Protein AF-0000000075283045 (afdb_homodimer)

pLDDT: mean 95.74, std 5.6, range [41.88, 98.94]

Radius of gyration: 31.03 Å; Cα contacts (8 Å, |Δi|>4): 1787; chains: 2; bounding box: 78×85×69 Å

Sequence (866 aa):
QLLVFVATPGCDGFPSLDSKEGYKLSVSEGSLLLSADSVWGALRGLETFSQLVGRDENGMYYINKTEIVDFPRFPHRGLLLDTSRHYLPLRAILETLDVMAYNKFNVFHWHIVDDPSFPYESLTFPELSKQGAFNAMTHVYTASDVQTVIEYARLRGIRVIAEFDTPGHTLSWGPGAPGLLTPCYLGKDPSGTYGPINPILNSTYQFVTSLFQEVSSVFPDFFLHLGGDEVDFTCWKSNPKIRAFVKEMGFGEDYKKLESFYIQRLLDIISSLGKGYIVWQEVFDNGVKVRPDTIIHVWKNSTPYMQEMANVTKAGYRALLSAPWYLNHISYGQDWMAAYQVEPLKFEGSPEQKDRVIGGEACMWGEYVDATNLTPRLWPRAGAVAERLWSNATVRDLRDAYVRLAGFRCKLLGRGVQAQPLYVGYCENEFGGQLLVFVATPGCDGFPSLDSKEGYKLSVSEGSLLLSADSVWGALRGLETFSQLVGRDENGMYYINKTEIVDFPRFPHRGLLLDTSRHYLPLRAILETLDVMAYNKFNVFHWHIVDDPSFPYESLTFPELSKQGAFNAMTHVYTASDVQTVIEYARLRGIRVIAEFDTPGHTLSWGPGAPGLLTPCYLGKDPSGTYGPINPILNSTYQFVTSLFQEVSSVFPDFFLHLGGDEVDFTCWKSNPKIRAFVKEMGFGEDYKKLESFYIQRLLDIISSLGKGYIVWQEVFDNGVKVRPDTIIHVWKNSTPYMQEMANVTKAGYRALLSAPWYLNHISYGQDWMAAYQVEPLKFEGSPEQKDRVIGGEACMWGEYVDATNLTPRLWPRAGAVAERLWSNATVRDLRDAYVRLAGFRCKLLGRGVQAQPLYVGYCENEFGG

Organism: Aptenodytes forsteri (NCBI:txid9233)

Foldseek 3Di:
DAAEAEQDEPLPDFFALPDWQKWKWFDDVVHTYIYDPYVNNSLLVVLVVVLQWDADPVRDIDHDGDIDTFGWPFSAEEAEDACALPHADLVLLLVVLVVCLNLVHAEYEYAQAFQQARQEQDPLQNLLRPQLHPHSPPRHQYLVSLVCSCVSSRVSNHAYAYEDEPQFRCNSRPRSDPPQWFFADDPPHGPPGTFGGDQPDPVNLVVLLSRVLRVCVSGPYQEYEHELPDGDCNRCVRDPVSVVVCVVVVVPPPCLVVSLSRVQSSQVSSVVSRGAYEYECSNVVSPRDHDLAYEYEYAAPVPPSQVSLAVQLVVNAAYAYANQQALLPDDPAQPLLSLLQDAPQPHDDDPSSSVSHNYYYRYHHPNPDYSVCVQQSCPPSSSSRSCNRGPDPPPRDPVVVLVVRQSVQLVCQQVVGQHHHNDDDDHPRNDPD/DAAEAEQCAVPPDFFALPDWQKWKWFDDVVHTYIYDPYVNNSLLVVLVVVLQWDADPVRDIDHDGDIDTFGWPFSAEEAEDACALPHADLVLLLVVLVVCLNLVHAEYEYAQAFQQARQEQDPLQNLLRPQLHPHSPPRHQYLVSLVCSCVSSRVSNHAYAYEDEPQFRCNSRPRSDPPQWFFADDPPHGPPDTFGGDQPDPVNLVVLLVRVLRVCVSGPYQEYEHELPDGDCNRCVRDVVSVVVCVVVVVPPPCLVVSLSRVQSSQVSSVVSRGAYEYECSNVVSPRDHDLAYEYEYAAPVPPSLVSLAVQLVVNAAYAYANQQALLPDDPAQPLLSLLQDQPQPHDDDPSSSVSHNYYYRYHHPNPDYSVCVQQSCPPSSSSRSCNRGPDPPPRDPVVVLVVRQSVQLVCQVVVGQHHHNDDDDHPRNDPD

Nearest PDB structures (foldseek):
  2gk1-assembly1_I  TM=9.866E-01  e=1.450E-72  Homo sapiens
  2gjx-assembly1_A  TM=9.895E-01  e=4.436E-72  Homo sapiens
  2gjx-assembly1_B  TM=9.879E-01  e=6.893E-68  Homo sapiens
  1o7a-assembly3_E  TM=9.877E-01  e=1.654E-66  Homo sapiens
  2gk1-assembly1_M  TM=9.791E-01  e=5.655E-26  Homo sapiens

Solvent-accessible surface area (backbone atoms only — not comparable to full-atom values): 44599 Å² total; per-residue (Å²): 129,75,46,75,47,52,72,45,82,65,85,85,64,70,62,55,77,82,57,56,48,34,25,35,40,39,35,46,96,95,40,39,40,36,38,15,58,21,62,50,1,39,52,49,42,50,47,53,53,62,70,54,53,44,63,50,98,87,63,49,73,44,68,70,79,41,80,45,79,51,54,61,64,30,70,40,29,29,40,33,43,32,36,18,38,14,62,55,56,68,66,58,54,52,51,48,49,53,52,31,38,74,49,65,33,34,29,39,31,36,35,39,42,26,43,72,5,20,19,57,48,38,84,91,47,50,40,26,13,56,57,8,17,83,34,57,83,80,35,52,41,43,64,65,53,51,49,47,52,47,50,59,27,40,78,53,43,23,33,54,31,49,27,58,40,37,50,18,53,37,56,12,42,32,74,32,36,78,81,37,38,25,60,17,35,55,80,93,40,74,63,82,47,70,34,34,48,34,72,84,46,69,66,38,53,54,48,51,46,54,52,47,53,49,50,55,67,72,38,80,44,58,45,36,31,40,34,43,48,85,62,64,57,67,29,53,68,34,19,66,70,51,46,50,46,34,49,73,71,65,45,66,88,43,61,61,53,54,50,34,54,39,49,44,52,51,51,52,49,42,46,73,73,72,35,46,47,32,31,29,39,48,42,58,76,65,63,43,82,70,63,72,80,32,33,38,34,39,54,53,61,91,55,55,48,44,60,51,53,30,52,44,21,69,74,61,26,34,34,32,44,29,42,81,30,50,58,55,65,47,50,56,74,68,58,41,55,66,40,41,68,55,57,95,69,70,42,76,69,54,72,70,32,50,65,28,47,39,34,33,32,41,32,38,58,15,50,60,32,34,74,52,36,39,54,26,60,43,26,51,45,52,47,34,45,32,46,54,38,29,43,57,90,79,76,67,56,62,72,61,47,49,55,53,49,54,52,48,34,39,51,37,27,60,73,69,40,47,40,3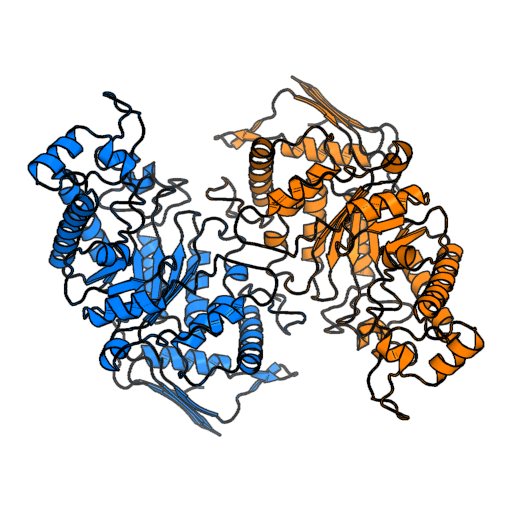2,53,79,47,64,56,85,50,96,45,65,64,85,127,129,75,47,77,46,53,73,44,53,78,81,83,64,70,62,56,75,82,56,56,47,33,25,34,39,40,35,46,96,95,41,38,40,36,38,16,59,20,51,52,1,39,52,48,43,50,47,53,53,62,71,55,52,41,64,48,97,85,62,47,72,44,66,69,78,42,80,45,79,51,54,61,66,30,68,40,30,29,40,32,42,36,37,17,38,14,64,55,57,69,66,59,55,53,51,48,49,52,52,31,40,74,48,63,33,32,29,40,34,36,34,39,42,26,42,73,6,21,19,59,47,38,85,93,48,50,42,25,13,57,57,8,17,86,33,57,84,80,36,52,41,44,65,66,51,52,49,48,51,48,52,57,28,40,78,53,45,23,33,54,32,49,30,59,38,38,51,17,54,37,56,12,42,32,73,33,36,78,82,38,39,26,60,16,34,54,79,95,39,73,62,84,47,69,34,35,49,34,72,86,46,69,66,38,54,52,49,51,45,54,52,49,53,49,49,56,68,71,38,81,44,58,47,36,32,39,33,44,49,86,61,64,57,67,30,54,68,34,19,67,71,52,47,52,47,34,49,73,70,66,43,65,89,43,60,61,52,55,50,34,52,38,50,44,53,51,50,53,48,42,45,73,71,72,35,47,46,32,29,30,42,48,42,58,74,67,64,43,81,70,64,73,81,31,33,38,33,39,56,54,60,90,55,54,47,44,58,50,53,29,52,46,21,72,74,63,27,33,33,31,43,28,42,80,30,50,59,54,65,44,51,55,74,69,58,43,53,65,42,42,67,55,57,96,73,71,41,75,70,52,71,70,33,51,65,27,46,39,33,32,32,42,31,38,59,15,52,61,35,35,74,51,36,39,53,24,58,42,26,50,46,52,47,34,45,32,45,55,38,29,43,58,91,79,74,68,56,62,72,60,49,49,54,52,48,54,52,48,34,38,50,37,27,61,72,70,41,46,40,32,52,78,47,63,56,85,51,95,45,65,65,84,127

Structure (mmCIF, N/CA/C/O backbone):
data_AF-0000000075283045-model_v1
#
loop_
_entity.id
_entity.type
_entity.pdbx_description
1 polymer 'Beta-hexosaminidase subunit alpha'
#
loop_
_atom_site.group_PDB
_atom_site.id
_atom_site.type_symbol
_atom_site.label_atom_id
_atom_site.label_alt_id
_atom_site.label_comp_id
_atom_site.label_asym_id
_atom_site.label_entity_id
_atom_site.label_seq_id
_atom_site.pdbx_PDB_ins_code
_atom_site.Cartn_x
_atom_site.Cartn_y
_atom_site.Cartn_z
_atom_site.occupancy
_atom_site.B_iso_or_equiv
_atom_site.auth_seq_id
_atom_site.auth_comp_id
_atom_site.auth_asym_id
_atom_site.auth_atom_id
_atom_site.pdbx_PDB_model_num
ATOM 1 N N . GLN A 1 1 ? -24.031 -22.922 19.938 1 82.94 1 GLN A N 1
ATOM 2 C CA . GLN A 1 1 ? -23.75 -24.25 19.375 1 82.94 1 GLN A CA 1
ATOM 3 C C . GLN A 1 1 ? -24.406 -24.422 18.016 1 82.94 1 GLN A C 1
ATOM 5 O O . GLN A 1 1 ? -25.594 -24.172 17.859 1 82.94 1 GLN A O 1
ATOM 10 N N . LEU A 1 2 ? -23.594 -24.703 17.016 1 90.62 2 LEU A N 1
ATOM 11 C CA . LEU A 1 2 ? -24.078 -24.938 15.656 1 90.62 2 LEU A CA 1
ATOM 12 C C . LEU A 1 2 ? -24.016 -26.422 15.305 1 90.62 2 LEU A C 1
ATOM 14 O O . LEU A 1 2 ? -22.969 -27.047 15.469 1 90.62 2 LEU A O 1
ATOM 18 N N . LEU A 1 3 ? -25.188 -27.031 14.984 1 95.06 3 LEU A N 1
ATOM 19 C CA . LEU A 1 3 ? -25.188 -28.406 14.492 1 95.06 3 LEU A CA 1
ATOM 20 C C . LEU A 1 3 ? -24.781 -28.453 13.023 1 95.06 3 LEU A C 1
ATOM 22 O O . LEU A 1 3 ? -25.359 -27.734 12.195 1 95.06 3 LEU A O 1
ATOM 26 N N . VAL A 1 4 ? -23.812 -29.203 12.734 1 95.88 4 VAL A N 1
ATOM 27 C CA . VAL A 1 4 ? -23.312 -29.344 11.367 1 95.88 4 VAL A CA 1
ATOM 28 C C . VAL A 1 4 ? -23.625 -30.734 10.836 1 95.88 4 VAL A C 1
ATOM 30 O O . VAL A 1 4 ? -23.25 -31.734 11.445 1 95.88 4 VAL A O 1
ATOM 33 N N . PHE A 1 5 ? -24.359 -30.797 9.719 1 95.62 5 PHE A N 1
ATOM 34 C CA . PHE A 1 5 ? -24.688 -32.062 9.047 1 95.62 5 PHE A CA 1
ATOM 35 C C . PHE A 1 5 ? -24 -32.125 7.688 1 95.62 5 PHE A C 1
ATOM 37 O O . PHE A 1 5 ? -24.188 -31.25 6.84 1 95.62 5 PHE A O 1
ATOM 44 N N . VAL A 1 6 ? -23.219 -33.094 7.473 1 95.19 6 VAL A N 1
ATOM 45 C CA . VAL A 1 6 ? -22.531 -33.344 6.203 1 95.19 6 VAL A CA 1
ATOM 46 C C . VAL A 1 6 ? -23 -34.688 5.613 1 95.19 6 VAL A C 1
ATOM 48 O O . VAL A 1 6 ? -22.859 -35.719 6.254 1 95.19 6 VAL A O 1
ATOM 51 N N . ALA A 1 7 ? -23.484 -34.688 4.441 1 93.12 7 ALA A N 1
ATOM 52 C CA . ALA A 1 7 ? -24.078 -35.875 3.83 1 93.12 7 ALA A CA 1
ATOM 53 C C . ALA A 1 7 ? -23 -36.906 3.465 1 93.12 7 ALA A C 1
ATOM 55 O O . ALA A 1 7 ? -23.172 -38.094 3.721 1 93.12 7 ALA A O 1
ATOM 56 N N . THR A 1 8 ? -22.016 -36.625 2.768 1 86.62 8 THR A N 1
ATOM 57 C CA . THR A 1 8 ? -20.906 -37.5 2.387 1 86.62 8 THR A CA 1
ATOM 58 C C . THR A 1 8 ? -19.609 -37.062 3.064 1 86.62 8 THR A C 1
ATOM 60 O O . THR A 1 8 ? -18.891 -36.188 2.549 1 86.62 8 THR A O 1
ATOM 63 N N . PRO A 1 9 ? -19.5 -37.812 4.246 1 72 9 PRO A N 1
ATOM 64 C CA . PRO A 1 9 ? -18.312 -37.406 4.973 1 72 9 PRO A CA 1
ATOM 65 C C . PRO A 1 9 ? -17.016 -37.938 4.355 1 72 9 PRO A C 1
ATOM 67 O O . PRO A 1 9 ? -16.938 -39.125 4.008 1 72 9 PRO A O 1
ATOM 70 N N . GLY A 1 10 ? -16.281 -37.406 3.355 1 65.12 10 GLY A N 1
ATOM 71 C CA . GLY A 1 10 ? -15.023 -37.75 2.711 1 65.12 10 GLY A CA 1
ATOM 72 C C . GLY A 1 10 ? -13.852 -36.938 3.217 1 65.12 10 GLY A C 1
ATOM 73 O O . GLY A 1 10 ? -13.141 -36.312 2.432 1 65.12 10 GLY A O 1
ATOM 74 N N . CYS A 1 11 ? -13.523 -37.188 4.527 1 64.44 11 CYS A N 1
ATOM 75 C CA . CYS A 1 11 ? -12.625 -36.281 5.223 1 64.44 11 CYS A CA 1
ATOM 76 C C . CYS A 1 11 ? -11.172 -36.594 4.922 1 64.44 11 CYS A C 1
ATOM 78 O O . CYS A 1 11 ? -10.273 -35.844 5.324 1 64.44 11 CYS A O 1
ATOM 80 N N . ASP A 1 12 ? -10.953 -37.594 4.141 1 69.19 12 ASP A N 1
ATOM 81 C CA . ASP A 1 12 ? -9.539 -37.969 4.117 1 69.19 12 ASP A CA 1
ATOM 82 C C . ASP A 1 12 ? -8.891 -37.562 2.799 1 69.19 12 ASP A C 1
ATOM 84 O O . ASP A 1 12 ? -7.691 -37.75 2.598 1 69.19 12 ASP A O 1
ATOM 88 N N . GLY A 1 13 ? -9.57 -36.781 2.07 1 87.88 13 GLY A N 1
ATOM 89 C CA . GLY A 1 13 ? -8.914 -36.469 0.818 1 87.88 13 GLY A CA 1
ATOM 90 C C . GLY A 1 13 ? -8.68 -34.969 0.65 1 87.88 13 GLY A C 1
ATOM 91 O O . GLY A 1 13 ? -8.594 -34.219 1.637 1 87.88 13 GLY A O 1
ATOM 92 N N . PHE A 1 14 ? -8.18 -34.594 -0.447 1 94.94 14 PHE A N 1
ATOM 93 C CA . PHE A 1 14 ? -7.945 -33.219 -0.865 1 94.94 14 PHE A CA 1
ATOM 94 C C . PHE A 1 14 ? -9.117 -32.688 -1.679 1 94.94 14 PHE A C 1
ATOM 96 O O . PHE A 1 14 ? -9.836 -33.469 -2.32 1 94.94 14 PHE A O 1
ATOM 103 N N . PRO A 1 15 ? -9.367 -31.375 -1.492 1 95.75 15 PRO A N 1
ATOM 104 C CA . PRO A 1 15 ? -10.352 -30.812 -2.42 1 95.75 15 PRO A CA 1
ATOM 105 C C . PRO A 1 15 ? -9.922 -30.922 -3.881 1 95.75 15 PRO A C 1
ATOM 107 O O . PRO A 1 15 ? -8.727 -31.031 -4.168 1 95.75 15 PRO A O 1
ATOM 110 N N . SER A 1 16 ? -10.883 -30.984 -4.75 1 94.56 16 SER A N 1
ATOM 111 C CA . SER A 1 16 ? -10.664 -31.047 -6.188 1 94.56 16 SER A CA 1
ATOM 112 C C . SER A 1 16 ? -11.523 -30.031 -6.93 1 94.56 16 SER A C 1
ATOM 114 O O . SER A 1 16 ? -12.328 -29.328 -6.32 1 94.56 16 SER A O 1
ATOM 116 N N . LEU A 1 17 ? -11.328 -29.953 -8.195 1 94.44 17 LEU A N 1
ATOM 117 C CA . LEU A 1 17 ? -12.086 -29.016 -9.031 1 94.44 17 LEU A CA 1
ATOM 118 C C . LEU A 1 17 ? -13.578 -29.312 -8.961 1 94.44 17 LEU A C 1
ATOM 120 O O . LEU A 1 17 ? -14.398 -28.406 -9.055 1 94.44 17 LEU A O 1
ATOM 124 N N . ASP A 1 18 ? -13.984 -30.562 -8.68 1 92.38 18 ASP A N 1
ATOM 125 C CA . ASP A 1 18 ? -15.383 -30.969 -8.734 1 92.38 18 ASP A CA 1
ATOM 126 C C . ASP A 1 18 ? -15.992 -31.016 -7.336 1 92.38 18 ASP A C 1
ATOM 128 O O . ASP A 1 18 ? -17.141 -31.438 -7.168 1 92.38 18 ASP A O 1
ATOM 132 N N . SER A 1 19 ? -15.195 -30.594 -6.387 1 93.88 19 SER A N 1
ATOM 133 C CA . SER A 1 19 ? -15.703 -30.625 -5.016 1 93.88 19 SER A CA 1
ATOM 134 C C . SER A 1 19 ? -16.906 -29.719 -4.852 1 93.88 19 SER A C 1
ATOM 136 O O . SER A 1 19 ? -16.922 -28.594 -5.363 1 93.88 19 SER A O 1
ATOM 138 N N . LYS A 1 20 ? -17.938 -30.25 -4.188 1 95.06 20 LYS A N 1
ATOM 139 C CA . LYS A 1 20 ? -19.141 -29.469 -3.928 1 95.06 20 LYS A CA 1
ATOM 140 C C . LYS A 1 20 ? -18.953 -28.547 -2.729 1 95.06 20 LYS A C 1
ATOM 142 O O . LYS A 1 20 ? -18.547 -28.984 -1.656 1 95.06 20 LYS A O 1
ATOM 147 N N . GLU A 1 21 ? -19.281 -27.297 -2.904 1 97 21 GLU A N 1
ATOM 148 C CA . GLU A 1 21 ? -19.016 -26.328 -1.84 1 97 21 GLU A CA 1
ATOM 149 C C . GLU A 1 21 ? -20.297 -25.625 -1.39 1 97 21 GLU A C 1
ATOM 151 O O . GLU A 1 21 ? -20.25 -24.672 -0.624 1 97 21 GLU A O 1
ATOM 156 N N . GLY A 1 22 ? -21.438 -26.078 -1.831 1 97.62 22 GLY A N 1
ATOM 157 C CA . GLY A 1 22 ? -22.703 -25.5 -1.419 1 97.62 22 GLY A CA 1
ATOM 158 C C . GLY A 1 22 ? -23.094 -25.875 -0.003 1 97.62 22 GLY A C 1
ATOM 159 O O . GLY A 1 22 ? -22.625 -26.891 0.53 1 97.62 22 GLY A O 1
ATOM 160 N N . TYR A 1 23 ? -23.953 -25.062 0.629 1 98.25 23 TYR A N 1
ATOM 161 C CA . TYR A 1 23 ? -24.406 -25.297 1.994 1 98.25 23 TYR A CA 1
ATOM 162 C C . TYR A 1 23 ? -25.75 -24.609 2.256 1 98.25 23 TYR A C 1
ATOM 164 O O . TYR A 1 23 ? -26.156 -23.734 1.486 1 98.25 23 TYR A O 1
ATOM 172 N N . LYS A 1 24 ? -26.375 -25.078 3.223 1 98.31 24 LYS A N 1
ATOM 173 C CA . LYS A 1 24 ? -27.578 -24.469 3.768 1 98.31 24 LYS A CA 1
ATOM 174 C C . LYS A 1 24 ? -27.422 -24.156 5.258 1 98.31 24 LYS A C 1
ATOM 176 O O . LYS A 1 24 ? -27.016 -25.031 6.027 1 98.31 24 LYS A O 1
ATOM 181 N N . LEU A 1 25 ? -27.625 -22.906 5.625 1 97.62 25 LEU A N 1
ATOM 182 C CA . LEU A 1 25 ? -27.531 -22.469 7.008 1 97.62 25 LEU A CA 1
ATOM 183 C C . LEU A 1 25 ? -28.891 -21.984 7.508 1 97.62 25 LEU A C 1
ATOM 185 O O . LEU A 1 25 ? -29.531 -21.141 6.871 1 97.62 25 LEU A O 1
ATOM 189 N N . SER A 1 26 ? -29.359 -22.609 8.5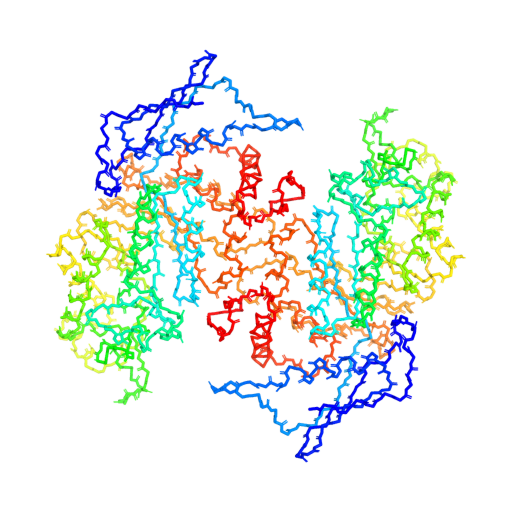47 1 96.75 26 SER A N 1
ATOM 190 C CA . SER A 1 26 ? -30.609 -22.234 9.18 1 96.75 26 SER A CA 1
ATOM 191 C C . SER A 1 26 ? -30.406 -21.828 10.641 1 96.75 26 SER A C 1
ATOM 193 O O . SER A 1 26 ? -29.969 -22.641 11.453 1 96.75 26 SER A O 1
ATOM 195 N N . VAL A 1 27 ? -30.656 -20.594 10.898 1 93.88 27 VAL A N 1
ATOM 196 C CA . VAL A 1 27 ? -30.562 -20.047 12.25 1 93.88 27 VAL A CA 1
ATOM 197 C C . VAL A 1 27 ? -31.953 -19.625 12.742 1 93.88 27 VAL A C 1
ATOM 199 O O . VAL A 1 27 ? -32.562 -18.703 12.188 1 93.88 27 VAL A O 1
ATOM 202 N N . SER A 1 28 ? -32.5 -20.312 13.617 1 91.5 28 SER A N 1
ATOM 203 C CA . SER A 1 28 ? -33.781 -19.984 14.234 1 91.5 28 SER A CA 1
ATOM 204 C C . SER A 1 28 ? -33.75 -20.156 15.75 1 91.5 28 SER A C 1
ATOM 206 O O . SER A 1 28 ? -32.719 -20.578 16.297 1 91.5 28 SER A O 1
ATOM 208 N N . GLU A 1 29 ? -34.906 -19.625 16.375 1 86.31 29 GLU A N 1
ATOM 209 C CA . GLU A 1 29 ? -34.938 -19.75 17.828 1 86.31 29 GLU A CA 1
ATOM 210 C C . GLU A 1 29 ? -34.781 -21.203 18.266 1 86.31 29 GLU A C 1
ATOM 212 O O . GLU A 1 29 ? -35.594 -22.062 17.891 1 86.31 29 GLU A O 1
ATOM 217 N N . GLY A 1 30 ? -33.781 -21.469 18.891 1 82.38 30 GLY A N 1
ATOM 218 C CA . GLY A 1 30 ? -33.531 -22.781 19.484 1 82.38 30 GLY A CA 1
ATOM 219 C C . GLY A 1 30 ? -32.844 -23.75 18.531 1 82.38 30 GLY A C 1
ATOM 220 O O . GLY A 1 30 ? -32.594 -24.891 18.906 1 82.38 30 GLY A O 1
ATOM 221 N N . SER A 1 31 ? -32.688 -23.281 17.234 1 88.06 31 SER A N 1
ATOM 222 C CA . SER A 1 31 ? -32.125 -24.219 16.281 1 88.06 31 SER A CA 1
ATOM 223 C C . SER A 1 31 ? -31.094 -23.547 15.383 1 88.06 31 SER A C 1
ATOM 225 O O . SER A 1 31 ? -31.422 -22.578 14.695 1 88.06 31 SER A O 1
ATOM 227 N N . LEU A 1 32 ? -29.906 -23.938 15.375 1 94 32 LEU A N 1
ATOM 228 C CA . LEU A 1 32 ? -28.828 -23.547 14.469 1 94 32 LEU A CA 1
ATOM 229 C C . LEU A 1 32 ? -28.297 -24.75 13.711 1 94 32 LEU A C 1
ATOM 231 O O . LEU A 1 32 ? -27.672 -25.641 14.305 1 94 32 LEU A O 1
ATOM 235 N N . LEU A 1 33 ? -28.609 -24.797 12.359 1 96.5 33 LEU A N 1
ATOM 236 C CA . LEU A 1 33 ? -28.234 -25.969 11.57 1 96.5 33 LEU A CA 1
ATOM 237 C C . LEU A 1 33 ? -27.484 -25.562 10.305 1 96.5 33 LEU A C 1
ATOM 239 O O . LEU A 1 33 ? -27.938 -24.672 9.57 1 96.5 33 LEU A O 1
ATOM 243 N N . LEU A 1 34 ? -26.359 -26.109 10.125 1 97.94 34 LEU A N 1
ATOM 244 C CA . LEU A 1 34 ? -25.609 -26.031 8.875 1 97.94 34 LEU A CA 1
ATOM 245 C C . LEU A 1 34 ? -25.594 -27.391 8.172 1 97.94 34 LEU A C 1
ATOM 247 O O . LEU A 1 34 ? -25.172 -28.391 8.758 1 97.94 34 LEU A O 1
ATOM 251 N N . SER A 1 35 ? -26.109 -27.438 6.961 1 97.56 35 SER A N 1
ATOM 252 C CA . SER A 1 35 ? -26.109 -28.656 6.176 1 97.56 35 SER A CA 1
ATOM 253 C C . SER A 1 35 ? -25.344 -28.484 4.871 1 97.56 35 SER A C 1
ATOM 255 O O . SER A 1 35 ? -25.438 -27.438 4.223 1 97.56 35 SER A O 1
ATOM 257 N N . ALA A 1 36 ? -24.594 -29.453 4.512 1 97.12 36 ALA A N 1
ATOM 258 C CA . ALA A 1 36 ? -23.812 -29.469 3.268 1 97.12 36 ALA A CA 1
ATOM 259 C C . ALA A 1 36 ? -23.641 -30.875 2.736 1 97.12 36 ALA A C 1
ATOM 261 O O . ALA A 1 36 ? -23.75 -31.844 3.49 1 97.12 36 ALA A O 1
ATOM 262 N N . ASP A 1 37 ? -23.422 -31.031 1.463 1 95.19 37 ASP A N 1
ATOM 263 C CA . ASP A 1 37 ? -23.188 -32.344 0.848 1 95.19 37 ASP A CA 1
ATOM 264 C C . ASP A 1 37 ? -21.781 -32.844 1.188 1 95.19 37 ASP A C 1
ATOM 266 O O . ASP A 1 37 ? -21.578 -34.062 1.303 1 95.19 37 ASP A O 1
ATOM 270 N N . SER A 1 38 ? -20.891 -31.984 1.271 1 94.75 38 SER A N 1
ATOM 271 C CA . SER A 1 38 ? -19.5 -32.344 1.521 1 94.75 38 SER A CA 1
ATOM 272 C C . SER A 1 38 ? -18.922 -31.531 2.668 1 94.75 38 SER A C 1
ATOM 274 O O . SER A 1 38 ? -19.516 -30.547 3.111 1 94.75 38 SER A O 1
ATOM 276 N N . VAL A 1 39 ? -17.719 -31.969 3.131 1 95.12 39 VAL A N 1
ATOM 277 C CA . VAL A 1 39 ? -17.016 -31.25 4.191 1 95.12 39 VAL A CA 1
ATOM 278 C C . VAL A 1 39 ? -16.609 -29.859 3.691 1 95.12 39 VAL A C 1
ATOM 280 O O . VAL A 1 39 ? -16.578 -28.906 4.457 1 95.12 39 VAL A O 1
ATOM 283 N N . TRP A 1 40 ? -16.312 -29.766 2.398 1 96.19 40 TRP A N 1
ATOM 284 C CA . TRP A 1 40 ? -15.883 -28.484 1.83 1 96.19 40 TRP A CA 1
ATOM 285 C C . TRP A 1 40 ? -17.016 -27.469 1.861 1 96.19 40 TRP A C 1
ATOM 287 O O . TRP A 1 40 ? -16.797 -26.297 2.16 1 96.19 40 TRP A O 1
ATOM 297 N N . GLY A 1 41 ? -18.219 -27.922 1.538 1 96.62 41 GLY A N 1
ATOM 298 C CA . GLY A 1 41 ? -19.375 -27.047 1.698 1 96.62 41 GLY A CA 1
ATOM 299 C C . GLY A 1 41 ? -19.609 -26.625 3.137 1 96.62 41 GLY A C 1
ATOM 300 O O . GLY A 1 41 ? -19.984 -25.484 3.4 1 96.62 41 GLY A O 1
ATOM 301 N N . ALA A 1 42 ? -19.422 -27.578 4.023 1 96.56 42 ALA A N 1
ATOM 302 C CA . ALA A 1 42 ? -19.578 -27.281 5.441 1 96.56 42 ALA A CA 1
ATOM 303 C C . ALA A 1 42 ? -18.594 -26.203 5.887 1 96.56 42 ALA A C 1
ATOM 305 O O . ALA A 1 42 ? -18.938 -25.328 6.68 1 96.56 42 ALA A O 1
ATOM 306 N N . LEU A 1 43 ? -17.391 -26.266 5.41 1 96.69 43 LEU A N 1
ATOM 307 C CA . LEU A 1 43 ? -16.375 -25.266 5.746 1 96.69 43 LEU A CA 1
ATOM 308 C C . LEU A 1 43 ? -16.812 -23.875 5.297 1 96.69 43 LEU A C 1
ATOM 310 O O . LEU A 1 43 ? -16.641 -22.906 6.035 1 96.69 43 LEU A O 1
ATOM 314 N N . ARG A 1 44 ? -17.328 -23.797 4.051 1 98.31 44 ARG A N 1
ATOM 315 C CA . ARG A 1 44 ? -17.828 -22.5 3.559 1 98.31 44 ARG A CA 1
ATOM 316 C C . ARG A 1 44 ? -18.969 -22 4.418 1 98.31 44 ARG A C 1
ATOM 318 O O . ARG A 1 44 ? -19.047 -20.797 4.723 1 98.31 44 ARG A O 1
ATOM 325 N N . GLY A 1 45 ? -19.875 -22.906 4.754 1 98.06 45 GLY A N 1
ATOM 326 C CA . GLY A 1 45 ? -20.984 -22.531 5.609 1 98.06 45 GLY A CA 1
ATOM 327 C C . GLY A 1 45 ? -20.562 -22.062 6.988 1 98.06 45 GLY A C 1
ATOM 328 O O . GLY A 1 45 ? -21.141 -21.141 7.547 1 98.06 45 GLY A O 1
ATOM 329 N N . LEU A 1 46 ? -19.578 -22.75 7.559 1 97.56 46 LEU A N 1
ATOM 330 C CA . LEU A 1 46 ? -19.047 -22.359 8.859 1 97.56 46 LEU A CA 1
ATOM 331 C C . LEU A 1 46 ? -18.469 -20.953 8.812 1 97.56 46 LEU A C 1
ATOM 333 O O . LEU A 1 46 ? -18.625 -20.188 9.758 1 97.56 46 LEU A O 1
ATOM 337 N N . GLU A 1 47 ? -17.766 -20.641 7.73 1 97.69 47 GLU A N 1
ATOM 338 C CA . GLU A 1 47 ? -17.234 -19.297 7.578 1 97.69 47 GLU A CA 1
ATOM 339 C C . GLU A 1 47 ? -18.359 -18.266 7.496 1 97.69 47 GLU A C 1
ATOM 341 O O . GLU A 1 47 ? -18.281 -17.203 8.109 1 97.69 47 GLU A O 1
ATOM 346 N N . THR A 1 48 ? -19.375 -18.609 6.73 1 97.19 48 THR A N 1
ATOM 347 C CA . THR A 1 48 ? -20.547 -17.734 6.668 1 97.19 48 THR A CA 1
ATOM 348 C C . THR A 1 48 ? -21.125 -17.516 8.062 1 97.19 48 THR A C 1
ATOM 350 O O . THR A 1 48 ? -21.406 -16.375 8.453 1 97.19 48 THR A O 1
ATOM 353 N N . PHE A 1 49 ? -21.312 -18.625 8.828 1 96.12 49 PHE A N 1
ATOM 354 C CA . PHE A 1 49 ? -21.859 -18.547 10.172 1 96.12 49 PHE A CA 1
ATOM 355 C C . PHE A 1 49 ? -21.016 -17.641 11.055 1 96.12 49 PHE A C 1
ATOM 357 O O . PHE A 1 49 ? -21.547 -16.797 11.773 1 96.12 49 PHE A O 1
ATOM 364 N N . SER A 1 50 ? -19.719 -17.781 10.969 1 94.88 50 SER A N 1
ATOM 365 C CA . SER A 1 50 ? -18.812 -17.031 11.805 1 94.88 50 SER A CA 1
ATOM 366 C C . SER A 1 50 ? -18.906 -15.531 11.516 1 94.88 50 SER A C 1
ATOM 368 O O . SER A 1 50 ? -18.703 -14.703 12.406 1 94.88 50 SER A O 1
ATOM 370 N N . GLN A 1 51 ? -19.25 -15.164 10.305 1 94.44 51 GLN A N 1
ATOM 371 C CA . GLN A 1 51 ? -19.281 -13.758 9.898 1 94.44 51 GLN A CA 1
ATOM 372 C C . GLN A 1 51 ? -20.641 -13.133 10.203 1 94.44 51 GLN A C 1
ATOM 374 O O . GLN A 1 51 ? -20.781 -11.906 10.164 1 94.44 51 GLN A O 1
ATOM 379 N N . LEU A 1 52 ? -21.594 -13.953 10.547 1 93.69 52 LEU A N 1
ATOM 380 C CA . LEU A 1 52 ? -22.938 -13.469 10.875 1 93.69 52 LEU A CA 1
ATOM 381 C C . LEU A 1 52 ? -23.031 -13.117 12.359 1 93.69 52 LEU A C 1
ATOM 383 O O . LEU A 1 52 ? -23.984 -12.438 12.773 1 93.69 52 LEU A O 1
ATOM 387 N N . VAL A 1 53 ? -22.125 -13.586 13.125 1 90.06 53 VAL A N 1
ATOM 388 C CA . VAL A 1 53 ? -22.172 -13.367 14.562 1 90.06 53 VAL A CA 1
ATOM 389 C C . VAL A 1 53 ? -21.688 -11.953 14.891 1 90.06 53 VAL A C 1
ATOM 391 O O . VAL A 1 53 ? -20.609 -11.539 14.461 1 90.06 53 VAL A O 1
ATOM 394 N N . GLY A 1 54 ? -22.594 -11.188 15.453 1 86.88 54 GLY A N 1
ATOM 395 C CA . GLY A 1 54 ? -22.234 -9.852 15.914 1 86.88 54 GLY A CA 1
ATOM 396 C C . GLY A 1 54 ? -22.031 -9.773 17.406 1 86.88 54 GLY A C 1
ATOM 397 O O . GLY A 1 54 ? -22.25 -10.758 18.125 1 86.88 54 GLY A O 1
ATOM 398 N N . ARG A 1 55 ? -21.406 -8.742 17.828 1 84.12 55 ARG A N 1
ATOM 399 C CA . ARG A 1 55 ? -21.25 -8.445 19.25 1 84.12 55 ARG A CA 1
ATOM 400 C C . ARG A 1 55 ? -21.891 -7.113 19.609 1 84.12 55 ARG A C 1
ATOM 402 O O . ARG A 1 55 ? -21.656 -6.102 18.938 1 84.12 55 ARG A O 1
ATOM 409 N N . ASP A 1 56 ? -22.75 -7.16 20.516 1 81.62 56 ASP A N 1
ATOM 410 C CA . ASP A 1 56 ? -23.406 -5.918 20.906 1 81.62 56 ASP A CA 1
ATOM 411 C C . ASP A 1 56 ? -22.516 -5.07 21.797 1 81.62 56 ASP A C 1
ATOM 413 O O . ASP A 1 56 ? -21.344 -5.406 22.016 1 81.62 56 ASP A O 1
ATOM 417 N N . GLU A 1 57 ? -22.953 -3.902 22.234 1 78.31 57 GLU A N 1
ATOM 418 C CA . GLU A 1 57 ? -22.188 -2.922 22.984 1 78.31 57 GLU A CA 1
ATOM 419 C C . GLU A 1 57 ? -21.703 -3.504 24.312 1 78.31 57 GLU A C 1
ATOM 421 O O . GLU A 1 57 ? -20.672 -3.094 24.844 1 78.31 57 GLU A O 1
ATOM 426 N N . ASN A 1 58 ? -22.469 -4.508 24.781 1 83.94 58 ASN A N 1
ATOM 427 C CA . ASN A 1 58 ? -22.125 -5.125 26.062 1 83.94 58 ASN A CA 1
ATOM 428 C C . ASN A 1 58 ? -21.203 -6.32 25.875 1 83.94 58 ASN A C 1
ATOM 430 O O . ASN A 1 58 ? -20.828 -6.973 26.859 1 83.94 58 ASN A O 1
ATOM 434 N N . GLY A 1 59 ? -20.906 -6.547 24.641 1 82.88 59 GLY A N 1
ATOM 435 C CA . GLY A 1 59 ? -19.984 -7.637 24.359 1 82.88 59 GLY A CA 1
ATOM 436 C C . GLY A 1 59 ? -20.688 -8.961 24.109 1 82.88 59 GLY A C 1
ATOM 437 O O . GLY A 1 59 ? -20.047 -9.984 23.906 1 82.88 59 GLY A O 1
ATOM 438 N N . MET A 1 60 ? -21.969 -8.914 24.188 1 87.81 60 MET A N 1
ATOM 439 C CA . MET A 1 60 ? -22.734 -10.148 24 1 87.81 60 MET A CA 1
ATOM 440 C C . MET A 1 60 ? -22.844 -10.492 22.516 1 87.81 60 MET A C 1
ATOM 442 O O . MET A 1 60 ? -23.172 -9.625 21.688 1 87.81 60 MET A O 1
ATOM 446 N N . TYR A 1 61 ? -22.578 -11.734 22.266 1 87.56 61 TYR A N 1
ATOM 447 C CA . TYR A 1 61 ? -22.672 -12.203 20.891 1 87.56 61 TYR A CA 1
ATOM 448 C C . TYR A 1 61 ? -24.125 -12.438 20.5 1 87.56 61 TYR A C 1
ATOM 450 O O . TYR A 1 61 ? -24.938 -12.898 21.312 1 87.56 61 TYR A O 1
ATOM 458 N N . TYR A 1 62 ? -24.484 -12.031 19.359 1 88.56 62 TYR A N 1
ATOM 459 C CA . TYR A 1 62 ? -25.828 -12.281 18.844 1 88.56 62 TYR A CA 1
ATOM 460 C C . TYR A 1 62 ? -25.797 -12.68 17.375 1 88.56 62 TYR A C 1
ATOM 462 O O . TYR A 1 62 ? -24.797 -12.438 16.688 1 88.56 62 TYR A O 1
ATOM 470 N N . ILE A 1 63 ? -26.812 -13.391 16.969 1 90.25 63 ILE A N 1
ATOM 471 C CA . ILE A 1 63 ? -27 -13.727 15.555 1 90.25 63 ILE A CA 1
ATOM 472 C C . ILE A 1 63 ? -28.484 -13.602 15.188 1 90.25 63 ILE A C 1
ATOM 474 O O . ILE A 1 63 ? -29.359 -14 15.961 1 90.25 63 ILE A O 1
ATOM 478 N N . ASN A 1 64 ? -28.812 -12.984 14.109 1 90.81 64 ASN A N 1
ATOM 479 C CA . ASN A 1 64 ? -30.188 -12.812 13.656 1 90.81 64 ASN A CA 1
ATOM 480 C C . ASN A 1 64 ? -30.75 -14.094 13.031 1 90.81 64 ASN A C 1
ATOM 482 O O . ASN A 1 64 ? -30 -14.891 12.469 1 90.81 64 ASN A O 1
ATOM 486 N N . LYS A 1 65 ? -32.062 -14.227 13.219 1 93.06 65 LYS A N 1
ATOM 487 C CA . LYS A 1 65 ? -32.719 -15.297 12.461 1 93.06 65 LYS A CA 1
ATOM 488 C C . LYS A 1 65 ? -32.406 -15.18 10.969 1 93.06 65 LYS A C 1
ATOM 490 O O . LYS A 1 65 ? -32.594 -14.117 10.375 1 93.06 65 LYS A O 1
ATOM 495 N N . THR A 1 66 ? -31.828 -16.297 10.469 1 94.31 66 THR A N 1
ATOM 496 C CA . THR A 1 66 ? -31.344 -16.234 9.094 1 94.31 66 THR A CA 1
ATOM 497 C C . THR A 1 66 ? -31.516 -17.594 8.398 1 94.31 66 THR A C 1
ATOM 499 O O . THR A 1 66 ? -31.375 -18.641 9.031 1 94.31 66 THR A O 1
ATOM 502 N N . GLU A 1 67 ? -31.969 -17.641 7.105 1 95.94 67 GLU A N 1
ATOM 503 C CA . GLU A 1 67 ? -31.938 -18.781 6.195 1 95.94 67 GLU A CA 1
ATOM 504 C C . GLU A 1 67 ? -31.109 -18.469 4.957 1 95.94 67 GLU A C 1
ATOM 506 O O . GLU A 1 67 ? -31.438 -17.578 4.18 1 95.94 67 GLU A O 1
ATOM 511 N N . ILE A 1 68 ? -30.047 -19.25 4.809 1 96.81 68 ILE A N 1
ATOM 512 C CA . ILE A 1 68 ? -29.141 -19.016 3.693 1 96.81 68 ILE A CA 1
ATOM 513 C C . ILE A 1 68 ? -28.938 -20.297 2.906 1 96.81 68 ILE A C 1
ATOM 515 O O . ILE A 1 68 ? -28.672 -21.359 3.49 1 96.81 68 ILE A O 1
ATOM 519 N N . VAL A 1 69 ? -29.203 -20.328 1.659 1 97.88 69 VAL A N 1
ATOM 520 C CA . VAL A 1 69 ? -28.719 -21.312 0.694 1 97.88 69 VAL A CA 1
ATOM 521 C C . VAL A 1 69 ? -27.703 -20.672 -0.24 1 97.88 69 VAL A C 1
ATOM 523 O O . VAL A 1 69 ? -28.016 -19.703 -0.933 1 97.88 69 VAL A O 1
ATOM 526 N N . ASP A 1 70 ? -26.5 -21.203 -0.182 1 97.75 70 ASP A N 1
ATOM 527 C CA . ASP A 1 70 ? -25.453 -20.531 -0.935 1 97.75 70 ASP A CA 1
ATOM 528 C C . ASP A 1 70 ? -24.5 -21.547 -1.573 1 97.75 70 ASP A C 1
ATOM 530 O O . ASP A 1 70 ? -24.375 -22.672 -1.098 1 97.75 70 ASP A O 1
ATOM 534 N N . PHE A 1 71 ? -23.984 -21.25 -2.73 1 98.12 71 PHE A N 1
ATOM 535 C CA . PHE A 1 71 ? -23.047 -22.047 -3.5 1 98.12 71 PHE A CA 1
ATOM 536 C C . PHE A 1 71 ? -22.25 -21.188 -4.457 1 98.12 71 PHE A C 1
ATOM 538 O O . PHE A 1 71 ? -22.688 -20.094 -4.844 1 98.12 71 PHE A O 1
ATOM 545 N N . PRO A 1 72 ? -21.031 -21.578 -4.812 1 98.38 72 PRO A N 1
ATOM 546 C CA . PRO A 1 72 ? -20.203 -20.75 -5.688 1 98.38 72 PRO A CA 1
ATOM 547 C C . PRO A 1 72 ? -20.719 -20.703 -7.121 1 98.38 72 PRO A C 1
ATOM 549 O O . PRO A 1 72 ? -21.234 -21.703 -7.637 1 98.38 72 PRO A O 1
ATOM 552 N N . ARG A 1 73 ? -20.547 -19.578 -7.734 1 98.06 73 ARG A N 1
ATOM 553 C CA . ARG A 1 73 ? -20.828 -19.406 -9.156 1 98.06 73 ARG A CA 1
ATOM 554 C C . ARG A 1 73 ? -19.812 -20.156 -10.016 1 98.06 73 ARG A C 1
ATOM 556 O O . ARG A 1 73 ? -20.172 -20.734 -11.039 1 98.06 73 ARG A O 1
ATOM 563 N N . PHE A 1 74 ? -18.531 -20.188 -9.68 1 98.69 74 PHE A N 1
ATOM 564 C CA . PHE A 1 74 ? -17.469 -20.859 -10.406 1 98.69 74 PHE A CA 1
ATOM 565 C C . PHE A 1 74 ? -16.734 -21.844 -9.508 1 98.69 74 PHE A C 1
ATOM 567 O O . PHE A 1 74 ? -16.484 -21.562 -8.336 1 98.69 74 PHE A O 1
ATOM 574 N N . PRO A 1 75 ? -16.344 -22.938 -10.031 1 98.19 75 PRO A N 1
ATOM 575 C CA . PRO A 1 75 ? -15.68 -23.938 -9.203 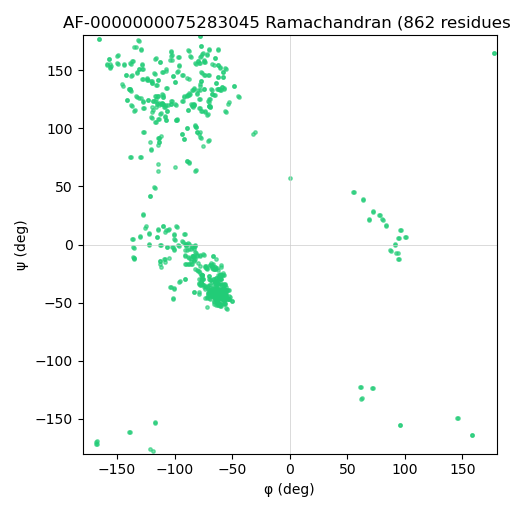1 98.19 75 PRO A CA 1
ATOM 576 C C . PRO A 1 75 ? -14.234 -23.578 -8.883 1 98.19 75 PRO A C 1
ATOM 578 O O . PRO A 1 75 ? -13.68 -24.047 -7.879 1 98.19 75 PRO A O 1
ATOM 581 N N . HIS A 1 76 ? -13.594 -22.797 -9.719 1 98.75 76 HIS A N 1
ATOM 582 C CA . HIS A 1 76 ? -12.211 -22.375 -9.516 1 98.75 76 HIS A CA 1
ATOM 583 C C . HIS A 1 76 ? -12.125 -20.906 -9.133 1 98.75 76 HIS A C 1
ATOM 585 O O . HIS A 1 76 ? -12.367 -20.031 -9.969 1 98.75 76 HIS A O 1
ATOM 591 N N . ARG A 1 77 ? -11.789 -20.594 -7.965 1 98.94 77 ARG A N 1
ATOM 592 C CA . ARG A 1 77 ? -11.625 -19.25 -7.418 1 98.94 77 ARG A CA 1
ATOM 593 C C . ARG A 1 77 ? -10.258 -19.094 -6.77 1 98.94 77 ARG A C 1
ATOM 595 O O . ARG A 1 77 ? -10.078 -19.422 -5.594 1 98.94 77 ARG A O 1
ATOM 602 N N . GLY A 1 78 ? -9.336 -18.531 -7.559 1 98.88 78 GLY A N 1
ATOM 603 C CA . GLY A 1 78 ? -7.938 -18.641 -7.168 1 98.88 78 GLY A CA 1
ATOM 604 C C . GLY A 1 78 ? -7.32 -17.312 -6.77 1 98.88 78 GLY A C 1
ATOM 605 O O . GLY A 1 78 ? -7.852 -16.25 -7.098 1 98.88 78 GLY A O 1
ATOM 606 N N . LEU A 1 79 ? -6.289 -17.422 -6.008 1 98.94 79 LEU A N 1
ATOM 607 C CA . LEU A 1 79 ? -5.359 -16.344 -5.68 1 98.94 79 LEU A CA 1
ATOM 608 C C . LEU A 1 79 ? -3.922 -16.766 -5.973 1 98.94 79 LEU A C 1
ATOM 610 O O . LEU A 1 79 ? -3.447 -17.781 -5.453 1 98.94 79 LEU A O 1
ATOM 614 N N . LEU A 1 80 ? -3.318 -16.031 -6.895 1 98.94 80 LEU A N 1
ATOM 615 C CA . LEU A 1 80 ? -1.915 -16.266 -7.207 1 98.94 80 LEU A CA 1
ATOM 616 C C . LEU A 1 80 ? -1.003 -15.438 -6.316 1 98.94 80 LEU A C 1
ATOM 618 O O . LEU A 1 80 ? -1.218 -14.234 -6.152 1 98.94 80 LEU A O 1
ATOM 622 N N . LEU A 1 81 ? -0.052 -16.047 -5.684 1 98.81 81 LEU A N 1
ATOM 623 C CA . LEU A 1 81 ? 1.026 -15.352 -4.988 1 98.81 81 LEU A CA 1
ATOM 624 C C . LEU A 1 81 ? 2.375 -15.664 -5.629 1 98.81 81 LEU A C 1
ATOM 626 O O . LEU A 1 81 ? 2.693 -16.828 -5.887 1 98.81 81 LEU A O 1
ATOM 630 N N . ASP A 1 82 ? 3.061 -14.664 -5.93 1 98.69 82 ASP A N 1
ATOM 631 C CA . ASP A 1 82 ? 4.438 -14.75 -6.406 1 98.69 82 ASP A CA 1
ATOM 632 C C . ASP A 1 82 ? 5.422 -14.75 -5.238 1 98.69 82 ASP A C 1
ATOM 634 O O . ASP A 1 82 ? 5.535 -13.758 -4.516 1 98.69 82 ASP A O 1
ATOM 638 N N . THR A 1 83 ? 6.156 -15.836 -5.043 1 98.62 83 THR A N 1
ATOM 639 C CA . THR A 1 83 ? 7.117 -15.906 -3.945 1 98.62 83 THR A CA 1
ATOM 640 C C . THR A 1 83 ? 8.547 -16 -4.48 1 98.62 83 THR A C 1
ATOM 642 O O . THR A 1 83 ? 9.469 -16.344 -3.74 1 98.62 83 THR A O 1
ATOM 645 N N . SER A 1 84 ? 8.695 -15.727 -5.785 1 98.44 84 SER A N 1
ATOM 646 C CA . SER A 1 84 ? 10.008 -15.836 -6.414 1 98.44 84 SER A CA 1
ATOM 647 C C . SER A 1 84 ? 10.664 -14.469 -6.566 1 98.44 84 SER A C 1
ATOM 649 O O . SER A 1 84 ? 11.891 -14.344 -6.484 1 98.44 84 SER A O 1
ATOM 651 N N . ARG A 1 85 ? 9.898 -13.461 -6.883 1 98.5 85 ARG A N 1
ATOM 652 C CA . ARG A 1 85 ? 10.445 -12.117 -7.086 1 98.5 85 ARG A CA 1
ATOM 653 C C . ARG A 1 85 ? 10.797 -11.461 -5.754 1 98.5 85 ARG A C 1
ATOM 655 O O . ARG A 1 85 ? 11.633 -10.562 -5.699 1 98.5 85 ARG A O 1
ATOM 662 N N . HIS A 1 86 ? 10.086 -11.82 -4.715 1 98.12 86 HIS A N 1
ATOM 663 C CA . HIS A 1 86 ? 10.445 -11.672 -3.307 1 98.12 86 HIS A CA 1
ATOM 664 C C . HIS A 1 86 ? 10.047 -12.906 -2.504 1 98.12 86 HIS A C 1
ATOM 666 O O . HIS A 1 86 ? 8.953 -13.438 -2.674 1 98.12 86 HIS A O 1
ATOM 672 N N . TYR A 1 87 ? 11.016 -13.336 -1.686 1 97.94 87 TYR A N 1
ATOM 673 C CA . TYR A 1 87 ? 10.703 -14.445 -0.791 1 97.94 87 TYR A CA 1
ATOM 674 C C . TYR A 1 87 ? 9.633 -14.039 0.217 1 97.94 87 TYR A C 1
ATOM 676 O O . TYR A 1 87 ? 9.719 -12.969 0.828 1 97.94 87 TYR A O 1
ATOM 684 N N . LEU A 1 88 ? 8.594 -14.789 0.358 1 97.94 88 LEU A N 1
ATOM 685 C CA . LEU A 1 88 ? 7.586 -14.609 1.404 1 97.94 88 LEU A CA 1
ATOM 686 C C . LEU A 1 88 ? 7.77 -15.648 2.51 1 97.94 88 LEU A C 1
ATOM 688 O O . LEU A 1 88 ? 7.777 -16.844 2.244 1 97.94 88 LEU A O 1
ATOM 692 N N . PRO A 1 89 ? 7.934 -15.219 3.725 1 97.25 89 PRO A N 1
ATOM 693 C CA . PRO A 1 89 ? 8.047 -16.188 4.812 1 97.25 89 PRO A CA 1
ATOM 694 C C . PRO A 1 89 ? 6.781 -17.031 4.98 1 97.25 89 PRO A C 1
ATOM 696 O O . PRO A 1 89 ? 5.691 -16.594 4.605 1 97.25 89 PRO A O 1
ATOM 699 N N . LEU A 1 90 ? 6.945 -18.234 5.531 1 97.81 90 LEU A N 1
ATOM 700 C CA . LEU A 1 90 ? 5.863 -19.203 5.676 1 97.81 90 LEU A CA 1
ATOM 701 C C . LEU A 1 90 ? 4.66 -18.578 6.371 1 97.81 90 LEU A C 1
ATOM 703 O O . LEU A 1 90 ? 3.518 -18.812 5.973 1 97.81 90 LEU A O 1
ATOM 707 N N . ARG A 1 91 ? 4.887 -17.75 7.363 1 97.38 91 ARG A N 1
ATOM 708 C CA . ARG A 1 91 ? 3.803 -17.125 8.117 1 97.38 91 ARG A CA 1
ATOM 709 C C . ARG A 1 91 ? 2.922 -16.281 7.211 1 97.38 91 ARG A C 1
ATOM 711 O O . ARG A 1 91 ? 1.701 -16.234 7.379 1 97.38 91 ARG A O 1
ATOM 718 N N . ALA A 1 92 ? 3.53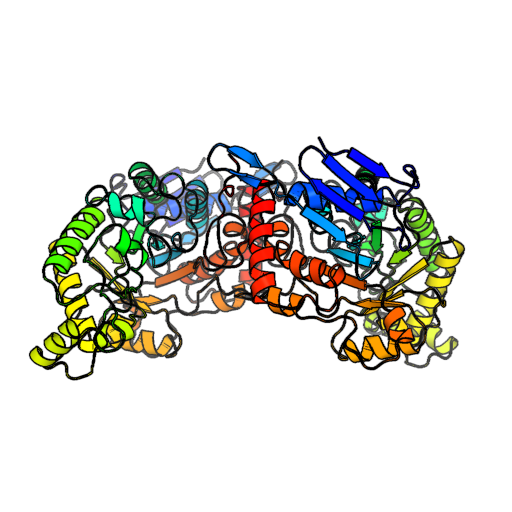9 -15.547 6.344 1 97.81 92 ALA A N 1
ATOM 719 C CA . ALA A 1 92 ? 2.785 -14.695 5.422 1 97.81 92 ALA A CA 1
ATOM 720 C C . ALA A 1 92 ? 1.901 -15.539 4.504 1 97.81 92 ALA A C 1
ATOM 722 O O . ALA A 1 92 ? 0.769 -15.156 4.199 1 97.81 92 ALA A O 1
ATOM 723 N N . ILE A 1 93 ? 2.398 -16.625 4.031 1 98.81 93 ILE A N 1
ATOM 724 C CA . ILE A 1 93 ? 1.643 -17.516 3.16 1 98.81 93 ILE A CA 1
ATOM 725 C C . ILE A 1 93 ? 0.469 -18.125 3.93 1 98.81 93 ILE A C 1
ATOM 727 O O . ILE A 1 93 ? -0.663 -18.141 3.439 1 98.81 93 ILE A O 1
ATOM 731 N N . LEU A 1 94 ? 0.769 -18.578 5.145 1 98.88 94 LEU A N 1
ATOM 732 C CA . LEU A 1 94 ? -0.281 -19.188 5.953 1 98.88 94 LEU A CA 1
ATOM 733 C C . LEU A 1 94 ? -1.376 -18.172 6.273 1 98.88 94 LEU A C 1
ATOM 735 O O . LEU A 1 94 ? -2.564 -18.5 6.219 1 98.88 94 LEU A O 1
ATOM 739 N N . GLU A 1 95 ? -1.015 -16.984 6.613 1 98.62 95 GLU A N 1
ATOM 740 C CA . GLU A 1 95 ? -2.006 -15.938 6.852 1 98.62 95 GLU A CA 1
ATOM 741 C C . GLU A 1 95 ? -2.854 -15.688 5.605 1 98.62 95 GLU A C 1
ATOM 743 O O . GLU A 1 95 ? -4.062 -15.469 5.707 1 98.62 95 GLU A O 1
ATOM 748 N N . THR A 1 96 ? -2.213 -15.695 4.477 1 98.88 96 THR A N 1
ATOM 749 C CA . THR A 1 96 ? -2.945 -15.5 3.23 1 98.88 96 THR A CA 1
ATOM 750 C C . THR A 1 96 ? -3.973 -16.609 3.031 1 98.88 96 THR A C 1
ATOM 752 O O . THR A 1 96 ? -5.102 -16.359 2.611 1 98.88 96 THR A O 1
ATOM 755 N N . LEU A 1 97 ? -3.59 -17.812 3.354 1 98.94 97 LEU A N 1
ATOM 756 C CA . LEU A 1 97 ? -4.512 -18.938 3.238 1 98.94 97 LEU A CA 1
ATOM 757 C C . LEU A 1 97 ? -5.711 -18.75 4.164 1 98.94 97 LEU A C 1
ATOM 759 O O . LEU A 1 97 ? -6.84 -19.062 3.797 1 98.94 97 LEU A O 1
ATOM 763 N N . ASP A 1 98 ? -5.469 -18.234 5.363 1 98.88 98 ASP A N 1
ATOM 764 C CA . ASP A 1 98 ? -6.574 -17.938 6.27 1 98.88 98 ASP A CA 1
ATOM 765 C C . ASP A 1 98 ? -7.566 -16.984 5.621 1 98.88 98 ASP A C 1
ATOM 767 O O . ASP A 1 98 ? -8.773 -17.234 5.625 1 98.88 98 ASP A O 1
ATOM 771 N N . VAL A 1 99 ? -7.062 -15.938 5.121 1 98.88 99 VAL A N 1
ATOM 772 C CA . VAL A 1 99 ? -7.93 -14.883 4.598 1 98.88 99 VAL A CA 1
ATOM 773 C C . VAL A 1 99 ? -8.617 -15.375 3.326 1 98.88 99 VAL A C 1
ATOM 775 O O . VAL A 1 99 ? -9.766 -15.008 3.059 1 98.88 99 VAL A O 1
ATOM 778 N N . MET A 1 100 ? -7.906 -16.203 2.518 1 98.88 100 MET A N 1
ATOM 779 C CA . MET A 1 100 ? -8.562 -16.844 1.381 1 98.88 100 MET A CA 1
ATOM 780 C C . MET A 1 100 ? -9.805 -17.594 1.827 1 98.88 100 MET A C 1
ATOM 782 O O . MET A 1 100 ? -10.875 -17.453 1.223 1 98.88 100 MET A O 1
ATOM 786 N N . ALA A 1 101 ? -9.633 -18.344 2.873 1 98.69 101 ALA A N 1
ATOM 787 C CA . ALA A 1 101 ? -10.758 -19.109 3.395 1 98.69 101 ALA A CA 1
ATOM 788 C C . ALA A 1 101 ? -11.891 -18.188 3.836 1 98.69 101 ALA A C 1
ATOM 790 O O . ALA A 1 101 ? -13.07 -18.484 3.617 1 98.69 101 ALA A O 1
ATOM 791 N N . TYR A 1 102 ? -11.523 -17.062 4.434 1 98.5 102 TYR A N 1
ATOM 792 C CA . TYR A 1 102 ? -12.523 -16.094 4.875 1 98.5 102 TYR A CA 1
ATOM 793 C C . TYR A 1 102 ? -13.336 -15.578 3.693 1 98.5 102 TYR A C 1
ATOM 795 O O . TYR A 1 102 ? -14.5 -15.203 3.85 1 98.5 102 TYR A O 1
ATOM 803 N N . ASN A 1 103 ? -12.695 -15.562 2.463 1 97.19 103 ASN A N 1
ATOM 804 C CA . ASN A 1 103 ? -13.289 -15.039 1.239 1 97.19 103 ASN A CA 1
ATOM 805 C C . ASN A 1 103 ? -13.82 -16.156 0.349 1 97.19 103 ASN A C 1
ATOM 807 O O . ASN A 1 103 ? -14.297 -15.898 -0.756 1 97.19 103 ASN A O 1
ATOM 811 N N . LYS A 1 104 ? -13.602 -17.375 0.741 1 98.25 104 LYS A N 1
ATOM 812 C CA . LYS A 1 104 ? -14.055 -18.578 0.047 1 98.25 104 LYS A CA 1
ATOM 813 C C . LYS A 1 104 ? -13.312 -18.766 -1.271 1 98.25 104 LYS A C 1
ATOM 815 O O . LYS A 1 104 ? -13.883 -19.25 -2.248 1 98.25 104 LYS A O 1
ATOM 820 N N . PHE A 1 105 ? -12.117 -18.141 -1.398 1 98.88 105 PHE A N 1
ATOM 821 C CA . PHE A 1 105 ? -11.18 -18.625 -2.41 1 98.88 105 PHE A CA 1
ATOM 822 C C . PHE A 1 105 ? -10.844 -20.094 -2.18 1 98.88 105 PHE A C 1
ATOM 824 O O . PHE A 1 105 ? -10.719 -20.531 -1.035 1 98.88 105 PHE A O 1
ATOM 831 N N . ASN A 1 106 ? -10.664 -20.828 -3.246 1 98.81 106 ASN A N 1
ATOM 832 C CA . ASN A 1 106 ? -10.438 -22.25 -3.002 1 98.81 106 ASN A CA 1
ATOM 833 C C . ASN A 1 106 ? -9.211 -22.75 -3.752 1 98.81 106 ASN A C 1
ATOM 835 O O . ASN A 1 106 ? -8.984 -23.969 -3.834 1 98.81 106 ASN A O 1
ATOM 839 N N . VAL A 1 107 ? -8.445 -21.875 -4.387 1 98.94 107 VAL A N 1
ATOM 840 C CA . VAL A 1 107 ? -7.234 -22.297 -5.082 1 98.94 107 VAL A CA 1
ATOM 841 C C . VAL A 1 107 ? -6.09 -21.344 -4.75 1 98.94 107 VAL A C 1
ATOM 843 O O . VAL A 1 107 ? -6.184 -20.141 -4.996 1 98.94 107 VAL A O 1
ATOM 846 N N . PHE A 1 108 ? -5.117 -21.859 -4.105 1 98.94 108 PHE A N 1
ATOM 847 C CA . PHE A 1 108 ? -3.855 -21.156 -3.941 1 98.94 108 PHE A CA 1
ATOM 848 C C . PHE A 1 108 ? -2.908 -21.469 -5.098 1 98.94 108 PHE A C 1
ATOM 850 O O . PHE A 1 108 ? -2.352 -22.562 -5.172 1 98.94 108 PHE A O 1
ATOM 857 N N . HIS A 1 109 ? -2.852 -20.516 -6.059 1 98.94 109 HIS A N 1
ATOM 858 C CA . HIS A 1 109 ? -1.902 -20.594 -7.164 1 98.94 109 HIS A CA 1
ATOM 859 C C . HIS A 1 109 ? -0.525 -20.094 -6.742 1 98.94 109 HIS A C 1
ATOM 861 O O . HIS A 1 109 ? -0.279 -18.875 -6.719 1 98.94 109 HIS A O 1
ATOM 867 N N . TRP A 1 110 ? 0.336 -21.047 -6.477 1 98.94 110 TRP A N 1
ATOM 868 C CA . TRP A 1 110 ? 1.647 -20.75 -5.906 1 98.94 110 TRP A CA 1
ATOM 869 C C . TRP A 1 110 ? 2.688 -20.562 -7.008 1 98.94 110 TRP A C 1
ATOM 871 O O . TRP A 1 110 ? 3.299 -21.531 -7.461 1 98.94 110 TRP A O 1
ATOM 881 N N . HIS A 1 111 ? 2.871 -19.344 -7.477 1 98.81 111 HIS A N 1
ATOM 882 C CA . HIS A 1 111 ? 3.982 -19.016 -8.367 1 98.81 111 HIS A CA 1
ATOM 883 C C . HIS A 1 111 ? 5.312 -19.047 -7.617 1 98.81 111 HIS A C 1
ATOM 885 O O . HIS A 1 111 ? 5.809 -18.016 -7.184 1 98.81 111 HIS A O 1
ATOM 891 N N . ILE A 1 112 ? 5.949 -20.156 -7.566 1 98.75 112 ILE A N 1
ATOM 892 C CA . ILE A 1 112 ? 6.949 -20.453 -6.551 1 98.75 112 ILE A CA 1
ATOM 893 C C . ILE A 1 112 ? 8.344 -20.141 -7.086 1 98.75 112 ILE A C 1
ATOM 895 O O . ILE A 1 112 ? 9.234 -19.75 -6.324 1 98.75 112 ILE A O 1
ATOM 899 N N . VAL A 1 113 ? 8.57 -20.297 -8.422 1 98.75 113 VAL A N 1
ATOM 900 C CA . VAL A 1 113 ? 9.891 -20.078 -9.016 1 98.75 113 VAL A CA 1
ATOM 901 C C . VAL A 1 113 ? 9.766 -19.125 -10.195 1 98.75 113 VAL A C 1
ATOM 903 O O . VAL A 1 113 ? 8.688 -18.984 -10.781 1 98.75 113 VAL A O 1
ATOM 906 N N . ASP A 1 114 ? 10.812 -18.469 -10.5 1 98.69 114 ASP A N 1
ATOM 907 C CA . ASP A 1 114 ? 10.922 -17.562 -11.633 1 98.69 114 ASP A CA 1
ATOM 908 C C . ASP A 1 114 ? 12.383 -17.172 -11.883 1 98.69 114 ASP A C 1
ATOM 910 O O . ASP A 1 114 ? 13.297 -17.781 -11.328 1 98.69 114 ASP A O 1
ATOM 914 N N . ASP A 1 115 ? 12.609 -16.234 -12.711 1 98.5 115 ASP A N 1
ATOM 915 C CA . ASP A 1 115 ? 13.945 -15.797 -13.086 1 98.5 115 ASP A CA 1
ATOM 916 C C . ASP A 1 115 ? 14.75 -15.359 -11.867 1 98.5 115 ASP A C 1
ATOM 918 O O . ASP A 1 115 ? 15.922 -15.695 -11.727 1 98.5 115 ASP A O 1
ATOM 922 N N . PRO A 1 116 ? 14.156 -14.68 -10.945 1 98.5 116 PRO A N 1
ATOM 923 C CA . PRO A 1 116 ? 14.961 -14.078 -9.875 1 98.5 116 PRO A CA 1
ATOM 924 C C . PRO A 1 116 ? 15.398 -15.094 -8.82 1 98.5 116 PRO A C 1
ATOM 926 O O . PRO A 1 116 ? 16.453 -14.922 -8.195 1 98.5 116 PRO A O 1
ATOM 929 N N . SER A 1 117 ? 14.523 -16.062 -8.633 1 98.75 117 SER A N 1
ATOM 930 C CA . SER A 1 117 ? 14.906 -17.016 -7.59 1 98.75 117 SER A CA 1
ATOM 931 C C . SER A 1 117 ? 14.18 -18.344 -7.75 1 98.75 117 SER A C 1
ATOM 933 O O . SER A 1 117 ? 13.125 -18.406 -8.383 1 98.75 117 SER A O 1
ATOM 935 N N . PHE A 1 118 ? 14.781 -19.422 -7.234 1 98.81 118 PHE A N 1
ATOM 936 C CA . PHE A 1 118 ? 14.234 -20.766 -7.121 1 98.81 118 PHE A CA 1
ATOM 937 C C . PHE A 1 118 ? 14.188 -21.203 -5.664 1 98.81 118 PHE A C 1
ATOM 939 O O . PHE A 1 118 ? 15 -22.031 -5.234 1 98.81 118 PHE A O 1
ATOM 946 N N . PRO A 1 119 ? 13.148 -20.781 -4.934 1 98.75 119 PRO A N 1
ATOM 947 C CA . PRO A 1 119 ? 13.133 -21.016 -3.49 1 98.75 119 PRO A CA 1
ATOM 948 C C . PRO A 1 119 ? 12.594 -22.406 -3.131 1 98.75 119 PRO A C 1
ATOM 950 O O . PRO A 1 119 ? 12.68 -22.828 -1.972 1 98.75 119 PRO A O 1
ATOM 953 N N . TYR A 1 120 ? 12.031 -23.156 -4.035 1 98.88 120 TYR A N 1
ATOM 954 C CA . TYR A 1 120 ? 11.555 -24.516 -3.787 1 98.88 120 TYR A CA 1
ATOM 955 C C . TYR A 1 120 ? 12.719 -25.469 -3.562 1 98.88 120 TYR A C 1
ATOM 957 O O . TYR A 1 120 ? 13.586 -25.625 -4.43 1 98.88 120 TYR A O 1
ATOM 965 N N . GLU A 1 121 ? 12.773 -26.062 -2.455 1 98.62 121 GLU A N 1
ATOM 966 C CA . GLU A 1 121 ? 13.82 -27.047 -2.168 1 98.62 121 GLU A CA 1
ATOM 967 C C . GLU A 1 121 ? 13.477 -28.422 -2.74 1 98.62 121 GLU A C 1
ATOM 969 O O . GLU A 1 121 ? 12.734 -29.188 -2.121 1 98.62 121 GLU A O 1
ATOM 974 N N . SER A 1 122 ? 14.031 -28.797 -3.816 1 98.62 122 SER A N 1
ATOM 975 C CA . SER A 1 122 ? 13.82 -30.094 -4.473 1 98.62 122 SER A CA 1
ATOM 976 C C . SER A 1 122 ? 14.695 -31.172 -3.848 1 98.62 122 SER A C 1
ATOM 978 O O . SER A 1 122 ? 15.875 -30.938 -3.568 1 98.62 122 SER A O 1
ATOM 980 N N . LEU A 1 123 ? 14.117 -32.312 -3.592 1 98.19 123 LEU A N 1
ATOM 981 C CA . LEU A 1 123 ? 14.891 -33.438 -3.117 1 98.19 123 LEU A CA 1
ATOM 982 C C . LEU A 1 123 ? 15.711 -34.062 -4.25 1 98.19 123 LEU A C 1
ATOM 984 O O . LEU A 1 123 ? 16.844 -34.5 -4.035 1 98.19 123 LEU A O 1
ATOM 988 N N . THR A 1 124 ? 15.148 -34.094 -5.426 1 98.5 124 THR A N 1
ATOM 989 C CA . THR A 1 124 ? 15.789 -34.656 -6.605 1 98.5 124 THR A CA 1
ATOM 990 C C . THR A 1 124 ? 16.953 -33.812 -7.062 1 98.5 124 THR A C 1
ATOM 992 O O . THR A 1 124 ? 17.984 -34.312 -7.508 1 98.5 124 THR A O 1
ATOM 995 N N . PHE A 1 125 ? 16.781 -32.5 -6.988 1 98.62 125 PHE A N 1
ATOM 996 C CA . PHE A 1 125 ? 17.812 -31.547 -7.41 1 98.62 125 PHE A CA 1
ATOM 997 C C . PHE A 1 125 ? 18.062 -30.5 -6.332 1 98.62 125 PHE A C 1
ATOM 999 O O . PHE A 1 125 ? 17.75 -29.312 -6.523 1 98.62 125 PHE A O 1
ATOM 1006 N N . PRO A 1 126 ? 18.75 -30.859 -5.281 1 98.5 126 PRO A N 1
ATOM 1007 C CA . PRO A 1 126 ? 18.938 -29.938 -4.16 1 98.5 126 PRO A CA 1
ATOM 1008 C C . PRO A 1 126 ? 19.734 -28.688 -4.559 1 98.5 126 PRO A C 1
ATOM 1010 O O . PRO A 1 126 ? 19.594 -27.641 -3.928 1 98.5 126 PRO A O 1
ATOM 1013 N N . GLU A 1 127 ? 20.484 -28.734 -5.645 1 98.69 127 GLU A N 1
ATOM 1014 C CA . GLU A 1 127 ? 21.344 -27.625 -6.059 1 98.69 127 GLU A CA 1
ATOM 1015 C C . GLU A 1 127 ? 20.516 -26.469 -6.621 1 98.69 127 GLU A C 1
ATOM 1017 O O . GLU A 1 127 ? 20.984 -25.344 -6.699 1 98.69 127 GLU A O 1
ATOM 1022 N N . LEU A 1 128 ? 19.25 -26.719 -7.02 1 98.81 128 LEU A N 1
ATOM 1023 C CA . LEU A 1 128 ? 18.422 -25.672 -7.602 1 98.81 128 LEU A CA 1
ATOM 1024 C C . LEU A 1 128 ? 18.188 -24.547 -6.602 1 98.81 128 LEU A C 1
ATOM 1026 O O . LEU A 1 128 ? 18.422 -23.391 -6.91 1 98.81 128 LEU A O 1
ATOM 1030 N N . SER A 1 129 ? 17.75 -24.906 -5.387 1 98.81 129 SER A N 1
ATOM 1031 C CA . SER A 1 129 ? 17.516 -23.875 -4.387 1 98.81 129 SER A CA 1
ATOM 1032 C C . SER A 1 129 ? 18.828 -23.406 -3.744 1 98.81 129 SER A C 1
ATOM 1034 O O . SER A 1 129 ? 18.969 -22.234 -3.387 1 98.81 129 SER A O 1
ATOM 1036 N N . LYS A 1 130 ? 19.75 -24.328 -3.625 1 98.69 130 LYS A N 1
ATOM 1037 C CA . LYS A 1 130 ? 21.031 -23.984 -3.008 1 98.69 130 LYS A CA 1
ATOM 1038 C C . LYS A 1 130 ? 21.734 -22.875 -3.787 1 98.69 130 LYS A C 1
ATOM 1040 O O . LYS A 1 130 ? 22.375 -22 -3.195 1 98.69 130 LYS A O 1
ATOM 1045 N N . GLN A 1 131 ? 21.625 -22.938 -5.125 1 98.69 131 GLN A N 1
ATOM 1046 C CA . GLN A 1 131 ? 22.359 -22 -5.957 1 98.69 131 GLN A CA 1
ATOM 1047 C C . GLN A 1 131 ? 21.422 -20.984 -6.605 1 98.69 131 GLN A C 1
ATOM 1049 O O . GLN A 1 131 ? 21.875 -19.953 -7.121 1 98.69 131 GLN A O 1
ATOM 1054 N N . GLY A 1 132 ? 20.125 -21.25 -6.543 1 98.69 132 GLY A N 1
ATOM 1055 C CA . GLY A 1 132 ? 19.203 -20.438 -7.316 1 98.69 132 GLY A CA 1
ATOM 1056 C C . GLY A 1 132 ? 18.297 -19.578 -6.449 1 98.69 132 GLY A C 1
ATOM 1057 O O . GLY A 1 132 ? 17.641 -18.656 -6.945 1 98.69 132 GLY A O 1
ATOM 1058 N N . ALA A 1 133 ? 18.219 -19.859 -5.129 1 98.44 133 ALA A N 1
ATOM 1059 C CA . ALA A 1 133 ? 17.422 -19.031 -4.23 1 98.44 133 ALA A CA 1
ATOM 1060 C C . ALA A 1 133 ? 18.156 -17.734 -3.895 1 98.44 133 ALA A C 1
ATOM 1062 O O . ALA A 1 133 ? 19.375 -17.625 -4.098 1 98.44 133 ALA A O 1
ATOM 1063 N N . PHE A 1 134 ? 17.469 -16.703 -3.41 1 97.44 134 PHE A N 1
ATOM 1064 C CA . PHE A 1 134 ? 18.109 -15.484 -2.943 1 97.44 134 PHE A CA 1
ATOM 1065 C C . PHE A 1 134 ? 19.141 -15.789 -1.868 1 97.44 134 PHE A C 1
ATOM 1067 O O . PHE A 1 134 ? 20.203 -15.172 -1.842 1 97.44 134 PHE A O 1
ATOM 1074 N N . ASN A 1 135 ? 18.781 -16.578 -0.969 1 95.5 135 ASN A N 1
ATOM 1075 C CA . ASN A 1 135 ? 19.641 -17.094 0.091 1 95.5 135 ASN A CA 1
ATOM 1076 C C . ASN A 1 135 ? 19.328 -18.562 0.392 1 95.5 135 ASN A C 1
ATOM 1078 O O . ASN A 1 135 ? 18.188 -18.906 0.729 1 95.5 135 ASN A O 1
ATOM 1082 N N . ALA A 1 136 ? 20.281 -19.438 0.329 1 96.19 136 ALA A N 1
ATOM 1083 C CA . ALA A 1 136 ? 20.094 -20.891 0.384 1 96.19 136 ALA A CA 1
ATOM 1084 C C . ALA A 1 136 ? 19.641 -21.328 1.771 1 96.19 136 ALA A C 1
ATOM 1086 O O . ALA A 1 136 ? 19.094 -22.422 1.932 1 96.19 136 ALA A O 1
ATOM 1087 N N . MET A 1 137 ? 19.828 -20.484 2.717 1 93.69 137 MET A N 1
ATOM 1088 C CA . MET A 1 137 ? 19.531 -20.891 4.09 1 93.69 137 MET A CA 1
ATOM 1089 C C . MET A 1 137 ? 18.219 -20.281 4.559 1 93.69 137 MET A C 1
ATOM 1091 O O . MET A 1 137 ? 17.469 -20.922 5.293 1 93.69 137 MET A O 1
ATOM 1095 N N . THR A 1 138 ? 17.969 -19 4.105 1 93.38 138 THR A N 1
ATOM 1096 C CA . THR A 1 138 ? 16.859 -18.297 4.734 1 93.38 138 THR A CA 1
ATOM 1097 C C . THR A 1 138 ? 15.727 -18.078 3.74 1 93.38 138 THR A C 1
ATOM 1099 O O . THR A 1 138 ? 14.594 -17.781 4.137 1 93.38 138 THR A O 1
ATOM 1102 N N . HIS A 1 139 ? 15.992 -18.203 2.484 1 97.12 139 HIS A N 1
ATOM 1103 C CA . HIS A 1 139 ? 14.992 -17.891 1.465 1 97.12 139 HIS A CA 1
ATOM 1104 C C . HIS A 1 139 ? 14.656 -19.125 0.637 1 97.12 139 HIS A C 1
ATOM 1106 O O . HIS A 1 139 ? 14.633 -19.062 -0.594 1 97.12 139 HIS A O 1
ATOM 1112 N N . VAL A 1 140 ? 14.375 -20.234 1.334 1 98.25 140 VAL A N 1
ATOM 1113 C CA . VAL A 1 140 ? 13.984 -21.484 0.684 1 98.25 140 VAL A CA 1
ATOM 1114 C C . VAL A 1 140 ? 12.758 -22.062 1.377 1 98.25 140 VAL A C 1
ATOM 1116 O O . VAL A 1 140 ? 12.547 -21.844 2.572 1 98.25 140 VAL A O 1
ATOM 1119 N N . TYR A 1 141 ? 11.93 -22.734 0.636 1 98.75 141 TYR A N 1
ATOM 1120 C CA . TYR A 1 141 ? 10.836 -23.531 1.186 1 98.75 141 TYR A CA 1
ATOM 1121 C C . TYR A 1 141 ? 11.227 -25 1.269 1 98.75 141 TYR A C 1
ATOM 1123 O O . TYR A 1 141 ? 11.25 -25.703 0.254 1 98.75 141 TYR A O 1
ATOM 1131 N N . THR A 1 142 ? 11.445 -25.469 2.441 1 98.5 142 THR A N 1
ATOM 1132 C CA . THR A 1 142 ? 11.82 -26.859 2.666 1 98.5 142 THR A CA 1
ATOM 1133 C C . THR A 1 142 ? 10.648 -27.781 2.389 1 98.5 142 THR A C 1
ATOM 1135 O O . THR A 1 142 ? 9.516 -27.328 2.215 1 98.5 142 THR A O 1
ATOM 1138 N N . ALA A 1 143 ? 10.938 -29.094 2.309 1 97.94 143 ALA A N 1
ATOM 1139 C CA . ALA A 1 143 ? 9.875 -30.078 2.131 1 97.94 143 ALA A CA 1
ATOM 1140 C C . ALA A 1 143 ? 8.812 -29.938 3.219 1 97.94 143 ALA A C 1
ATOM 1142 O O . ALA A 1 143 ? 7.617 -30.062 2.945 1 97.94 143 ALA A O 1
ATOM 1143 N N . SER A 1 144 ? 9.297 -29.688 4.375 1 98.38 144 SER A N 1
ATOM 1144 C CA . SER A 1 144 ? 8.375 -29.516 5.492 1 98.38 144 SER A CA 1
ATOM 1145 C C . SER A 1 144 ? 7.52 -28.266 5.32 1 98.38 144 SER A C 1
ATOM 1147 O O . SER A 1 144 ? 6.324 -28.281 5.625 1 98.38 144 SER A O 1
ATOM 1149 N N . ASP A 1 145 ? 8.148 -27.172 4.898 1 98.69 145 ASP A N 1
ATOM 1150 C CA . ASP A 1 145 ? 7.398 -25.938 4.641 1 98.69 145 ASP A CA 1
ATOM 1151 C C . ASP A 1 145 ? 6.297 -26.172 3.609 1 98.69 145 ASP A C 1
ATOM 1153 O O . ASP A 1 145 ? 5.156 -25.75 3.809 1 98.69 145 ASP A O 1
ATOM 1157 N N . VAL A 1 146 ? 6.664 -26.812 2.527 1 98.88 146 VAL A N 1
ATOM 1158 C CA . VAL A 1 146 ? 5.727 -27.062 1.44 1 98.88 146 VAL A CA 1
ATOM 1159 C C . VAL A 1 146 ? 4.582 -27.938 1.942 1 98.88 146 VAL A C 1
ATOM 1161 O O . VAL A 1 146 ? 3.412 -27.672 1.665 1 98.88 146 VAL A O 1
ATOM 1164 N N . GLN A 1 147 ? 4.91 -28.953 2.689 1 98.62 147 GLN A N 1
ATOM 1165 C CA . GLN A 1 147 ? 3.881 -29.828 3.248 1 98.62 147 GLN A CA 1
ATOM 1166 C C . GLN A 1 147 ? 2.969 -29.047 4.199 1 98.62 147 GLN A C 1
ATOM 1168 O O . GLN A 1 147 ? 1.76 -29.281 4.234 1 98.62 147 GLN A O 1
ATOM 1173 N N . THR A 1 148 ? 3.607 -28.188 4.965 1 98.88 148 THR A N 1
ATOM 1174 C CA . THR A 1 148 ? 2.822 -27.359 5.867 1 98.88 148 THR A CA 1
ATOM 1175 C C . THR A 1 148 ? 1.812 -26.516 5.09 1 98.88 148 THR A C 1
ATOM 1177 O O . THR A 1 148 ? 0.643 -26.438 5.473 1 98.88 148 THR A O 1
ATOM 1180 N N . VAL A 1 149 ? 2.219 -25.922 4.027 1 98.88 149 VAL A N 1
ATOM 1181 C CA . VAL A 1 149 ? 1.341 -25.094 3.207 1 98.88 149 VAL A CA 1
ATOM 1182 C C . VAL A 1 149 ? 0.214 -25.938 2.631 1 98.88 149 VAL A C 1
ATOM 1184 O O . VAL A 1 149 ? -0.957 -25.562 2.688 1 98.88 149 VAL A O 1
ATOM 1187 N N . ILE A 1 150 ? 0.527 -27.125 2.121 1 98.75 150 ILE A N 1
ATOM 1188 C CA . ILE A 1 150 ? -0.444 -28 1.482 1 98.75 150 ILE A CA 1
ATOM 1189 C C . ILE A 1 150 ? -1.484 -28.453 2.506 1 98.75 150 ILE A C 1
ATOM 1191 O O . ILE A 1 150 ? -2.688 -28.375 2.25 1 98.75 150 ILE A O 1
ATOM 1195 N N . GLU A 1 151 ? -1.042 -28.875 3.656 1 98.25 151 GLU A N 1
ATOM 1196 C CA . GLU A 1 151 ? -1.953 -29.359 4.688 1 98.25 151 GLU A CA 1
ATOM 1197 C C . GLU A 1 151 ? -2.803 -28.234 5.254 1 98.25 151 GLU A C 1
ATOM 1199 O O . GLU A 1 151 ? -4 -28.406 5.484 1 98.25 151 GLU A O 1
ATOM 1204 N N . TYR A 1 152 ? -2.123 -27.125 5.504 1 98.75 152 TYR A N 1
ATOM 1205 C CA . TYR A 1 152 ? -2.838 -25.953 6.008 1 98.75 152 TYR A CA 1
ATOM 1206 C C . TYR A 1 152 ? -3.938 -25.531 5.043 1 98.75 152 TYR A C 1
ATOM 1208 O O . TYR A 1 152 ? -5.051 -25.203 5.465 1 98.75 152 TYR A O 1
ATOM 1216 N N . ALA A 1 153 ? -3.641 -25.547 3.779 1 98.75 153 ALA A N 1
ATOM 1217 C CA . ALA A 1 153 ? -4.613 -25.219 2.738 1 98.75 153 ALA A CA 1
ATOM 1218 C C . ALA A 1 153 ? -5.73 -26.25 2.693 1 98.75 153 ALA A C 1
ATOM 1220 O O . ALA A 1 153 ? -6.914 -25.906 2.625 1 98.75 153 ALA A O 1
ATOM 1221 N N . ARG A 1 154 ? -5.375 -27.516 2.756 1 97.75 154 ARG A N 1
ATOM 1222 C CA . ARG A 1 154 ? -6.344 -28.609 2.723 1 97.75 154 ARG A CA 1
ATOM 1223 C C . ARG A 1 154 ? -7.387 -28.453 3.826 1 97.75 154 ARG A C 1
ATOM 1225 O O . ARG A 1 154 ? -8.586 -28.578 3.578 1 97.75 154 ARG A O 1
ATOM 1232 N N . LEU A 1 155 ? -6.918 -28.125 4.984 1 97.31 155 LEU A N 1
ATOM 1233 C CA . LEU A 1 155 ? -7.793 -28 6.145 1 97.31 155 LEU A CA 1
ATOM 1234 C C . LEU A 1 155 ? -8.75 -26.828 5.977 1 97.31 155 LEU A C 1
ATOM 1236 O O . LEU A 1 155 ? -9.742 -26.719 6.707 1 97.31 155 LEU A O 1
ATOM 1240 N N . ARG A 1 156 ? -8.539 -26.031 4.988 1 97.94 156 ARG A N 1
ATOM 1241 C CA . ARG A 1 156 ? -9.367 -24.844 4.738 1 97.94 156 ARG A CA 1
ATOM 1242 C C . ARG A 1 156 ? -10.117 -24.984 3.416 1 97.94 156 ARG A C 1
ATOM 1244 O O . ARG A 1 156 ? -10.719 -24.016 2.939 1 97.94 156 ARG A O 1
ATOM 1251 N N . GLY A 1 157 ? -10.016 -26.125 2.822 1 97.06 157 GLY A N 1
ATOM 1252 C CA . GLY A 1 157 ? -10.695 -26.391 1.564 1 97.06 157 GLY A CA 1
ATOM 1253 C C . GLY A 1 157 ? -10.07 -25.672 0.385 1 97.06 157 GLY A C 1
ATOM 1254 O O . GLY A 1 157 ? -10.773 -25.266 -0.544 1 97.06 157 GLY A O 1
ATOM 1255 N N . ILE A 1 158 ? -8.805 -25.422 0.471 1 98.69 158 ILE A N 1
ATOM 1256 C CA . ILE A 1 158 ? -8.086 -24.703 -0.582 1 98.69 158 ILE A CA 1
ATOM 1257 C C . ILE A 1 158 ? -7.137 -25.656 -1.298 1 98.69 158 ILE A C 1
ATOM 1259 O O . ILE A 1 158 ? -6.371 -26.391 -0.654 1 98.69 158 ILE A O 1
ATOM 1263 N N . ARG A 1 159 ? -7.258 -25.703 -2.578 1 98.56 159 ARG A N 1
ATOM 1264 C CA . ARG A 1 159 ? -6.316 -26.438 -3.414 1 98.56 159 ARG A CA 1
ATOM 1265 C C . ARG A 1 159 ? -5.012 -25.672 -3.582 1 98.56 159 ARG A C 1
ATOM 1267 O O . ARG A 1 159 ? -5.023 -24.438 -3.684 1 98.56 159 ARG A O 1
ATOM 1274 N N . VAL A 1 160 ? -3.9 -26.391 -3.57 1 98.88 160 VAL A N 1
ATOM 1275 C CA . VAL A 1 160 ? -2.617 -25.766 -3.867 1 98.88 160 VAL A CA 1
ATOM 1276 C C . VAL A 1 160 ? -2.145 -26.188 -5.254 1 98.88 160 VAL A C 1
ATOM 1278 O O . VAL A 1 160 ? -1.899 -27.375 -5.5 1 98.88 160 VAL A O 1
ATOM 1281 N N . ILE A 1 161 ? -2.074 -25.25 -6.141 1 98.81 161 ILE A N 1
ATOM 1282 C CA . ILE A 1 161 ? -1.559 -25.484 -7.484 1 98.81 161 ILE A CA 1
ATOM 1283 C C . ILE A 1 161 ? -0.234 -24.734 -7.668 1 98.81 161 ILE A C 1
ATOM 1285 O O . ILE A 1 161 ? -0.203 -23.516 -7.715 1 98.81 161 ILE A O 1
ATOM 1289 N N . ALA A 1 162 ? 0.814 -25.5 -7.797 1 98.69 162 ALA A N 1
ATOM 1290 C CA . ALA A 1 162 ? 2.143 -24.922 -7.953 1 98.69 162 ALA A CA 1
ATOM 1291 C C . ALA A 1 162 ? 2.449 -24.641 -9.422 1 98.69 162 ALA A C 1
ATOM 1293 O O . ALA A 1 162 ? 2.045 -25.406 -10.305 1 98.69 162 ALA A O 1
ATOM 1294 N N . GLU A 1 163 ? 3.105 -23.578 -9.625 1 98.81 163 GLU A N 1
ATOM 1295 C CA . GLU A 1 163 ? 3.553 -23.234 -10.977 1 98.81 163 GLU A CA 1
ATOM 1296 C C . GLU A 1 163 ? 5.07 -23.344 -11.094 1 98.81 163 GLU A C 1
ATOM 1298 O O . GLU A 1 163 ? 5.801 -22.688 -10.344 1 98.81 163 GLU A O 1
ATOM 1303 N N . PHE A 1 164 ? 5.488 -24.156 -11.953 1 98.56 164 PHE A N 1
ATOM 1304 C CA . PHE A 1 164 ? 6.867 -24.203 -12.43 1 98.56 164 PHE A CA 1
ATOM 1305 C C . PHE A 1 164 ? 6.945 -23.812 -13.898 1 98.56 164 PHE A C 1
ATOM 1307 O O . PHE A 1 164 ? 6.871 -24.672 -14.781 1 98.56 164 PHE A O 1
ATOM 1314 N N . ASP A 1 165 ? 7.141 -22.562 -14.078 1 97.94 165 ASP A N 1
ATOM 1315 C CA . ASP A 1 165 ? 7.082 -21.953 -15.406 1 97.94 165 ASP A CA 1
ATOM 1316 C C . ASP A 1 165 ? 8.273 -22.375 -16.266 1 97.94 165 ASP A C 1
ATOM 1318 O O . ASP A 1 165 ? 9.422 -22.188 -15.867 1 97.94 165 ASP A O 1
ATOM 1322 N N . THR A 1 166 ? 8.047 -22.969 -17.438 1 97.81 166 THR A N 1
ATOM 1323 C CA . THR A 1 166 ? 9.039 -23.359 -18.438 1 97.81 166 THR A CA 1
ATOM 1324 C C . THR A 1 166 ? 8.492 -23.156 -19.859 1 97.81 166 THR A C 1
ATOM 1326 O O . THR A 1 166 ? 7.281 -23.141 -20.062 1 97.81 166 THR A O 1
ATOM 1329 N N . PRO A 1 167 ? 9.273 -22.969 -20.875 1 97.88 167 PRO A N 1
ATOM 1330 C CA . PRO A 1 167 ? 10.734 -22.969 -20.781 1 97.88 167 PRO A CA 1
ATOM 1331 C C . PRO A 1 167 ? 11.297 -21.594 -20.406 1 97.88 167 PRO A C 1
ATOM 1333 O O . PRO A 1 167 ? 12.5 -21.469 -20.172 1 97.88 167 PRO A O 1
ATOM 1336 N N . GLY A 1 168 ? 10.477 -20.531 -20.469 1 97.75 168 GLY A N 1
ATOM 1337 C CA . GLY A 1 168 ? 10.891 -19.203 -20.016 1 97.75 168 GLY A CA 1
ATOM 1338 C C . GLY A 1 168 ? 10.875 -19.062 -18.516 1 97.75 168 GLY A C 1
ATOM 1339 O O . GLY A 1 168 ? 10.484 -19.984 -17.797 1 97.75 168 GLY A O 1
ATOM 1340 N N . HIS A 1 169 ? 11.414 -17.969 -17.969 1 98.19 169 HIS A N 1
ATOM 1341 C CA . HIS A 1 169 ? 11.375 -17.641 -16.547 1 98.19 169 HIS A CA 1
ATOM 1342 C C . HIS A 1 169 ? 12.141 -18.672 -15.719 1 98.19 169 HIS A C 1
ATOM 1344 O O . HIS A 1 169 ? 11.672 -19.109 -14.664 1 98.19 169 HIS A O 1
ATOM 1350 N N . THR A 1 170 ? 13.266 -19.141 -16.219 1 98.69 170 THR A N 1
ATOM 1351 C CA . THR A 1 170 ? 13.984 -20.25 -15.586 1 98.69 170 THR A CA 1
ATOM 1352 C C . THR A 1 170 ? 15.43 -19.859 -15.297 1 98.69 170 THR A C 1
ATOM 1354 O O . THR A 1 170 ? 16.266 -20.719 -15.047 1 98.69 170 THR A O 1
ATOM 1357 N N . LEU A 1 171 ? 15.703 -18.562 -15.367 1 98.56 171 LEU A N 1
ATOM 1358 C CA . LEU A 1 171 ? 17.094 -18.125 -15.195 1 98.56 171 LEU A CA 1
ATOM 1359 C C . LEU A 1 171 ? 17.656 -18.625 -13.867 1 98.56 171 LEU A C 1
ATOM 1361 O O . LEU A 1 171 ? 18.812 -19.031 -13.789 1 98.56 171 LEU A O 1
ATOM 1365 N N . SER A 1 172 ? 16.906 -18.625 -12.828 1 98.69 172 SER A N 1
ATOM 1366 C CA . SER A 1 172 ? 17.344 -19 -11.492 1 98.69 172 SER A CA 1
ATOM 1367 C C . SER A 1 172 ? 17.656 -20.5 -11.422 1 98.69 172 SER A C 1
ATOM 1369 O O . SER A 1 172 ? 18.281 -20.953 -10.469 1 98.69 172 SER A O 1
ATOM 1371 N N . TRP A 1 173 ? 17.188 -21.266 -12.414 1 98.81 173 TRP A N 1
ATOM 1372 C CA . TRP A 1 173 ? 17.438 -22.703 -12.422 1 98.81 173 TRP A CA 1
ATOM 1373 C C . TRP A 1 173 ? 18.875 -23.016 -12.836 1 98.81 173 TRP A C 1
ATOM 1375 O O . TRP A 1 173 ? 19.422 -24.047 -12.453 1 98.81 173 TRP A O 1
ATOM 1385 N N . GLY A 1 174 ? 19.469 -22.188 -13.625 1 98.31 174 GLY A N 1
ATOM 1386 C CA . GLY A 1 174 ? 20.719 -22.391 -14.328 1 98.31 174 GLY A CA 1
ATOM 1387 C C . GLY A 1 174 ? 21.859 -22.766 -13.406 1 98.31 174 GLY A C 1
ATOM 1388 O O . GLY A 1 174 ? 22.5 -23.812 -13.602 1 98.31 174 GLY A O 1
ATOM 1389 N N . PRO A 1 175 ? 22.078 -21.938 -12.406 1 98.19 175 PRO A N 1
ATOM 1390 C CA . PRO A 1 175 ? 23.203 -22.219 -11.523 1 98.19 175 PRO A CA 1
ATOM 1391 C C . PRO A 1 175 ? 23.125 -23.609 -10.898 1 98.19 175 PRO A C 1
ATOM 1393 O O . PRO A 1 175 ? 24.156 -24.266 -10.711 1 98.19 175 PRO A O 1
ATOM 1396 N N . GLY A 1 176 ? 21.938 -24.062 -10.625 1 98.56 176 GLY A N 1
ATOM 1397 C CA . GLY A 1 176 ? 21.75 -25.344 -9.969 1 98.56 176 GLY A CA 1
ATOM 1398 C C . GLY A 1 176 ? 21.609 -26.5 -10.938 1 98.56 176 GLY A C 1
ATOM 1399 O O . GLY A 1 176 ? 21.625 -27.672 -10.539 1 98.56 176 GLY A O 1
ATOM 1400 N N . ALA A 1 177 ? 21.469 -26.234 -12.18 1 98.38 177 ALA A N 1
ATOM 1401 C CA . ALA A 1 177 ? 21.328 -27.25 -13.227 1 98.38 177 ALA A CA 1
ATOM 1402 C C . ALA A 1 177 ? 22.156 -26.891 -14.453 1 98.38 177 ALA A C 1
ATOM 1404 O O . ALA A 1 177 ? 21.609 -26.578 -15.516 1 98.38 177 ALA A O 1
ATOM 1405 N N . PRO A 1 178 ? 23.469 -27.078 -14.344 1 97.12 178 PRO A N 1
ATOM 1406 C CA . PRO A 1 178 ? 24.328 -26.734 -15.477 1 97.12 178 PRO A CA 1
ATOM 1407 C C . PRO A 1 178 ? 23.953 -27.469 -16.75 1 97.12 178 PRO A C 1
ATOM 1409 O O . PRO A 1 178 ? 23.688 -28.672 -16.719 1 97.12 178 PRO A O 1
ATOM 1412 N N . GLY A 1 179 ? 23.891 -26.688 -17.844 1 97.12 179 GLY A N 1
ATOM 1413 C CA . GLY A 1 179 ? 23.578 -27.281 -19.125 1 97.12 179 GLY A CA 1
ATOM 1414 C C . GLY A 1 179 ? 22.109 -27.219 -19.484 1 97.12 179 GLY A C 1
ATOM 1415 O O . GLY A 1 179 ? 21.734 -27.469 -20.625 1 97.12 179 GLY A O 1
ATOM 1416 N N . LEU A 1 180 ? 21.281 -26.875 -18.516 1 98.62 180 LEU A N 1
ATOM 1417 C CA . LEU A 1 180 ? 19.828 -26.844 -18.734 1 98.62 180 LEU A CA 1
ATOM 1418 C C . LEU A 1 180 ? 19.438 -25.672 -19.625 1 98.62 180 LEU A C 1
ATOM 1420 O O . LEU A 1 180 ? 18.609 -25.828 -20.531 1 98.62 180 LEU A O 1
ATOM 1424 N N . LEU A 1 181 ? 19.984 -24.453 -19.375 1 98.75 181 LEU A N 1
ATOM 1425 C CA . LEU A 1 181 ? 19.594 -23.234 -20.078 1 98.75 181 LEU A CA 1
ATOM 1426 C C . LEU A 1 181 ? 20.375 -23.062 -21.359 1 98.75 181 LEU A C 1
ATOM 1428 O O . LEU A 1 181 ? 21.422 -23.703 -21.547 1 98.75 181 LEU A O 1
ATOM 1432 N N . THR A 1 182 ? 19.875 -22.25 -22.188 1 98.62 182 THR A N 1
ATOM 1433 C CA . THR A 1 182 ? 20.5 -22 -23.484 1 98.62 182 THR A CA 1
ATOM 1434 C C . THR A 1 182 ? 21.609 -20.953 -23.359 1 98.62 182 THR A C 1
ATOM 1436 O O . THR A 1 182 ? 21.359 -19.828 -22.906 1 98.62 182 THR A O 1
ATOM 1439 N N . PRO A 1 183 ? 22.859 -21.328 -23.734 1 98.12 183 PRO A N 1
ATOM 1440 C CA . PRO A 1 183 ? 23.859 -20.266 -23.828 1 98.12 183 PRO A CA 1
ATOM 1441 C C . PRO A 1 183 ? 23.562 -19.281 -24.969 1 98.12 183 PRO A C 1
ATOM 1443 O O . PRO A 1 183 ? 23.297 -19.719 -26.094 1 98.12 183 PRO A O 1
ATOM 1446 N N . CYS A 1 184 ? 23.562 -18.031 -24.719 1 98.31 184 CYS A N 1
ATOM 1447 C CA . CYS A 1 184 ? 23.391 -17.016 -25.75 1 98.31 184 CYS A CA 1
ATOM 1448 C C . CYS A 1 184 ? 24.703 -16.734 -26.469 1 98.31 184 CYS A C 1
ATOM 1450 O O . CYS A 1 184 ? 25.781 -17.031 -25.953 1 98.31 184 CYS A O 1
ATOM 1452 N N . TYR A 1 185 ? 24.562 -16.266 -27.625 1 97.69 185 TYR A N 1
ATOM 1453 C CA . TYR A 1 185 ? 25.734 -15.992 -28.422 1 97.69 185 TYR A CA 1
ATOM 1454 C C . TYR A 1 185 ? 25.766 -14.531 -28.875 1 97.69 185 TYR A C 1
ATOM 1456 O O . TYR A 1 185 ? 24.703 -13.93 -29.078 1 97.69 185 TYR A O 1
ATOM 1464 N N . LEU A 1 186 ? 26.859 -14 -28.875 1 95.81 186 LEU A N 1
ATOM 1465 C CA . LEU A 1 186 ? 27.172 -12.766 -29.578 1 95.81 186 LEU A CA 1
ATOM 1466 C C . LEU A 1 186 ? 28.047 -13.031 -30.797 1 95.81 186 LEU A C 1
ATOM 1468 O O . LEU A 1 186 ? 29.266 -13.156 -30.672 1 95.81 186 LEU A O 1
ATOM 1472 N N . GLY A 1 187 ? 27.5 -12.922 -31.953 1 91 187 GLY A N 1
ATOM 1473 C CA . GLY A 1 187 ? 28.203 -13.414 -33.125 1 91 187 GLY A CA 1
ATOM 1474 C C . GLY A 1 187 ? 28.484 -14.906 -33.062 1 91 187 GLY A C 1
ATOM 1475 O O . GLY A 1 187 ? 27.547 -15.711 -32.906 1 91 187 GLY A O 1
ATOM 1476 N N . LYS A 1 188 ? 29.781 -15.273 -33.156 1 92.19 188 LYS A N 1
ATOM 1477 C CA . LYS A 1 188 ? 30.125 -16.688 -33.188 1 92.19 188 LYS A CA 1
ATOM 1478 C C . LYS A 1 188 ? 30.516 -17.203 -31.797 1 92.19 188 LYS A C 1
ATOM 1480 O O . LYS A 1 188 ? 30.656 -18.406 -31.594 1 92.19 188 LYS A O 1
ATOM 1485 N N . ASP A 1 189 ? 30.516 -16.344 -30.812 1 95.94 189 ASP A N 1
ATOM 1486 C CA . ASP A 1 189 ? 31.016 -16.719 -29.484 1 95.94 189 ASP A CA 1
ATOM 1487 C C . ASP A 1 189 ? 29.891 -16.641 -28.438 1 95.94 189 ASP A C 1
ATOM 1489 O O . ASP A 1 189 ? 29 -15.789 -28.547 1 95.94 189 ASP A O 1
ATOM 1493 N N . PRO A 1 190 ? 29.984 -17.547 -27.453 1 95.5 190 PRO A N 1
ATOM 1494 C CA . PRO A 1 190 ? 29.062 -17.391 -26.328 1 95.5 190 PRO A CA 1
ATOM 1495 C C . PRO A 1 190 ? 29.203 -16.047 -25.625 1 95.5 190 PRO A C 1
ATOM 1497 O O . PRO A 1 190 ? 30.312 -15.547 -25.453 1 95.5 190 PRO A O 1
ATOM 1500 N N . SER A 1 191 ? 28.156 -15.422 -25.328 1 96.81 191 SER A N 1
ATOM 1501 C CA . SER A 1 191 ? 28.141 -14.109 -24.688 1 96.81 191 SER A CA 1
ATOM 1502 C C . SER A 1 191 ? 28.422 -14.219 -23.188 1 96.81 191 SER A C 1
ATOM 1504 O O . SER A 1 191 ? 28.734 -13.227 -22.531 1 96.81 191 SER A O 1
ATOM 1506 N N . GLY A 1 192 ? 28.266 -15.406 -22.625 1 95.88 192 GLY A N 1
ATOM 1507 C CA . GLY A 1 192 ? 28.375 -15.594 -21.188 1 95.88 192 GLY A CA 1
ATOM 1508 C C . GLY A 1 192 ? 27.031 -15.516 -20.469 1 95.88 192 GLY A C 1
ATOM 1509 O O . GLY A 1 192 ? 26.938 -15.797 -19.281 1 95.88 192 GLY A O 1
ATOM 1510 N N . THR A 1 193 ? 26 -15.148 -21.188 1 97.31 193 THR A N 1
ATOM 1511 C CA . THR A 1 193 ? 24.656 -15.078 -20.609 1 97.31 193 THR A CA 1
ATOM 1512 C C . THR A 1 193 ? 23.828 -16.281 -21.047 1 97.31 193 THR A C 1
ATOM 1514 O O . THR A 1 193 ? 24.234 -17.031 -21.938 1 97.31 193 THR A O 1
ATOM 1517 N N . TYR A 1 194 ? 22.75 -16.438 -20.375 1 98.12 194 TYR A N 1
ATOM 1518 C CA . TYR A 1 194 ? 21.891 -17.578 -20.656 1 98.12 194 TYR A CA 1
ATOM 1519 C C . TYR A 1 194 ? 20.453 -17.141 -20.891 1 98.12 194 TYR A C 1
ATOM 1521 O O . TYR A 1 194 ? 20.062 -16.047 -20.453 1 98.12 194 TYR A O 1
ATOM 1529 N N . GLY A 1 195 ? 19.75 -17.891 -21.672 1 98.06 195 GLY A N 1
ATOM 1530 C CA . GLY A 1 195 ? 18.344 -17.641 -21.938 1 98.06 195 GLY A CA 1
ATOM 1531 C C . GLY A 1 195 ? 17.438 -18.766 -21.453 1 98.06 195 GLY A C 1
ATOM 1532 O O . GLY A 1 195 ? 17.734 -19.438 -20.469 1 98.06 195 GLY A O 1
ATOM 1533 N N . PRO A 1 196 ? 16.25 -18.969 -22.078 1 98.38 196 PRO A N 1
ATOM 1534 C CA . PRO A 1 196 ? 15.305 -20 -21.641 1 98.38 196 PRO A CA 1
ATOM 1535 C C . PRO A 1 196 ? 15.891 -21.406 -21.766 1 98.38 196 PRO A C 1
ATOM 1537 O O . PRO A 1 196 ? 16.969 -21.594 -22.328 1 98.38 196 PRO A O 1
ATOM 1540 N N . ILE A 1 197 ? 15.227 -22.359 -21.188 1 98.75 197 ILE A N 1
ATOM 1541 C CA . ILE A 1 197 ? 15.625 -23.766 -21.219 1 98.75 197 ILE A CA 1
ATOM 1542 C C . ILE A 1 197 ? 15.953 -24.172 -22.656 1 98.75 197 ILE A C 1
ATOM 1544 O O . ILE A 1 197 ? 15.25 -23.797 -23.594 1 98.75 197 ILE A O 1
ATOM 1548 N N . ASN A 1 198 ? 17.031 -24.906 -22.828 1 98.62 198 ASN A N 1
ATOM 1549 C CA . ASN A 1 198 ? 17.438 -25.406 -24.141 1 98.62 198 ASN A CA 1
ATOM 1550 C C . ASN A 1 198 ? 16.516 -26.516 -24.641 1 98.62 198 ASN A C 1
ATOM 1552 O O . ASN A 1 198 ? 16.516 -27.609 -24.094 1 98.62 198 ASN A O 1
ATOM 1556 N N . PRO A 1 199 ? 15.75 -26.297 -25.656 1 98.19 199 PRO A N 1
ATOM 1557 C CA . PRO A 1 199 ? 14.703 -27.234 -26.047 1 98.19 199 PRO A CA 1
ATOM 1558 C C . PRO A 1 199 ? 15.227 -28.359 -26.938 1 98.19 199 PRO A C 1
ATOM 1560 O O . PRO A 1 199 ? 14.484 -29.281 -27.281 1 98.19 199 PRO A O 1
ATOM 1563 N N . ILE A 1 200 ? 16.484 -28.391 -27.312 1 98.06 200 ILE A N 1
ATOM 1564 C CA . ILE A 1 200 ? 16.906 -29.297 -28.375 1 98.06 200 ILE A CA 1
ATOM 1565 C C . ILE A 1 200 ? 17.703 -30.453 -27.766 1 98.06 200 ILE A C 1
ATOM 1567 O O . ILE A 1 200 ? 18.094 -31.391 -28.469 1 98.06 200 ILE A O 1
ATOM 1571 N N . LEU A 1 201 ? 17.906 -30.406 -26.469 1 97.94 201 LEU A N 1
ATOM 1572 C CA . LEU A 1 201 ? 18.734 -31.422 -25.828 1 97.94 201 LEU A CA 1
ATOM 1573 C C . LEU A 1 201 ? 17.859 -32.5 -25.172 1 97.94 201 LEU A C 1
ATOM 1575 O O . LEU A 1 201 ? 16.859 -32.156 -24.516 1 97.94 201 LEU A O 1
ATOM 1579 N N . ASN A 1 202 ? 18.234 -33.75 -25.266 1 97.5 202 ASN A N 1
ATOM 1580 C CA . ASN A 1 202 ? 17.516 -34.844 -24.609 1 97.5 202 ASN A CA 1
ATOM 1581 C C . ASN A 1 202 ? 17.656 -34.75 -23.094 1 97.5 202 ASN A C 1
ATOM 1583 O O . ASN A 1 202 ? 16.734 -35.125 -22.359 1 97.5 202 ASN A O 1
ATOM 1587 N N . SER A 1 203 ? 18.797 -34.25 -22.672 1 98.06 203 SER A N 1
ATOM 1588 C CA . SER A 1 203 ? 19.047 -34.125 -21.234 1 98.06 203 SER A CA 1
ATOM 1589 C C . SER A 1 203 ? 18.047 -33.156 -20.609 1 98.06 203 SER A C 1
ATOM 1591 O O . SER A 1 203 ? 17.719 -33.281 -19.422 1 98.06 203 SER A O 1
ATOM 1593 N N . THR A 1 204 ? 17.641 -32.188 -21.391 1 98.44 204 THR A N 1
ATOM 1594 C CA . THR A 1 204 ? 16.609 -31.25 -20.938 1 98.44 204 THR A CA 1
ATOM 1595 C C . THR A 1 204 ? 15.352 -31.984 -20.5 1 98.44 204 THR A C 1
ATOM 1597 O O . THR A 1 204 ? 14.828 -31.766 -19.406 1 98.44 204 THR A O 1
ATOM 1600 N N . TYR A 1 205 ? 14.93 -32.938 -21.281 1 98.25 205 TYR A N 1
ATOM 1601 C CA . TYR A 1 205 ? 13.672 -33.625 -21.031 1 98.25 205 TYR A CA 1
ATOM 1602 C C . TYR A 1 205 ? 13.828 -34.656 -19.938 1 98.25 205 TYR A C 1
ATOM 1604 O O . TYR A 1 205 ? 12.875 -34.969 -19.219 1 98.25 205 TYR A O 1
ATOM 1612 N N . GLN A 1 206 ? 15.039 -35.219 -19.828 1 98.19 206 GLN A N 1
ATOM 1613 C CA . GLN A 1 206 ? 15.312 -36.062 -18.672 1 98.19 206 GLN A CA 1
ATOM 1614 C C . GLN A 1 206 ? 15.203 -35.281 -17.375 1 98.19 206 GLN A C 1
ATOM 1616 O O . GLN A 1 206 ? 14.609 -35.75 -16.406 1 98.19 206 GLN A O 1
ATOM 1621 N N . PHE A 1 207 ? 15.773 -34.094 -17.359 1 98.38 207 PHE A N 1
ATOM 1622 C CA . PHE A 1 207 ? 15.711 -33.219 -16.203 1 98.38 207 PHE A CA 1
ATOM 1623 C C . PHE A 1 207 ? 14.273 -32.875 -15.867 1 98.38 207 PHE A C 1
ATOM 1625 O O . PHE A 1 207 ? 13.844 -33.031 -14.719 1 98.38 207 PHE A O 1
ATOM 1632 N N . VAL A 1 208 ? 13.555 -32.406 -16.844 1 98.25 208 VAL A N 1
ATOM 1633 C CA . VAL A 1 208 ? 12.18 -31.969 -16.656 1 98.25 208 VAL A CA 1
ATOM 1634 C C . VAL A 1 208 ? 11.32 -33.156 -16.172 1 98.25 208 VAL A C 1
ATOM 1636 O O . VAL A 1 208 ? 10.461 -32.969 -15.305 1 98.25 208 VAL A O 1
ATOM 1639 N N . THR A 1 209 ? 11.547 -34.312 -16.781 1 98.38 209 THR A N 1
ATOM 1640 C CA . THR A 1 209 ? 10.812 -35.5 -16.359 1 98.38 209 THR A CA 1
ATOM 1641 C C . THR A 1 209 ? 11.047 -35.781 -14.875 1 98.38 209 THR A C 1
ATOM 1643 O O . THR A 1 209 ? 10.094 -35.969 -14.117 1 98.38 209 THR A O 1
ATOM 1646 N N . SER A 1 210 ? 12.305 -35.75 -14.492 1 98.56 210 SER A N 1
ATOM 1647 C CA . SER A 1 210 ? 12.648 -36.031 -13.109 1 98.56 210 SER A CA 1
ATOM 1648 C C . SER A 1 210 ? 12.086 -34.969 -12.164 1 98.56 210 SER A C 1
ATOM 1650 O O . SER A 1 210 ? 11.57 -35.312 -11.094 1 98.56 210 SER A O 1
ATOM 1652 N N . LEU A 1 211 ? 12.211 -33.719 -12.508 1 98.62 211 LEU A N 1
ATOM 1653 C CA . LEU A 1 211 ? 11.703 -32.656 -11.672 1 98.62 211 LEU A CA 1
ATOM 1654 C C . LEU A 1 211 ? 10.195 -32.75 -11.5 1 98.62 211 LEU A C 1
ATOM 1656 O O . LEU A 1 211 ? 9.688 -32.656 -10.383 1 98.62 211 LEU A O 1
ATOM 1660 N N . PHE A 1 212 ? 9.484 -32.969 -12.539 1 98.5 212 PHE A N 1
ATOM 1661 C CA . PHE A 1 212 ? 8.031 -32.969 -12.461 1 98.5 212 PHE A CA 1
ATOM 1662 C C . PHE A 1 212 ? 7.508 -34.25 -11.859 1 98.5 212 PHE A C 1
ATOM 1664 O O . PHE A 1 212 ? 6.383 -34.312 -11.352 1 98.5 212 PHE A O 1
ATOM 1671 N N . GLN A 1 213 ? 8.312 -35.344 -12 1 98.44 213 GLN A N 1
ATOM 1672 C CA . GLN A 1 213 ? 7.969 -36.531 -11.219 1 98.44 213 GLN A CA 1
ATOM 1673 C C . GLN A 1 213 ? 7.918 -36.188 -9.727 1 98.44 213 GLN A C 1
ATOM 1675 O O . GLN A 1 213 ? 6.977 -36.594 -9.031 1 98.44 213 GLN A O 1
ATOM 1680 N N . GLU A 1 214 ? 8.914 -35.469 -9.289 1 98.56 214 GLU A N 1
ATOM 1681 C CA . GLU A 1 214 ? 8.922 -35.062 -7.898 1 98.56 214 GLU A CA 1
ATOM 1682 C C . GLU A 1 214 ? 7.758 -34.094 -7.609 1 98.56 214 GLU A C 1
ATOM 1684 O O . GLU A 1 214 ? 7.02 -34.281 -6.641 1 98.56 214 GLU A O 1
ATOM 1689 N N . VAL A 1 215 ? 7.613 -33.062 -8.398 1 98.38 215 VAL A N 1
ATOM 1690 C CA . VAL A 1 215 ? 6.586 -32.062 -8.195 1 98.38 215 VAL A CA 1
ATOM 1691 C C . VAL A 1 215 ? 5.211 -32.719 -8.148 1 98.38 215 VAL A C 1
ATOM 1693 O O . VAL A 1 215 ? 4.375 -32.375 -7.309 1 98.38 215 VAL A O 1
ATOM 1696 N N . SER A 1 216 ? 5.008 -33.688 -9.047 1 97.81 216 SER A N 1
ATOM 1697 C CA . SER A 1 216 ? 3.734 -34.406 -9.094 1 97.81 216 SER A CA 1
ATOM 1698 C C . SER A 1 216 ? 3.484 -35.188 -7.812 1 97.81 216 SER A C 1
ATOM 1700 O O . SER A 1 216 ? 2.338 -35.344 -7.387 1 97.81 216 SER A O 1
ATOM 1702 N N . SER A 1 217 ? 4.523 -35.656 -7.266 1 97.56 217 SER A N 1
ATOM 1703 C CA . SER A 1 217 ? 4.398 -36.438 -6.035 1 97.56 217 SER A CA 1
ATOM 1704 C C . SER A 1 217 ? 4.18 -35.531 -4.832 1 97.56 217 SER A C 1
ATOM 1706 O O . SER A 1 217 ? 3.496 -35.906 -3.877 1 97.56 217 SER A O 1
ATOM 1708 N N . VAL A 1 218 ? 4.773 -34.375 -4.828 1 98.38 218 VAL A N 1
ATOM 1709 C CA . VAL A 1 218 ? 4.75 -33.469 -3.699 1 98.38 218 VAL A CA 1
ATOM 1710 C C . VAL A 1 218 ? 3.412 -32.719 -3.654 1 98.38 218 VAL A C 1
ATOM 1712 O O . VAL A 1 218 ? 2.836 -32.531 -2.58 1 98.38 218 VAL A O 1
ATOM 1715 N N . PHE A 1 219 ? 2.939 -32.312 -4.754 1 98.31 219 PHE A N 1
ATOM 1716 C CA . PHE A 1 219 ? 1.695 -31.562 -4.82 1 98.31 219 PHE A CA 1
ATOM 1717 C C . PHE A 1 219 ? 0.533 -32.469 -5.219 1 98.31 219 PHE A C 1
ATOM 1719 O O . PHE A 1 219 ? 0.488 -32.969 -6.34 1 98.31 219 PHE A O 1
ATOM 1726 N N . PRO A 1 220 ? -0.396 -32.531 -4.406 1 96.06 220 PRO A N 1
ATOM 1727 C CA . PRO A 1 220 ? -1.414 -33.594 -4.594 1 96.06 220 PRO A CA 1
ATOM 1728 C C . PRO A 1 220 ? -2.473 -33.188 -5.621 1 96.06 220 PRO A C 1
ATOM 1730 O O . PRO A 1 220 ? -3.209 -34.062 -6.113 1 96.06 220 PRO A O 1
ATOM 1733 N N . ASP A 1 221 ? -2.654 -31.953 -5.883 1 97.06 221 ASP A N 1
ATOM 1734 C CA . ASP A 1 221 ? -3.68 -31.547 -6.84 1 97.06 221 ASP A CA 1
ATOM 1735 C C . ASP A 1 221 ? -3.447 -32.188 -8.203 1 97.06 221 ASP A C 1
ATOM 1737 O O . ASP A 1 221 ? -2.303 -32.406 -8.602 1 97.06 221 ASP A O 1
ATOM 1741 N N . PHE A 1 222 ? -4.516 -32.438 -8.898 1 96.19 222 PHE A N 1
ATOM 1742 C CA . PHE A 1 222 ? -4.441 -33.062 -10.219 1 96.19 222 PHE A CA 1
ATOM 1743 C C . PHE A 1 222 ? -3.727 -32.156 -11.203 1 96.19 222 PHE A C 1
ATOM 1745 O O . PHE A 1 222 ? -2.998 -32.625 -12.078 1 96.19 222 PHE A O 1
ATOM 1752 N N . PHE A 1 223 ? -3.846 -30.906 -11.023 1 97.25 223 PHE A N 1
ATOM 1753 C CA . PHE A 1 223 ? -3.314 -29.953 -12 1 97.25 223 PHE A CA 1
ATOM 1754 C C . PHE A 1 223 ? -1.992 -29.375 -11.523 1 97.25 223 PHE A C 1
ATOM 1756 O O . PHE A 1 223 ? -1.8 -29.156 -10.32 1 97.25 223 PHE A O 1
ATOM 1763 N N . LEU A 1 224 ? -1.126 -29.125 -12.43 1 97.94 224 LEU A N 1
ATOM 1764 C CA . LEU A 1 224 ? 0.053 -28.266 -12.297 1 97.94 224 LEU A CA 1
ATOM 1765 C C . LEU A 1 224 ? 0.007 -27.125 -13.297 1 97.94 224 LEU A C 1
ATOM 1767 O O . LEU A 1 224 ? -0.503 -27.266 -14.406 1 97.94 224 LEU A O 1
ATOM 1771 N N . HIS A 1 225 ? 0.414 -25.953 -12.867 1 98.62 225 HIS A N 1
ATOM 1772 C CA . HIS A 1 225 ? 0.576 -24.859 -13.82 1 98.62 225 HIS A CA 1
ATOM 1773 C C . HIS A 1 225 ? 1.971 -24.859 -14.438 1 98.62 225 HIS A C 1
ATOM 1775 O O . HIS A 1 225 ? 2.973 -24.859 -13.719 1 98.62 225 HIS A O 1
ATOM 1781 N N . LEU A 1 226 ? 2.088 -24.812 -15.773 1 98.06 226 LEU A N 1
ATOM 1782 C CA . LEU A 1 226 ? 3.365 -25.062 -16.422 1 98.06 226 LEU A CA 1
ATOM 1783 C C . LEU A 1 226 ? 3.9 -23.797 -17.078 1 98.06 226 LEU A C 1
ATOM 1785 O O . LEU A 1 226 ? 4.957 -23.812 -17.719 1 98.06 226 LEU A O 1
ATOM 1789 N N . GLY A 1 227 ? 3.162 -22.734 -16.969 1 97.75 227 GLY A N 1
ATOM 1790 C CA . GLY A 1 227 ? 3.57 -21.469 -17.547 1 97.75 227 GLY A CA 1
ATOM 1791 C C . GLY A 1 227 ? 3.469 -21.453 -19.062 1 97.75 227 GLY A C 1
ATOM 1792 O O . GLY A 1 227 ? 2.422 -21.797 -19.625 1 97.75 227 GLY A O 1
ATOM 1793 N N . GLY A 1 228 ? 4.566 -21.172 -19.703 1 95.69 228 GLY A N 1
ATOM 1794 C CA . GLY A 1 228 ? 4.605 -21.109 -21.156 1 95.69 228 GLY A CA 1
ATOM 1795 C C . GLY A 1 228 ? 4.438 -19.703 -21.688 1 95.69 228 GLY A C 1
ATOM 1796 O O . GLY A 1 228 ? 4.234 -19.516 -22.891 1 95.69 228 GLY A O 1
ATOM 1797 N N . ASP A 1 229 ? 4.543 -18.703 -20.766 1 94.81 229 ASP A N 1
ATOM 1798 C CA . ASP A 1 229 ? 4.312 -17.328 -21.188 1 94.81 229 ASP A CA 1
ATOM 1799 C C . ASP A 1 229 ? 5.633 -16.609 -21.469 1 94.81 229 ASP A C 1
ATOM 1801 O O . ASP A 1 229 ? 6.672 -16.953 -20.906 1 94.81 229 ASP A O 1
ATOM 1805 N N . GLU A 1 230 ? 5.66 -15.664 -22.406 1 94 230 GLU A N 1
ATOM 1806 C CA . GLU A 1 230 ? 6.672 -14.641 -22.641 1 94 230 GLU A CA 1
ATOM 1807 C C . GLU A 1 230 ? 8.055 -15.266 -22.828 1 94 230 GLU A C 1
ATOM 1809 O O . GLU A 1 230 ? 9.031 -14.812 -22.234 1 94 230 GLU A O 1
ATOM 1814 N N . VAL A 1 231 ? 8.172 -16.312 -23.609 1 95.38 231 VAL A N 1
ATOM 1815 C CA . VAL A 1 231 ? 9.477 -16.891 -23.906 1 95.38 231 VAL A CA 1
ATOM 1816 C C . VAL A 1 231 ? 10.266 -15.945 -24.797 1 95.38 231 VAL A C 1
ATOM 1818 O O . VAL A 1 231 ? 9.773 -15.523 -25.859 1 95.38 231 VAL A O 1
ATOM 1821 N N . ASP A 1 232 ? 11.43 -15.617 -24.359 1 94.62 232 ASP A N 1
ATOM 1822 C CA . ASP A 1 232 ? 12.305 -14.766 -25.156 1 94.62 232 ASP A CA 1
ATOM 1823 C C . ASP A 1 232 ? 13.102 -15.586 -26.172 1 94.62 232 ASP A C 1
ATOM 1825 O O . ASP A 1 232 ? 13.961 -16.391 -25.781 1 94.62 232 ASP A O 1
ATOM 1829 N N . PHE A 1 233 ? 12.898 -15.289 -27.453 1 96.19 233 PHE A N 1
ATOM 1830 C CA . PHE A 1 233 ? 13.484 -16.125 -28.5 1 96.19 233 PHE A CA 1
ATOM 1831 C C . PHE A 1 233 ? 14.867 -15.602 -28.891 1 96.19 233 PHE A C 1
ATOM 1833 O O . PHE A 1 233 ? 15.586 -16.25 -29.656 1 96.19 233 PHE A O 1
ATOM 1840 N N . THR A 1 234 ? 15.273 -14.414 -28.297 1 96.88 234 THR A N 1
ATOM 1841 C CA . THR A 1 234 ? 16.531 -13.773 -28.688 1 96.88 234 THR A CA 1
ATOM 1842 C C . THR A 1 234 ? 17.703 -14.711 -28.469 1 96.88 234 THR A C 1
ATOM 1844 O O . THR A 1 234 ? 18.562 -14.867 -29.344 1 96.88 234 THR A O 1
ATOM 1847 N N . CYS A 1 235 ? 17.719 -15.32 -27.359 1 97.75 235 CYS A N 1
ATOM 1848 C CA . CYS A 1 235 ? 18.812 -16.219 -27.047 1 97.75 235 CYS A CA 1
ATOM 1849 C C . CYS A 1 235 ? 18.766 -17.469 -27.922 1 97.75 235 CYS A C 1
ATOM 1851 O O . CYS A 1 235 ? 19.797 -17.922 -28.422 1 97.75 235 CYS A O 1
ATOM 1853 N N . TRP A 1 236 ? 17.609 -18.078 -28.141 1 97.75 236 TRP A N 1
ATOM 1854 C CA . TRP A 1 236 ? 17.469 -19.234 -29.016 1 97.75 236 TRP A CA 1
ATOM 1855 C C . TRP A 1 236 ? 17.969 -18.906 -30.422 1 97.75 236 TRP A C 1
ATOM 1857 O O . TRP A 1 236 ? 18.734 -19.688 -31.016 1 97.75 236 TRP A O 1
ATOM 1867 N N . LYS A 1 237 ? 17.641 -17.734 -30.906 1 97.19 237 LYS A N 1
ATOM 1868 C CA . LYS A 1 237 ? 18.031 -17.281 -32.25 1 97.19 237 LYS A CA 1
ATOM 1869 C C . LYS A 1 237 ? 19.547 -17.094 -32.344 1 97.19 237 LYS A C 1
ATOM 1871 O O . LYS A 1 237 ? 20.125 -17.266 -33.406 1 97.19 237 LYS A O 1
ATOM 1876 N N . SER A 1 238 ? 20.125 -16.766 -31.266 1 97.56 238 SER A N 1
ATOM 1877 C CA . SER A 1 238 ? 21.547 -16.453 -31.281 1 97.56 238 SER A CA 1
ATOM 1878 C C . SER A 1 238 ? 22.391 -17.719 -31.297 1 97.56 238 SER A C 1
ATOM 1880 O O . SER A 1 238 ? 23.562 -17.703 -31.688 1 97.56 238 SER A O 1
ATOM 1882 N N . ASN A 1 239 ? 21.891 -18.875 -30.844 1 97.62 239 ASN A N 1
ATOM 1883 C CA . ASN A 1 239 ? 22.641 -20.109 -30.641 1 97.62 239 ASN A CA 1
ATOM 1884 C C . ASN A 1 239 ? 22.75 -20.922 -31.922 1 97.62 239 ASN A C 1
ATOM 1886 O O . ASN A 1 239 ? 21.734 -21.375 -32.469 1 97.62 239 ASN A O 1
ATOM 1890 N N . PRO A 1 240 ? 23.984 -21.172 -32.375 1 97.31 240 PRO A N 1
ATOM 1891 C CA . PRO A 1 240 ? 24.141 -21.844 -33.656 1 97.31 240 PRO A CA 1
ATOM 1892 C C . PRO A 1 240 ? 23.594 -23.266 -33.656 1 97.31 240 PRO A C 1
ATOM 1894 O O . PRO A 1 240 ? 23.109 -23.75 -34.688 1 97.31 240 PRO A O 1
ATOM 1897 N N . LYS A 1 241 ? 23.688 -23.953 -32.562 1 97.12 241 LYS A N 1
ATOM 1898 C CA . LYS A 1 241 ? 23.156 -25.312 -32.5 1 97.12 241 LYS A CA 1
ATOM 1899 C C . LYS A 1 241 ? 21.641 -25.312 -32.594 1 97.12 241 LYS A C 1
ATOM 1901 O O . LYS A 1 241 ? 21.062 -26.203 -33.25 1 97.12 241 LYS A O 1
ATOM 1906 N N . ILE A 1 242 ? 20.969 -24.359 -32 1 97.69 242 ILE A N 1
ATOM 1907 C CA . ILE A 1 242 ? 19.516 -24.266 -32.062 1 97.69 242 ILE A CA 1
ATOM 1908 C C . ILE A 1 242 ? 19.094 -23.859 -33.5 1 97.69 242 ILE A C 1
ATOM 1910 O O . ILE A 1 242 ? 18.109 -24.391 -34.031 1 97.69 242 ILE A O 1
ATOM 1914 N N . ARG A 1 243 ? 19.859 -22.906 -34.062 1 96.62 243 ARG A N 1
ATOM 1915 C CA . ARG A 1 243 ? 19.578 -22.547 -35.438 1 96.62 243 ARG A CA 1
ATOM 1916 C C . ARG A 1 243 ? 19.641 -23.766 -36.375 1 96.62 243 ARG A C 1
ATOM 1918 O O . ARG A 1 243 ? 18.797 -23.922 -37.25 1 96.62 243 ARG A O 1
ATOM 1925 N N . ALA A 1 244 ? 20.672 -24.547 -36.188 1 96.12 244 ALA A N 1
ATOM 1926 C CA . ALA A 1 244 ? 20.812 -25.766 -36.969 1 96.12 244 ALA A CA 1
ATOM 1927 C C . ALA A 1 244 ? 19.625 -26.703 -36.75 1 96.12 244 ALA A C 1
ATOM 1929 O O . ALA A 1 244 ? 19.125 -27.312 -37.688 1 96.12 244 ALA A O 1
ATOM 1930 N N . PHE A 1 245 ? 19.234 -26.844 -35.562 1 97.25 245 PHE A N 1
ATOM 1931 C CA . PHE A 1 245 ? 18.125 -27.719 -35.219 1 97.25 245 PHE A CA 1
ATOM 1932 C C . PHE A 1 245 ? 16.828 -27.25 -35.875 1 97.25 245 PHE A C 1
ATOM 1934 O O . PHE A 1 245 ? 16.094 -28.062 -36.438 1 97.25 245 PHE A O 1
ATOM 1941 N N . VAL A 1 246 ? 16.484 -25.984 -35.688 1 96.75 246 VAL A N 1
ATOM 1942 C CA . VAL A 1 246 ? 15.258 -25.438 -36.25 1 96.75 246 VAL A CA 1
ATOM 1943 C C . VAL A 1 246 ? 15.234 -25.641 -37.781 1 96.75 246 VAL A C 1
ATOM 1945 O O . VAL A 1 246 ? 14.18 -25.906 -38.344 1 96.75 246 VAL A O 1
ATOM 1948 N N . LYS A 1 247 ? 16.391 -25.469 -38.375 1 95.06 247 LYS A N 1
ATOM 1949 C CA . LYS A 1 247 ? 16.484 -25.719 -39.812 1 95.06 247 LYS A CA 1
ATOM 1950 C C . LYS A 1 247 ? 16.219 -27.188 -40.125 1 95.06 247 LYS A C 1
ATOM 1952 O O . LYS A 1 247 ? 15.484 -27.5 -41.062 1 95.06 247 LYS A O 1
ATOM 1957 N N . GLU A 1 248 ? 16.828 -27.984 -39.438 1 96.62 248 GLU A N 1
ATOM 1958 C CA . GLU A 1 248 ? 16.641 -29.422 -39.625 1 96.62 248 GLU A CA 1
ATOM 1959 C C . GLU A 1 248 ? 15.18 -29.828 -39.469 1 96.62 248 GLU A C 1
ATOM 1961 O O . GLU A 1 248 ? 14.688 -30.688 -40.188 1 96.62 248 GLU A O 1
A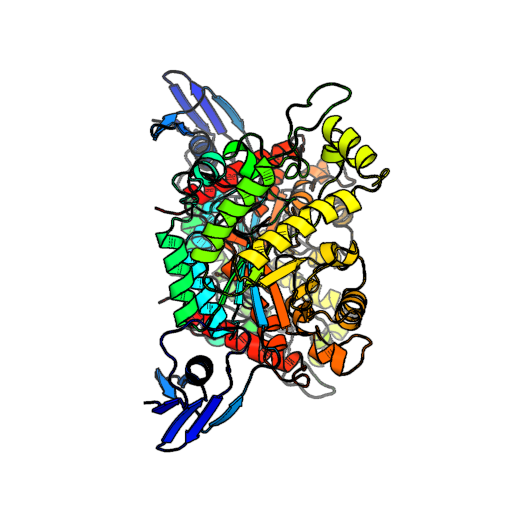TOM 1966 N N . MET A 1 249 ? 14.516 -29.219 -38.562 1 96.12 249 MET A N 1
ATOM 1967 C CA . MET A 1 249 ? 13.133 -29.562 -38.219 1 96.12 249 MET A CA 1
ATOM 1968 C C . MET A 1 249 ? 12.156 -28.875 -39.188 1 96.12 249 MET A C 1
ATOM 1970 O O . MET A 1 249 ? 10.961 -29.172 -39.156 1 96.12 249 MET A O 1
ATOM 1974 N N . GLY A 1 250 ? 12.695 -27.953 -39.969 1 95.62 250 GLY A N 1
ATOM 1975 C CA . GLY A 1 250 ? 11.859 -27.266 -40.938 1 95.62 250 GLY A CA 1
ATOM 1976 C C . GLY A 1 250 ? 11 -26.188 -40.312 1 95.62 250 GLY A C 1
ATOM 1977 O O . GLY A 1 250 ? 9.891 -25.906 -40.812 1 95.62 250 GLY A O 1
ATOM 1978 N N . PHE A 1 251 ? 11.453 -25.656 -39.188 1 94.19 251 PHE A N 1
ATOM 1979 C CA . PHE A 1 251 ? 10.68 -24.625 -38.5 1 94.19 251 PHE A CA 1
ATOM 1980 C C . PHE A 1 251 ? 10.898 -23.266 -39.156 1 94.19 251 PHE A C 1
ATOM 1982 O O . PHE A 1 251 ? 10.156 -22.312 -38.875 1 94.19 251 PHE A O 1
ATOM 1989 N N . GLY A 1 252 ? 11.906 -23.188 -40.094 1 89.94 252 GLY A N 1
ATOM 1990 C CA . GLY A 1 252 ? 12.25 -21.891 -40.656 1 89.94 252 GLY A CA 1
ATOM 1991 C C . GLY A 1 252 ? 12.758 -20.906 -39.625 1 89.94 252 GLY A C 1
ATOM 1992 O O . GLY A 1 252 ? 13.664 -21.219 -38.844 1 89.94 252 GLY A O 1
ATOM 1993 N N . GLU A 1 253 ? 12.242 -19.656 -39.625 1 88.25 253 GLU A N 1
ATOM 1994 C CA . GLU A 1 253 ? 12.617 -18.625 -38.656 1 88.25 253 GLU A CA 1
ATOM 1995 C C . GLU A 1 253 ? 11.531 -18.406 -37.594 1 88.25 253 GLU A C 1
ATOM 1997 O O . GLU A 1 253 ? 11.547 -17.422 -36.875 1 88.25 253 GLU A O 1
ATOM 2002 N N . ASP A 1 254 ? 10.641 -19.312 -37.562 1 92.75 254 ASP A N 1
ATOM 2003 C CA . ASP A 1 254 ? 9.539 -19.203 -36.625 1 92.75 254 ASP A CA 1
ATOM 2004 C C . ASP A 1 254 ? 9.852 -19.953 -35.344 1 92.75 254 ASP A C 1
ATOM 2006 O O . ASP A 1 254 ? 9.492 -21.125 -35.188 1 92.75 254 ASP A O 1
ATOM 2010 N N . TYR A 1 255 ? 10.328 -19.312 -34.406 1 94.25 255 TYR A N 1
ATOM 2011 C CA . TYR A 1 255 ? 10.773 -19.922 -33.156 1 94.25 255 TYR A CA 1
ATOM 2012 C C . TYR A 1 255 ? 9.594 -20.234 -32.281 1 94.25 255 TYR A C 1
ATOM 2014 O O . TYR A 1 255 ? 9.75 -20.922 -31.25 1 94.25 255 TYR A O 1
ATOM 2022 N N . LYS A 1 256 ? 8.406 -19.781 -32.594 1 93.56 256 LYS A N 1
ATOM 2023 C CA . LYS A 1 256 ? 7.195 -20.25 -31.938 1 93.56 256 LYS A CA 1
ATOM 2024 C C . LYS A 1 256 ? 7.02 -21.75 -32.125 1 93.56 256 LYS A C 1
ATOM 2026 O O . LYS A 1 256 ? 6.504 -22.438 -31.219 1 93.56 256 LYS A O 1
ATOM 2031 N N . LYS A 1 257 ? 7.422 -22.188 -33.25 1 94.19 257 LYS A N 1
ATOM 2032 C CA . LYS A 1 257 ? 7.34 -23.625 -33.5 1 94.19 257 LYS A CA 1
ATOM 2033 C C . LYS A 1 257 ? 8.297 -24.406 -32.594 1 94.19 257 LYS A C 1
ATOM 2035 O O . LYS A 1 257 ? 8.008 -25.531 -32.188 1 94.19 257 LYS A O 1
ATOM 2040 N N . LEU A 1 258 ? 9.492 -23.781 -32.375 1 95.5 258 LEU A N 1
ATOM 2041 C CA . LEU A 1 258 ? 10.43 -24.406 -31.453 1 95.5 258 LEU A CA 1
ATOM 2042 C C . LEU A 1 258 ? 9.844 -24.438 -30.047 1 95.5 258 LEU A C 1
ATOM 2044 O O . LEU A 1 258 ? 9.992 -25.438 -29.344 1 95.5 258 LEU A O 1
ATOM 2048 N N . GLU A 1 259 ? 9.219 -23.344 -29.641 1 95.06 259 GLU A N 1
ATOM 2049 C CA . GLU A 1 259 ? 8.531 -23.328 -28.344 1 95.06 259 GLU A CA 1
ATOM 2050 C C . GLU A 1 259 ? 7.461 -24.406 -28.281 1 95.06 259 GLU A C 1
ATOM 2052 O O . GLU A 1 259 ? 7.332 -25.109 -27.266 1 95.06 259 GLU A O 1
ATOM 2057 N N . SER A 1 260 ? 6.691 -24.531 -29.344 1 93.81 260 SER A N 1
ATOM 2058 C CA . SER A 1 260 ? 5.645 -25.547 -29.422 1 93.81 260 SER A CA 1
ATOM 2059 C C . SER A 1 260 ? 6.23 -26.953 -29.297 1 93.81 260 SER A C 1
ATOM 2061 O O . SER A 1 260 ? 5.625 -27.828 -28.688 1 93.81 260 SER A O 1
ATOM 2063 N N . PHE A 1 261 ? 7.367 -27.156 -29.938 1 94.81 261 PHE A N 1
ATOM 2064 C CA . PHE A 1 261 ? 8.078 -28.422 -29.844 1 94.81 261 PHE A CA 1
ATOM 2065 C C . PHE A 1 261 ? 8.383 -28.766 -28.391 1 94.81 261 PHE A C 1
ATOM 2067 O O . PHE A 1 261 ? 8.094 -29.875 -27.938 1 94.81 261 PHE A O 1
ATOM 2074 N N . TYR A 1 262 ? 8.945 -27.844 -27.688 1 96.62 262 TYR A N 1
ATOM 2075 C CA . TYR A 1 262 ? 9.258 -28.047 -26.266 1 96.62 262 TYR A CA 1
ATOM 2076 C C . TYR A 1 262 ? 7.988 -28.312 -25.469 1 96.62 262 TYR A C 1
ATOM 2078 O O . TYR A 1 262 ? 7.941 -29.25 -24.672 1 96.62 262 TYR A O 1
ATOM 2086 N N . ILE A 1 263 ? 7.008 -27.453 -25.625 1 95.62 263 ILE A N 1
ATOM 2087 C CA . ILE A 1 263 ? 5.785 -27.516 -24.828 1 95.62 263 ILE A CA 1
ATOM 2088 C C . ILE A 1 263 ? 5.082 -28.844 -25.047 1 95.62 263 ILE A C 1
ATOM 2090 O O . ILE A 1 263 ? 4.559 -29.453 -24.109 1 95.62 263 ILE A O 1
ATOM 2094 N N . GLN A 1 264 ? 5.059 -29.281 -26.328 1 92.56 264 GLN A N 1
ATOM 2095 C CA . GLN A 1 264 ? 4.43 -30.562 -26.625 1 92.56 264 GLN A CA 1
ATOM 2096 C C . GLN A 1 264 ? 5.094 -31.703 -25.844 1 92.56 264 GLN A C 1
ATOM 2098 O O . GLN A 1 264 ? 4.41 -32.562 -25.281 1 92.56 264 GLN A O 1
ATOM 2103 N N . ARG A 1 265 ? 6.352 -31.703 -25.812 1 95.12 265 ARG A N 1
ATOM 2104 C CA . ARG A 1 265 ? 7.09 -32.719 -25.078 1 95.12 265 ARG A CA 1
ATOM 2105 C C . ARG A 1 265 ? 6.84 -32.625 -23.578 1 95.12 265 ARG A C 1
ATOM 2107 O O . ARG A 1 265 ? 6.684 -33.625 -22.891 1 95.12 265 ARG A O 1
ATOM 2114 N N . LEU A 1 266 ? 6.836 -31.406 -23.094 1 96.38 266 LEU A N 1
ATOM 2115 C CA . LEU A 1 266 ? 6.535 -31.156 -21.688 1 96.38 266 LEU A CA 1
ATOM 2116 C C . LEU A 1 266 ? 5.16 -31.703 -21.328 1 96.38 266 LEU A C 1
ATOM 2118 O O . LEU A 1 266 ? 5.004 -32.406 -20.312 1 96.38 266 LEU A O 1
ATOM 2122 N N . LEU A 1 267 ? 4.184 -31.422 -22.141 1 94.88 267 LEU A N 1
ATOM 2123 C CA . LEU A 1 267 ? 2.816 -31.859 -21.891 1 94.88 267 LEU A CA 1
ATOM 2124 C C . LEU A 1 267 ? 2.727 -33.375 -21.891 1 94.88 267 LEU A C 1
ATOM 2126 O O . LEU A 1 267 ? 1.995 -33.969 -21.094 1 94.88 267 LEU A O 1
ATOM 2130 N N . ASP A 1 268 ? 3.443 -34 -22.797 1 94.06 268 ASP A N 1
ATOM 2131 C CA . ASP A 1 268 ? 3.49 -35.469 -22.844 1 94.06 268 ASP A CA 1
ATOM 2132 C C . ASP A 1 268 ? 4.074 -36.031 -21.547 1 94.06 268 ASP A C 1
ATOM 2134 O O . ASP A 1 268 ? 3.582 -37.031 -21.016 1 94.06 268 ASP A O 1
ATOM 2138 N N . ILE A 1 269 ? 5.082 -35.406 -21.078 1 96.12 269 ILE A N 1
ATOM 2139 C CA . ILE A 1 269 ? 5.723 -35.812 -19.828 1 96.12 269 ILE A CA 1
ATOM 2140 C C . ILE A 1 269 ? 4.73 -35.719 -18.672 1 96.12 269 ILE A C 1
ATOM 2142 O O . ILE A 1 269 ? 4.547 -36.656 -17.906 1 96.12 269 ILE A O 1
ATOM 2146 N N . ILE A 1 270 ? 4.07 -34.594 -18.562 1 96.06 270 ILE A N 1
ATOM 2147 C CA . ILE A 1 270 ? 3.135 -34.344 -17.469 1 96.06 270 ILE A CA 1
ATOM 2148 C C . ILE A 1 270 ? 1.98 -35.344 -17.547 1 96.06 270 ILE A C 1
ATOM 2150 O O . ILE A 1 270 ? 1.546 -35.875 -16.516 1 96.06 270 ILE A O 1
ATOM 2154 N N . SER A 1 271 ? 1.5 -35.562 -18.766 1 92.69 271 SER A N 1
ATOM 2155 C CA . SER A 1 271 ? 0.419 -36.531 -18.969 1 92.69 271 SER A CA 1
ATOM 2156 C C . SER A 1 271 ? 0.834 -37.906 -18.531 1 92.69 271 SER A C 1
ATOM 2158 O O . SER A 1 271 ? 0.031 -38.656 -17.953 1 92.69 271 SER A O 1
ATOM 2160 N N . SER A 1 272 ? 2.021 -38.25 -18.797 1 95.12 272 SER A N 1
ATOM 2161 C CA . SER A 1 272 ? 2.527 -39.594 -18.453 1 95.12 272 SER A CA 1
ATOM 2162 C C . SER A 1 272 ? 2.621 -39.75 -16.938 1 95.12 272 SER A C 1
ATOM 2164 O O . SER A 1 272 ? 2.654 -40.875 -16.438 1 95.12 272 SER A O 1
ATOM 2166 N N . LEU A 1 273 ? 2.639 -38.688 -16.219 1 96.19 273 LEU A N 1
ATOM 2167 C CA . LEU A 1 273 ? 2.709 -38.719 -14.766 1 96.19 273 LEU A CA 1
ATOM 2168 C C . LEU A 1 273 ? 1.312 -38.75 -14.156 1 96.19 273 LEU A C 1
ATOM 2170 O O . LEU A 1 273 ? 1.165 -38.719 -12.93 1 96.19 273 LEU A O 1
ATOM 2174 N N . GLY A 1 274 ? 0.297 -38.719 -15 1 93.81 274 GLY A N 1
ATOM 2175 C CA . GLY A 1 274 ? -1.08 -38.781 -14.539 1 93.81 274 GLY A CA 1
ATOM 2176 C C . GLY A 1 274 ? -1.61 -37.438 -14.047 1 93.81 274 GLY A C 1
ATOM 2177 O O . GLY A 1 274 ? -2.541 -37.406 -13.242 1 93.81 274 GLY A O 1
ATOM 2178 N N . LYS A 1 275 ? -1.023 -36.375 -14.453 1 95.69 275 LYS A N 1
ATOM 2179 C CA . LYS A 1 275 ? -1.437 -35.031 -14.047 1 95.69 275 LYS A CA 1
ATOM 2180 C C . LYS A 1 275 ? -2.053 -34.281 -15.219 1 95.69 275 LYS A C 1
ATOM 2182 O O . LYS A 1 275 ? -1.766 -34.562 -16.375 1 95.69 275 LYS A O 1
ATOM 2187 N N . GLY A 1 276 ? -3.021 -33.406 -14.852 1 94.69 276 GLY A N 1
ATOM 2188 C CA . GLY A 1 276 ? -3.457 -32.375 -15.781 1 94.69 276 GLY A CA 1
ATOM 2189 C C . GLY A 1 276 ? -2.627 -31.109 -15.695 1 94.69 276 GLY A C 1
ATOM 2190 O O . GLY A 1 276 ? -1.798 -30.969 -14.797 1 94.69 276 GLY A O 1
ATOM 2191 N N . TYR A 1 277 ? -2.818 -30.25 -16.734 1 95.19 277 TYR A N 1
ATOM 2192 C CA . TYR A 1 277 ? -1.974 -29.062 -16.719 1 95.19 277 TYR A CA 1
ATOM 2193 C C . TYR A 1 277 ? -2.779 -27.812 -17.078 1 95.19 277 TYR A C 1
ATOM 2195 O O . TYR A 1 277 ? -3.789 -27.906 -17.781 1 95.19 277 TYR A O 1
ATOM 2203 N N . ILE A 1 278 ? -2.402 -26.734 -16.469 1 98.06 278 ILE A N 1
ATOM 2204 C CA . ILE A 1 278 ? -2.83 -25.375 -16.781 1 98.06 278 ILE A CA 1
ATOM 2205 C C . ILE A 1 278 ? -1.686 -24.625 -17.438 1 98.06 278 ILE A C 1
ATOM 2207 O O . ILE A 1 278 ? -0.528 -24.75 -17.031 1 98.06 278 ILE A O 1
ATOM 2211 N N . VAL A 1 279 ? -1.96 -23.891 -18.531 1 97.94 279 VAL A N 1
ATOM 2212 C CA . VAL A 1 279 ? -0.927 -23.125 -19.219 1 97.94 279 VAL A CA 1
ATOM 2213 C C . VAL A 1 279 ? -1.412 -21.703 -19.453 1 97.94 279 VAL A C 1
ATOM 2215 O O . VAL A 1 279 ? -2.617 -21.453 -19.562 1 97.94 279 VAL A O 1
ATOM 2218 N N . TRP A 1 280 ? -0.537 -20.75 -19.5 1 97.81 280 TRP A N 1
ATOM 2219 C CA . TRP A 1 280 ? -0.872 -19.391 -19.922 1 97.81 280 TRP A CA 1
ATOM 2220 C C . TRP A 1 280 ? -1.303 -19.359 -21.375 1 97.81 280 TRP A C 1
ATOM 2222 O O . TRP A 1 280 ? -0.926 -20.25 -22.156 1 97.81 280 TRP A O 1
ATOM 2232 N N . GLN A 1 281 ? -1.964 -18.391 -21.797 1 97 281 GLN A N 1
ATOM 2233 C CA . GLN A 1 281 ? -2.693 -18.359 -23.062 1 97 281 GLN A CA 1
ATOM 2234 C C . GLN A 1 281 ? -1.74 -18.422 -24.25 1 97 281 GLN A C 1
ATOM 2236 O O . GLN A 1 281 ? -2.141 -18.797 -25.359 1 97 281 GLN A O 1
ATOM 2241 N N . GLU A 1 282 ? -0.468 -18.062 -24.062 1 94.19 282 GLU A N 1
ATOM 2242 C CA . GLU A 1 282 ? 0.474 -18.078 -25.172 1 94.19 282 GLU A CA 1
ATOM 2243 C C . GLU A 1 282 ? 0.553 -19.453 -25.812 1 94.19 282 GLU A C 1
ATOM 2245 O O . GLU A 1 282 ? 0.745 -19.578 -27.016 1 94.19 282 GLU A O 1
ATOM 2250 N N . VAL A 1 283 ? 0.495 -20.406 -24.953 1 94 283 VAL A N 1
ATOM 2251 C CA . VAL A 1 283 ? 0.568 -21.781 -25.453 1 94 283 VAL A CA 1
ATOM 2252 C C . VAL A 1 283 ? -0.544 -22.031 -26.469 1 94 283 VAL A C 1
ATOM 2254 O O . VAL A 1 283 ? -0.304 -22.594 -27.531 1 94 283 VAL A O 1
ATOM 2257 N N . PHE A 1 284 ? -1.761 -21.578 -26.234 1 94.38 284 PHE A N 1
ATOM 2258 C CA . PHE A 1 284 ? -2.904 -21.656 -27.125 1 94.38 284 PHE A CA 1
ATOM 2259 C C . PHE A 1 284 ? -2.717 -20.734 -28.328 1 94.38 284 PHE A C 1
ATOM 2261 O O . PHE A 1 284 ? -2.92 -21.156 -29.469 1 94.38 284 PHE A O 1
ATOM 2268 N N . ASP A 1 285 ? -2.293 -19.531 -28.047 1 93.62 285 ASP A N 1
ATOM 2269 C CA . ASP A 1 285 ? -2.131 -18.531 -29.094 1 93.62 285 ASP A CA 1
ATOM 2270 C C . ASP A 1 285 ? -1.122 -19 -30.141 1 93.62 285 ASP A C 1
ATOM 2272 O O . ASP A 1 285 ? -1.245 -18.656 -31.328 1 93.62 285 ASP A O 1
ATOM 2276 N N . ASN A 1 286 ? -0.191 -19.781 -29.719 1 90.38 286 ASN A N 1
ATOM 2277 C CA . ASN A 1 286 ? 0.874 -20.234 -30.594 1 90.38 286 ASN A CA 1
ATOM 2278 C C . ASN A 1 286 ? 0.465 -21.5 -31.344 1 90.38 286 ASN A C 1
ATOM 2280 O O . ASN A 1 286 ? 1.226 -22.016 -32.188 1 90.38 286 ASN A O 1
ATOM 2284 N N . GLY A 1 287 ? -0.666 -22.031 -31.078 1 87 287 GLY A N 1
ATOM 2285 C CA . GLY A 1 287 ? -1.198 -23.156 -31.844 1 87 287 GLY A CA 1
ATOM 2286 C C . GLY A 1 287 ? -0.676 -24.5 -31.375 1 87 287 GLY A C 1
ATOM 2287 O O . GLY A 1 287 ? -0.664 -25.469 -32.156 1 87 287 GLY A O 1
ATOM 2288 N N . VAL A 1 288 ? -0.108 -24.484 -30.172 1 86 288 VAL A N 1
ATOM 2289 C CA . VAL A 1 288 ? 0.348 -25.75 -29.625 1 86 288 VAL A CA 1
ATOM 2290 C C . VAL A 1 288 ? -0.831 -26.703 -29.484 1 86 288 VAL A C 1
ATOM 2292 O O . VAL A 1 288 ? -1.936 -26.297 -29.125 1 86 288 VAL A O 1
ATOM 2295 N N . LYS A 1 289 ? -0.642 -27.922 -29.938 1 83.25 289 LYS A N 1
ATOM 2296 C CA . LYS A 1 289 ? -1.667 -28.938 -29.734 1 83.25 289 LYS A CA 1
ATOM 2297 C C . LYS A 1 289 ? -1.701 -29.406 -28.281 1 83.25 289 LYS A C 1
ATOM 2299 O O . LYS A 1 289 ? -0.722 -29.953 -27.781 1 83.25 289 LYS A O 1
ATOM 2304 N N . VAL A 1 290 ? -2.799 -29.094 -27.641 1 86.12 290 VAL A N 1
ATOM 2305 C CA . VAL A 1 290 ? -2.91 -29.438 -26.234 1 86.12 290 VAL A CA 1
ATOM 2306 C C . VAL A 1 290 ? -4.031 -30.453 -26.031 1 86.12 290 VAL A C 1
ATOM 2308 O O . VAL A 1 290 ? -4.848 -30.672 -26.938 1 86.12 290 VAL A O 1
ATOM 2311 N N . ARG A 1 291 ? -4.008 -31.141 -24.922 1 87.62 291 ARG A N 1
ATOM 2312 C CA . ARG A 1 291 ? -5.043 -32.125 -24.609 1 87.62 291 ARG A CA 1
ATOM 2313 C C . ARG A 1 291 ? -6.387 -31.438 -24.375 1 87.62 291 ARG A C 1
ATOM 2315 O O . ARG A 1 291 ? -6.441 -30.266 -24 1 87.62 291 ARG A O 1
ATOM 2322 N N . PRO A 1 292 ? -7.348 -32.188 -24.594 1 86.19 292 PRO A N 1
ATOM 2323 C CA . PRO A 1 292 ? -8.688 -31.625 -24.453 1 86.19 292 PRO A CA 1
ATOM 2324 C C . PRO A 1 292 ? -8.977 -31.141 -23.031 1 86.19 292 PRO A C 1
ATOM 2326 O O . PRO A 1 292 ? -9.797 -30.234 -22.828 1 86.19 292 PRO A O 1
ATOM 2329 N N . ASP A 1 293 ? -8.336 -31.734 -22.047 1 86.94 293 ASP A N 1
ATOM 2330 C CA . ASP A 1 293 ? -8.656 -31.359 -20.672 1 86.94 293 ASP A CA 1
ATOM 2331 C C . ASP A 1 293 ? -7.754 -30.219 -20.188 1 86.94 293 ASP A C 1
ATOM 2333 O O . ASP A 1 293 ? -7.73 -29.906 -18.984 1 86.94 293 ASP A O 1
ATOM 2337 N N . THR A 1 294 ? -7.031 -29.688 -21.094 1 92.75 294 THR A N 1
ATOM 2338 C CA . THR A 1 294 ? -6.148 -28.578 -20.781 1 92.75 294 THR A CA 1
ATOM 2339 C C . THR A 1 294 ? -6.949 -27.359 -20.344 1 92.75 294 THR A C 1
ATOM 2341 O O . THR A 1 294 ? -8.031 -27.094 -20.859 1 92.75 294 THR A O 1
ATOM 2344 N N . ILE A 1 295 ? -6.457 -26.672 -19.328 1 97.5 295 ILE A N 1
ATOM 2345 C CA . ILE A 1 295 ? -7.031 -25.406 -18.906 1 97.5 295 ILE A CA 1
ATOM 2346 C C . ILE A 1 295 ? -6.152 -24.25 -19.406 1 97.5 295 ILE A C 1
ATOM 2348 O O . ILE A 1 295 ? -4.949 -24.219 -19.125 1 97.5 295 ILE A O 1
ATOM 2352 N N . ILE A 1 296 ? -6.75 -23.375 -20.203 1 98.25 296 ILE A N 1
ATOM 2353 C CA . ILE A 1 296 ? -6.047 -22.203 -20.703 1 98.25 296 ILE A CA 1
ATOM 2354 C C . ILE A 1 296 ? -6.301 -21.016 -19.781 1 98.25 296 ILE A C 1
ATOM 2356 O O . ILE A 1 296 ? -7.453 -20.672 -19.516 1 98.25 296 ILE A O 1
ATOM 2360 N N . HIS A 1 297 ? -5.242 -20.391 -19.25 1 98.62 297 HIS A N 1
ATOM 2361 C CA . HIS A 1 297 ? -5.312 -19.266 -18.328 1 98.62 297 HIS A CA 1
ATOM 2362 C C . HIS A 1 297 ? -5.094 -17.953 -19.047 1 98.62 297 HIS A C 1
ATOM 2364 O O . HIS A 1 297 ? -3.975 -17.641 -19.453 1 98.62 297 HIS A O 1
ATOM 2370 N N . VAL A 1 298 ? -6.125 -17.188 -19.219 1 98.62 298 VAL A N 1
ATOM 2371 C CA . VAL A 1 298 ? -6.117 -15.93 -19.938 1 98.62 298 VAL A CA 1
ATOM 2372 C C . VAL A 1 298 ? -5.637 -14.812 -19.016 1 98.62 298 VAL A C 1
ATOM 2374 O O . VAL A 1 298 ? -6.246 -14.547 -17.984 1 98.62 298 VAL A O 1
ATOM 2377 N N . TRP A 1 299 ? -4.535 -14.172 -19.422 1 98.06 299 TRP A N 1
ATOM 2378 C CA . TRP A 1 299 ? -3.951 -13.211 -18.5 1 98.06 299 TRP A CA 1
ATOM 2379 C C . TRP A 1 299 ? -3.562 -11.922 -19.219 1 98.06 299 TRP A C 1
ATOM 2381 O O . TRP A 1 299 ? -3.301 -10.906 -18.578 1 98.06 299 TRP A O 1
ATOM 2391 N N . LYS A 1 300 ? -3.535 -11.82 -20.547 1 93.44 300 LYS A N 1
ATOM 2392 C CA . LYS A 1 300 ? -3.115 -10.648 -21.312 1 93.44 300 LYS A CA 1
ATOM 2393 C C . LYS A 1 300 ? -4.316 -9.797 -21.719 1 93.44 300 LYS A C 1
ATOM 2395 O O . LYS A 1 300 ? -5.453 -10.273 -21.703 1 93.44 300 LYS A O 1
ATOM 2400 N N . ASN A 1 301 ? -3.947 -8.562 -22.047 1 86.69 301 ASN A N 1
ATOM 2401 C CA . ASN A 1 301 ? -4.984 -7.672 -22.562 1 86.69 301 ASN A CA 1
ATOM 2402 C C . ASN A 1 301 ? -4.637 -7.148 -23.953 1 86.69 301 ASN A C 1
ATOM 2404 O O . ASN A 1 301 ? -5.379 -6.348 -24.516 1 86.69 301 ASN A O 1
ATOM 2408 N N . SER A 1 302 ? -3.455 -7.605 -24.422 1 79.94 302 SER A N 1
ATOM 2409 C CA . SER A 1 302 ? -3.107 -7.18 -25.781 1 79.94 302 SER A CA 1
ATOM 2410 C C . SER A 1 302 ? -4.258 -7.434 -26.75 1 79.94 302 SER A C 1
ATOM 2412 O O . SER A 1 302 ? -4.57 -6.586 -27.594 1 79.94 302 SER A O 1
ATOM 2414 N N . THR A 1 303 ? -4.762 -8.594 -26.688 1 85.19 303 THR A N 1
ATOM 2415 C CA . THR A 1 303 ? -6.121 -8.875 -27.141 1 85.19 303 THR A CA 1
ATOM 2416 C C . THR A 1 303 ? -7.113 -8.742 -26 1 85.19 303 THR A C 1
ATOM 2418 O O . THR A 1 303 ? -6.875 -9.25 -24.891 1 85.19 303 THR A O 1
ATOM 2421 N N . PRO A 1 304 ? -8.109 -7.902 -26.359 1 92.62 304 PRO A N 1
ATOM 2422 C CA . PRO A 1 304 ? -9.086 -7.836 -25.266 1 92.62 304 PRO A CA 1
ATOM 2423 C C . PRO A 1 304 ? -9.414 -9.211 -24.688 1 92.62 304 PRO A C 1
ATOM 2425 O O . PRO A 1 304 ? -9.68 -10.156 -25.438 1 92.62 304 PRO A O 1
ATOM 2428 N N . TYR A 1 305 ? -9.289 -9.359 -23.375 1 97.25 305 TYR A N 1
ATOM 2429 C CA . TYR A 1 305 ? -9.406 -10.664 -22.734 1 97.25 305 TYR A CA 1
ATOM 2430 C C . TYR A 1 305 ? -10.75 -11.312 -23.062 1 97.25 305 TYR A C 1
ATOM 2432 O O . TYR A 1 305 ? -10.852 -12.539 -23.141 1 97.25 305 TYR A O 1
ATOM 2440 N N . MET A 1 306 ? -11.781 -10.516 -23.359 1 97.69 306 MET A N 1
ATOM 2441 C CA . MET A 1 306 ? -13.094 -11.055 -23.719 1 97.69 306 MET A CA 1
ATOM 2442 C C . MET A 1 306 ? -13.016 -11.844 -25.016 1 97.69 306 MET A C 1
ATOM 2444 O O . MET A 1 306 ? -13.633 -12.906 -25.141 1 97.69 306 MET A O 1
ATOM 2448 N N . GLN A 1 307 ? -12.328 -11.281 -25.953 1 97.88 307 GLN A N 1
ATOM 2449 C CA . GLN A 1 307 ? -12.141 -11.977 -27.219 1 97.88 307 GLN A CA 1
ATOM 2450 C C . GLN A 1 307 ? -11.336 -13.258 -27.031 1 97.88 307 GLN A C 1
ATOM 2452 O O . GLN A 1 307 ? -11.633 -14.281 -27.656 1 97.88 307 GLN A O 1
ATOM 2457 N N . GLU A 1 308 ? -10.281 -13.18 -26.219 1 97.94 308 GLU A N 1
ATOM 2458 C CA . GLU A 1 308 ? -9.469 -14.367 -25.953 1 97.94 308 GLU A CA 1
ATOM 2459 C C . GLU A 1 308 ? -10.289 -15.453 -25.266 1 97.94 308 GLU A C 1
ATOM 2461 O O . GLU A 1 308 ? -10.156 -16.641 -25.594 1 97.94 308 GLU A O 1
ATOM 2466 N N . MET A 1 309 ? -11.164 -15.07 -24.312 1 98.44 309 MET A N 1
ATOM 2467 C CA . MET A 1 309 ? -12.055 -16.031 -23.656 1 98.44 309 MET A CA 1
ATOM 2468 C C . MET A 1 309 ? -12.953 -16.719 -24.672 1 98.44 309 MET A C 1
ATOM 2470 O O . MET A 1 309 ? -13.156 -17.938 -24.609 1 98.44 309 MET A O 1
ATOM 2474 N N . ALA A 1 310 ? -13.469 -15.938 -25.625 1 98.31 310 ALA A N 1
ATOM 2475 C CA . ALA A 1 310 ? -14.305 -16.484 -26.688 1 98.31 310 ALA A CA 1
ATOM 2476 C C . ALA A 1 310 ? -13.523 -17.484 -27.547 1 98.31 310 ALA A C 1
ATOM 2478 O O . ALA A 1 310 ? -14.016 -18.562 -27.859 1 98.31 310 ALA A O 1
ATOM 2479 N N . ASN A 1 311 ? -12.32 -17.109 -27.922 1 97.44 311 ASN A N 1
ATOM 2480 C CA . ASN A 1 311 ? -11.492 -17.953 -28.781 1 97.44 311 ASN A CA 1
ATOM 2481 C C . ASN A 1 311 ? -11.164 -19.281 -28.109 1 97.44 311 ASN A C 1
ATOM 2483 O O . ASN A 1 311 ? -11.297 -20.344 -28.719 1 97.44 311 ASN A O 1
ATOM 2487 N N . VAL A 1 312 ? -10.734 -19.219 -26.844 1 97.56 312 VAL A N 1
ATOM 2488 C CA . VAL A 1 312 ? -10.312 -20.406 -26.094 1 97.56 312 VAL A CA 1
ATOM 2489 C C . VAL A 1 312 ? -11.492 -21.359 -25.938 1 97.56 312 VAL A C 1
ATOM 2491 O O . VAL A 1 312 ? -11.359 -22.562 -26.203 1 97.56 312 VAL A O 1
ATOM 2494 N N . THR A 1 313 ? -12.617 -20.875 -25.531 1 98.12 313 THR A N 1
ATOM 2495 C CA . THR A 1 313 ? -13.773 -21.719 -25.281 1 98.12 313 THR A CA 1
ATOM 2496 C C . THR A 1 313 ? -14.359 -22.25 -26.594 1 98.12 313 THR A C 1
ATOM 2498 O O . THR A 1 313 ? -14.875 -23.359 -26.641 1 98.12 313 THR A O 1
ATOM 2501 N N . LYS A 1 314 ? -14.32 -21.406 -27.641 1 97.69 314 LYS A N 1
ATOM 2502 C CA . LYS A 1 314 ? -14.773 -21.859 -28.953 1 97.69 314 LYS A CA 1
ATOM 2503 C C . LYS A 1 314 ? -13.953 -23.047 -29.438 1 97.69 314 LYS A C 1
ATOM 2505 O O . LYS A 1 314 ? -14.484 -23.938 -30.109 1 97.69 314 LYS A O 1
ATOM 2510 N N . ALA A 1 315 ? -12.727 -23.062 -29.109 1 96.75 315 ALA A N 1
ATOM 2511 C CA . ALA A 1 315 ? -11.828 -24.156 -29.484 1 96.75 315 ALA A CA 1
ATOM 2512 C C . ALA A 1 315 ? -12.094 -25.406 -28.641 1 96.75 315 ALA A C 1
ATOM 2514 O O . ALA A 1 315 ? -11.516 -26.469 -28.891 1 96.75 315 ALA A O 1
ATOM 2515 N N . GLY A 1 316 ? -12.906 -25.297 -27.625 1 96.5 316 GLY A N 1
ATOM 2516 C CA . GLY A 1 316 ? -13.328 -26.453 -26.844 1 96.5 316 GLY A CA 1
ATOM 2517 C C . GLY A 1 316 ? -12.578 -26.609 -25.531 1 96.5 316 GLY A C 1
ATOM 2518 O O . GLY A 1 316 ? -12.766 -27.594 -24.812 1 96.5 316 GLY A O 1
ATOM 2519 N N . TYR A 1 317 ? -11.75 -25.656 -25.172 1 97.5 317 TYR A N 1
ATOM 2520 C CA . TYR A 1 317 ? -10.93 -25.766 -23.969 1 97.5 317 TYR A CA 1
ATOM 2521 C C . TYR A 1 317 ? -11.594 -25.062 -22.781 1 97.5 317 TYR A C 1
ATOM 2523 O O . TYR A 1 317 ? -12.383 -24.125 -22.969 1 97.5 317 TYR A O 1
ATOM 2531 N N . ARG A 1 318 ? -11.273 -25.516 -21.562 1 97.69 318 ARG A N 1
ATOM 2532 C CA . ARG A 1 318 ? -11.641 -24.797 -20.344 1 97.69 318 ARG A CA 1
ATOM 2533 C C . ARG A 1 318 ? -10.773 -23.547 -20.172 1 97.69 318 ARG A C 1
ATOM 2535 O O . ARG A 1 318 ? -9.594 -23.547 -20.516 1 97.69 318 ARG A O 1
ATOM 2542 N N . ALA A 1 319 ? -11.414 -22.531 -19.609 1 98.38 319 ALA A N 1
ATOM 2543 C CA . ALA A 1 319 ? -10.711 -21.266 -19.516 1 98.38 319 ALA A CA 1
ATOM 2544 C C . ALA A 1 319 ? -10.742 -20.734 -18.078 1 98.38 319 ALA A C 1
ATOM 2546 O O . ALA A 1 319 ? -11.742 -20.891 -17.375 1 98.38 319 ALA A O 1
ATOM 2547 N N . LEU A 1 320 ? -9.656 -20.125 -17.641 1 98.81 320 LEU A N 1
ATOM 2548 C CA . LEU A 1 320 ? -9.531 -19.312 -16.438 1 98.81 320 LEU A CA 1
ATOM 2549 C C . LEU A 1 320 ? -9.227 -17.859 -16.781 1 98.81 320 LEU A C 1
ATOM 2551 O O . LEU A 1 320 ? -8.453 -17.594 -17.703 1 98.81 320 LEU A O 1
ATOM 2555 N N . LEU A 1 321 ? -9.789 -16.953 -16.062 1 98.81 321 LEU A N 1
ATOM 2556 C CA . LEU A 1 321 ? -9.578 -15.531 -16.328 1 98.81 321 LEU A CA 1
ATOM 2557 C C . LEU A 1 321 ? -8.758 -14.898 -15.211 1 98.81 321 LEU A C 1
ATOM 2559 O O . LEU A 1 321 ? -9.086 -15.039 -14.031 1 98.81 321 LEU A O 1
ATOM 2563 N N . SER A 1 322 ? -7.68 -14.172 -15.57 1 98.69 322 SER A N 1
ATOM 2564 C CA . SER A 1 322 ? -6.938 -13.375 -14.602 1 98.69 322 SER A CA 1
ATOM 2565 C C . SER A 1 322 ? -6.621 -11.984 -15.156 1 98.69 322 SER A C 1
ATOM 2567 O O . SER A 1 322 ? -6.242 -11.086 -14.406 1 98.69 322 SER A O 1
ATOM 2569 N N . ALA A 1 323 ? -6.797 -11.742 -16.422 1 98.25 323 ALA A N 1
ATOM 2570 C CA . ALA A 1 323 ? -6.336 -10.547 -17.109 1 98.25 323 ALA A CA 1
ATOM 2571 C C . ALA A 1 323 ? -6.797 -9.281 -16.391 1 98.25 323 ALA A C 1
ATOM 2573 O O . ALA A 1 323 ? -6.016 -8.344 -16.203 1 98.25 323 ALA A O 1
ATOM 2574 N N . PRO A 1 324 ? -8 -9.156 -15.969 1 97.69 324 PRO A N 1
ATOM 2575 C CA . PRO A 1 324 ? -8.461 -7.918 -15.336 1 97.69 324 PRO A CA 1
ATOM 2576 C C . PRO A 1 324 ? -8.203 -7.891 -13.828 1 97.69 324 PRO A C 1
ATOM 2578 O O . PRO A 1 324 ? -8.578 -6.934 -13.148 1 97.69 324 PRO A O 1
ATOM 2581 N N . TRP A 1 325 ? -7.602 -8.93 -13.258 1 98.19 325 TRP A N 1
ATOM 2582 C CA . TRP A 1 325 ? -7.508 -9.055 -11.805 1 98.19 325 TRP A CA 1
ATOM 2583 C C . TRP A 1 325 ? -6.051 -9.133 -11.359 1 98.19 325 TRP A C 1
ATOM 2585 O O . TRP A 1 325 ? -5.688 -9.984 -10.547 1 98.19 325 TRP A O 1
ATOM 2595 N N . TYR A 1 326 ? -5.203 -8.305 -11.977 1 97.31 326 TYR A N 1
ATOM 2596 C CA . TYR A 1 326 ? -3.857 -8.055 -11.477 1 97.31 326 TYR A CA 1
ATOM 2597 C C . TYR A 1 326 ? -3.875 -7.039 -10.344 1 97.31 326 TYR A C 1
ATOM 2599 O O . TYR A 1 326 ? -3.756 -5.832 -10.586 1 97.31 326 TYR A O 1
ATOM 2607 N N . LEU A 1 327 ? -3.869 -7.535 -9.102 1 97.44 327 LEU A N 1
ATOM 2608 C CA . LEU A 1 327 ? -4.082 -6.688 -7.934 1 97.44 327 LEU A CA 1
ATOM 2609 C C . LEU A 1 327 ? -2.781 -6.02 -7.504 1 97.44 327 LEU A C 1
ATOM 2611 O O . LEU A 1 327 ? -2.791 -5.113 -6.668 1 97.44 327 LEU A O 1
ATOM 2615 N N . ASN A 1 328 ? -1.656 -6.449 -8.094 1 96.44 328 ASN A N 1
ATOM 2616 C CA . ASN A 1 328 ? -0.401 -5.734 -7.887 1 96.44 328 ASN A CA 1
ATOM 2617 C C . ASN A 1 328 ? -0.396 -4.395 -8.617 1 96.44 328 ASN A C 1
ATOM 2619 O O . ASN A 1 328 ? 0.405 -3.512 -8.297 1 96.44 328 ASN A O 1
ATOM 2623 N N . HIS A 1 329 ? -1.265 -4.258 -9.625 1 95.56 329 HIS A N 1
ATOM 2624 C CA . HIS A 1 329 ? -1.464 -2.969 -10.273 1 95.56 329 HIS A CA 1
ATOM 2625 C C . HIS A 1 329 ? -2.363 -2.062 -9.445 1 95.56 329 HIS A C 1
ATOM 2627 O O . HIS A 1 329 ? -3.576 -2.018 -9.656 1 95.56 329 HIS A O 1
ATOM 2633 N N . ILE A 1 330 ? -1.75 -1.235 -8.656 1 95.06 330 ILE A N 1
ATOM 2634 C CA . ILE A 1 330 ? -2.498 -0.413 -7.715 1 95.06 330 ILE A CA 1
ATOM 2635 C C . ILE A 1 330 ? -2.611 1.013 -8.25 1 95.06 330 ILE A C 1
ATOM 2637 O O . ILE A 1 330 ? -1.84 1.419 -9.117 1 95.06 330 ILE A O 1
ATOM 2641 N N . SER A 1 331 ? -3.561 1.709 -7.762 1 95.31 331 SER A N 1
ATOM 2642 C CA . SER A 1 331 ? -3.73 3.133 -8.031 1 95.31 331 SER A CA 1
ATOM 2643 C C . SER A 1 331 ? -4.391 3.842 -6.855 1 95.31 331 SER A C 1
ATOM 2645 O O . SER A 1 331 ? -4.941 3.193 -5.961 1 95.31 331 SER A O 1
ATOM 2647 N N . TYR A 1 332 ? -4.277 5.121 -6.812 1 95.75 332 TYR A N 1
ATOM 2648 C CA . TYR A 1 332 ? -4.949 5.941 -5.809 1 95.75 332 TYR A CA 1
ATOM 2649 C C . TYR A 1 332 ? -6.461 5.816 -5.926 1 95.75 332 TYR A C 1
ATOM 2651 O O . TYR A 1 332 ? -7.004 5.742 -7.031 1 95.75 332 TYR A O 1
ATOM 2659 N N . GLY A 1 333 ? -7.129 5.844 -4.797 1 95.56 333 GLY A N 1
ATOM 2660 C CA . GLY A 1 333 ? -8.586 5.82 -4.812 1 95.56 333 GLY A CA 1
ATOM 2661 C C . GLY A 1 333 ? -9.164 4.43 -4.621 1 95.56 333 GLY A C 1
ATOM 2662 O O . GLY A 1 333 ? -8.547 3.578 -3.975 1 95.56 333 GLY A O 1
ATOM 2663 N N . GLN A 1 334 ? -10.422 4.219 -5.133 1 95 334 GLN A N 1
ATOM 2664 C CA . GLN A 1 334 ? -11.172 2.971 -5.004 1 95 334 GLN A CA 1
ATOM 2665 C C . GLN A 1 334 ? -10.867 2.025 -6.164 1 95 334 GLN A C 1
ATOM 2667 O O . GLN A 1 334 ? -11.758 1.723 -6.969 1 95 334 GLN A O 1
ATOM 2672 N N . ASP A 1 335 ? -9.68 1.508 -6.109 1 92.44 335 ASP A N 1
ATOM 2673 C CA . ASP A 1 335 ? -9.25 0.775 -7.297 1 92.44 335 ASP A CA 1
ATOM 2674 C C . ASP A 1 335 ? -9.781 -0.655 -7.281 1 92.44 335 ASP A C 1
ATOM 2676 O O . ASP A 1 335 ? -9.648 -1.384 -8.266 1 92.44 335 ASP A O 1
ATOM 2680 N N . TRP A 1 336 ? -10.492 -1.089 -6.164 1 96.75 336 TRP A N 1
ATOM 2681 C CA . TRP A 1 336 ? -11.133 -2.4 -6.117 1 96.75 336 TRP A CA 1
ATOM 2682 C C . TRP A 1 336 ? -12.375 -2.432 -7.004 1 96.75 336 TRP A C 1
ATOM 2684 O O . TRP A 1 336 ? -12.828 -3.504 -7.406 1 96.75 336 TRP A O 1
ATOM 2694 N N . MET A 1 337 ? -12.922 -1.281 -7.328 1 97.44 337 MET A N 1
ATOM 2695 C CA . MET A 1 337 ? -14.203 -1.186 -8.023 1 97.44 337 MET A CA 1
ATOM 2696 C C . MET A 1 337 ? -14.094 -1.757 -9.438 1 97.44 337 MET A C 1
ATOM 2698 O O . MET A 1 337 ? -15.023 -2.404 -9.922 1 97.44 337 MET A O 1
ATOM 2702 N N . ALA A 1 338 ? -12.969 -1.466 -10.078 1 96.19 338 ALA A N 1
ATOM 2703 C CA . ALA A 1 338 ? -12.773 -2.002 -11.422 1 96.19 338 ALA A CA 1
ATOM 2704 C C . ALA A 1 338 ? -12.75 -3.527 -11.406 1 96.19 338 ALA A C 1
ATOM 2706 O O . ALA A 1 338 ? -13.297 -4.172 -12.305 1 96.19 338 ALA A O 1
ATOM 2707 N N . ALA A 1 339 ? -12.117 -4.105 -10.43 1 97.12 339 ALA A N 1
ATOM 2708 C CA . ALA A 1 339 ? -12.07 -5.559 -10.289 1 97.12 339 ALA A CA 1
ATOM 2709 C C . ALA A 1 339 ? -13.469 -6.129 -10.047 1 97.12 339 ALA A C 1
ATOM 2711 O O . ALA A 1 339 ? -13.82 -7.172 -10.609 1 97.12 339 ALA A O 1
ATOM 2712 N N . TYR A 1 340 ? -14.219 -5.41 -9.273 1 97.94 340 TYR A N 1
ATOM 2713 C CA . TYR A 1 340 ? -15.562 -5.867 -8.914 1 97.94 340 TYR A CA 1
ATOM 2714 C C . TYR A 1 340 ? -16.5 -5.828 -10.125 1 97.94 340 TYR A C 1
ATOM 2716 O O . TYR A 1 340 ? -17.406 -6.652 -10.234 1 97.94 340 TYR A O 1
ATOM 2724 N N . GLN A 1 341 ? -16.297 -4.965 -11 1 97.25 341 GLN A N 1
ATOM 2725 C CA . GLN A 1 341 ? -17.203 -4.742 -12.117 1 97.25 341 GLN A CA 1
ATOM 2726 C C . GLN A 1 341 ? -16.969 -5.754 -13.234 1 97.25 341 GLN A C 1
ATOM 2728 O O . GLN A 1 341 ? -17.781 -5.875 -14.156 1 97.25 341 GLN A O 1
ATOM 2733 N N . VAL A 1 342 ? -15.969 -6.516 -13.094 1 97.25 342 VAL A N 1
ATOM 2734 C CA . VAL A 1 342 ? -15.664 -7.516 -14.109 1 97.25 342 VAL A CA 1
ATOM 2735 C C . VAL A 1 342 ? -16.734 -8.594 -14.125 1 97.25 342 VAL A C 1
ATOM 2737 O O . VAL A 1 342 ? -17.188 -9.047 -13.062 1 97.25 342 VAL A O 1
ATOM 2740 N N . GLU A 1 343 ? -17.203 -8.938 -15.328 1 97.5 343 GLU A N 1
ATOM 2741 C CA . GLU A 1 343 ? -18.062 -10.094 -15.539 1 97.5 343 GLU A CA 1
ATOM 2742 C C . GLU A 1 343 ? -17.391 -11.141 -16.422 1 97.5 343 GLU A C 1
ATOM 2744 O O . GLU A 1 343 ? -17.297 -10.969 -17.641 1 97.5 343 GLU A O 1
ATOM 2749 N N . PRO A 1 344 ? -16.938 -12.234 -15.82 1 97.31 344 PRO A N 1
ATOM 2750 C CA . PRO A 1 344 ? -16.094 -13.203 -16.516 1 97.31 344 PRO A CA 1
ATOM 2751 C C . PRO A 1 344 ? -16.766 -13.797 -17.75 1 97.31 344 PRO A C 1
ATOM 2753 O O . PRO A 1 344 ? -16.078 -14.188 -18.703 1 97.31 344 PRO A O 1
ATOM 2756 N N . LEU A 1 345 ? -18.078 -13.836 -17.797 1 98.31 345 LEU A N 1
ATOM 2757 C CA . LEU A 1 345 ? -18.781 -14.5 -18.891 1 98.31 345 LEU A CA 1
ATOM 2758 C C . LEU A 1 345 ? -19.281 -13.484 -19.906 1 98.31 345 LEU A C 1
ATOM 2760 O O . LEU A 1 345 ? -20.047 -13.828 -20.812 1 98.31 345 LEU A O 1
ATOM 2764 N N . LYS A 1 346 ? -18.844 -12.203 -19.734 1 96.5 346 LYS A N 1
ATOM 2765 C CA . LYS A 1 346 ? -19.297 -11.156 -20.641 1 96.5 346 LYS A CA 1
ATOM 2766 C C . LYS A 1 346 ? -18.484 -11.156 -21.938 1 96.5 346 LYS A C 1
ATOM 2768 O O . LYS A 1 346 ? -17.75 -10.195 -22.203 1 96.5 346 LYS A O 1
ATOM 2773 N N . PHE A 1 347 ? -18.562 -12.211 -22.703 1 97.56 347 PHE A N 1
ATOM 2774 C CA . PHE A 1 347 ? -17.969 -12.328 -24.031 1 97.56 347 PHE A CA 1
ATOM 2775 C C . PHE A 1 347 ? -18.938 -12.984 -25 1 97.56 347 PHE A C 1
ATOM 2777 O O . PHE A 1 347 ? -19.938 -13.586 -24.594 1 97.56 347 PHE A O 1
ATOM 2784 N N . GLU A 1 348 ? -18.703 -12.734 -26.297 1 96.88 348 GLU A N 1
ATOM 2785 C CA . GLU A 1 348 ? -19.547 -13.352 -27.312 1 96.88 348 GLU A CA 1
ATOM 2786 C C . GLU A 1 348 ? -19.312 -14.859 -27.391 1 96.88 348 GLU A C 1
ATOM 2788 O O . GLU A 1 348 ? -18.172 -15.297 -27.594 1 96.88 348 GLU A O 1
ATOM 2793 N N . GLY A 1 349 ? -20.328 -15.664 -27.125 1 97.75 349 GLY A N 1
ATOM 2794 C CA . GLY A 1 349 ? -20.219 -17.109 -27.172 1 97.75 349 GLY A CA 1
ATOM 2795 C C . GLY A 1 349 ? -21.484 -17.828 -26.766 1 97.75 349 GLY A C 1
ATOM 2796 O O . GLY A 1 349 ? -22.391 -17.219 -26.188 1 97.75 349 GLY A O 1
ATOM 2797 N N . SER A 1 350 ? -21.609 -19.094 -27.047 1 98.19 350 SER A N 1
ATOM 2798 C CA . SER A 1 350 ? -22.766 -19.922 -26.734 1 98.19 350 SER A CA 1
ATOM 2799 C C . SER A 1 350 ? -22.781 -20.281 -25.25 1 98.19 350 SER A C 1
ATOM 2801 O O . SER A 1 350 ? -21.781 -20.094 -24.547 1 98.19 350 SER A O 1
ATOM 2803 N N . PRO A 1 351 ? -23.875 -20.734 -24.75 1 97.81 351 PRO A N 1
ATOM 2804 C CA . PRO A 1 351 ? -23.938 -21.219 -23.375 1 97.81 351 PRO A CA 1
ATOM 2805 C C . PRO A 1 351 ? -22.906 -22.312 -23.094 1 97.81 351 PRO A C 1
ATOM 2807 O O . PRO A 1 351 ? -22.359 -22.375 -21.984 1 97.81 351 PRO A O 1
ATOM 2810 N N . GLU A 1 352 ? -22.719 -23.094 -24.094 1 98 352 GLU A N 1
ATOM 2811 C CA . GLU A 1 352 ? -21.734 -24.141 -23.938 1 98 352 GLU A CA 1
ATOM 2812 C C . GLU A 1 352 ? -20.328 -23.562 -23.734 1 98 352 GLU A C 1
ATOM 2814 O O . GLU A 1 352 ? -19.547 -24.078 -22.938 1 98 352 GLU A O 1
ATOM 2819 N N . GLN A 1 353 ? -20.031 -22.562 -24.469 1 98.19 353 GLN A N 1
ATOM 2820 C CA . GLN A 1 353 ? -18.75 -21.875 -24.312 1 98.19 353 GLN A CA 1
ATOM 2821 C C . GLN A 1 353 ? -18.625 -21.25 -22.922 1 98.19 353 GLN A C 1
ATOM 2823 O O . GLN A 1 353 ? -17.578 -21.328 -22.297 1 98.19 353 GLN A O 1
ATOM 2828 N N . LYS A 1 354 ? -19.719 -20.656 -22.5 1 98.31 354 LYS A N 1
ATOM 2829 C CA . LYS A 1 354 ? -19.703 -20.016 -21.172 1 98.31 354 LYS A CA 1
ATOM 2830 C C . LYS A 1 354 ? -19.484 -21.047 -20.078 1 98.31 354 LYS A C 1
ATOM 2832 O O . LYS A 1 354 ? -18.828 -20.766 -19.078 1 98.31 354 LYS A O 1
ATOM 2837 N N . ASP A 1 355 ? -20.016 -22.219 -20.328 1 97.75 355 ASP A N 1
ATOM 2838 C CA . ASP A 1 355 ? -19.875 -23.312 -19.359 1 97.75 355 ASP A CA 1
ATOM 2839 C C . ASP A 1 355 ? -18.422 -23.781 -19.266 1 97.75 355 ASP A C 1
ATOM 2841 O O . ASP A 1 355 ? -18.047 -24.438 -18.297 1 97.75 355 ASP A O 1
ATOM 2845 N N . ARG A 1 356 ? -17.594 -23.469 -20.219 1 98.12 356 ARG A N 1
ATOM 2846 C CA . ARG A 1 356 ? -16.188 -23.875 -20.234 1 98.12 356 ARG A CA 1
ATOM 2847 C C . ARG A 1 356 ? -15.328 -22.922 -19.406 1 98.12 356 ARG A C 1
ATOM 2849 O O . ARG A 1 356 ? -14.188 -23.25 -19.078 1 98.12 356 ARG A O 1
ATOM 2856 N N . VAL A 1 357 ? -15.898 -21.797 -19.078 1 98.69 357 VAL A N 1
ATOM 2857 C CA . VAL A 1 357 ? -15.211 -20.922 -18.125 1 98.69 357 VAL A CA 1
ATOM 2858 C C . VAL A 1 357 ? -15.367 -21.469 -16.719 1 98.69 357 VAL A C 1
ATOM 2860 O O . VAL A 1 357 ? -16.469 -21.422 -16.141 1 98.69 357 VAL A O 1
ATOM 2863 N N . ILE A 1 358 ? -14.297 -21.859 -16.141 1 98.56 358 ILE A N 1
ATOM 2864 C CA . ILE A 1 358 ? -14.438 -22.562 -14.867 1 98.56 358 ILE A CA 1
ATOM 2865 C C . ILE A 1 358 ? -14.109 -21.625 -13.711 1 98.56 358 ILE A C 1
ATOM 2867 O O . ILE A 1 358 ? -14.188 -22.016 -12.539 1 98.56 358 ILE A O 1
ATOM 2871 N N . GLY A 1 359 ? -13.719 -20.375 -13.977 1 98.62 359 GLY A N 1
ATOM 2872 C CA . GLY A 1 359 ? -13.477 -19.375 -12.953 1 98.62 359 GLY A CA 1
ATOM 2873 C C . GLY A 1 359 ? -12.352 -18.422 -13.297 1 98.62 359 GLY A C 1
ATOM 2874 O O . GLY A 1 359 ? -12.188 -18.047 -14.461 1 98.62 359 GLY A O 1
ATOM 2875 N N . GLY A 1 360 ? -11.695 -17.969 -12.273 1 98.75 360 GLY A N 1
ATOM 2876 C CA . GLY A 1 360 ? -10.617 -17.016 -12.422 1 98.75 360 GLY A CA 1
ATOM 2877 C C . GLY A 1 360 ? -9.758 -16.875 -11.18 1 98.75 360 GLY A C 1
ATOM 2878 O O . GLY A 1 360 ? -9.992 -17.562 -10.18 1 98.75 360 GLY A O 1
ATOM 2879 N N . GLU A 1 361 ? -8.734 -16.047 -11.352 1 98.81 361 GLU A N 1
ATOM 2880 C CA . GLU A 1 361 ? -7.793 -15.867 -10.25 1 98.81 361 GLU A CA 1
ATOM 2881 C C . GLU A 1 361 ? -7.398 -14.406 -10.094 1 98.81 361 GLU A C 1
ATOM 2883 O O . GLU A 1 361 ? -7.141 -13.719 -11.094 1 98.81 361 GLU A O 1
ATOM 2888 N N . ALA A 1 362 ? -7.449 -13.93 -8.82 1 98.75 362 ALA A N 1
ATOM 2889 C CA . ALA A 1 362 ? -6.746 -12.688 -8.492 1 98.75 362 ALA A CA 1
ATOM 2890 C C . ALA A 1 362 ? -5.238 -12.922 -8.414 1 98.75 362 ALA A C 1
ATOM 2892 O O . ALA A 1 362 ? -4.781 -13.914 -7.855 1 98.75 362 ALA A O 1
ATOM 2893 N N . CYS A 1 363 ? -4.516 -12.023 -9.039 1 98.75 363 CYS A N 1
ATOM 2894 C CA . CYS A 1 363 ? -3.072 -12.242 -9.086 1 98.75 363 CYS A CA 1
ATOM 2895 C C . CYS A 1 363 ? -2.332 -11.164 -8.305 1 98.75 363 CYS A C 1
ATOM 2897 O O . CYS A 1 363 ? -2.596 -9.969 -8.484 1 98.75 363 CYS A O 1
ATOM 2899 N N . MET A 1 364 ? -1.447 -11.555 -7.387 1 98.69 364 MET A N 1
ATOM 2900 C CA . MET A 1 364 ? -0.509 -10.68 -6.691 1 98.69 364 MET A CA 1
ATOM 2901 C C . MET A 1 364 ? 0.93 -11.008 -7.074 1 98.69 364 MET A C 1
ATOM 2903 O O . MET A 1 364 ? 1.589 -11.805 -6.402 1 98.69 364 MET A O 1
ATOM 2907 N N . TRP A 1 365 ? 1.413 -10.391 -8.125 1 98.38 365 TRP A N 1
ATOM 2908 C CA . TRP A 1 365 ? 2.803 -10.539 -8.539 1 98.38 365 TRP A CA 1
ATOM 2909 C C . TRP A 1 365 ? 3.736 -9.766 -7.613 1 98.38 365 TRP A C 1
ATOM 2911 O O . TRP A 1 365 ? 3.314 -8.812 -6.953 1 98.38 365 TRP A O 1
ATOM 2921 N N . GLY A 1 366 ? 4.992 -10.125 -7.562 1 97.94 366 GLY A N 1
ATOM 2922 C CA . GLY A 1 366 ? 5.824 -9.766 -6.43 1 97.94 366 GLY A CA 1
ATOM 2923 C C . GLY A 1 366 ? 6.879 -8.727 -6.77 1 97.94 366 GLY A C 1
ATOM 2924 O O . GLY A 1 366 ? 7.836 -8.531 -6.02 1 97.94 366 GLY A O 1
ATOM 2925 N N . GLU A 1 367 ? 6.77 -7.98 -7.949 1 97.88 367 GLU A N 1
ATOM 2926 C CA . GLU A 1 367 ? 7.805 -7.02 -8.312 1 97.88 367 GLU A CA 1
ATOM 2927 C C . GLU A 1 367 ? 8 -5.977 -7.215 1 97.88 367 GLU A C 1
ATOM 2929 O O . GLU A 1 367 ? 9.133 -5.598 -6.902 1 97.88 367 GLU A O 1
ATOM 2934 N N . TYR A 1 368 ? 6.891 -5.547 -6.625 1 97.69 368 TYR A N 1
ATOM 2935 C CA . TYR A 1 368 ? 6.938 -4.484 -5.621 1 97.69 368 TYR A CA 1
ATOM 2936 C C . TYR A 1 368 ? 6.23 -4.91 -4.344 1 97.69 368 TYR A C 1
ATOM 2938 O O . TYR A 1 368 ? 5.668 -4.078 -3.631 1 97.69 368 TYR A O 1
ATOM 2946 N N . VAL A 1 369 ? 6.172 -6.258 -4.109 1 97.88 369 VAL A N 1
ATOM 2947 C CA . VAL A 1 369 ? 5.422 -6.793 -2.977 1 97.88 369 VAL A CA 1
ATOM 2948 C C . VAL A 1 369 ? 6.27 -7.824 -2.236 1 97.88 369 VAL A C 1
ATOM 2950 O O . VAL A 1 369 ? 6.832 -8.734 -2.852 1 97.88 369 VAL A O 1
ATOM 2953 N N . ASP A 1 370 ? 6.41 -7.652 -0.988 1 97.19 370 ASP A N 1
ATOM 2954 C CA . ASP A 1 370 ? 6.938 -8.664 -0.079 1 97.19 370 ASP A CA 1
ATOM 2955 C C . ASP A 1 370 ? 6.145 -8.695 1.227 1 97.19 370 ASP A C 1
ATOM 2957 O O . ASP A 1 370 ? 4.992 -8.266 1.269 1 97.19 370 ASP A O 1
ATOM 2961 N N . ALA A 1 371 ? 6.711 -9.258 2.26 1 96.56 371 ALA A N 1
ATOM 2962 C CA . ALA A 1 371 ? 5.957 -9.469 3.494 1 96.56 371 ALA A CA 1
ATOM 2963 C C . ALA A 1 371 ? 5.562 -8.141 4.129 1 96.56 371 ALA A C 1
ATOM 2965 O O . ALA A 1 371 ? 4.609 -8.078 4.91 1 96.56 371 ALA A O 1
ATOM 2966 N N . THR A 1 372 ? 6.203 -7.012 3.797 1 96.88 372 THR A N 1
ATOM 2967 C CA . THR A 1 372 ? 5.965 -5.727 4.441 1 96.88 372 THR A CA 1
ATOM 2968 C C . THR A 1 372 ? 4.656 -5.109 3.953 1 96.88 372 THR A C 1
ATOM 2970 O O . THR A 1 372 ? 4.047 -4.301 4.652 1 96.88 372 THR A O 1
ATOM 2973 N N . ASN A 1 373 ? 4.219 -5.445 2.754 1 97.44 373 ASN A N 1
ATOM 2974 C CA . ASN A 1 373 ? 3.074 -4.727 2.209 1 97.44 373 ASN A CA 1
ATOM 2975 C C . ASN A 1 373 ? 2.078 -5.672 1.548 1 97.44 373 ASN A C 1
ATOM 2977 O O . ASN A 1 373 ? 1.076 -5.234 0.983 1 97.44 373 ASN A O 1
ATOM 2981 N N . LEU A 1 374 ? 2.312 -6.984 1.638 1 98.38 374 LEU A N 1
ATOM 2982 C CA . LEU A 1 374 ? 1.434 -7.957 0.997 1 98.38 374 LEU A CA 1
ATOM 2983 C C . LEU A 1 374 ? 0.012 -7.844 1.536 1 98.38 374 LEU A C 1
ATOM 2985 O O . LEU A 1 374 ? -0.935 -7.656 0.77 1 98.38 374 LEU A O 1
ATOM 2989 N N . THR A 1 375 ? -0.137 -7.898 2.83 1 98.31 375 THR A N 1
ATOM 2990 C CA . THR A 1 375 ? -1.457 -8.023 3.439 1 98.31 375 THR A CA 1
ATOM 2991 C C . THR A 1 375 ? -2.295 -6.773 3.168 1 98.31 375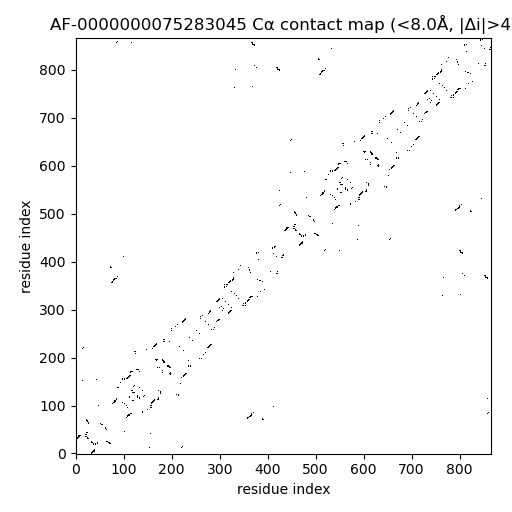 THR A C 1
ATOM 2993 O O . THR A 1 375 ? -3.404 -6.871 2.639 1 98.31 375 THR A O 1
ATOM 2996 N N . PRO A 1 376 ? -1.762 -5.594 3.402 1 97.44 376 PRO A N 1
ATOM 2997 C CA . PRO A 1 376 ? -2.613 -4.426 3.152 1 97.44 376 PRO A CA 1
ATOM 2998 C C . PRO A 1 376 ? -2.875 -4.195 1.666 1 97.44 376 PRO A C 1
ATOM 3000 O O . PRO A 1 376 ? -3.918 -3.646 1.298 1 97.44 376 PRO A O 1
ATOM 3003 N N . ARG A 1 377 ? -1.976 -4.629 0.857 1 97.19 377 ARG A N 1
ATOM 3004 C CA . ARG A 1 377 ? -2.16 -4.434 -0.577 1 97.19 377 ARG A CA 1
ATOM 3005 C C . ARG A 1 377 ? -3.184 -5.418 -1.137 1 97.19 377 ARG A C 1
ATOM 3007 O O . ARG A 1 377 ? -3.922 -5.09 -2.068 1 97.19 377 ARG A O 1
ATOM 3014 N N . LEU A 1 378 ? -3.18 -6.531 -0.578 1 98.44 378 LEU A N 1
ATOM 3015 C CA . LEU A 1 378 ? -4.031 -7.605 -1.085 1 98.44 378 LEU A CA 1
ATOM 3016 C C . LEU A 1 378 ? -5.445 -7.48 -0.534 1 98.44 378 LEU A C 1
ATOM 3018 O O . LEU A 1 378 ? -6.422 -7.688 -1.263 1 98.44 378 LEU A O 1
ATOM 3022 N N . TRP A 1 379 ? -5.602 -7.137 0.747 1 98.31 379 TRP A N 1
ATOM 3023 C CA . TRP A 1 379 ? -6.902 -7.129 1.411 1 98.31 379 TRP A CA 1
ATOM 3024 C C . TRP A 1 379 ? -7.289 -5.719 1.839 1 98.31 379 TRP A C 1
ATOM 3026 O O . TRP A 1 379 ? -6.438 -4.945 2.285 1 98.31 379 TRP A O 1
ATOM 3036 N N . PRO A 1 380 ? -8.531 -5.422 1.602 1 97.81 380 PRO A N 1
ATOM 3037 C CA . PRO A 1 380 ? -9.625 -6.332 1.251 1 97.81 380 PRO A CA 1
ATOM 3038 C C . PRO A 1 380 ? -9.898 -6.375 -0.25 1 97.81 380 PRO A C 1
ATOM 3040 O O . PRO A 1 380 ? -10.93 -6.895 -0.678 1 97.81 380 PRO A O 1
ATOM 3043 N N . ARG A 1 381 ? -8.977 -5.887 -1.051 1 97.56 381 ARG A N 1
ATOM 3044 C CA . ARG A 1 381 ? -9.164 -5.738 -2.49 1 97.56 381 ARG A CA 1
ATOM 3045 C C . ARG A 1 381 ? -9.539 -7.07 -3.137 1 97.56 381 ARG A C 1
ATOM 3047 O O . ARG A 1 381 ? -10.414 -7.121 -4.004 1 97.56 381 ARG A O 1
ATOM 3054 N N . ALA A 1 382 ? -8.875 -8.078 -2.744 1 98.62 382 ALA A N 1
ATOM 3055 C CA . ALA A 1 382 ? -9.102 -9.383 -3.357 1 98.62 382 ALA A CA 1
ATOM 3056 C C . ALA A 1 382 ? -10.508 -9.891 -3.062 1 98.62 382 ALA A C 1
ATOM 3058 O O . ALA A 1 382 ? -11.016 -10.766 -3.766 1 98.62 382 ALA A O 1
ATOM 3059 N N . GLY A 1 383 ? -11.109 -9.344 -1.998 1 98.44 383 GLY A N 1
ATOM 3060 C CA . GLY A 1 383 ? -12.484 -9.703 -1.695 1 98.44 383 GLY A CA 1
ATOM 3061 C C . GLY A 1 383 ? -13.453 -9.367 -2.816 1 98.44 383 GLY A C 1
ATOM 3062 O O . GLY A 1 383 ? -14.461 -10.055 -2.992 1 98.44 383 GLY A O 1
ATOM 3063 N N . ALA A 1 384 ? -13.156 -8.344 -3.574 1 98.19 384 ALA A N 1
ATOM 3064 C CA . ALA A 1 384 ? -13.977 -7.969 -4.723 1 98.19 384 ALA A CA 1
ATOM 3065 C C . ALA A 1 384 ? -14.008 -9.086 -5.762 1 98.19 384 ALA A C 1
ATOM 3067 O O . ALA A 1 384 ? -15.062 -9.406 -6.309 1 98.19 384 ALA A O 1
ATOM 3068 N N . VAL A 1 385 ? -12.859 -9.664 -6.008 1 98.56 385 VAL A N 1
ATOM 3069 C CA . VAL A 1 385 ? -12.742 -10.742 -6.98 1 98.56 385 VAL A CA 1
ATOM 3070 C C . VAL A 1 385 ? -13.414 -12 -6.438 1 98.56 385 VAL A C 1
ATOM 3072 O O . VAL A 1 385 ? -14.109 -12.703 -7.168 1 98.56 385 VAL A O 1
ATOM 3075 N N . ALA A 1 386 ? -13.172 -12.227 -5.148 1 98.69 386 ALA A N 1
ATOM 3076 C CA . ALA A 1 386 ? -13.789 -13.383 -4.504 1 98.69 386 ALA A CA 1
ATOM 3077 C C . ALA A 1 386 ? -15.312 -13.352 -4.66 1 98.69 386 ALA A C 1
ATOM 3079 O O . ALA A 1 386 ? -15.93 -14.359 -4.992 1 98.69 386 ALA A O 1
ATOM 3080 N N . GLU A 1 387 ? -15.883 -12.227 -4.395 1 97.94 387 GLU A N 1
ATOM 3081 C CA . GLU A 1 387 ? -17.328 -12.094 -4.504 1 97.94 387 GLU A CA 1
ATOM 3082 C C . GLU A 1 387 ? -17.797 -12.297 -5.945 1 97.94 387 GLU A C 1
ATOM 3084 O O . GLU A 1 387 ? -18.812 -12.953 -6.188 1 97.94 387 GLU A O 1
ATOM 3089 N N . ARG A 1 388 ? -17.031 -11.781 -6.887 1 97.56 388 ARG A N 1
ATOM 3090 C CA . ARG A 1 388 ? -17.391 -11.93 -8.297 1 97.56 388 ARG A CA 1
ATOM 3091 C C . ARG A 1 388 ? -17.391 -13.398 -8.703 1 97.56 388 ARG A C 1
ATOM 3093 O O . ARG A 1 388 ? -18.203 -13.812 -9.531 1 97.56 388 ARG A O 1
ATOM 3100 N N . LEU A 1 389 ? -16.562 -14.141 -8.133 1 98.56 389 LEU A N 1
ATOM 3101 C CA . LEU A 1 389 ? -16.406 -15.539 -8.531 1 98.56 389 LEU A CA 1
ATOM 3102 C C . LEU A 1 389 ? -17.344 -16.438 -7.73 1 98.56 389 LEU A C 1
ATOM 3104 O O . LEU A 1 389 ? -17.594 -17.578 -8.125 1 98.56 389 LEU A O 1
ATOM 3108 N N . TRP A 1 390 ? -17.875 -15.969 -6.637 1 98.44 390 TRP A N 1
ATOM 3109 C CA . TRP A 1 390 ? -18.75 -16.766 -5.777 1 98.44 390 TRP A CA 1
ATOM 3110 C C . TRP A 1 390 ? -20.203 -16.406 -6.008 1 98.44 390 TRP A C 1
ATOM 3112 O O . TRP A 1 390 ? -21.047 -17.297 -6.148 1 98.44 390 TRP A O 1
ATOM 3122 N N . SER A 1 391 ? -20.516 -15.117 -6.055 1 97.62 391 SER A N 1
ATOM 3123 C CA . SER A 1 391 ? -21.906 -14.648 -5.996 1 97.62 391 SER A CA 1
ATOM 3124 C C . SER A 1 391 ? -22.594 -14.781 -7.352 1 97.62 391 SER A C 1
ATOM 3126 O O . SER A 1 391 ? -21.922 -14.812 -8.391 1 97.62 391 SER A O 1
ATOM 3128 N N . ASN A 1 392 ? -23.906 -14.82 -7.312 1 96.81 392 ASN A N 1
ATOM 3129 C CA . ASN A 1 392 ? -24.719 -14.844 -8.523 1 96.81 392 ASN A CA 1
ATOM 3130 C C . ASN A 1 392 ? -24.406 -13.656 -9.43 1 96.81 392 ASN A C 1
ATOM 3132 O O . ASN A 1 392 ? -24.047 -12.578 -8.953 1 96.81 392 ASN A O 1
ATOM 3136 N N . ALA A 1 393 ? -24.625 -13.875 -10.727 1 95.5 393 ALA A N 1
ATOM 3137 C CA . ALA A 1 393 ? -24.297 -12.859 -11.727 1 95.5 393 ALA A CA 1
ATOM 3138 C C . ALA A 1 393 ? -25.062 -11.57 -11.484 1 95.5 393 ALA A C 1
ATOM 3140 O O . ALA A 1 393 ? -24.641 -10.492 -11.914 1 95.5 393 ALA A O 1
ATOM 3141 N N . THR A 1 394 ? -26.141 -11.648 -10.695 1 96.06 394 THR A N 1
ATOM 3142 C CA . THR A 1 394 ? -27.016 -10.492 -10.5 1 96.06 394 THR A CA 1
ATOM 3143 C C . THR A 1 394 ? -26.5 -9.602 -9.383 1 96.06 394 THR A C 1
ATOM 3145 O O . THR A 1 394 ? -26.953 -8.461 -9.227 1 96.06 394 THR A O 1
ATOM 3148 N N . VAL A 1 395 ? -25.625 -10.07 -8.539 1 95.88 395 VAL A N 1
ATOM 3149 C CA . VAL A 1 395 ? -25.031 -9.281 -7.461 1 95.88 395 VAL A CA 1
ATOM 3150 C C . VAL A 1 395 ? -23.969 -8.352 -8.023 1 95.88 395 VAL A C 1
ATOM 3152 O O . VAL A 1 395 ? -22.797 -8.727 -8.141 1 95.88 395 VAL A O 1
ATOM 3155 N N . ARG A 1 396 ? -24.438 -7.07 -8.383 1 94.69 396 ARG A N 1
ATOM 3156 C CA . ARG A 1 396 ? -23.531 -6.199 -9.133 1 94.69 396 ARG A CA 1
ATOM 3157 C C . ARG A 1 396 ? -23.547 -4.781 -8.57 1 94.69 396 ARG A C 1
ATOM 3159 O O . ARG A 1 396 ? -22.797 -3.918 -9.031 1 94.69 396 ARG A O 1
ATOM 3166 N N . ASP A 1 397 ? -24.344 -4.547 -7.613 1 97.12 397 ASP A N 1
ATOM 3167 C CA . ASP A 1 397 ? -24.5 -3.191 -7.102 1 97.12 397 ASP A CA 1
ATOM 3168 C C . ASP A 1 397 ? -23.25 -2.736 -6.363 1 97.12 397 ASP A C 1
ATOM 3170 O O . ASP A 1 397 ? -22.875 -3.32 -5.344 1 97.12 397 ASP A O 1
ATOM 3174 N N . LEU A 1 398 ? -22.656 -1.674 -6.867 1 97 398 LEU A N 1
ATOM 3175 C CA . LEU A 1 398 ? -21.391 -1.2 -6.332 1 97 398 LEU A CA 1
ATOM 3176 C C . LEU A 1 398 ? -21.562 -0.633 -4.926 1 97 398 LEU A C 1
ATOM 3178 O O . LEU A 1 398 ? -20.688 -0.778 -4.078 1 97 398 LEU A O 1
ATOM 3182 N N . ARG A 1 399 ? -22.578 0.144 -4.633 1 96.88 399 ARG A N 1
ATOM 3183 C CA . ARG A 1 399 ? -22.828 0.71 -3.309 1 96.88 399 ARG A CA 1
ATOM 3184 C C . ARG A 1 399 ? -22.984 -0.389 -2.264 1 96.88 399 ARG A C 1
ATOM 3186 O O . ARG A 1 399 ? -22.438 -0.291 -1.165 1 96.88 399 ARG A O 1
ATOM 3193 N N . ASP A 1 400 ? -23.734 -1.438 -2.65 1 97.5 400 ASP A N 1
ATOM 3194 C CA . ASP A 1 400 ? -23.906 -2.574 -1.749 1 97.5 400 ASP A CA 1
ATOM 3195 C C . ASP A 1 400 ? -22.578 -3.293 -1.521 1 97.5 400 ASP A C 1
ATOM 3197 O O . ASP A 1 400 ? -22.281 -3.729 -0.405 1 97.5 400 ASP A O 1
ATOM 3201 N N . ALA A 1 401 ? -21.859 -3.443 -2.619 1 97.94 401 ALA A N 1
ATOM 3202 C CA . ALA A 1 401 ? -20.562 -4.109 -2.535 1 97.94 401 ALA A CA 1
ATOM 3203 C C . ALA A 1 401 ? -19.625 -3.361 -1.592 1 97.94 401 ALA A C 1
ATOM 3205 O O . ALA A 1 401 ? -18.875 -3.98 -0.838 1 97.94 401 ALA A O 1
ATOM 3206 N N . TYR A 1 402 ? -19.672 -2.057 -1.693 1 98.06 402 TYR A N 1
ATOM 3207 C CA . TYR A 1 402 ? -18.844 -1.254 -0.807 1 98.06 402 TYR A CA 1
ATOM 3208 C C . TYR A 1 402 ? -19.172 -1.529 0.654 1 98.06 402 TYR A C 1
ATOM 3210 O O . TYR A 1 402 ? -18.266 -1.69 1.482 1 98.06 402 TYR A O 1
ATOM 3218 N N . VAL A 1 403 ? -20.406 -1.567 1.011 1 97.31 403 VAL A N 1
ATOM 3219 C CA . VAL A 1 403 ? -20.844 -1.785 2.385 1 97.31 403 VAL A CA 1
ATOM 3220 C C . VAL A 1 403 ? -20.375 -3.152 2.869 1 97.31 403 VAL A C 1
ATOM 3222 O O . VAL A 1 403 ? -19.844 -3.277 3.973 1 97.31 403 VAL A O 1
ATOM 3225 N N . ARG A 1 404 ? -20.5 -4.145 2.025 1 96.69 404 ARG A N 1
ATOM 3226 C CA . ARG A 1 404 ? -20.094 -5.496 2.385 1 96.69 404 ARG A CA 1
ATOM 3227 C C . ARG A 1 404 ? -18.578 -5.578 2.545 1 96.69 404 ARG A C 1
ATOM 3229 O O . ARG A 1 404 ? -18.078 -6.184 3.498 1 96.69 404 ARG A O 1
ATOM 3236 N N . LEU A 1 405 ? -17.875 -4.957 1.602 1 98.06 405 LEU A N 1
ATOM 3237 C CA . LEU A 1 405 ? -16.406 -5.027 1.617 1 98.06 405 LEU A CA 1
ATOM 3238 C C . LEU A 1 405 ? -15.844 -4.266 2.807 1 98.06 405 LEU A C 1
ATOM 3240 O O . LEU A 1 405 ? -14.852 -4.691 3.408 1 98.06 405 LEU A O 1
ATOM 3244 N N . ALA A 1 406 ? -16.422 -3.121 3.107 1 97.12 406 ALA A N 1
ATOM 3245 C CA . ALA A 1 406 ? -16 -2.344 4.273 1 97.12 406 ALA A CA 1
ATOM 3246 C C . ALA A 1 406 ? -16.25 -3.121 5.562 1 97.12 406 ALA A C 1
ATOM 3248 O O . ALA A 1 406 ? -15.398 -3.115 6.465 1 97.12 406 ALA A O 1
ATOM 3249 N N . GLY A 1 407 ? -17.438 -3.742 5.645 1 95.62 407 GLY A N 1
ATOM 3250 C CA . GLY A 1 407 ? -17.719 -4.594 6.789 1 95.62 407 GLY A CA 1
ATOM 3251 C C . GLY A 1 407 ? -16.75 -5.754 6.914 1 95.62 407 GLY A C 1
ATOM 3252 O O . GLY A 1 407 ? -16.297 -6.082 8.016 1 95.62 407 GLY A O 1
ATOM 3253 N N . PHE A 1 408 ? -16.484 -6.371 5.801 1 96.69 408 PHE A N 1
ATOM 3254 C CA . PHE A 1 408 ? -15.539 -7.48 5.766 1 96.69 408 PHE A CA 1
ATOM 3255 C C . PHE A 1 408 ? -14.156 -7.023 6.227 1 96.69 408 PHE A C 1
ATOM 3257 O O . PHE A 1 408 ? -13.477 -7.738 6.965 1 96.69 408 PHE A O 1
ATOM 3264 N N . ARG A 1 409 ? -13.68 -5.855 5.789 1 97.5 409 ARG A N 1
ATOM 3265 C CA . ARG A 1 409 ? -12.406 -5.293 6.242 1 97.5 409 ARG A CA 1
ATOM 3266 C C . ARG A 1 409 ? -12.344 -5.242 7.766 1 97.5 409 ARG A C 1
ATOM 3268 O O . ARG A 1 409 ? -11.344 -5.641 8.367 1 97.5 409 ARG A O 1
ATOM 3275 N N . CYS A 1 410 ? -13.406 -4.754 8.391 1 96.12 410 CYS A N 1
ATOM 3276 C CA . CYS A 1 410 ? -13.43 -4.645 9.844 1 96.12 410 CYS A CA 1
ATOM 3277 C C . CYS A 1 410 ? -13.367 -6.02 10.492 1 96.12 410 CYS A C 1
ATOM 3279 O O . CYS A 1 410 ? -12.75 -6.188 11.547 1 96.12 410 CYS A O 1
ATOM 3281 N N . LYS A 1 411 ? -14 -6.98 9.844 1 95.44 411 LYS A N 1
ATOM 3282 C CA . LYS A 1 411 ? -13.906 -8.352 10.336 1 95.44 411 LYS A CA 1
ATOM 3283 C C . LYS A 1 411 ? -12.477 -8.859 10.273 1 95.44 411 LYS A C 1
ATOM 3285 O O . LYS A 1 411 ? -12 -9.531 11.195 1 95.44 411 LYS A O 1
ATOM 3290 N N . LEU A 1 412 ? -11.82 -8.602 9.164 1 97 412 LEU A N 1
ATOM 3291 C CA . LEU A 1 412 ? -10.43 -9.016 9.008 1 97 412 LEU A CA 1
ATOM 3292 C C . LEU A 1 412 ? -9.555 -8.406 10.102 1 97 412 LEU A C 1
ATOM 3294 O O . LEU A 1 412 ? -8.719 -9.094 10.688 1 97 412 LEU A O 1
ATOM 3298 N N . LEU A 1 413 ? -9.781 -7.145 10.367 1 96.69 413 LEU A N 1
ATOM 3299 C CA . LEU A 1 413 ? -9.023 -6.496 11.43 1 96.69 413 LEU A CA 1
ATOM 3300 C C . LEU A 1 413 ? -9.266 -7.188 12.766 1 96.69 413 LEU A C 1
ATOM 3302 O O . LEU A 1 413 ? -8.328 -7.406 13.539 1 96.69 413 LEU A O 1
ATOM 3306 N N . GLY A 1 414 ? -10.492 -7.496 13 1 93.88 414 GLY A N 1
ATOM 3307 C CA . GLY A 1 414 ? -10.836 -8.203 14.227 1 93.88 414 GLY A CA 1
ATOM 3308 C C . GLY A 1 414 ? -10.141 -9.547 14.344 1 93.88 414 GLY A C 1
ATOM 3309 O O . GLY A 1 414 ? -9.898 -10.023 15.453 1 93.88 414 GLY A O 1
ATOM 3310 N N . ARG A 1 415 ? -9.82 -10.102 13.203 1 95.12 415 ARG A N 1
ATOM 3311 C CA . ARG A 1 415 ? -9.156 -11.398 13.188 1 95.12 415 ARG A CA 1
ATOM 3312 C C . ARG A 1 415 ? -7.637 -11.234 13.141 1 95.12 415 ARG A C 1
ATOM 3314 O O . ARG A 1 415 ? -6.91 -12.219 12.969 1 95.12 415 ARG A O 1
ATOM 3321 N N . GLY A 1 416 ? -7.168 -10.039 13.188 1 95.38 416 GLY A N 1
ATOM 3322 C CA . GLY A 1 416 ? -5.738 -9.773 13.258 1 95.38 416 GLY A CA 1
ATOM 3323 C C . GLY A 1 416 ? -5.109 -9.531 11.898 1 95.38 416 GLY A C 1
ATOM 3324 O O . GLY A 1 416 ? -3.887 -9.422 11.781 1 95.38 416 GLY A O 1
ATOM 3325 N N . VAL A 1 417 ? -5.867 -9.469 10.844 1 96.94 417 VAL A N 1
ATOM 3326 C CA . VAL A 1 417 ? -5.375 -9.258 9.484 1 96.94 417 VAL A CA 1
ATOM 3327 C C . VAL A 1 417 ? -5.254 -7.766 9.203 1 96.94 417 VAL A C 1
ATOM 3329 O O . VAL A 1 417 ? -6.219 -7.016 9.375 1 96.94 417 VAL A O 1
ATOM 3332 N N . GLN A 1 418 ? -4.129 -7.312 8.719 1 96.38 418 GLN A N 1
ATOM 3333 C CA . GLN A 1 418 ? -3.875 -5.891 8.5 1 96.38 418 GLN A CA 1
ATOM 3334 C C . GLN A 1 418 ? -4.363 -5.449 7.125 1 96.38 418 GLN A C 1
ATOM 3336 O O . GLN A 1 418 ? -3.562 -5.051 6.273 1 96.38 418 GLN A O 1
ATOM 3341 N N . ALA A 1 419 ? -5.652 -5.402 6.984 1 97.62 419 ALA A N 1
ATOM 3342 C CA . ALA A 1 419 ? -6.285 -4.996 5.73 1 97.62 419 ALA A CA 1
ATOM 3343 C C . ALA A 1 419 ? -6.402 -3.477 5.641 1 97.62 419 ALA A C 1
ATOM 3345 O O . ALA A 1 419 ? -6.801 -2.82 6.609 1 97.62 419 ALA A O 1
ATOM 3346 N N . GLN A 1 420 ? -6.035 -2.891 4.523 1 97.5 420 GLN A N 1
ATOM 3347 C CA . GLN A 1 420 ? -6.031 -1.438 4.391 1 97.5 420 GLN A CA 1
ATOM 3348 C C . GLN A 1 420 ? -7.453 -0.891 4.312 1 97.5 420 GLN A C 1
ATOM 3350 O O . GLN A 1 420 ? -8.398 -1.634 4.035 1 97.5 420 GLN A O 1
ATOM 3355 N N . PRO A 1 421 ? -7.645 0.425 4.531 1 97.5 421 PRO A N 1
ATOM 3356 C CA . PRO A 1 421 ? -8.992 0.999 4.445 1 97.5 421 PRO A CA 1
ATOM 3357 C C . PRO A 1 421 ? -9.453 1.213 3.004 1 97.5 421 PRO A C 1
ATOM 3359 O O . PRO A 1 421 ? -8.617 1.375 2.105 1 97.5 421 PRO A O 1
ATOM 3362 N N . LEU A 1 422 ? -10.742 1.243 2.836 1 97.56 422 LEU A N 1
ATOM 3363 C CA . LEU A 1 422 ? -11.336 1.535 1.534 1 97.56 422 LEU A CA 1
ATOM 3364 C C . LEU A 1 422 ? -11.586 3.031 1.373 1 97.56 422 LEU A C 1
ATOM 3366 O O . LEU A 1 422 ? -11.602 3.545 0.252 1 97.56 422 LEU A O 1
ATOM 3370 N N . TYR A 1 423 ? -11.82 3.686 2.398 1 97.25 423 TYR A N 1
ATOM 3371 C CA . TYR A 1 423 ? -12.039 5.125 2.486 1 97.25 423 TYR A CA 1
ATOM 3372 C C . TYR A 1 423 ? -12 5.594 3.936 1 97.25 423 TYR A C 1
ATOM 3374 O O . TYR A 1 423 ? -11.594 4.848 4.828 1 97.25 423 TYR A O 1
ATOM 3382 N N . VAL A 1 424 ? -12.336 6.785 4.16 1 97.75 424 VAL A N 1
ATOM 3383 C CA . VAL A 1 424 ? -12.281 7.43 5.469 1 97.75 424 VAL A CA 1
ATOM 3384 C C . VAL A 1 424 ? -13.195 6.695 6.445 1 97.75 424 VAL A C 1
ATOM 3386 O O . VAL A 1 424 ? -14.312 6.32 6.094 1 97.75 424 VAL A O 1
ATOM 3389 N N . GLY A 1 425 ? -12.688 6.434 7.625 1 94.75 425 GLY A N 1
ATOM 3390 C CA . GLY A 1 425 ? -13.516 5.789 8.633 1 94.75 425 GLY A CA 1
ATOM 3391 C C . GLY A 1 425 ? -12.711 5.09 9.711 1 94.75 425 GLY A C 1
ATOM 3392 O O . GLY A 1 425 ? -11.555 5.441 9.953 1 94.75 425 GLY A O 1
ATOM 3393 N N . TYR A 1 426 ? -13.359 4.199 10.477 1 95.62 426 TYR A N 1
ATOM 3394 C CA . TYR A 1 426 ? -12.695 3.408 11.508 1 95.62 426 TYR A CA 1
ATOM 3395 C C . TYR A 1 426 ? -13.469 2.127 11.797 1 95.62 426 TYR A C 1
ATOM 3397 O O . TYR A 1 426 ? -14.625 1.986 11.383 1 95.62 426 TYR A O 1
ATOM 3405 N N . CYS A 1 427 ? -12.828 1.155 12.266 1 93.62 427 CYS A N 1
ATOM 3406 C CA . CYS A 1 427 ? -13.414 -0.089 12.75 1 93.62 427 CYS A CA 1
ATOM 3407 C C . CYS A 1 427 ? -13.344 -0.175 14.266 1 93.62 427 CYS A C 1
ATOM 3409 O O . CYS A 1 427 ? -12.406 0.34 14.875 1 93.62 427 CYS A O 1
ATOM 3411 N N . GLU A 1 428 ? -14.25 -0.8 14.859 1 85.06 428 GLU A N 1
ATOM 3412 C CA . GLU A 1 428 ? -14.305 -0.918 16.312 1 85.06 428 GLU A CA 1
ATOM 3413 C C . GLU A 1 428 ? -13.102 -1.677 16.859 1 85.06 428 GLU A C 1
ATOM 3415 O O . GLU A 1 428 ? -12.562 -1.333 17.906 1 85.06 428 GLU A O 1
ATOM 3420 N N . ASN A 1 429 ? -12.664 -2.717 16.094 1 81.69 429 ASN A N 1
ATOM 3421 C CA . ASN A 1 429 ? -11.547 -3.535 16.547 1 81.69 429 ASN A CA 1
ATOM 3422 C C . ASN A 1 429 ? -10.336 -3.391 15.633 1 81.69 429 ASN A C 1
ATOM 3424 O O . ASN A 1 429 ? -9.883 -4.367 15.031 1 81.69 429 ASN A O 1
ATOM 3428 N N . GLU A 1 430 ? -9.805 -2.271 15.555 1 82.5 430 GLU A N 1
ATOM 3429 C CA . GLU A 1 430 ? -8.758 -2.086 14.555 1 82.5 430 GLU A CA 1
ATOM 3430 C C . GLU A 1 430 ? -7.371 -2.062 15.195 1 82.5 430 GLU A C 1
ATOM 3432 O O . GLU A 1 430 ? -6.355 -2.066 14.5 1 82.5 430 GLU A O 1
ATOM 3437 N N . PHE A 1 431 ? -7.266 -1.966 16.578 1 72.81 431 PHE A N 1
ATOM 3438 C CA . PHE A 1 431 ? -5.953 -1.935 17.219 1 72.81 431 PHE A CA 1
ATOM 3439 C C . PHE A 1 431 ? -5.734 -3.178 18.062 1 72.81 431 PHE A C 1
ATOM 3441 O O . PHE A 1 431 ? -6.676 -3.697 18.672 1 72.81 431 PHE A O 1
ATOM 3448 N N . GLY A 1 432 ? -5.145 -4.23 17.5 1 57.12 432 GLY A N 1
ATOM 3449 C CA . GLY A 1 432 ? -4.914 -5.43 18.297 1 57.12 432 GLY A CA 1
ATOM 3450 C C . GLY A 1 432 ? -4.664 -5.141 19.766 1 57.12 432 GLY A C 1
ATOM 3451 O O . GLY A 1 432 ? -4.027 -4.141 20.094 1 57.12 432 GLY A O 1
ATOM 3452 N N . GLY A 1 433 ? -5.773 -5.199 20.688 1 41.88 433 GLY A N 1
ATOM 3453 C CA . GLY A 1 433 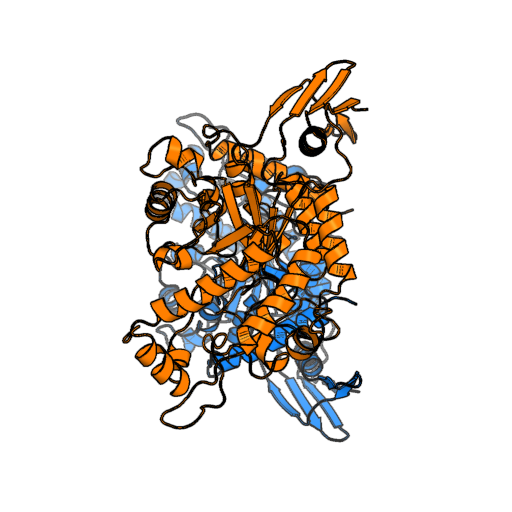? -5.555 -5.211 22.125 1 41.88 433 GLY A CA 1
ATOM 3454 C C . GLY A 1 433 ? -4.281 -5.926 22.516 1 41.88 433 GLY A C 1
ATOM 3455 O O . GLY A 1 433 ? -3.742 -6.727 21.75 1 41.88 433 GLY A O 1
ATOM 3456 N N . GLN B 1 1 ? 33.719 3.713 19.375 1 83.25 1 GLN B N 1
ATOM 3457 C CA . GLN B 1 1 ? 33.5 4.941 20.125 1 83.25 1 GLN B CA 1
ATOM 3458 C C . GLN B 1 1 ? 33.656 6.172 19.234 1 83.25 1 GLN B C 1
ATOM 3460 O O . GLN B 1 1 ? 34.656 6.309 18.516 1 83.25 1 GLN B O 1
ATOM 3465 N N . LEU B 1 2 ? 32.625 6.965 19.172 1 90.69 2 LEU B N 1
ATOM 3466 C CA . LEU B 1 2 ? 32.625 8.203 18.391 1 90.69 2 LEU B CA 1
ATOM 3467 C C . LEU B 1 2 ? 32.688 9.422 19.312 1 90.69 2 LEU B C 1
ATOM 3469 O O . LEU B 1 2 ? 31.875 9.539 20.234 1 90.69 2 LEU B O 1
ATOM 3473 N N . LEU B 1 3 ? 33.75 10.234 19.156 1 95.06 3 LEU B N 1
ATOM 3474 C CA . LEU B 1 3 ? 33.812 11.5 19.891 1 95.06 3 LEU B CA 1
ATOM 3475 C C . LEU B 1 3 ? 32.938 12.547 19.219 1 95.06 3 LEU B C 1
ATOM 3477 O O . LEU B 1 3 ? 33.031 12.781 18.016 1 95.06 3 LEU B O 1
ATOM 3481 N N . VAL B 1 4 ? 32.062 13.102 19.969 1 95.94 4 VAL B N 1
ATOM 3482 C CA . VAL B 1 4 ? 31.125 14.109 19.469 1 95.94 4 VAL B CA 1
ATOM 3483 C C . VAL B 1 4 ? 31.469 15.469 20.078 1 95.94 4 VAL B C 1
ATOM 3485 O O . VAL B 1 4 ? 31.5 15.609 21.297 1 95.94 4 VAL B O 1
ATOM 3488 N N . PHE B 1 5 ? 31.75 16.453 19.219 1 95.69 5 PHE B N 1
ATOM 3489 C CA . PHE B 1 5 ? 32.031 17.812 19.641 1 95.69 5 PHE B CA 1
ATOM 3490 C C . PHE B 1 5 ? 30.922 18.766 19.172 1 95.69 5 PHE B C 1
ATOM 3492 O O . PHE B 1 5 ? 30.625 18.828 17.969 1 95.69 5 PHE B O 1
ATOM 3499 N N . VAL B 1 6 ? 30.266 19.422 20.047 1 95.19 6 VAL B N 1
ATOM 3500 C CA . VAL B 1 6 ? 29.234 20.406 19.75 1 95.19 6 VAL B CA 1
ATOM 3501 C C . VAL B 1 6 ? 29.656 21.781 20.234 1 95.19 6 VAL B C 1
ATOM 3503 O O . VAL B 1 6 ? 29.938 21.969 21.422 1 95.19 6 VAL B O 1
ATOM 3506 N N . ALA B 1 7 ? 29.656 22.734 19.422 1 93.06 7 ALA B N 1
ATOM 3507 C CA . ALA B 1 7 ? 30.172 24.062 19.75 1 93.06 7 ALA B CA 1
ATOM 3508 C C . ALA B 1 7 ? 29.219 24.812 20.672 1 93.06 7 ALA B C 1
ATOM 3510 O O . ALA B 1 7 ? 29.656 25.438 21.656 1 93.06 7 ALA B O 1
ATOM 3511 N N . THR B 1 8 ? 27.938 24.828 20.406 1 86.31 8 THR B N 1
ATOM 3512 C CA . THR B 1 8 ? 26.922 25.484 21.203 1 86.31 8 THR B CA 1
ATOM 3513 C C . THR B 1 8 ? 25.875 24.484 21.672 1 86.31 8 THR B C 1
ATOM 3515 O O . THR B 1 8 ? 24.875 24.266 20.984 1 86.31 8 THR B O 1
ATOM 3518 N N . PRO B 1 9 ? 26.125 23.891 22.766 1 68 9 PRO B N 1
ATOM 3519 C CA . PRO B 1 9 ? 25.281 22.75 23.125 1 68 9 PRO B CA 1
ATOM 3520 C C . PRO B 1 9 ? 23.812 23.156 23.344 1 68 9 PRO B C 1
ATOM 3522 O O . PRO B 1 9 ? 22.906 22.406 22.969 1 68 9 PRO B O 1
ATOM 3525 N N . GLY B 1 10 ? 23.453 24.469 23.453 1 66.56 10 GLY B N 1
ATOM 3526 C CA . GLY B 1 10 ? 22.109 24.984 23.688 1 66.56 10 GLY B CA 1
ATOM 3527 C C . GLY B 1 10 ? 21.062 23.891 23.828 1 66.56 10 GLY B C 1
ATOM 3528 O O . GLY B 1 10 ? 20 23.953 23.203 1 66.56 10 GLY B O 1
ATOM 3529 N N . CYS B 1 11 ? 21.094 22.812 24.797 1 64.69 11 CYS B N 1
ATOM 3530 C CA . CYS B 1 11 ? 20.391 21.531 24.875 1 64.69 11 CYS B CA 1
ATOM 3531 C C . CYS B 1 11 ? 19 21.703 25.453 1 64.69 11 CYS B C 1
ATOM 3533 O O . CYS B 1 11 ? 18.203 20.766 25.469 1 64.69 11 CYS B O 1
ATOM 3535 N N . ASP B 1 12 ? 18.625 22.844 25.797 1 69.88 12 ASP B N 1
ATOM 3536 C CA . ASP B 1 12 ? 17.375 22.859 26.547 1 69.88 12 ASP B CA 1
ATOM 3537 C C . ASP B 1 12 ? 16.25 23.438 25.703 1 69.88 12 ASP B C 1
ATOM 3539 O O . ASP B 1 12 ? 15.102 23.5 26.156 1 69.88 12 ASP B O 1
ATOM 3543 N N . GLY B 1 13 ? 16.484 23.609 24.484 1 87.88 13 GLY B N 1
ATOM 3544 C CA . GLY B 1 13 ? 15.391 24.203 23.75 1 87.88 13 GLY B CA 1
ATOM 3545 C C . GLY B 1 13 ? 14.852 23.312 22.641 1 87.88 13 GLY B C 1
ATOM 3546 O O . GLY B 1 13 ? 15 22.094 22.703 1 87.88 13 GLY B O 1
ATOM 3547 N N . PHE B 1 14 ? 13.922 23.766 21.906 1 94.94 14 PHE B N 1
ATOM 3548 C CA . PHE B 1 14 ? 13.328 23.141 20.734 1 94.94 14 PHE B CA 1
ATOM 3549 C C . PHE B 1 14 ? 14.031 23.594 19.453 1 94.94 14 PHE B C 1
ATOM 3551 O O . PHE B 1 14 ? 14.586 24.688 19.406 1 94.94 14 PHE B O 1
ATOM 3558 N N . PRO B 1 15 ? 14.094 22.625 18.5 1 95.75 15 PRO B N 1
ATOM 3559 C CA . PRO B 1 15 ? 14.57 23.109 17.203 1 95.75 15 PRO B CA 1
ATOM 3560 C C . PRO B 1 15 ? 13.672 24.188 16.609 1 95.75 15 PRO B C 1
ATOM 3562 O O . PRO B 1 15 ? 12.492 24.281 16.953 1 95.75 15 PRO B O 1
ATOM 3565 N N . SER B 1 16 ? 14.266 25.031 15.805 1 94.56 16 SER B N 1
ATOM 3566 C CA . SER B 1 16 ? 13.562 26.094 15.109 1 94.56 16 SER B CA 1
ATOM 3567 C C . SER B 1 16 ? 13.922 26.125 13.625 1 94.56 16 SER B C 1
ATOM 3569 O O . SER B 1 16 ? 14.766 25.359 13.172 1 94.56 16 SER B O 1
ATOM 3571 N N . LEU B 1 17 ? 13.281 26.984 12.914 1 94.44 17 LEU B N 1
ATOM 3572 C CA . LEU B 1 17 ? 13.531 27.125 11.484 1 94.44 17 LEU B CA 1
ATOM 3573 C C . LEU B 1 17 ? 14.977 27.516 11.219 1 94.44 17 LEU B C 1
ATOM 3575 O O . LEU B 1 17 ? 15.555 27.141 10.195 1 94.44 17 LEU B O 1
ATOM 3579 N N . ASP B 1 18 ? 15.656 28.188 12.148 1 92.44 18 ASP B N 1
ATOM 3580 C CA . ASP B 1 18 ? 17 28.734 11.945 1 92.44 18 ASP B CA 1
ATOM 3581 C C . ASP B 1 18 ? 18.062 27.828 12.555 1 92.44 18 ASP B C 1
ATOM 3583 O O . ASP B 1 18 ? 19.25 28.172 12.547 1 92.44 18 ASP B O 1
ATOM 3587 N N . SER B 1 19 ? 17.594 26.703 13.062 1 93.88 19 SER B N 1
ATOM 3588 C CA . SER B 1 19 ? 18.547 25.797 13.688 1 93.88 19 SER B CA 1
ATOM 3589 C C . SER B 1 19 ? 19.562 25.281 12.68 1 93.88 19 SER B C 1
ATOM 3591 O O . SER B 1 19 ? 19.203 24.922 11.555 1 93.88 19 SER B O 1
ATOM 3593 N N . LYS B 1 20 ? 20.828 25.312 13.094 1 95 20 LYS B N 1
ATOM 3594 C CA . LYS B 1 20 ? 21.906 24.812 12.234 1 95 20 LYS B CA 1
ATOM 3595 C C . LYS B 1 20 ? 22 23.297 12.312 1 95 20 LYS B C 1
ATOM 3597 O O . LYS B 1 20 ? 22.078 22.719 13.406 1 95 20 LYS B O 1
ATOM 3602 N N . GLU B 1 21 ? 22.031 22.656 11.172 1 96.94 21 GLU B N 1
ATOM 3603 C CA . GLU B 1 21 ? 22 21.203 11.172 1 96.94 21 GLU B CA 1
ATOM 3604 C C . GLU B 1 21 ? 23.234 20.625 10.461 1 96.94 21 GLU B C 1
ATOM 3606 O O . GLU B 1 21 ? 23.297 19.422 10.219 1 96.94 21 GLU B O 1
ATOM 3611 N N . GLY B 1 22 ? 24.188 21.422 10.125 1 97.56 22 GLY B N 1
ATOM 3612 C CA . GLY B 1 22 ? 25.406 20.953 9.492 1 97.56 22 GLY B CA 1
ATOM 3613 C C . GLY B 1 22 ? 26.344 20.219 10.445 1 97.56 22 GLY B C 1
ATOM 3614 O O . GLY B 1 22 ? 26.266 20.422 11.664 1 97.56 22 GLY B O 1
ATOM 3615 N N . TYR B 1 23 ? 27.219 19.359 9.891 1 98.25 23 TYR B N 1
ATOM 3616 C CA . TYR B 1 23 ? 28.156 18.578 10.695 1 98.25 23 TYR B CA 1
ATOM 3617 C C . TYR B 1 23 ? 29.359 18.156 9.859 1 98.25 23 TYR B C 1
ATOM 3619 O O . TYR B 1 23 ? 29.328 18.219 8.625 1 98.25 23 TYR B O 1
ATOM 3627 N N . LYS B 1 24 ? 30.359 17.859 10.547 1 98.31 24 LYS B N 1
ATOM 3628 C CA . LYS B 1 24 ? 31.562 17.25 9.977 1 98.31 24 LYS B CA 1
ATOM 3629 C C . LYS B 1 24 ? 31.891 15.938 10.664 1 98.31 24 LYS B C 1
ATOM 3631 O O . LYS B 1 24 ? 31.922 15.867 11.898 1 98.31 24 LYS B O 1
ATOM 3636 N N . LEU B 1 25 ? 32 14.883 9.883 1 97.62 25 LEU B N 1
ATOM 3637 C CA . LEU B 1 25 ? 32.344 13.555 10.375 1 97.62 25 LEU B CA 1
ATOM 3638 C C . LEU B 1 25 ? 33.688 13.094 9.828 1 97.62 25 LEU B C 1
ATOM 3640 O O . LEU B 1 25 ? 33.906 13.117 8.609 1 97.62 25 LEU B O 1
ATOM 3644 N N . SER B 1 26 ? 34.594 12.828 10.727 1 96.69 26 SER B N 1
ATOM 3645 C CA . SER B 1 26 ? 35.906 12.32 10.359 1 96.69 26 SER B CA 1
ATOM 3646 C C . SER B 1 26 ? 36.156 10.945 10.977 1 96.69 26 SER B C 1
ATOM 3648 O O . SER B 1 26 ? 36.156 10.805 12.203 1 96.69 26 SER B O 1
ATOM 3650 N N . VAL B 1 27 ? 36.281 9.984 10.109 1 93.75 27 VAL B N 1
ATOM 3651 C CA . VAL B 1 27 ? 36.594 8.617 10.523 1 93.75 27 VAL B CA 1
ATOM 3652 C C . VAL B 1 27 ? 37.969 8.211 10 1 93.75 27 VAL B C 1
ATOM 3654 O O . VAL B 1 27 ? 38.188 8.133 8.789 1 93.75 27 VAL B O 1
ATOM 3657 N N . SER B 1 28 ? 38.906 8.117 10.805 1 91.5 28 SER B N 1
ATOM 3658 C CA . SER B 1 28 ? 40.25 7.66 10.469 1 91.5 28 SER B CA 1
ATOM 3659 C C . SER B 1 28 ? 40.75 6.637 11.477 1 91.5 28 SER B C 1
ATOM 3661 O O . SER B 1 28 ? 40.094 6.344 12.469 1 91.5 28 SER B O 1
ATOM 3663 N N . GLU B 1 29 ? 41.938 6.035 11.031 1 86.31 29 GLU B N 1
ATOM 3664 C CA . GLU B 1 29 ? 42.531 5.043 11.938 1 86.31 29 GLU B CA 1
ATOM 3665 C C . GLU B 1 29 ? 42.781 5.637 13.32 1 86.31 29 GLU B C 1
ATOM 3667 O O . GLU B 1 29 ? 43.531 6.602 13.469 1 86.31 29 GLU B O 1
ATOM 3672 N N . GLY B 1 30 ? 42.125 5.176 14.219 1 82.38 30 GLY B N 1
ATOM 3673 C CA . GLY B 1 30 ? 42.312 5.547 15.609 1 82.38 30 GLY B CA 1
ATOM 3674 C C . GLY B 1 30 ? 41.531 6.77 16.031 1 82.38 30 GLY B C 1
ATOM 3675 O O . GLY B 1 30 ? 41.594 7.195 17.188 1 82.38 30 GLY B O 1
ATOM 3676 N N . SER B 1 31 ? 40.844 7.41 15.008 1 88.06 31 SER B N 1
ATOM 3677 C CA . SER B 1 31 ? 40.125 8.633 15.367 1 88.06 31 SER B CA 1
ATOM 3678 C C . SER B 1 31 ? 38.781 8.688 14.711 1 88.06 31 SER B C 1
ATOM 3680 O O . SER B 1 31 ? 38.656 8.617 13.484 1 88.06 31 SER B O 1
ATOM 3682 N N . LEU B 1 32 ? 37.75 8.758 15.422 1 94 32 LEU B N 1
ATOM 3683 C CA . LEU B 1 32 ? 36.375 8.984 15 1 94 32 LEU B CA 1
ATOM 3684 C C . LEU B 1 32 ? 35.812 10.242 15.648 1 94 32 LEU B C 1
ATOM 3686 O O . LEU B 1 32 ? 35.594 10.273 16.859 1 94 32 LEU B O 1
ATOM 3690 N N . LEU B 1 33 ? 35.594 11.328 14.797 1 96.44 33 LEU B N 1
ATOM 3691 C CA . LEU B 1 33 ? 35.156 12.609 15.344 1 96.44 33 LEU B CA 1
ATOM 3692 C C . LEU B 1 33 ? 33.969 13.156 14.578 1 96.44 33 LEU B C 1
ATOM 3694 O O . LEU B 1 33 ? 34 13.203 13.344 1 96.44 33 LEU B O 1
ATOM 3698 N N . LEU B 1 34 ? 32.969 13.438 15.273 1 97.94 34 LEU B N 1
ATOM 3699 C CA . LEU B 1 34 ? 31.812 14.188 14.766 1 97.94 34 LEU B CA 1
ATOM 3700 C C . LEU B 1 34 ? 31.766 15.586 15.375 1 97.94 34 LEU B C 1
ATOM 3702 O O . LEU B 1 34 ? 31.766 15.742 16.594 1 97.94 34 LEU B O 1
ATOM 3706 N N . SER B 1 35 ? 31.828 16.609 14.531 1 97.56 35 SER B N 1
ATOM 3707 C CA . SER B 1 35 ? 31.766 17.984 14.992 1 97.56 35 SER B CA 1
ATOM 3708 C C . SER B 1 35 ? 30.562 18.703 14.383 1 97.56 35 SER B C 1
ATOM 3710 O O . SER B 1 35 ? 30.25 18.516 13.203 1 97.56 35 SER B O 1
ATOM 3712 N N . ALA B 1 36 ? 29.891 19.484 15.164 1 97.06 36 ALA B N 1
ATOM 3713 C CA . ALA B 1 36 ? 28.75 20.266 14.727 1 97.06 36 ALA B CA 1
ATOM 3714 C C . ALA B 1 36 ? 28.625 21.562 15.531 1 97.06 36 ALA B C 1
ATOM 3716 O O . ALA B 1 36 ? 29.141 21.641 16.641 1 97.06 36 ALA B O 1
ATOM 3717 N N . ASP B 1 37 ? 28 22.562 14.992 1 95.06 37 ASP B N 1
ATOM 3718 C CA . ASP B 1 37 ? 27.781 23.828 15.688 1 95.06 37 ASP B CA 1
ATOM 3719 C C . ASP B 1 37 ? 26.703 23.688 16.766 1 95.06 37 ASP B C 1
ATOM 3721 O O . ASP B 1 37 ? 26.766 24.344 17.797 1 95.06 37 ASP B O 1
ATOM 3725 N N . SER B 1 38 ? 25.781 22.906 16.453 1 94.69 38 SER B N 1
ATOM 3726 C CA . SER B 1 38 ? 24.641 22.719 17.359 1 94.69 38 SER B CA 1
ATOM 3727 C C . SER B 1 38 ? 24.375 21.25 17.625 1 94.69 38 SER B C 1
ATOM 3729 O O . SER B 1 38 ? 24.922 20.375 16.938 1 94.69 38 SER B O 1
ATOM 3731 N N . VAL B 1 39 ? 23.516 21 18.656 1 95.06 39 VAL B N 1
ATOM 3732 C CA . VAL B 1 39 ? 23.125 19.641 18.984 1 95.06 39 VAL B CA 1
ATOM 3733 C C . VAL B 1 39 ? 22.328 19.031 17.812 1 95.06 39 VAL B C 1
ATOM 3735 O O . VAL B 1 39 ? 22.422 17.828 17.547 1 95.06 39 VAL B O 1
ATOM 3738 N N . TRP B 1 40 ? 21.594 19.875 17.109 1 96.06 40 TRP B N 1
ATOM 3739 C CA . TRP B 1 40 ? 20.797 19.391 15.992 1 96.06 40 TRP B CA 1
ATOM 3740 C C . TRP B 1 40 ? 21.672 18.875 14.859 1 96.06 40 TRP B C 1
ATOM 3742 O O . TRP B 1 40 ? 21.375 17.859 14.234 1 96.06 40 TRP B O 1
ATOM 3752 N N . GLY B 1 41 ? 22.734 19.609 14.57 1 96.62 41 GLY B N 1
ATOM 3753 C CA . GLY B 1 41 ? 23.719 19.125 13.609 1 96.62 41 GLY B CA 1
ATOM 3754 C C . GLY B 1 41 ? 24.375 17.828 14.047 1 96.62 41 GLY B C 1
ATOM 3755 O O . GLY B 1 41 ? 24.609 16.938 13.219 1 96.62 41 GLY B O 1
ATOM 3756 N N . ALA B 1 42 ? 24.672 17.75 15.328 1 96.56 42 ALA B N 1
ATOM 3757 C CA . ALA B 1 42 ? 25.266 16.531 15.859 1 96.56 42 ALA B CA 1
ATOM 3758 C C . ALA B 1 42 ? 24.344 15.344 15.672 1 96.56 42 ALA B C 1
ATOM 3760 O O . ALA B 1 42 ? 24.797 14.234 15.359 1 96.56 42 ALA B O 1
ATOM 3761 N N . LEU B 1 43 ? 23.078 15.531 15.867 1 96.69 43 LEU B N 1
ATOM 3762 C CA . LEU B 1 43 ? 22.094 14.469 15.68 1 96.69 43 LEU B CA 1
ATOM 3763 C C . LEU B 1 43 ? 22.109 13.961 14.242 1 96.69 43 LEU B C 1
ATOM 3765 O O . LEU B 1 43 ? 22.047 12.75 14.008 1 96.69 43 LEU B O 1
ATOM 3769 N N . ARG B 1 44 ? 22.125 14.898 13.281 1 98.31 44 ARG B N 1
ATOM 3770 C CA . ARG B 1 44 ? 22.188 14.508 11.883 1 98.31 44 ARG B CA 1
ATOM 3771 C C . ARG B 1 44 ? 23.469 13.734 11.586 1 98.31 44 ARG B C 1
ATOM 3773 O O . ARG B 1 44 ? 23.453 12.742 10.852 1 98.31 44 ARG B O 1
ATOM 3780 N N . GLY B 1 45 ? 24.562 14.234 12.133 1 98.06 45 GLY B N 1
ATOM 3781 C CA . GLY B 1 45 ? 25.844 13.547 11.945 1 98.06 45 GLY B CA 1
ATOM 3782 C C . GLY B 1 45 ? 25.844 12.148 12.547 1 98.06 45 GLY B C 1
ATOM 3783 O O . GLY B 1 45 ? 26.422 11.227 11.969 1 98.06 45 GLY B O 1
ATOM 3784 N N . LEU B 1 46 ? 25.266 12.016 13.727 1 97.56 46 LEU B N 1
ATOM 3785 C CA . LEU B 1 46 ? 25.172 10.711 14.367 1 97.56 46 LEU B CA 1
ATOM 3786 C C . LEU B 1 46 ? 24.391 9.734 13.508 1 97.56 46 LEU B C 1
ATOM 3788 O O . LEU B 1 46 ? 24.734 8.555 13.422 1 97.56 46 LEU B O 1
ATOM 3792 N N . GLU B 1 47 ? 23.312 10.203 12.906 1 97.69 47 GLU B N 1
ATOM 3793 C CA . GLU B 1 47 ? 22.547 9.352 12.008 1 97.69 47 GLU B CA 1
ATOM 3794 C C . GLU B 1 47 ? 23.375 8.922 10.805 1 97.69 47 GLU B C 1
ATOM 3796 O O . GLU B 1 47 ? 23.344 7.762 10.391 1 97.69 47 GLU B O 1
ATOM 3801 N N . THR B 1 48 ? 24.109 9.883 10.258 1 97.19 48 THR B N 1
ATOM 3802 C CA . THR B 1 48 ? 25.016 9.555 9.164 1 97.19 48 THR B CA 1
ATOM 3803 C C . THR B 1 48 ? 26 8.477 9.586 1 97.19 48 THR B C 1
ATOM 3805 O O . THR B 1 48 ? 26.203 7.492 8.875 1 97.19 48 THR B O 1
ATOM 3808 N N . PHE B 1 49 ? 26.625 8.664 10.789 1 96.06 49 PHE B N 1
ATOM 3809 C CA . PHE B 1 49 ? 27.594 7.715 11.312 1 96.06 49 PHE B CA 1
ATOM 3810 C C . PHE B 1 49 ? 26.984 6.328 11.445 1 96.06 49 PHE B C 1
ATOM 3812 O O . PHE B 1 49 ? 27.578 5.332 11.039 1 96.06 49 PHE B O 1
ATOM 3819 N N . SER B 1 50 ? 25.781 6.273 11.961 1 94.81 50 SER B N 1
ATOM 3820 C CA . SER B 1 50 ? 25.109 5.004 12.195 1 94.81 50 SER B CA 1
ATOM 3821 C C . SER B 1 50 ? 24.844 4.262 10.891 1 94.81 50 SER B C 1
ATOM 3823 O O . SER B 1 50 ? 24.828 3.031 10.859 1 94.81 50 SER B O 1
ATOM 3825 N N . GLN B 1 51 ? 24.672 4.973 9.805 1 94.44 51 GLN B N 1
ATOM 3826 C CA . GLN B 1 51 ? 24.328 4.359 8.523 1 94.44 51 GLN B CA 1
ATOM 3827 C C . GLN B 1 51 ? 25.578 3.949 7.758 1 94.44 51 GLN B C 1
ATOM 3829 O O . GLN B 1 51 ? 25.5 3.209 6.773 1 94.44 51 GLN B O 1
ATOM 3834 N N . LEU B 1 52 ? 26.719 4.398 8.219 1 93.75 52 LEU B N 1
ATOM 3835 C CA . LEU B 1 52 ? 27.984 4.062 7.574 1 93.75 52 LEU B CA 1
ATOM 3836 C C . LEU B 1 52 ? 28.547 2.756 8.125 1 93.75 52 LEU B C 1
ATOM 3838 O O . LEU B 1 52 ? 29.453 2.162 7.531 1 93.75 52 LEU B O 1
ATOM 3842 N N . VAL B 1 53 ? 28.062 2.35 9.242 1 90.06 53 VAL B N 1
ATOM 3843 C CA . VAL B 1 53 ? 28.578 1.149 9.891 1 90.06 53 VAL B CA 1
ATOM 3844 C C . VAL B 1 53 ? 28.016 -0.092 9.195 1 90.06 53 VAL B C 1
ATOM 3846 O O . VAL B 1 53 ? 26.812 -0.227 9.031 1 90.06 53 VAL B O 1
ATOM 3849 N N . GLY B 1 54 ? 28.906 -0.864 8.641 1 86.94 54 GLY B N 1
ATOM 3850 C CA . GLY B 1 54 ? 28.531 -2.133 8.047 1 86.94 54 GLY B CA 1
ATOM 3851 C C . GLY B 1 54 ? 28.875 -3.328 8.914 1 86.94 54 GLY B C 1
ATOM 3852 O O . GLY B 1 54 ? 29.484 -3.178 9.977 1 86.94 54 GLY B O 1
ATOM 3853 N N . ARG B 1 55 ? 28.266 -4.418 8.609 1 84.12 55 ARG B N 1
ATOM 3854 C CA . ARG B 1 55 ? 28.578 -5.684 9.258 1 84.12 55 ARG B CA 1
ATOM 3855 C C . ARG B 1 55 ? 29.078 -6.711 8.25 1 84.12 55 ARG B C 1
ATOM 3857 O O . ARG B 1 55 ? 28.453 -6.926 7.207 1 84.12 55 ARG B O 1
ATOM 3864 N N . ASP B 1 56 ? 30.203 -7.207 8.5 1 81.81 56 ASP B N 1
ATOM 3865 C CA . ASP B 1 56 ? 30.75 -8.188 7.57 1 81.81 56 ASP B CA 1
ATOM 3866 C C . ASP B 1 56 ? 30.109 -9.555 7.777 1 81.81 56 ASP B C 1
ATOM 3868 O O . ASP B 1 56 ? 29.172 -9.695 8.562 1 81.81 56 ASP B O 1
ATOM 3872 N N . GLU B 1 57 ? 30.469 -10.562 7.008 1 78.5 57 GLU B N 1
ATOM 3873 C CA . GLU B 1 57 ? 29.875 -11.891 6.988 1 78.5 57 GLU B CA 1
ATOM 3874 C C . GLU B 1 57 ? 30 -12.578 8.344 1 78.5 57 GLU B C 1
ATOM 3876 O O . GLU B 1 57 ? 29.172 -13.406 8.711 1 78.5 57 GLU B O 1
ATOM 3881 N N . ASN B 1 58 ? 31.047 -12.133 9.078 1 84.19 58 ASN B N 1
ATOM 3882 C CA . ASN B 1 58 ? 31.297 -12.734 10.383 1 84.19 58 ASN B CA 1
ATOM 3883 C C . ASN B 1 58 ? 30.562 -11.984 11.492 1 84.19 58 ASN B C 1
ATOM 3885 O O . ASN B 1 58 ? 30.688 -12.328 12.672 1 84.19 58 ASN B O 1
ATOM 3889 N N . GLY B 1 59 ? 29.891 -10.977 11.062 1 83.06 59 GLY B N 1
ATOM 3890 C CA . GLY B 1 59 ? 29.125 -10.211 12.031 1 83.06 59 GLY B CA 1
ATOM 3891 C C . GLY B 1 59 ? 29.891 -9.047 12.617 1 83.06 59 GLY B C 1
ATOM 3892 O O . GLY B 1 59 ? 29.391 -8.328 13.484 1 83.06 59 GLY B O 1
ATOM 3893 N N . MET B 1 60 ? 31.094 -8.898 12.172 1 87.94 60 MET B N 1
ATOM 3894 C CA . MET B 1 60 ? 31.922 -7.828 12.711 1 87.94 60 MET B CA 1
ATOM 3895 C C . MET B 1 60 ? 31.562 -6.488 12.07 1 87.94 60 MET B C 1
ATOM 3897 O O . MET B 1 60 ? 31.406 -6.398 10.852 1 87.94 60 MET B O 1
ATOM 3901 N N . TYR B 1 61 ? 31.422 -5.543 12.945 1 87.5 61 TYR B N 1
ATOM 3902 C CA . TYR B 1 61 ? 31.094 -4.207 12.461 1 87.5 61 TYR B CA 1
ATOM 3903 C C . TYR B 1 61 ? 32.344 -3.518 11.898 1 87.5 61 TYR B C 1
ATOM 3905 O O . TYR B 1 61 ? 33.438 -3.684 12.422 1 87.5 61 TYR B O 1
ATOM 3913 N N . TYR B 1 62 ? 32.188 -2.871 10.82 1 88.62 62 TYR B N 1
ATOM 3914 C CA . TYR B 1 62 ? 33.281 -2.107 10.242 1 88.62 62 TYR B CA 1
ATOM 3915 C C . TYR B 1 62 ? 32.781 -0.767 9.703 1 88.62 62 TYR B C 1
ATOM 3917 O O . TYR B 1 62 ? 31.594 -0.587 9.469 1 88.62 62 TYR B O 1
ATOM 3925 N N . ILE B 1 63 ? 33.688 0.172 9.625 1 90.25 63 ILE B N 1
ATOM 3926 C CA . ILE B 1 63 ? 33.406 1.464 9 1 90.25 63 ILE B CA 1
ATOM 3927 C C . ILE B 1 63 ? 34.625 1.898 8.18 1 90.25 63 ILE B C 1
ATOM 3929 O O . ILE B 1 63 ? 35.781 1.738 8.609 1 90.25 63 ILE B O 1
ATOM 3933 N N . ASN B 1 64 ? 34.469 2.348 6.98 1 90.81 64 ASN B N 1
ATOM 3934 C CA . ASN B 1 64 ? 35.531 2.797 6.102 1 90.81 64 ASN B CA 1
ATOM 3935 C C . ASN B 1 64 ? 36.031 4.18 6.496 1 90.81 64 ASN B C 1
ATOM 3937 O O . ASN B 1 64 ? 35.281 4.992 7.035 1 90.81 64 ASN B O 1
ATOM 3941 N N . LYS B 1 65 ? 37.312 4.352 6.246 1 93 65 LYS B N 1
ATOM 3942 C CA . LYS B 1 65 ? 37.844 5.711 6.375 1 93 65 LYS B CA 1
ATOM 3943 C C . LYS B 1 65 ? 37.031 6.691 5.539 1 93 65 LYS B C 1
ATOM 3945 O O . LYS B 1 65 ? 36.812 6.465 4.344 1 93 65 LYS B O 1
ATOM 3950 N N . THR B 1 66 ? 36.469 7.688 6.285 1 94.31 66 THR B N 1
ATOM 3951 C CA . THR B 1 66 ? 35.531 8.586 5.617 1 94.31 66 THR B CA 1
ATOM 3952 C C . THR B 1 66 ? 35.656 10 6.164 1 94.31 66 THR B C 1
ATOM 3954 O O . THR B 1 66 ? 35.938 10.195 7.352 1 94.31 66 THR B O 1
ATOM 3957 N N . GLU B 1 67 ? 35.656 11.07 5.297 1 95.88 67 GLU B N 1
ATOM 3958 C CA . GLU B 1 67 ? 35.5 12.484 5.629 1 95.88 67 GLU B CA 1
ATOM 3959 C C . GLU B 1 67 ? 34.219 13.062 4.996 1 95.88 67 GLU B C 1
ATOM 3961 O O . GLU B 1 67 ? 34.125 13.102 3.768 1 95.88 67 GLU B O 1
ATOM 3966 N N . ILE B 1 68 ? 33.344 13.5 5.859 1 96.81 68 ILE B N 1
ATOM 3967 C CA . ILE B 1 68 ? 32.062 14.008 5.359 1 96.81 68 ILE B CA 1
ATOM 3968 C C . ILE B 1 68 ? 31.812 15.398 5.934 1 96.81 68 ILE B C 1
ATOM 3970 O O . ILE B 1 68 ? 31.953 15.617 7.141 1 96.81 68 ILE B O 1
ATOM 3974 N N . VAL B 1 69 ? 31.625 16.391 5.145 1 97.81 69 VAL B N 1
ATOM 3975 C CA . VAL B 1 69 ? 31 17.656 5.488 1 97.81 69 VAL B CA 1
ATOM 3976 C C . VAL B 1 69 ? 29.625 17.766 4.84 1 97.81 69 VAL B C 1
ATOM 3978 O O . VAL B 1 69 ? 29.5 17.688 3.613 1 97.81 69 VAL B O 1
ATOM 3981 N N . ASP B 1 70 ? 28.625 17.875 5.691 1 97.69 70 ASP B N 1
ATOM 3982 C CA . ASP B 1 70 ? 27.281 17.812 5.137 1 97.69 70 ASP B CA 1
ATOM 3983 C C . ASP B 1 70 ? 26.344 18.781 5.852 1 97.69 70 ASP B C 1
ATOM 3985 O O . ASP B 1 70 ? 26.594 19.156 7 1 97.69 70 ASP B O 1
ATOM 3989 N N . PHE B 1 71 ? 25.406 19.359 5.152 1 98.06 71 PHE B N 1
ATOM 3990 C CA . PHE B 1 71 ? 24.406 20.297 5.637 1 98.06 71 PHE B CA 1
ATOM 3991 C C . PHE B 1 71 ? 23.188 20.297 4.727 1 98.06 71 PHE B C 1
ATOM 3993 O O . PHE B 1 71 ? 23.281 19.938 3.551 1 98.06 71 PHE B O 1
ATOM 4000 N N . PRO B 1 72 ? 22.016 20.625 5.246 1 98.38 72 PRO B N 1
ATOM 4001 C CA . PRO B 1 72 ? 20.797 20.578 4.426 1 98.38 72 PRO B CA 1
ATOM 4002 C C . PRO B 1 72 ? 20.766 21.688 3.375 1 98.38 72 PRO B C 1
ATOM 4004 O O . PRO B 1 72 ? 21.219 22.812 3.639 1 98.38 72 PRO B O 1
ATOM 4007 N N . ARG B 1 73 ? 20.203 21.375 2.268 1 98.06 73 ARG B N 1
ATOM 4008 C CA . ARG B 1 73 ? 19.938 22.359 1.222 1 98.06 73 ARG B CA 1
ATOM 4009 C C . ARG B 1 73 ? 18.812 23.312 1.635 1 98.06 73 ARG B C 1
ATOM 4011 O O . ARG B 1 73 ? 18.891 24.516 1.353 1 98.06 73 ARG B O 1
ATOM 4018 N N . PHE B 1 74 ? 17.75 22.875 2.311 1 98.69 74 PHE B N 1
ATOM 4019 C CA . PHE B 1 74 ? 16.625 23.672 2.766 1 98.69 74 PHE B CA 1
ATOM 4020 C C . PHE B 1 74 ? 16.438 23.531 4.27 1 98.69 74 PHE B C 1
ATOM 4022 O O . PHE B 1 74 ? 16.578 22.453 4.82 1 98.69 74 PHE B O 1
ATOM 4029 N N . PRO B 1 75 ? 16.078 24.578 4.906 1 98.19 75 PRO B N 1
ATOM 4030 C CA . PRO B 1 75 ? 15.93 24.516 6.363 1 98.19 75 PRO B CA 1
ATOM 4031 C C . PRO B 1 75 ? 14.648 23.797 6.793 1 98.19 75 PRO B C 1
ATOM 4033 O O . PRO B 1 75 ? 14.578 23.266 7.906 1 98.19 75 PRO B O 1
ATOM 4036 N N . HIS B 1 76 ? 13.648 23.797 5.961 1 98.75 76 HIS B N 1
ATOM 4037 C CA . HIS B 1 76 ? 12.375 23.141 6.262 1 98.75 76 HIS B CA 1
ATOM 4038 C C . HIS B 1 76 ? 12.188 21.891 5.426 1 98.75 76 HIS B C 1
ATOM 4040 O O . HIS B 1 76 ? 11.961 21.969 4.219 1 98.75 76 HIS B O 1
ATOM 4046 N N . ARG B 1 77 ? 12.234 20.766 5.984 1 98.94 77 ARG B N 1
ATOM 4047 C CA . ARG B 1 77 ? 12.055 19.453 5.367 1 98.94 77 ARG B CA 1
ATOM 4048 C C . ARG B 1 77 ? 11 18.641 6.109 1 98.94 77 ARG B C 1
ATOM 4050 O O . ARG B 1 77 ? 11.305 17.969 7.094 1 98.94 77 ARG B O 1
ATOM 4057 N N . GLY B 1 78 ? 9.781 18.703 5.566 1 98.88 78 GLY B N 1
ATOM 4058 C CA . GLY B 1 78 ? 8.664 18.266 6.375 1 98.88 78 GLY B CA 1
ATOM 4059 C C . GLY B 1 78 ? 8.008 17 5.844 1 98.88 78 GLY B C 1
ATOM 4060 O O . GLY B 1 78 ? 8.211 16.625 4.688 1 98.88 78 GLY B O 1
ATOM 4061 N N . LEU B 1 79 ? 7.344 16.328 6.727 1 98.94 79 LEU B N 1
ATOM 4062 C CA . LEU B 1 79 ? 6.422 15.227 6.449 1 98.94 79 LEU B CA 1
ATOM 4063 C C . LEU B 1 79 ? 5.066 15.477 7.102 1 98.94 79 LEU B C 1
ATOM 4065 O O . LEU B 1 79 ? 4.984 15.68 8.312 1 98.94 79 LEU B O 1
ATOM 4069 N N . LEU B 1 80 ? 4.062 15.578 6.242 1 98.94 80 LEU B N 1
ATOM 4070 C CA . LEU B 1 80 ? 2.703 15.742 6.742 1 98.94 80 LEU B CA 1
ATOM 4071 C C . LEU B 1 80 ? 2.041 14.383 6.961 1 98.94 80 LEU B C 1
ATOM 4073 O O . LEU B 1 80 ? 2.098 13.516 6.094 1 98.94 80 LEU B O 1
ATOM 4077 N N . LEU B 1 81 ? 1.485 14.164 8.109 1 98.81 81 LEU B N 1
ATOM 4078 C CA . LEU B 1 81 ? 0.63 13.016 8.383 1 98.81 81 LEU B CA 1
ATOM 4079 C C . LEU B 1 81 ? -0.788 13.461 8.727 1 98.81 81 LEU B C 1
ATOM 4081 O O . LEU B 1 81 ? -0.981 14.352 9.555 1 98.81 81 LEU B O 1
ATOM 4085 N N . ASP B 1 82 ? -1.692 12.906 8.055 1 98.69 82 ASP B N 1
ATOM 4086 C CA . ASP B 1 82 ? -3.113 13.086 8.336 1 98.69 82 ASP B CA 1
ATOM 4087 C C . ASP B 1 82 ? -3.604 12.062 9.359 1 98.69 82 ASP B C 1
ATOM 4089 O O . ASP B 1 82 ? -3.611 10.859 9.086 1 98.69 82 ASP B O 1
ATOM 4093 N N . THR B 1 83 ? -4.027 12.508 10.531 1 98.62 83 THR B N 1
ATOM 4094 C CA . THR B 1 83 ? -4.504 11.586 11.555 1 98.62 83 THR B CA 1
ATOM 4095 C C . THR B 1 83 ? -5.992 11.797 11.82 1 98.62 83 THR B C 1
ATOM 4097 O O . THR B 1 83 ? -6.523 11.32 12.82 1 98.62 83 THR B O 1
ATOM 4100 N N . SER B 1 84 ? -6.637 12.555 10.93 1 98.44 84 SER B N 1
ATOM 4101 C CA . SER B 1 84 ? -8.047 12.875 11.125 1 98.44 84 SER B CA 1
ATOM 4102 C C . SER B 1 84 ? -8.938 11.984 10.258 1 98.44 84 SER B C 1
ATOM 4104 O O . SER B 1 84 ? -10.055 11.648 10.648 1 98.44 84 SER B O 1
ATOM 4106 N N . ARG B 1 85 ? -8.516 11.68 9.062 1 98.5 85 ARG B N 1
ATOM 4107 C CA . ARG B 1 85 ? -9.32 10.867 8.156 1 98.5 85 ARG B CA 1
ATOM 4108 C C . ARG B 1 85 ? -9.281 9.398 8.562 1 98.5 85 ARG B C 1
ATOM 4110 O O . ARG B 1 85 ? -10.195 8.633 8.234 1 98.5 85 ARG B O 1
ATOM 4117 N N . HIS B 1 86 ? -8.203 8.984 9.164 1 98.19 86 HIS B N 1
ATOM 4118 C CA . HIS B 1 86 ? -8.055 7.793 9.984 1 98.19 86 HIS B CA 1
ATOM 4119 C C . HIS B 1 86 ? -7.207 8.078 11.219 1 98.19 86 HIS B C 1
ATOM 4121 O O . HIS B 1 86 ? -6.164 8.727 11.125 1 98.19 86 HIS B O 1
ATOM 4127 N N . TYR B 1 87 ? -7.727 7.59 12.352 1 97.94 87 TYR B N 1
ATOM 4128 C CA . TYR B 1 87 ? -6.93 7.711 13.562 1 97.94 87 TYR B CA 1
ATOM 4129 C C . TYR B 1 87 ? -5.66 6.875 13.469 1 97.94 87 TYR B C 1
ATOM 4131 O O . TYR B 1 87 ? -5.703 5.711 13.07 1 97.94 87 TYR B O 1
ATOM 4139 N N . LEU B 1 88 ? -4.535 7.43 13.727 1 97.94 88 LEU B N 1
ATOM 4140 C CA . LEU B 1 88 ? -3.271 6.711 13.844 1 97.94 88 LEU B CA 1
ATOM 4141 C C . LEU B 1 88 ? -2.877 6.535 15.305 1 97.94 88 LEU B C 1
ATOM 4143 O O . LEU B 1 88 ? -2.777 7.516 16.047 1 97.94 88 LEU B O 1
ATOM 4147 N N . PRO B 1 89 ? -2.668 5.336 15.742 1 97.25 89 PRO B N 1
ATOM 4148 C CA . PRO B 1 89 ? -2.221 5.148 17.125 1 97.25 89 PRO B CA 1
ATOM 4149 C C . PRO B 1 89 ? -0.861 5.793 17.391 1 97.25 89 PRO B C 1
ATOM 4151 O O . PRO B 1 89 ? -0.063 5.969 16.469 1 97.25 89 PRO B O 1
ATOM 4154 N N . LEU B 1 90 ? -0.614 6.137 18.656 1 97.88 90 LEU B N 1
ATOM 4155 C CA . LEU B 1 90 ? 0.592 6.848 19.062 1 97.88 90 LEU B CA 1
ATOM 4156 C C . LEU B 1 90 ? 1.843 6.125 18.578 1 97.88 90 LEU B C 1
ATOM 4158 O O . LEU B 1 90 ? 2.793 6.762 18.125 1 97.88 90 LEU B O 1
ATOM 4162 N N . ARG B 1 91 ? 1.853 4.82 18.625 1 97.44 91 ARG B N 1
ATOM 4163 C CA . ARG B 1 91 ? 3.016 4.043 18.219 1 97.44 91 ARG B CA 1
ATOM 4164 C C . ARG B 1 91 ? 3.359 4.301 16.75 1 97.44 91 ARG B C 1
ATOM 4166 O O . ARG B 1 91 ? 4.535 4.355 16.391 1 97.44 91 ARG B O 1
ATOM 4173 N N . ALA B 1 92 ? 2.359 4.355 15.922 1 97.75 92 ALA B N 1
ATOM 4174 C CA . ALA B 1 92 ? 2.584 4.609 14.5 1 97.75 92 ALA B CA 1
ATOM 4175 C C . ALA B 1 92 ? 3.211 5.984 14.281 1 97.75 92 ALA B C 1
ATOM 4177 O O . ALA B 1 92 ? 4.082 6.145 13.422 1 97.75 92 ALA B O 1
ATOM 4178 N N . ILE B 1 93 ? 2.773 6.961 14.992 1 98.81 93 ILE B N 1
ATOM 4179 C CA . ILE B 1 93 ? 3.309 8.312 14.883 1 98.81 93 ILE B CA 1
ATOM 4180 C C . ILE B 1 93 ? 4.762 8.336 15.352 1 98.81 93 ILE B C 1
ATOM 4182 O O . ILE B 1 93 ? 5.629 8.891 14.68 1 98.81 93 ILE B O 1
ATOM 4186 N N . LEU B 1 94 ? 4.996 7.684 16.484 1 98.88 94 LEU B N 1
ATOM 4187 C CA . LEU B 1 94 ? 6.352 7.66 17.031 1 98.88 94 LEU B CA 1
ATOM 4188 C C . LEU B 1 94 ? 7.305 6.941 16.078 1 98.88 94 LEU B C 1
ATOM 4190 O O . LEU B 1 94 ? 8.43 7.395 15.875 1 98.88 94 LEU B O 1
ATOM 4194 N N . GLU B 1 95 ? 6.891 5.852 15.523 1 98.62 95 GLU B N 1
ATOM 4195 C CA . GLU B 1 95 ? 7.711 5.156 14.531 1 98.62 95 GLU B CA 1
ATOM 4196 C C . GLU B 1 95 ? 8.008 6.051 13.336 1 98.62 95 GLU B C 1
ATOM 4198 O O . GLU B 1 95 ? 9.125 6.039 12.805 1 98.62 95 GLU B O 1
ATOM 4203 N N . THR B 1 96 ? 7.02 6.789 12.914 1 98.81 96 THR B N 1
ATOM 4204 C CA . THR B 1 96 ? 7.215 7.703 11.797 1 98.81 96 THR B CA 1
ATOM 4205 C C . THR B 1 96 ? 8.273 8.75 12.133 1 98.81 96 THR B C 1
ATOM 4207 O O . THR B 1 96 ? 9.125 9.078 11.297 1 98.81 96 THR B O 1
ATOM 4210 N N . LEU B 1 97 ? 8.234 9.227 13.336 1 98.94 97 LEU B N 1
ATOM 4211 C CA . LEU B 1 97 ? 9.234 10.203 13.766 1 98.94 97 LEU B CA 1
ATOM 4212 C C . LEU B 1 97 ? 10.633 9.602 13.742 1 98.94 97 LEU B C 1
ATOM 4214 O O . LEU B 1 97 ? 11.594 10.273 13.367 1 98.94 97 LEU B O 1
ATOM 4218 N N . ASP B 1 98 ? 10.75 8.344 14.148 1 98.88 98 ASP B N 1
ATOM 4219 C CA . ASP B 1 98 ? 12.031 7.664 14.055 1 98.88 98 ASP B CA 1
ATOM 4220 C C . ASP B 1 98 ? 12.562 7.676 12.617 1 98.88 98 ASP B C 1
ATOM 4222 O O . ASP B 1 98 ? 13.711 8.031 12.375 1 98.88 98 ASP B O 1
ATOM 4226 N N . VAL B 1 99 ? 11.742 7.277 11.734 1 98.88 99 VAL B N 1
ATOM 4227 C CA . VAL B 1 99 ? 12.18 7.117 10.352 1 98.88 99 VAL B CA 1
ATOM 4228 C C . VAL B 1 99 ? 12.438 8.492 9.734 1 98.88 99 VAL B C 1
ATOM 4230 O O . VAL B 1 99 ? 13.344 8.641 8.906 1 98.88 99 VAL B O 1
ATOM 4233 N N . MET B 1 100 ? 11.633 9.508 10.133 1 98.88 100 MET B N 1
ATOM 4234 C CA . MET B 1 100 ? 11.945 10.875 9.727 1 98.88 100 MET B CA 1
ATOM 4235 C C . MET B 1 100 ? 13.375 11.25 10.094 1 98.88 100 MET B C 1
ATOM 4237 O O . MET B 1 100 ? 14.117 11.789 9.266 1 98.88 100 MET B O 1
ATOM 4241 N N . ALA B 1 101 ? 13.711 10.938 11.312 1 98.69 101 ALA B N 1
ATOM 4242 C CA . ALA B 1 101 ? 15.062 11.242 11.773 1 98.69 101 ALA B CA 1
ATOM 4243 C C . ALA B 1 101 ? 16.109 10.5 10.945 1 98.69 101 ALA B C 1
ATOM 4245 O O . ALA B 1 101 ? 17.156 11.055 10.625 1 98.69 101 ALA B O 1
ATOM 4246 N N . TYR B 1 102 ? 15.789 9.258 10.594 1 98.5 102 TYR B N 1
ATOM 4247 C CA . TYR B 1 102 ? 16.719 8.477 9.781 1 98.5 102 TYR B CA 1
ATOM 4248 C C . TYR B 1 102 ? 16.953 9.133 8.43 1 98.5 102 TYR B C 1
ATOM 4250 O O . TYR B 1 102 ? 18.016 8.961 7.824 1 98.5 102 TYR B O 1
ATOM 4258 N N . ASN B 1 103 ? 15.922 9.922 7.945 1 97.31 103 ASN B N 1
ATOM 4259 C CA . ASN B 1 103 ? 15.953 10.578 6.645 1 97.31 103 ASN B CA 1
ATOM 4260 C C . ASN B 1 103 ? 16.312 12.055 6.77 1 97.31 103 ASN B C 1
ATOM 4262 O O . ASN B 1 103 ? 16.312 12.789 5.777 1 97.31 103 ASN B O 1
ATOM 4266 N N . LYS B 1 104 ? 16.453 12.531 7.977 1 98.25 104 LYS B N 1
ATOM 4267 C CA . LYS B 1 104 ? 16.812 13.906 8.305 1 98.25 104 LYS B CA 1
ATOM 4268 C C . LYS B 1 104 ? 15.695 14.883 7.949 1 98.25 104 LYS B C 1
ATOM 4270 O O . LYS B 1 104 ? 15.961 16.016 7.547 1 98.25 104 LYS B O 1
ATOM 4275 N N . PHE B 1 105 ? 14.453 14.367 7.844 1 98.88 105 PHE B N 1
ATOM 4276 C CA . PHE B 1 105 ? 13.312 15.273 7.949 1 98.88 105 PHE B CA 1
ATOM 4277 C C . PHE B 1 105 ? 13.328 16.016 9.281 1 98.88 105 PHE B C 1
ATOM 4279 O O . PHE B 1 105 ? 13.711 15.438 10.305 1 98.88 105 PHE B O 1
ATOM 4286 N N . ASN B 1 106 ? 12.906 17.25 9.273 1 98.81 106 ASN B N 1
ATOM 4287 C CA . ASN B 1 106 ? 13.023 17.953 10.539 1 98.81 106 ASN B CA 1
ATOM 4288 C C . ASN B 1 106 ? 11.711 18.641 10.922 1 98.81 106 ASN B C 1
ATOM 4290 O O . ASN B 1 106 ? 11.672 19.453 11.844 1 98.81 106 ASN B O 1
ATOM 4294 N N . VAL B 1 107 ? 10.633 18.406 10.188 1 98.94 107 VAL B N 1
ATOM 4295 C CA . VAL B 1 107 ? 9.344 19 10.523 1 98.94 107 VAL B CA 1
ATOM 4296 C C . VAL B 1 107 ? 8.25 17.938 10.414 1 98.94 107 VAL B C 1
ATOM 4298 O O . VAL B 1 107 ? 8.055 17.344 9.352 1 98.94 107 VAL B O 1
ATOM 4301 N N . PHE B 1 108 ? 7.672 17.641 11.508 1 98.94 108 PHE B N 1
ATOM 4302 C CA . PHE B 1 108 ? 6.449 16.844 11.531 1 98.94 108 PHE B CA 1
ATOM 4303 C C . PHE B 1 108 ? 5.223 17.75 11.43 1 98.94 108 PHE B C 1
ATOM 4305 O O . PHE B 1 108 ? 4.859 18.422 12.391 1 98.94 108 PHE B O 1
ATOM 4312 N N . HIS B 1 109 ? 4.672 17.828 10.195 1 98.94 109 HIS B N 1
ATOM 4313 C CA . HIS B 1 109 ? 3.418 18.531 9.953 1 98.94 109 HIS B CA 1
ATOM 4314 C C . HIS B 1 109 ? 2.219 17.656 10.32 1 98.94 109 HIS B C 1
ATOM 4316 O O . HIS B 1 109 ? 1.796 16.812 9.523 1 98.94 109 HIS B O 1
ATOM 4322 N N . TRP B 1 110 ? 1.685 17.953 11.484 1 98.94 110 TRP B N 1
ATOM 4323 C CA . TRP B 1 110 ? 0.631 17.125 12.055 1 98.94 110 TRP B CA 1
ATOM 4324 C C . TRP B 1 110 ? -0.747 17.641 11.656 1 98.94 110 TRP B C 1
ATOM 4326 O O . TRP B 1 110 ? -1.314 18.5 12.328 1 98.94 110 TRP B O 1
ATOM 4336 N N . HIS B 1 111 ? -1.281 17.156 10.562 1 98.81 111 HIS B N 1
ATOM 4337 C CA . HIS B 1 111 ? -2.674 17.406 10.203 1 98.81 111 HIS B CA 1
ATOM 4338 C C . HIS B 1 111 ? -3.625 16.656 11.133 1 98.81 111 HIS B C 1
ATOM 4340 O O . HIS B 1 111 ? -4.098 15.57 10.789 1 98.81 111 HIS B O 1
ATOM 4346 N N . ILE B 1 112 ? -4.012 17.25 12.188 1 98.75 112 ILE B N 1
ATOM 4347 C CA . ILE B 1 112 ? -4.52 16.531 13.352 1 98.75 112 ILE B CA 1
ATOM 4348 C C . ILE B 1 112 ? -6.043 16.484 13.305 1 98.75 112 ILE B C 1
ATOM 4350 O O . ILE B 1 112 ? -6.66 15.531 13.789 1 98.75 112 ILE B O 1
ATOM 4354 N N . VAL B 1 113 ? -6.715 17.516 12.742 1 98.75 113 VAL B N 1
ATOM 4355 C CA . VAL B 1 113 ? -8.172 17.594 12.703 1 98.75 113 VAL B CA 1
ATOM 4356 C C . VAL B 1 113 ? -8.641 17.859 11.273 1 98.75 113 VAL B C 1
ATOM 4358 O O . VAL B 1 113 ? -7.879 18.391 10.453 1 98.75 113 VAL B O 1
ATOM 4361 N N . ASP B 1 114 ? -9.82 17.469 10.992 1 98.69 114 ASP B N 1
ATOM 4362 C CA . ASP B 1 114 ? -10.477 17.703 9.711 1 98.69 114 ASP B CA 1
ATOM 4363 C C . ASP B 1 114 ? -11.969 17.391 9.797 1 98.69 114 ASP B C 1
ATOM 4365 O O . ASP B 1 114 ? -12.508 17.219 10.891 1 98.69 114 ASP B O 1
ATOM 4369 N N . ASP B 1 115 ? -12.633 17.344 8.711 1 98.5 115 ASP B N 1
ATOM 4370 C CA . ASP B 1 115 ? -14.07 17.109 8.641 1 98.5 115 ASP B CA 1
ATOM 4371 C C . ASP B 1 115 ? -14.445 15.789 9.312 1 98.5 115 ASP B C 1
ATOM 4373 O O . ASP B 1 115 ? -15.422 15.719 10.055 1 98.5 115 ASP B O 1
ATOM 4377 N N . PRO B 1 116 ? -13.68 14.758 9.117 1 98.5 116 PRO B N 1
ATOM 4378 C CA . PRO B 1 116 ? -14.141 13.445 9.578 1 98.5 116 PRO B CA 1
ATOM 4379 C C . PRO B 1 116 ? -14 13.266 11.086 1 98.5 116 PRO B C 1
ATOM 4381 O O . PRO B 1 116 ? -14.773 12.516 11.695 1 98.5 116 PRO B O 1
ATOM 4384 N N . SER B 1 117 ? -12.977 13.906 11.602 1 98.75 117 SER B N 1
ATOM 4385 C CA . SER B 1 117 ? -12.805 13.695 13.039 1 98.75 117 SER B CA 1
ATOM 4386 C C . SER B 1 117 ? -11.977 14.805 13.664 1 98.75 117 SER B C 1
ATOM 4388 O O . SER B 1 117 ? -11.219 15.492 12.969 1 98.75 117 SER B O 1
ATOM 4390 N N . PHE B 1 118 ? -12.156 15.031 14.969 1 98.81 118 PHE B N 1
ATOM 4391 C CA . PHE B 1 118 ? -11.391 15.922 15.836 1 98.81 118 PHE B CA 1
ATOM 4392 C C . PHE B 1 118 ? -10.758 15.148 16.984 1 98.81 118 PHE B C 1
ATOM 4394 O O . PHE B 1 118 ? -11.211 15.234 18.125 1 98.81 118 PHE B O 1
ATOM 4401 N N . PRO B 1 119 ? -9.609 14.5 16.719 1 98.75 119 PRO B N 1
ATOM 4402 C CA . PRO B 1 119 ? -9.039 13.602 17.719 1 98.75 119 PRO B CA 1
ATOM 4403 C C . PRO B 1 119 ? -8.188 14.328 18.75 1 98.75 119 PRO B C 1
ATOM 4405 O O . PRO B 1 119 ? -7.789 13.734 19.766 1 98.75 119 PRO B O 1
ATOM 4408 N N . TYR B 1 120 ? -7.871 15.586 18.594 1 98.88 120 TYR B N 1
ATOM 4409 C CA . TYR B 1 120 ? -7.113 16.375 19.562 1 98.88 120 TYR B CA 1
ATOM 4410 C C . TYR B 1 120 ? -7.941 16.641 20.812 1 98.88 120 TYR B C 1
ATOM 4412 O O . TYR B 1 120 ? -9.016 17.234 20.734 1 98.88 120 TYR B O 1
ATOM 4420 N N . GLU B 1 121 ? -7.504 16.203 21.906 1 98.62 121 GLU B N 1
ATOM 4421 C CA . GLU B 1 121 ? -8.203 16.453 23.172 1 98.62 121 GLU B CA 1
ATOM 4422 C C . GLU B 1 121 ? -7.852 17.828 23.719 1 98.62 121 GLU B C 1
ATOM 4424 O O . GLU B 1 121 ? -6.812 18 24.359 1 98.62 121 GLU B O 1
ATOM 4429 N N . SER B 1 122 ? -8.68 18.797 23.594 1 98.56 122 SER B N 1
ATOM 4430 C CA . SER B 1 122 ? -8.508 20.156 24.094 1 98.56 122 SER B CA 1
ATOM 4431 C C . SER B 1 122 ? -8.914 20.266 25.562 1 98.56 122 SER B C 1
ATOM 4433 O O . SER B 1 122 ? -9.938 19.719 25.969 1 98.56 122 SER B O 1
ATOM 4435 N N . LEU B 1 123 ? -8.102 20.906 26.328 1 98.12 123 LEU B N 1
ATOM 4436 C CA . LEU B 1 123 ? -8.453 21.172 27.719 1 98.12 123 LEU B CA 1
ATOM 4437 C C . LEU B 1 123 ? -9.508 22.266 27.812 1 98.12 123 LEU B C 1
ATOM 4439 O O . LEU B 1 123 ? -10.398 22.203 28.656 1 98.12 123 LEU B O 1
ATOM 4443 N N . THR B 1 124 ? -9.398 23.25 26.969 1 98.5 124 THR B N 1
ATOM 4444 C CA . THR B 1 124 ? -10.312 24.391 26.953 1 98.5 124 THR B CA 1
ATOM 4445 C C . THR B 1 124 ? -11.695 23.969 26.469 1 98.5 124 THR B C 1
ATOM 4447 O O . THR B 1 124 ? -12.711 24.469 26.953 1 98.5 124 THR B O 1
ATOM 4450 N N . PHE B 1 125 ? -11.727 23.094 25.469 1 98.62 125 PHE B N 1
ATOM 4451 C CA . PHE B 1 125 ? -12.977 22.609 24.906 1 98.62 125 PHE B CA 1
ATOM 4452 C C . PHE B 1 125 ? -13 21.094 24.828 1 98.62 125 PHE B C 1
ATOM 4454 O O . PHE B 1 125 ? -12.992 20.516 23.75 1 98.62 125 PHE B O 1
ATOM 4461 N N . PRO B 1 126 ? -13.195 20.422 25.953 1 98.5 126 PRO B N 1
ATOM 4462 C CA . PRO B 1 126 ? -13.133 18.953 25.984 1 98.5 126 PRO B CA 1
ATOM 4463 C C . PRO B 1 126 ? -14.203 18.312 25.109 1 98.5 126 PRO B C 1
ATOM 4465 O O . PRO B 1 126 ? -14.031 17.172 24.641 1 98.5 126 PRO B O 1
ATOM 4468 N N . GLU B 1 127 ? -15.281 19.016 24.797 1 98.69 127 GLU B N 1
ATOM 4469 C CA . GLU B 1 127 ? -16.391 18.453 24.031 1 98.69 127 GLU B CA 1
ATOM 4470 C C . GLU B 1 127 ? -16.016 18.266 22.578 1 98.69 127 GLU B C 1
ATOM 4472 O O . GLU B 1 127 ? -16.672 17.5 21.859 1 98.69 127 GLU B O 1
ATOM 4477 N N . LEU B 1 128 ? -14.977 18.922 22.078 1 98.81 128 LEU B N 1
ATOM 4478 C CA . LEU B 1 128 ? -14.586 18.812 20.672 1 98.81 128 LEU B CA 1
ATOM 4479 C C . LEU B 1 128 ? -14.203 17.375 20.344 1 98.81 128 LEU B C 1
ATOM 4481 O O . LEU B 1 128 ? -14.719 16.797 19.375 1 98.81 128 LEU B O 1
ATOM 4485 N N . SER B 1 129 ? -13.32 16.781 21.141 1 98.81 129 SER B N 1
ATOM 4486 C CA . SER B 1 129 ? -12.922 15.398 20.875 1 98.81 129 SER B CA 1
ATOM 4487 C C . SER B 1 129 ? -13.969 14.406 21.359 1 98.81 129 SER B C 1
ATOM 4489 O O . SER B 1 129 ? -14.172 13.352 20.766 1 98.81 129 SER B O 1
ATOM 4491 N N . LYS B 1 130 ? -14.625 14.766 22.453 1 98.69 130 LYS B N 1
ATOM 4492 C CA . LYS B 1 130 ? -15.641 13.875 23 1 98.69 130 LYS B CA 1
ATOM 4493 C C . LYS B 1 130 ? -16.75 13.602 21.984 1 98.69 130 LYS B C 1
ATOM 4495 O O . LYS B 1 130 ? -17.281 12.492 21.922 1 98.69 130 LYS B O 1
ATOM 4500 N N . GLN B 1 131 ? -17.109 14.648 21.219 1 98.69 131 GLN B N 1
ATOM 4501 C CA . GLN B 1 131 ? -18.25 14.523 20.312 1 98.69 131 GLN B CA 1
ATOM 4502 C C . GLN B 1 131 ? -17.781 14.492 18.859 1 98.69 131 GLN B C 1
ATOM 4504 O O . GLN B 1 131 ? -18.547 14.125 17.969 1 98.69 131 GLN B O 1
ATOM 4509 N N . GLY B 1 132 ? -16.531 14.836 18.625 1 98.69 132 GLY B N 1
ATOM 4510 C CA . GLY B 1 132 ? -16.094 15.016 17.25 1 98.69 132 GLY B CA 1
ATOM 4511 C C . GLY B 1 132 ? -15.086 13.969 16.812 1 98.69 132 GLY B C 1
ATOM 4512 O O . GLY B 1 132 ? -14.812 13.844 15.609 1 98.69 132 GLY B O 1
ATOM 4513 N N . ALA B 1 133 ? -14.492 13.203 17.734 1 98.5 133 ALA B N 1
ATOM 4514 C CA . ALA B 1 133 ? -13.586 12.125 17.359 1 98.5 133 ALA B CA 1
ATOM 4515 C C . ALA B 1 133 ? -14.359 10.906 16.859 1 98.5 133 ALA B C 1
ATOM 4517 O O . ALA B 1 133 ? -15.562 10.797 17.078 1 98.5 133 ALA B O 1
ATOM 4518 N N . PHE B 1 134 ? -13.711 9.984 16.141 1 97.56 134 PHE B N 1
ATOM 4519 C CA . PHE B 1 134 ? -14.336 8.734 15.727 1 97.56 134 PHE B CA 1
ATOM 4520 C C . PHE B 1 134 ? -14.859 7.965 16.938 1 97.56 134 PHE B C 1
ATOM 4522 O O . PHE B 1 134 ? -15.938 7.375 16.891 1 97.56 134 PHE B O 1
ATOM 4529 N N . ASN B 1 135 ? -14.086 7.879 17.906 1 95.62 135 ASN B N 1
ATOM 4530 C CA . ASN B 1 135 ? -14.406 7.301 19.219 1 95.62 135 ASN B CA 1
ATOM 4531 C C . ASN B 1 135 ? -13.773 8.094 20.344 1 95.62 135 ASN B C 1
ATOM 4533 O O . ASN B 1 135 ? -12.555 8.258 20.391 1 95.62 135 ASN B O 1
ATOM 4537 N N . ALA B 1 136 ? -14.531 8.555 21.297 1 96.25 136 ALA B N 1
ATOM 4538 C CA . ALA B 1 136 ? -14.094 9.492 22.328 1 96.25 136 ALA B CA 1
ATOM 4539 C C . ALA B 1 136 ? -13.109 8.836 23.297 1 96.25 136 ALA B C 1
ATOM 4541 O O . ALA B 1 136 ? -12.375 9.523 24 1 96.25 136 ALA B O 1
ATOM 4542 N N . MET B 1 137 ? -13.094 7.559 23.281 1 93.81 137 MET B N 1
ATOM 4543 C CA . MET B 1 137 ? -12.266 6.859 24.266 1 93.81 137 MET B CA 1
ATOM 4544 C C . MET B 1 137 ? -10.984 6.332 23.625 1 93.81 137 MET B C 1
ATOM 4546 O O . MET B 1 137 ? -9.93 6.332 24.25 1 93.81 137 MET B O 1
ATOM 4550 N N . THR B 1 138 ? -11.141 5.875 22.344 1 93.56 138 THR B N 1
ATOM 4551 C CA . THR B 1 138 ? -10.023 5.125 21.781 1 93.56 138 THR B CA 1
ATOM 4552 C C . THR B 1 138 ? -9.352 5.91 20.656 1 93.56 138 THR B C 1
ATOM 4554 O O . THR B 1 138 ? -8.227 5.602 20.25 1 93.56 138 THR B O 1
ATOM 4557 N N . HIS B 1 139 ? -10.031 6.863 20.109 1 97.19 139 HIS B N 1
ATOM 4558 C CA . HIS B 1 139 ? -9.523 7.578 18.938 1 97.19 139 HIS B CA 1
ATOM 4559 C C . HIS B 1 139 ? -9.297 9.055 19.25 1 97.19 139 HIS B C 1
ATOM 4561 O O . HIS B 1 139 ? -9.719 9.93 18.5 1 97.19 139 HIS B O 1
ATOM 4567 N N . VAL B 1 140 ? -8.602 9.312 20.375 1 98.25 140 VAL B N 1
ATOM 4568 C CA . VAL B 1 140 ? -8.266 10.672 20.781 1 98.25 140 VAL B CA 1
ATOM 4569 C C . VAL B 1 140 ? -6.793 10.75 21.172 1 98.25 140 VAL B C 1
ATOM 4571 O O . VAL B 1 140 ? -6.211 9.758 21.625 1 98.25 140 VAL B O 1
ATOM 4574 N N . TYR B 1 141 ? -6.184 11.867 20.938 1 98.75 141 TYR B N 1
ATOM 4575 C CA . TYR B 1 141 ? -4.852 12.172 21.453 1 98.75 141 TYR B CA 1
ATOM 4576 C C . TYR B 1 141 ? -4.938 13.008 22.719 1 98.75 141 TYR B C 1
ATOM 4578 O O . TYR B 1 141 ? -5.203 14.211 22.672 1 98.75 141 TYR B O 1
ATOM 4586 N N . THR B 1 142 ? -4.652 12.406 23.812 1 98.5 142 THR B N 1
ATOM 4587 C CA . THR B 1 142 ? -4.684 13.094 25.094 1 98.5 142 THR B CA 1
ATOM 4588 C C . THR B 1 142 ? -3.543 14.102 25.203 1 98.5 142 THR B C 1
ATOM 4590 O O . THR B 1 142 ? -2.641 14.117 24.359 1 98.5 142 THR B O 1
ATOM 4593 N N . ALA B 1 143 ? -3.615 14.961 26.234 1 97.94 143 ALA B N 1
ATOM 4594 C CA . ALA B 1 143 ? -2.537 15.914 26.484 1 97.94 143 ALA B CA 1
ATOM 4595 C C . ALA B 1 143 ? -1.196 15.203 26.625 1 97.94 143 ALA B C 1
ATOM 4597 O O . ALA B 1 143 ? -0.172 15.68 26.141 1 97.94 143 ALA B O 1
ATOM 4598 N N . SER B 1 144 ? -1.271 14.102 27.281 1 98.38 144 SER B N 1
ATOM 4599 C CA . SER B 1 144 ? -0.055 13.32 27.469 1 98.38 144 SER B CA 1
ATOM 4600 C C . SER B 1 144 ? 0.459 12.773 26.141 1 98.38 144 SER B C 1
ATOM 4602 O O . SER B 1 144 ? 1.668 12.75 25.891 1 98.38 144 SER B O 1
ATOM 4604 N N . ASP B 1 145 ? -0.449 12.266 25.297 1 98.69 145 ASP B N 1
ATOM 4605 C CA . ASP B 1 145 ? -0.06 11.773 23.984 1 98.69 145 ASP B CA 1
ATOM 4606 C C . ASP B 1 145 ? 0.625 12.867 23.172 1 98.69 145 ASP B C 1
ATOM 4608 O O . ASP B 1 145 ? 1.676 12.641 22.578 1 98.69 145 ASP B O 1
ATOM 4612 N N . VAL B 1 146 ? 0.009 14.023 23.156 1 98.88 146 VAL B N 1
ATOM 4613 C CA . VAL B 1 146 ? 0.53 15.148 22.375 1 98.88 146 VAL B CA 1
ATOM 4614 C C . VAL B 1 146 ? 1.908 15.547 22.906 1 98.88 146 VAL B C 1
ATOM 4616 O O . VAL B 1 146 ? 2.838 15.758 22.125 1 98.88 146 VAL B O 1
ATOM 4619 N N . GLN B 1 147 ? 2.041 15.594 24.203 1 98.62 147 GLN B N 1
ATOM 4620 C CA . GLN B 1 147 ? 3.332 15.922 24.797 1 98.62 147 GLN B CA 1
ATOM 4621 C C . GLN B 1 147 ? 4.379 14.867 24.453 1 98.62 147 GLN B C 1
ATOM 4623 O O . GLN B 1 147 ? 5.543 15.195 24.219 1 98.62 147 GLN B O 1
ATOM 4628 N N . THR B 1 148 ? 3.918 13.641 24.484 1 98.88 148 THR B N 1
ATOM 4629 C CA . THR B 1 148 ? 4.824 12.555 24.109 1 98.88 148 THR B CA 1
ATOM 4630 C C . THR B 1 148 ? 5.336 12.75 22.688 1 98.88 148 THR B C 1
ATOM 4632 O O . THR B 1 148 ? 6.531 12.602 22.422 1 98.88 148 THR B O 1
ATOM 4635 N N . VAL B 1 149 ? 4.48 13.07 21.766 1 98.88 149 VAL B N 1
ATOM 4636 C CA . VAL B 1 149 ? 4.859 13.281 20.375 1 98.88 149 VAL B CA 1
ATOM 4637 C C . VAL B 1 149 ? 5.832 14.445 20.281 1 98.88 149 VAL B C 1
ATOM 4639 O O . VAL B 1 149 ? 6.867 14.352 19.609 1 98.88 149 VAL B O 1
ATOM 4642 N N . ILE B 1 150 ? 5.562 15.547 20.969 1 98.75 150 ILE B N 1
ATOM 4643 C CA . ILE B 1 150 ? 6.375 16.75 20.906 1 98.75 150 ILE B CA 1
ATOM 4644 C C . ILE B 1 150 ? 7.773 16.469 21.453 1 98.75 150 ILE B C 1
ATOM 4646 O O . ILE B 1 150 ? 8.773 16.812 20.828 1 98.75 150 ILE B O 1
ATOM 4650 N N . GLU B 1 151 ? 7.844 15.828 22.594 1 98.25 151 GLU B N 1
ATOM 4651 C CA . GLU B 1 151 ? 9.133 15.531 23.219 1 98.25 151 GLU B CA 1
ATOM 4652 C C . GLU B 1 151 ? 9.922 14.516 22.406 1 98.25 151 GLU B C 1
ATOM 4654 O O . GLU B 1 151 ? 11.133 14.648 22.234 1 98.25 151 GLU B O 1
ATOM 4659 N N . TYR B 1 152 ? 9.195 13.484 21.969 1 98.75 152 TYR B N 1
ATOM 4660 C CA . TYR B 1 152 ? 9.836 12.469 21.141 1 98.75 152 TYR B CA 1
ATOM 4661 C C . TYR B 1 152 ? 10.438 13.086 19.891 1 98.75 152 TYR B C 1
ATOM 4663 O O . TYR B 1 152 ? 11.555 12.742 19.484 1 98.75 152 TYR B O 1
ATOM 4671 N N . ALA B 1 153 ? 9.719 13.977 19.266 1 98.75 153 ALA B N 1
ATOM 4672 C CA . ALA B 1 153 ? 10.188 14.703 18.094 1 98.75 153 ALA B CA 1
ATOM 4673 C C . ALA B 1 153 ? 11.375 15.602 18.438 1 98.75 153 ALA B C 1
ATOM 4675 O O . ALA B 1 153 ? 12.375 15.617 17.719 1 98.75 153 ALA B O 1
ATOM 4676 N N . ARG B 1 154 ? 11.281 16.312 19.531 1 97.81 154 ARG B N 1
ATOM 4677 C CA . ARG B 1 154 ? 12.344 17.219 19.969 1 97.81 154 ARG B CA 1
ATOM 4678 C C . ARG B 1 154 ? 13.664 16.469 20.109 1 97.81 154 ARG B C 1
ATOM 4680 O O . ARG B 1 154 ? 14.703 16.938 19.656 1 97.81 154 ARG B O 1
ATOM 4687 N N . LEU B 1 155 ? 13.594 15.32 20.703 1 97.31 155 LEU B N 1
ATOM 4688 C CA . LEU B 1 155 ? 14.789 14.523 20.969 1 97.31 155 LEU B CA 1
ATOM 4689 C C . LEU B 1 155 ? 15.414 14.039 19.656 1 97.31 155 LEU B C 1
ATOM 4691 O O . LEU B 1 155 ? 16.562 13.602 19.641 1 97.31 155 LEU B O 1
ATOM 4695 N N . ARG B 1 156 ? 14.734 14.219 18.578 1 97.94 156 ARG B N 1
ATOM 4696 C CA . ARG B 1 156 ? 15.203 13.773 17.266 1 97.94 156 ARG B CA 1
ATOM 4697 C C . ARG B 1 156 ? 15.445 14.953 16.344 1 97.94 156 ARG B C 1
ATOM 4699 O O . ARG B 1 156 ? 15.672 14.781 15.148 1 97.94 156 ARG B O 1
ATOM 4706 N N . GLY B 1 157 ? 15.336 16.125 16.891 1 97.12 157 GLY B N 1
ATOM 4707 C CA . GLY B 1 157 ? 15.562 17.344 16.125 1 97.12 157 GLY B CA 1
ATOM 4708 C C . GLY B 1 157 ? 14.445 17.641 15.133 1 97.12 157 GLY B C 1
ATOM 4709 O O . GLY B 1 157 ? 14.695 18.172 14.055 1 97.12 157 GLY B O 1
ATOM 4710 N N . ILE B 1 158 ? 13.266 17.203 15.453 1 98.69 158 ILE B N 1
ATOM 4711 C CA . ILE B 1 158 ? 12.117 17.391 14.578 1 98.69 158 ILE B CA 1
ATOM 4712 C C . ILE B 1 158 ? 11.148 18.391 15.211 1 98.69 158 ILE B C 1
ATOM 4714 O O . ILE B 1 158 ? 10.789 18.266 16.375 1 98.69 158 ILE B O 1
ATOM 4718 N N . ARG B 1 159 ? 10.812 19.391 14.461 1 98.62 159 ARG B N 1
ATOM 4719 C CA . ARG B 1 159 ? 9.773 20.328 14.859 1 98.62 159 ARG B CA 1
ATOM 4720 C C . ARG B 1 159 ? 8.383 19.734 14.656 1 98.62 159 ARG B C 1
ATOM 4722 O O . ARG B 1 159 ? 8.156 19.016 13.68 1 98.62 159 ARG B O 1
ATOM 4729 N N . VAL B 1 160 ? 7.496 20 15.586 1 98.88 160 VAL B N 1
ATOM 4730 C CA . VAL B 1 160 ? 6.105 19.594 15.406 1 98.88 160 VAL B CA 1
ATOM 4731 C C . VAL B 1 160 ? 5.25 20.812 15.094 1 98.88 160 VAL B C 1
ATOM 4733 O O . VAL B 1 160 ? 5.137 21.734 15.914 1 98.88 160 VAL B O 1
ATOM 4736 N N . ILE B 1 161 ? 4.715 20.844 13.922 1 98.81 161 ILE B N 1
ATOM 4737 C CA . ILE B 1 161 ? 3.805 21.906 13.508 1 98.81 161 ILE B CA 1
ATOM 4738 C C . ILE B 1 161 ? 2.398 21.328 13.328 1 98.81 161 ILE B C 1
ATOM 4740 O O . ILE B 1 161 ? 2.145 20.562 12.398 1 98.81 161 ILE B O 1
ATOM 4744 N N . ALA B 1 162 ? 1.519 21.766 14.188 1 98.69 162 ALA B N 1
ATOM 4745 C CA . ALA B 1 162 ? 0.143 21.266 14.133 1 98.69 162 ALA B CA 1
ATOM 4746 C C . ALA B 1 162 ? -0.708 22.125 13.195 1 98.69 162 ALA B C 1
ATOM 4748 O O . ALA B 1 162 ? -0.52 23.344 13.117 1 98.69 162 ALA B O 1
ATOM 4749 N N . GLU B 1 163 ? -1.562 21.469 12.531 1 98.81 163 GLU B N 1
ATOM 4750 C CA . GLU B 1 163 ? -2.508 22.172 11.664 1 98.81 163 GLU B CA 1
ATOM 4751 C C . GLU B 1 163 ? -3.93 22.062 12.211 1 98.81 163 GLU B C 1
ATOM 4753 O O . GLU B 1 163 ? -4.441 20.969 12.43 1 98.81 163 GLU B O 1
ATOM 4758 N N . PHE B 1 164 ? -4.48 23.172 12.461 1 98.56 164 PHE B N 1
ATOM 4759 C CA . PHE B 1 164 ? -5.91 23.328 12.711 1 98.56 164 PHE B CA 1
ATOM 4760 C C . PHE B 1 164 ? -6.566 24.141 11.609 1 98.56 164 PHE B C 1
ATOM 4762 O O . PHE B 1 164 ? -6.668 25.375 11.711 1 98.56 164 PHE B O 1
ATOM 4769 N N . ASP B 1 165 ? -7.035 23.422 10.656 1 97.88 165 ASP B N 1
ATOM 4770 C CA . ASP B 1 165 ? -7.559 24.016 9.422 1 97.88 165 ASP B CA 1
ATOM 4771 C C . ASP B 1 165 ? -8.883 24.719 9.672 1 97.88 165 ASP B C 1
ATOM 4773 O O . ASP B 1 165 ? -9.836 24.109 10.172 1 97.88 165 ASP B O 1
ATOM 4777 N N . THR B 1 166 ? -9 26.016 9.352 1 97.81 166 THR B N 1
ATOM 4778 C CA . THR B 1 166 ? -10.203 26.844 9.422 1 97.81 166 THR B CA 1
ATOM 4779 C C . THR B 1 166 ? -10.234 27.844 8.266 1 97.81 166 THR B C 1
ATOM 4781 O O . THR B 1 166 ? -9.195 28.203 7.715 1 97.81 166 THR B O 1
ATOM 4784 N N . PRO B 1 167 ? -11.344 28.344 7.812 1 97.88 167 PRO B N 1
ATOM 4785 C CA . PRO B 1 167 ? -12.664 28.031 8.375 1 97.88 167 PRO B CA 1
ATOM 4786 C C . PRO B 1 167 ? -13.273 26.766 7.781 1 97.88 167 PRO B C 1
ATOM 4788 O O . PRO B 1 167 ? -14.312 26.297 8.25 1 97.88 167 PRO B O 1
ATOM 4791 N N . GLY B 1 168 ? -12.719 26.266 6.668 1 97.81 168 GLY B N 1
ATOM 4792 C CA . GLY B 1 168 ? -13.156 25 6.102 1 97.81 168 GLY B CA 1
ATOM 4793 C C . GLY B 1 168 ? -12.625 23.781 6.855 1 97.81 168 GLY B C 1
ATOM 4794 O O . GLY B 1 168 ? -11.867 23.938 7.812 1 97.81 168 GLY B O 1
ATOM 4795 N N . HIS B 1 169 ? -13.109 22.562 6.539 1 98.19 169 HIS B N 1
ATOM 4796 C CA . HIS B 1 169 ? -12.625 21.312 7.105 1 98.19 169 HIS B CA 1
ATOM 4797 C C . HIS B 1 169 ? -12.867 21.25 8.609 1 98.19 169 HIS B C 1
ATOM 4799 O O . HIS B 1 169 ? -11.992 20.828 9.367 1 98.19 169 HIS B O 1
ATOM 4805 N N . THR B 1 170 ? -14.008 21.75 9.062 1 98.69 170 THR B N 1
ATOM 4806 C CA . THR B 1 170 ? -14.25 21.875 10.5 1 98.69 170 THR B CA 1
ATOM 4807 C C . THR B 1 170 ? -15.539 21.172 10.891 1 98.69 170 THR B C 1
ATOM 4809 O O . THR B 1 170 ? -16.078 21.406 11.977 1 98.69 170 THR B O 1
ATOM 4812 N N . LEU B 1 171 ? -16.047 20.312 9.992 1 98.56 171 LEU B N 1
ATOM 4813 C CA . LEU B 1 171 ? -17.328 19.672 10.266 1 98.56 171 LEU B CA 1
ATOM 4814 C C . LEU B 1 171 ? -17.281 18.922 11.602 1 98.56 171 LEU B C 1
ATOM 4816 O O . LEU B 1 171 ? -18.25 18.953 12.359 1 98.56 171 LEU B O 1
ATOM 4820 N N . SER B 1 172 ? -16.219 18.281 11.93 1 98.69 172 SER B N 1
ATOM 4821 C CA . SER B 1 172 ? -16.078 17.484 13.133 1 98.69 172 SER B CA 1
ATOM 4822 C C . SER B 1 172 ? -16.109 18.344 14.391 1 98.69 172 SER B C 1
ATOM 4824 O O . SER B 1 172 ? -16.281 17.844 15.5 1 98.69 172 SER B O 1
ATOM 4826 N N . TRP B 1 173 ? -15.906 19.656 14.219 1 98.81 173 TRP B N 1
ATOM 4827 C CA . TRP B 1 173 ? -15.891 20.578 15.359 1 98.81 173 TRP B CA 1
ATOM 4828 C C . TRP B 1 173 ? -17.312 20.844 15.859 1 98.81 173 TRP B C 1
ATOM 4830 O O . TRP B 1 173 ? -17.5 21.141 17.031 1 98.81 173 TRP B O 1
ATOM 4840 N N . GLY B 1 174 ? -18.266 20.781 15.008 1 98.31 174 GLY B N 1
ATOM 4841 C CA . GLY B 1 174 ? -19.641 21.219 15.203 1 98.31 174 GLY B CA 1
ATOM 4842 C C . GLY B 1 174 ? -20.297 20.609 16.422 1 98.31 174 GLY B C 1
ATOM 4843 O O . GLY B 1 174 ? -20.797 21.328 17.297 1 98.31 174 GLY B O 1
ATOM 4844 N N . PRO B 1 175 ? -20.281 19.297 16.453 1 98.12 175 PRO B N 1
ATOM 4845 C CA . PRO B 1 175 ? -20.953 18.641 17.578 1 98.12 175 PRO B CA 1
ATOM 4846 C C . PRO B 1 175 ? -20.422 19.109 18.938 1 98.12 175 PRO B C 1
ATOM 4848 O O . PRO B 1 175 ? -21.203 19.234 19.891 1 98.12 175 PRO B O 1
ATOM 4851 N N . GLY B 1 176 ? -19.172 19.391 19 1 98.56 176 GLY B N 1
ATOM 4852 C CA . GLY B 1 176 ? -18.547 19.781 20.266 1 98.56 176 GLY B CA 1
ATOM 4853 C C . GLY B 1 176 ? -18.562 21.281 20.5 1 98.56 176 GLY B C 1
ATOM 4854 O O . GLY B 1 176 ? -18.25 21.734 21.594 1 98.56 176 GLY B O 1
ATOM 4855 N N . ALA B 1 177 ? -18.922 22.047 19.547 1 98.44 177 ALA B N 1
ATOM 4856 C CA . ALA B 1 177 ? -19 23.5 19.641 1 98.44 177 ALA B CA 1
ATOM 4857 C C . ALA B 1 177 ? -20.25 24.031 18.953 1 98.44 177 ALA B C 1
ATOM 4859 O O . ALA B 1 177 ? -20.172 24.703 17.922 1 98.44 177 ALA B O 1
ATOM 4860 N N . PRO B 1 178 ? -21.406 23.844 19.641 1 97.06 178 PRO B N 1
ATOM 4861 C CA . PRO B 1 178 ? -22.656 24.312 19.031 1 97.06 178 PRO B CA 1
ATOM 4862 C C . PRO B 1 178 ? -22.625 25.812 18.703 1 97.06 178 PRO B C 1
ATOM 4864 O O . PRO B 1 178 ? -22.188 26.625 19.531 1 97.06 178 PRO B O 1
ATOM 4867 N N . GLY B 1 179 ? -23.094 26.125 17.5 1 97.12 179 GLY B N 1
ATOM 4868 C CA . GLY B 1 179 ? -23.156 27.516 17.094 1 97.12 179 GLY B CA 1
ATOM 4869 C C . GLY B 1 179 ? -21.938 27.969 16.312 1 97.12 179 GLY B C 1
ATOM 4870 O O . GLY B 1 179 ? -21.953 29.047 15.703 1 97.12 179 GLY B O 1
ATOM 4871 N N . LEU B 1 180 ? -20.891 27.172 16.312 1 98.62 180 LEU B N 1
ATOM 4872 C CA . LEU B 1 180 ? -19.641 27.547 15.648 1 98.62 180 LEU B CA 1
ATOM 4873 C C . LEU B 1 180 ? -19.797 27.5 14.133 1 98.62 180 LEU B C 1
ATOM 4875 O O . LEU B 1 180 ? -19.344 28.406 13.43 1 98.62 180 LEU B O 1
ATOM 4879 N N . LEU B 1 181 ? -20.406 26.422 13.57 1 98.75 181 LEU B N 1
ATOM 4880 C CA . LEU B 1 181 ? -20.5 26.203 12.133 1 98.75 181 LEU B CA 1
ATOM 4881 C C . LEU B 1 181 ? -21.719 26.922 11.547 1 98.75 181 LEU B C 1
ATOM 4883 O O . LEU B 1 181 ? -22.625 27.297 12.281 1 98.75 181 LEU B O 1
ATOM 4887 N N . THR B 1 182 ? -21.672 27.094 10.289 1 98.62 182 THR B N 1
ATOM 4888 C CA . THR B 1 182 ? -22.75 27.781 9.578 1 98.62 182 THR B CA 1
ATOM 4889 C C . THR B 1 182 ? -23.891 26.812 9.281 1 98.62 182 THR B C 1
ATOM 4891 O O . THR B 1 182 ? -23.688 25.781 8.633 1 98.62 182 THR B O 1
ATOM 4894 N N . PRO B 1 183 ? -25.125 27.141 9.797 1 98.06 183 PRO B N 1
ATOM 4895 C CA . PRO B 1 183 ? -26.25 26.344 9.305 1 98.06 183 PRO B CA 1
ATOM 4896 C C . PRO B 1 183 ? -26.547 26.594 7.824 1 98.06 183 PRO B C 1
ATOM 4898 O O . PRO B 1 183 ? -26.625 27.75 7.391 1 98.06 183 PRO B O 1
ATOM 4901 N N . CYS B 1 184 ? -26.656 25.578 7.043 1 98.31 184 CYS B N 1
ATOM 4902 C CA . CYS B 1 184 ? -27.031 25.703 5.641 1 98.31 184 CYS B CA 1
ATOM 4903 C C . CYS B 1 184 ? -28.547 25.844 5.484 1 98.31 184 CYS B C 1
ATOM 4905 O O . CYS B 1 184 ? -29.297 25.469 6.383 1 98.31 184 CYS B O 1
ATOM 4907 N N . TYR B 1 185 ? -28.891 26.422 4.426 1 97.69 185 TYR B N 1
ATOM 4908 C CA . TYR B 1 185 ? -30.312 26.625 4.18 1 97.69 185 TYR B CA 1
ATOM 4909 C C . TYR B 1 185 ? -30.734 26.016 2.854 1 97.69 185 TYR B C 1
ATOM 4911 O O . TYR B 1 185 ? -29.938 25.938 1.914 1 97.69 185 TYR B O 1
ATOM 4919 N N . LEU B 1 186 ? -31.844 25.469 2.852 1 95.81 186 LEU B N 1
ATOM 4920 C CA . LEU B 1 186 ? -32.594 25.109 1.647 1 95.81 186 LEU B CA 1
ATOM 4921 C C . LEU B 1 186 ? -33.781 26.047 1.455 1 95.81 186 LEU B C 1
ATOM 4923 O O . LEU B 1 186 ? -34.844 25.844 2.059 1 95.81 186 LEU B O 1
ATOM 4927 N N . GLY B 1 187 ? -33.688 26.906 0.509 1 91.06 187 GLY B N 1
ATOM 4928 C CA . GLY B 1 187 ? -34.688 27.984 0.453 1 91.06 187 GLY B CA 1
ATOM 4929 C C . GLY B 1 187 ? -34.656 28.875 1.678 1 91.06 187 GLY B C 1
ATOM 4930 O O . GLY B 1 187 ? -33.625 29.438 2.023 1 91.06 187 GLY B O 1
ATOM 4931 N N . LYS B 1 188 ? -35.844 28.953 2.363 1 92.12 188 LYS B N 1
ATOM 4932 C CA . LYS B 1 188 ? -35.938 29.859 3.506 1 92.12 188 LYS B CA 1
ATOM 4933 C C . LYS B 1 188 ? -35.719 29.109 4.82 1 92.12 188 LYS B C 1
ATOM 4935 O O . LYS B 1 188 ? -35.562 29.734 5.875 1 92.12 188 LYS B O 1
ATOM 4940 N N . ASP B 1 189 ? -35.5 27.828 4.762 1 95.88 189 ASP B N 1
ATOM 4941 C CA . ASP B 1 189 ? -35.406 27.016 5.977 1 95.88 189 ASP B CA 1
ATOM 4942 C C . ASP B 1 189 ? -34.031 26.375 6.117 1 95.88 189 ASP B C 1
ATOM 4944 O O . ASP B 1 189 ? -33.406 26.047 5.121 1 95.88 189 ASP B O 1
ATOM 4948 N N . PRO B 1 190 ? -33.625 26.234 7.383 1 95.44 190 PRO B N 1
ATOM 4949 C CA . PRO B 1 190 ? -32.406 25.453 7.59 1 95.44 190 PRO B CA 1
ATOM 4950 C C . PRO B 1 190 ? -32.5 24.031 7.055 1 95.44 190 PRO B C 1
ATOM 4952 O O . PRO B 1 190 ? -33.562 23.391 7.195 1 95.44 190 PRO B O 1
ATOM 4955 N N . SER B 1 191 ? -31.531 23.562 6.395 1 96.81 191 SER B N 1
ATOM 4956 C CA . SER B 1 191 ? -31.531 22.234 5.793 1 96.81 191 SER B CA 1
ATOM 4957 C C . SER B 1 191 ? -31.219 21.172 6.832 1 96.81 191 SER B C 1
ATOM 4959 O O . SER B 1 191 ? -31.453 19.984 6.594 1 96.81 191 SER B O 1
ATOM 4961 N N . GLY B 1 192 ? -30.688 21.547 7.988 1 95.88 192 GLY B N 1
ATOM 4962 C CA . GLY B 1 192 ? -30.234 20.594 8.984 1 95.88 192 GLY B CA 1
ATOM 4963 C C . GLY B 1 192 ? -28.766 20.234 8.859 1 95.88 192 GLY B C 1
ATOM 4964 O O . GLY B 1 192 ? -28.203 19.562 9.719 1 95.88 192 GLY B O 1
ATOM 4965 N N . THR B 1 193 ? -28.141 20.688 7.812 1 97.31 193 THR B N 1
ATOM 4966 C CA . THR B 1 193 ? -26.719 20.438 7.605 1 97.31 193 THR B CA 1
ATOM 4967 C C . THR B 1 193 ? -25.906 21.688 7.941 1 97.31 193 THR B C 1
ATOM 4969 O O . THR B 1 193 ? -26.453 22.766 8.141 1 97.31 193 THR B O 1
ATOM 4972 N N . TYR B 1 194 ? -24.656 21.469 8.07 1 98.12 194 TYR B N 1
ATOM 4973 C CA . TYR B 1 194 ? -23.766 22.562 8.445 1 98.12 194 TYR B CA 1
ATOM 4974 C C . TYR B 1 194 ? -22.594 22.672 7.473 1 98.12 194 TYR B C 1
ATOM 4976 O O . TYR B 1 194 ? -22.25 21.703 6.789 1 98.12 194 TYR B O 1
ATOM 4984 N N . GLY B 1 195 ? -22.094 23.859 7.328 1 98.06 195 GLY B N 1
ATOM 4985 C CA . GLY B 1 195 ? -20.922 24.141 6.496 1 98.06 195 GLY B CA 1
ATOM 4986 C C . GLY B 1 195 ? -19.75 24.672 7.277 1 98.06 195 GLY B C 1
ATOM 4987 O O . GLY B 1 195 ? -19.562 24.328 8.445 1 98.06 195 GLY B O 1
ATOM 4988 N N . PRO B 1 196 ? -18.844 25.453 6.645 1 98.38 196 PRO B N 1
ATOM 4989 C CA . PRO B 1 196 ? -17.656 25.969 7.32 1 98.38 196 PRO B CA 1
ATOM 4990 C C . PRO B 1 196 ? -18 26.891 8.492 1 98.38 196 PRO B C 1
ATOM 4992 O O . PRO B 1 196 ? -19.156 27.25 8.688 1 98.38 196 PRO B O 1
ATOM 4995 N N . ILE B 1 197 ? -17.016 27.188 9.297 1 98.75 197 ILE B N 1
ATOM 4996 C CA . ILE B 1 197 ? -17.172 28.062 10.453 1 98.75 197 ILE B CA 1
ATOM 4997 C C . ILE B 1 197 ? -17.906 29.344 10.047 1 98.75 197 ILE B C 1
ATOM 4999 O O . ILE B 1 197 ? -17.656 29.891 8.977 1 98.75 197 ILE B O 1
ATOM 5003 N N . ASN B 1 198 ? -18.844 29.766 10.867 1 98.62 198 ASN B N 1
ATOM 5004 C CA . ASN B 1 198 ? -19.594 31 10.617 1 98.62 198 ASN B CA 1
ATOM 5005 C C . ASN B 1 198 ? -18.734 32.25 10.82 1 98.62 198 ASN B C 1
ATOM 5007 O O . ASN B 1 198 ? -18.359 32.562 11.953 1 98.62 198 ASN B O 1
ATOM 5011 N N . PRO B 1 199 ? -18.438 32.969 9.812 1 98.19 199 PRO B N 1
ATOM 5012 C CA . PRO B 1 199 ? -17.453 34.062 9.914 1 98.19 199 PRO B CA 1
ATOM 5013 C C . PRO B 1 199 ? -18.062 35.375 10.406 1 98.19 199 PRO B C 1
ATOM 5015 O O . PRO B 1 199 ? -17.344 36.344 10.633 1 98.19 199 PRO B O 1
ATOM 5018 N N . ILE B 1 200 ? -19.344 35.438 10.656 1 98.06 200 ILE B N 1
ATOM 5019 C CA . ILE B 1 200 ? -19.953 36.75 10.875 1 98.06 200 ILE B CA 1
ATOM 5020 C C . ILE B 1 200 ? -20.281 36.938 12.352 1 98.06 200 ILE B C 1
ATOM 5022 O O . ILE B 1 200 ? -20.75 38 12.766 1 98.06 200 ILE B O 1
ATOM 5026 N N . LEU B 1 201 ? -20.016 35.906 13.133 1 97.94 201 LEU B N 1
ATOM 5027 C CA . LEU B 1 201 ? -20.375 35.969 14.547 1 97.94 201 LEU B CA 1
ATOM 5028 C C . LEU B 1 201 ? -19.172 36.312 15.398 1 97.94 201 LEU B C 1
ATOM 5030 O O . LEU B 1 201 ? -18.078 35.781 15.195 1 97.94 201 LEU B O 1
ATOM 5034 N N . ASN B 1 202 ? -19.328 37.156 16.422 1 97.5 202 ASN B N 1
ATOM 5035 C CA . ASN B 1 202 ? -18.25 37.5 17.344 1 97.5 202 ASN B CA 1
ATOM 5036 C C . ASN B 1 202 ? -17.859 36.312 18.203 1 97.5 202 ASN B C 1
ATOM 5038 O O . ASN B 1 202 ? -16.688 36.156 18.578 1 97.5 202 ASN B O 1
ATOM 5042 N N . SER B 1 203 ? -18.844 35.469 18.469 1 98.06 203 SER B N 1
ATOM 5043 C CA . SER B 1 203 ? -18.578 34.281 19.281 1 98.06 203 SER B CA 1
ATOM 5044 C C . SER B 1 203 ? -17.609 33.344 18.578 1 98.06 203 SER B C 1
ATOM 5046 O O . SER B 1 203 ? -16.859 32.625 19.234 1 98.06 203 SER B O 1
ATOM 5048 N N . THR B 1 204 ? -17.672 33.375 17.25 1 98.44 204 THR B N 1
ATOM 5049 C CA . THR B 1 204 ? -16.719 32.594 16.469 1 98.44 204 THR B CA 1
ATOM 5050 C C . THR B 1 204 ? -15.281 32.969 16.828 1 98.44 204 THR B C 1
ATOM 5052 O O . THR B 1 204 ? -14.453 32.094 17.094 1 98.44 204 THR B O 1
ATOM 5055 N N . TYR B 1 205 ? -15 34.219 16.906 1 98.25 205 TYR B N 1
ATOM 5056 C CA . TYR B 1 205 ? -13.641 34.719 17.125 1 98.25 205 TYR B CA 1
ATOM 5057 C C . TYR B 1 205 ? -13.234 34.562 18.578 1 98.25 205 TYR B C 1
ATOM 5059 O O . TYR B 1 205 ? -12.047 34.406 18.891 1 98.25 205 TYR B O 1
ATOM 5067 N N . GLN B 1 206 ? -14.219 34.625 19.484 1 98.25 206 GLN B N 1
ATOM 5068 C CA . GLN B 1 206 ? -13.922 34.281 20.859 1 98.25 206 GLN B CA 1
ATOM 5069 C C . GLN B 1 206 ? -13.492 32.844 20.984 1 98.25 206 GLN B C 1
ATOM 5071 O O . GLN B 1 206 ? -12.523 32.531 21.688 1 98.25 206 GLN B O 1
ATOM 5076 N N . PHE B 1 207 ? -14.211 31.969 20.344 1 98.38 207 PHE B N 1
ATOM 5077 C CA . PHE B 1 207 ? -13.891 30.547 20.344 1 98.38 207 PHE B CA 1
ATOM 5078 C C . PHE B 1 207 ? -12.5 30.312 19.75 1 98.38 207 PHE B C 1
ATOM 5080 O O . PHE B 1 207 ? -11.68 29.625 20.359 1 98.38 207 PHE B O 1
ATOM 5087 N N . VAL B 1 208 ? -12.266 30.844 18.609 1 98.31 208 VAL B N 1
ATOM 5088 C CA . VAL B 1 208 ? -11.008 30.641 17.891 1 98.31 208 VAL B CA 1
ATOM 5089 C C . VAL B 1 208 ? -9.852 31.188 18.734 1 98.31 208 VAL B C 1
ATOM 5091 O O . VAL B 1 208 ? -8.781 30.578 18.797 1 98.31 208 VAL B O 1
ATOM 5094 N N . THR B 1 209 ? -10.078 32.375 19.328 1 98.38 209 THR B N 1
ATOM 5095 C CA . THR B 1 209 ? -9.047 32.938 20.172 1 98.38 209 THR B CA 1
ATOM 5096 C C . THR B 1 209 ? -8.695 32 21.312 1 98.38 209 THR B C 1
ATOM 5098 O O . THR B 1 209 ? -7.516 31.734 21.578 1 98.38 209 THR B O 1
ATOM 5101 N N . SER B 1 210 ? -9.719 31.484 21.969 1 98.56 210 SER B N 1
ATOM 5102 C CA . SER B 1 210 ? -9.492 30.594 23.094 1 98.56 210 SER B CA 1
ATOM 5103 C C . SER B 1 210 ? -8.812 29.297 22.656 1 98.56 210 SER B C 1
ATOM 5105 O O . SER B 1 210 ? -7.906 28.812 23.328 1 98.56 210 SER B O 1
ATOM 5107 N N . LEU B 1 211 ? -9.266 28.719 21.594 1 98.62 211 LEU B N 1
ATOM 5108 C CA . LEU B 1 211 ? -8.68 27.484 21.094 1 98.62 211 LEU B CA 1
ATOM 5109 C C . LEU B 1 211 ? -7.211 27.672 20.734 1 98.62 211 LEU B C 1
ATOM 5111 O O . LEU B 1 211 ? -6.363 26.875 21.125 1 98.62 211 LEU B O 1
ATOM 5115 N N . PHE B 1 212 ? -6.891 28.703 20.031 1 98.5 212 PHE B N 1
ATOM 5116 C CA . PHE B 1 212 ? -5.523 28.875 19.547 1 98.5 212 PHE B CA 1
ATOM 5117 C C . PHE B 1 212 ? -4.617 29.375 20.672 1 98.5 212 PHE B C 1
ATOM 5119 O O . PHE B 1 212 ? -3.396 29.219 20.609 1 98.5 212 PHE B O 1
ATOM 5126 N N . GLN B 1 213 ? -5.234 30.047 21.672 1 98.5 213 GLN B N 1
ATOM 5127 C CA . GLN B 1 213 ? -4.445 30.312 22.875 1 98.5 213 GLN B CA 1
ATOM 5128 C C . GLN B 1 213 ? -3.924 29 23.484 1 98.5 213 GLN B C 1
ATOM 5130 O O . GLN B 1 213 ? -2.746 28.906 23.828 1 98.5 213 GLN B O 1
ATOM 5135 N N . GLU B 1 214 ? -4.797 28.047 23.562 1 98.56 214 GLU B N 1
ATOM 5136 C CA . GLU B 1 214 ? -4.383 26.734 24.047 1 98.56 214 GLU B CA 1
ATOM 5137 C C . GLU B 1 214 ? -3.367 26.094 23.094 1 98.56 214 GLU B C 1
ATOM 5139 O O . GLU B 1 214 ? -2.312 25.641 23.531 1 98.56 214 GLU B O 1
ATOM 5144 N N . VAL B 1 215 ? -3.691 26.031 21.828 1 98.38 215 VAL B N 1
ATOM 5145 C CA . VAL B 1 215 ? -2.838 25.375 20.844 1 98.38 215 VAL B CA 1
ATOM 5146 C C . VAL B 1 215 ? -1.446 26 20.875 1 98.38 215 VAL B C 1
ATOM 5148 O O . VAL B 1 215 ? -0.439 25.297 20.797 1 98.38 215 VAL B O 1
ATOM 5151 N N . SER B 1 216 ? -1.413 27.359 21 1 97.81 216 SER B N 1
ATOM 5152 C CA . SER B 1 216 ? -0.142 28.062 21.047 1 97.81 216 SER B CA 1
ATOM 5153 C C . SER B 1 216 ? 0.673 27.672 22.266 1 97.81 216 SER B C 1
ATOM 5155 O O . SER B 1 216 ? 1.904 27.656 22.219 1 97.81 216 SER B O 1
ATOM 5157 N N . SER B 1 217 ? -0.004 27.406 23.312 1 97.62 217 SER B N 1
ATOM 5158 C CA . SER B 1 217 ? 0.675 27.031 24.547 1 97.62 217 SER B CA 1
ATOM 5159 C C . SER B 1 217 ? 1.151 25.578 24.484 1 97.62 217 SER B C 1
ATOM 5161 O O . SER B 1 217 ? 2.178 25.234 25.078 1 97.62 217 SER B O 1
ATOM 5163 N N . VAL B 1 218 ? 0.414 24.719 23.844 1 98.38 218 VAL B N 1
ATOM 5164 C CA . VAL B 1 218 ? 0.681 23.297 23.812 1 98.38 218 VAL B CA 1
ATOM 5165 C C . VAL B 1 218 ? 1.808 23 22.812 1 98.38 218 VAL B C 1
ATOM 5167 O O . VAL B 1 218 ? 2.688 22.188 23.094 1 98.38 218 VAL B O 1
ATOM 5170 N N . PHE B 1 219 ? 1.784 23.609 21.703 1 98.25 219 PHE B N 1
ATOM 5171 C CA . PHE B 1 219 ? 2.777 23.375 20.672 1 98.25 219 PHE B CA 1
ATOM 5172 C C . PHE B 1 219 ? 3.857 24.453 20.688 1 98.25 219 PHE B C 1
ATOM 5174 O O . PHE B 1 219 ? 3.586 25.625 20.406 1 98.25 219 PHE B O 1
ATOM 5181 N N . PRO B 1 220 ? 5.016 24.062 20.891 1 96.06 220 PRO B N 1
ATOM 5182 C CA . PRO B 1 220 ? 6.059 25.047 21.188 1 96.06 220 PRO B CA 1
ATOM 5183 C C . PRO B 1 220 ? 6.602 25.734 19.938 1 96.06 220 PRO B C 1
ATOM 5185 O O . PRO B 1 220 ? 7.246 26.781 20.016 1 96.06 220 PRO B O 1
ATOM 5188 N N . ASP B 1 221 ? 6.461 25.141 18.812 1 97.12 221 ASP B N 1
ATOM 5189 C CA . ASP B 1 221 ? 6.996 25.75 17.594 1 97.12 221 ASP B CA 1
ATOM 5190 C C . ASP B 1 221 ? 6.41 27.141 17.375 1 97.12 221 ASP B C 1
ATOM 5192 O O . ASP B 1 221 ? 5.254 27.391 17.719 1 97.12 221 ASP B O 1
ATOM 5196 N N . PHE B 1 222 ? 7.191 28 16.781 1 96.25 222 PHE B N 1
ATOM 5197 C CA . PHE B 1 222 ? 6.758 29.375 16.516 1 96.25 222 PHE B CA 1
ATOM 5198 C C . PHE B 1 222 ? 5.598 29.375 15.523 1 96.25 222 PHE B C 1
ATOM 5200 O O . PHE B 1 222 ? 4.695 30.219 15.625 1 96.25 222 PHE B O 1
ATOM 5207 N N . PHE B 1 223 ? 5.555 28.453 14.656 1 97.31 223 PHE B N 1
ATOM 5208 C CA . PHE B 1 223 ? 4.562 28.469 13.594 1 97.31 223 PHE B CA 1
ATOM 5209 C C . PHE B 1 223 ? 3.418 27.516 13.898 1 97.31 223 PHE B C 1
ATOM 5211 O O . PHE B 1 223 ? 3.633 26.453 14.5 1 97.31 223 PHE B O 1
ATOM 5218 N N . LEU B 1 224 ? 2.266 27.875 13.508 1 97.94 224 LEU B N 1
ATOM 5219 C CA . LEU B 1 224 ? 1.087 27.016 13.375 1 97.94 224 LEU B CA 1
ATOM 5220 C C . LEU B 1 224 ? 0.583 27 11.938 1 97.94 224 LEU B C 1
ATOM 5222 O O . LEU B 1 224 ? 0.684 28.016 11.227 1 97.94 224 LEU B O 1
ATOM 5226 N N . HIS B 1 225 ? 0.163 25.859 11.461 1 98.62 225 HIS B N 1
ATOM 5227 C CA . HIS B 1 225 ? -0.505 25.812 10.164 1 98.62 225 HIS B CA 1
ATOM 5228 C C . HIS B 1 225 ? -2.006 26.047 10.312 1 98.62 225 HIS B C 1
ATOM 5230 O O . HIS B 1 225 ? -2.674 25.344 11.078 1 98.62 225 HIS B O 1
ATOM 5236 N N . LEU B 1 226 ? -2.598 26.984 9.547 1 98.06 226 LEU B N 1
ATOM 5237 C CA . LEU B 1 226 ? -3.963 27.422 9.812 1 98.06 226 LEU B CA 1
ATOM 5238 C C . LEU B 1 226 ? -4.902 26.984 8.695 1 98.06 226 LEU B C 1
ATOM 5240 O O . LEU B 1 226 ? -6.094 27.297 8.727 1 98.06 226 LEU B O 1
ATOM 5244 N N . GLY B 1 227 ? -4.359 26.328 7.723 1 97.75 227 GLY B N 1
ATOM 5245 C CA . GLY B 1 227 ? -5.16 25.875 6.602 1 97.75 227 GLY B CA 1
ATOM 5246 C C . GLY B 1 227 ? -5.609 27 5.688 1 97.75 227 GLY B C 1
ATOM 5247 O O . GLY B 1 227 ? -4.789 27.797 5.238 1 97.75 227 GLY B O 1
ATOM 5248 N N . GLY B 1 228 ? -6.887 27.094 5.504 1 95.81 228 GLY B N 1
ATOM 5249 C CA . GLY B 1 228 ? -7.453 28.125 4.641 1 95.81 228 GLY B CA 1
ATOM 5250 C C . GLY B 1 228 ? -7.727 27.625 3.232 1 95.81 228 GLY B C 1
ATOM 5251 O O . GLY B 1 228 ? -8.008 28.422 2.334 1 95.81 228 GLY B O 1
ATOM 5252 N N . ASP B 1 229 ? -7.66 26.266 3.059 1 94.88 229 ASP B N 1
ATOM 5253 C CA . ASP B 1 229 ? -7.824 25.719 1.718 1 94.88 229 ASP B CA 1
ATOM 5254 C C . ASP B 1 229 ? -9.258 25.25 1.491 1 94.88 229 ASP B C 1
ATOM 5256 O O . ASP B 1 229 ? -9.961 24.875 2.439 1 94.88 229 ASP B O 1
ATOM 5260 N N . GLU B 1 230 ? -9.766 25.312 0.268 1 94 230 GLU B N 1
ATOM 5261 C CA . GLU B 1 230 ? -10.953 24.641 -0.268 1 94 230 GLU B CA 1
ATOM 5262 C C . GLU B 1 230 ? -12.188 24.953 0.574 1 94 230 GLU B C 1
ATOM 5264 O O . GLU B 1 230 ? -12.945 24.062 0.929 1 94 230 GLU B O 1
ATOM 5269 N N . VAL B 1 231 ? -12.406 26.188 0.945 1 95.31 231 VAL B N 1
ATOM 5270 C CA . VAL B 1 231 ? -13.617 26.578 1.666 1 95.31 231 VAL B CA 1
ATOM 5271 C C . VAL B 1 231 ? -14.82 26.484 0.732 1 95.31 231 VAL B C 1
ATOM 5273 O O . VAL B 1 231 ? -14.812 27.062 -0.357 1 95.31 231 VAL B O 1
ATOM 5276 N N . ASP B 1 232 ? -15.781 25.75 1.154 1 94.56 232 ASP B N 1
ATOM 5277 C CA . ASP B 1 232 ? -17.016 25.641 0.379 1 94.56 232 ASP B CA 1
ATOM 5278 C C . ASP B 1 232 ? -17.969 26.781 0.685 1 94.56 232 ASP B C 1
ATOM 5280 O O . ASP B 1 232 ? -18.484 26.891 1.801 1 94.56 232 ASP B O 1
ATOM 5284 N N . PHE B 1 233 ? -18.281 27.578 -0.353 1 96.19 233 PHE B N 1
ATOM 5285 C CA . PHE B 1 233 ? -19.062 28.781 -0.138 1 96.19 233 PHE B CA 1
ATOM 5286 C C . PHE B 1 233 ? -20.547 28.516 -0.249 1 96.19 233 PHE B C 1
ATOM 5288 O O . PHE B 1 233 ? -21.375 29.375 0.041 1 96.19 233 PHE B O 1
ATOM 5295 N N . THR B 1 234 ? -20.922 27.219 -0.642 1 96.88 234 THR B N 1
ATOM 5296 C CA . THR B 1 234 ? -22.312 26.891 -0.898 1 96.88 234 THR B CA 1
ATOM 5297 C C . THR B 1 234 ? -23.172 27.141 0.342 1 96.88 234 THR B C 1
ATOM 5299 O O . THR B 1 234 ? -24.234 27.75 0.254 1 96.88 234 THR B O 1
ATOM 5302 N N . CYS B 1 235 ? -22.672 26.734 1.43 1 97.75 235 CYS B N 1
ATOM 5303 C CA . CYS B 1 235 ? -23.438 26.906 2.664 1 97.75 235 CYS B CA 1
ATOM 5304 C C . CYS B 1 235 ? -23.484 28.375 3.062 1 97.75 235 CYS B C 1
ATOM 5306 O O . CYS B 1 235 ? -24.531 28.875 3.48 1 97.75 235 CYS B O 1
ATOM 5308 N N . TRP B 1 236 ? -22.391 29.125 2.994 1 97.75 236 TRP B N 1
ATOM 5309 C CA . TRP B 1 236 ? -22.375 30.547 3.283 1 97.75 236 TRP B CA 1
ATOM 5310 C C . TRP B 1 236 ? -23.391 31.281 2.418 1 97.75 236 TRP B C 1
ATOM 5312 O O . TRP B 1 236 ? -24.172 32.125 2.92 1 97.75 236 TRP B O 1
ATOM 5322 N N . LYS B 1 237 ? -23.453 30.938 1.154 1 97.12 237 LYS B N 1
ATOM 5323 C CA . LYS B 1 237 ? -24.359 31.562 0.195 1 97.12 237 LYS B CA 1
ATOM 5324 C C . LYS B 1 237 ? -25.828 31.25 0.536 1 97.12 237 LYS B C 1
ATOM 5326 O O . LYS B 1 237 ? -26.703 32.062 0.253 1 97.12 237 LYS B O 1
ATOM 5331 N N . SER B 1 238 ? -26.031 30.141 1.112 1 97.56 238 SER B N 1
ATOM 5332 C CA . SER B 1 238 ? -27.391 29.719 1.384 1 97.56 238 SER B CA 1
ATOM 5333 C C . SER B 1 238 ? -27.969 30.422 2.611 1 97.56 238 SER B C 1
ATOM 5335 O O . SER B 1 238 ? -29.188 30.5 2.781 1 97.56 238 SER B O 1
ATOM 5337 N N . ASN B 1 239 ? -27.172 30.938 3.533 1 97.62 239 ASN B N 1
ATOM 5338 C CA . ASN B 1 239 ? -27.578 31.469 4.828 1 97.62 239 ASN B CA 1
ATOM 5339 C C . ASN B 1 239 ? -28 32.938 4.727 1 97.62 239 ASN B C 1
ATOM 5341 O O . ASN B 1 239 ? -27.188 33.781 4.387 1 97.62 239 ASN B O 1
ATOM 5345 N N . PRO B 1 240 ? -29.25 33.219 5.102 1 97.31 240 PRO B N 1
ATOM 5346 C CA . PRO B 1 240 ? -29.734 34.594 4.906 1 97.31 240 PRO B CA 1
ATOM 5347 C C . PRO B 1 240 ? -28.984 35.594 5.77 1 97.31 240 PRO B C 1
ATOM 5349 O O . PRO B 1 240 ? -28.812 36.75 5.359 1 97.31 240 PRO B O 1
ATOM 5352 N N . LYS B 1 241 ? -28.594 35.219 6.922 1 97.12 241 LYS B N 1
ATOM 5353 C CA . LYS B 1 241 ? -27.844 36.156 7.785 1 97.12 241 LYS B CA 1
ATOM 5354 C C . LYS B 1 241 ? -26.484 36.5 7.188 1 97.12 241 LYS B C 1
ATOM 5356 O O . LYS B 1 241 ? -26.031 37.625 7.281 1 97.12 241 LYS B O 1
ATOM 5361 N N . ILE B 1 242 ? -25.812 35.531 6.582 1 97.75 242 ILE B N 1
ATOM 5362 C CA . ILE B 1 242 ? -24.516 35.75 5.953 1 97.75 242 ILE B CA 1
ATOM 5363 C C . ILE B 1 242 ? -24.703 36.594 4.699 1 97.75 242 ILE B C 1
ATOM 5365 O O . ILE B 1 242 ? -23.891 37.5 4.43 1 97.75 242 ILE B O 1
ATOM 5369 N N . ARG B 1 243 ? -25.75 36.281 3.945 1 96.62 243 ARG B N 1
ATOM 5370 C CA . ARG B 1 243 ? -26.047 37.125 2.777 1 96.62 243 ARG B CA 1
ATOM 5371 C C . ARG B 1 243 ? -26.234 38.594 3.174 1 96.62 243 ARG B C 1
ATOM 5373 O O . ARG B 1 243 ? -25.734 39.469 2.488 1 96.62 243 ARG B O 1
ATOM 5380 N N . ALA B 1 244 ? -26.984 38.781 4.223 1 96.19 244 ALA B N 1
ATOM 5381 C CA . ALA B 1 244 ? -27.188 40.156 4.707 1 96.19 244 ALA B CA 1
ATOM 5382 C C . ALA B 1 244 ? -25.859 40.781 5.109 1 96.19 244 ALA B C 1
ATOM 5384 O O . ALA B 1 244 ? -25.641 41.969 4.836 1 96.19 244 ALA B O 1
ATOM 5385 N N . PHE B 1 245 ? -25.062 40.062 5.75 1 97.25 245 PHE B N 1
ATOM 5386 C CA . PHE B 1 245 ? -23.766 40.562 6.211 1 97.25 245 PHE B CA 1
ATOM 5387 C C . PHE B 1 245 ? -22.891 40.969 5.031 1 97.25 245 PHE B C 1
ATOM 5389 O O . PHE B 1 245 ? -22.266 42.031 5.039 1 97.25 245 PHE B O 1
ATOM 5396 N N . VAL B 1 246 ? -22.734 40.062 4.074 1 96.75 246 VAL B N 1
ATOM 5397 C CA . VAL B 1 246 ? -21.891 40.312 2.91 1 96.75 246 VAL B CA 1
ATOM 5398 C C . VAL B 1 246 ? -22.375 41.562 2.18 1 96.75 246 VAL B C 1
ATOM 5400 O O . VAL B 1 246 ? -21.562 42.344 1.667 1 96.75 246 VAL B O 1
ATOM 5403 N N . LYS B 1 247 ? -23.672 41.719 2.111 1 95.12 247 LYS B N 1
ATOM 5404 C CA . LYS B 1 247 ? -24.234 42.906 1.511 1 95.12 247 LYS B CA 1
ATOM 5405 C C . LYS B 1 247 ? -23.844 44.156 2.307 1 95.12 247 LYS B C 1
ATOM 5407 O O . LYS B 1 247 ? -23.453 45.188 1.731 1 95.12 247 LYS B O 1
ATOM 5412 N N . GLU B 1 248 ? -24.031 44.062 3.504 1 96.62 248 GLU B N 1
ATOM 5413 C CA . GLU B 1 248 ? -23.688 45.188 4.387 1 96.62 248 GLU B CA 1
ATOM 5414 C C . GLU B 1 248 ? -22.219 45.562 4.262 1 96.62 248 GLU B C 1
ATOM 5416 O O . GLU B 1 248 ? -21.859 46.75 4.309 1 96.62 248 GLU B O 1
ATOM 5421 N N . MET B 1 249 ? -21.391 44.625 4.105 1 96.19 249 MET B N 1
ATOM 5422 C CA . MET B 1 249 ? -19.938 44.812 4.055 1 96.19 249 MET B CA 1
ATOM 5423 C C . MET B 1 249 ? -19.5 45.25 2.654 1 96.19 249 MET B C 1
ATOM 5425 O O . MET B 1 249 ? -18.344 45.625 2.447 1 96.19 249 MET B O 1
ATOM 5429 N N . GLY B 1 250 ? -20.422 45.125 1.709 1 95.69 250 GLY B N 1
ATOM 5430 C CA . GLY B 1 250 ? -20.125 45.531 0.343 1 95.69 250 GLY B CA 1
ATOM 5431 C C . GLY B 1 250 ? -19.281 44.5 -0.398 1 95.69 250 GLY B C 1
ATOM 5432 O O . GLY B 1 250 ? -18.484 44.875 -1.265 1 95.69 250 GLY B O 1
ATOM 5433 N N . PHE B 1 251 ? -19.375 43.25 0.025 1 94.19 251 PHE B N 1
ATOM 5434 C CA . PHE B 1 251 ? -18.594 42.219 -0.61 1 94.19 251 PHE B CA 1
ATOM 5435 C C . PHE B 1 251 ? -19.25 41.75 -1.911 1 94.19 251 PHE B C 1
ATOM 5437 O O . PHE B 1 251 ? -18.625 41.062 -2.717 1 94.19 251 PHE B O 1
ATOM 5444 N N . GLY B 1 252 ? -20.516 42.219 -2.141 1 90 252 GLY B N 1
ATOM 5445 C CA . GLY B 1 252 ? -21.25 41.719 -3.303 1 90 252 GLY B CA 1
ATOM 5446 C C . GLY B 1 252 ? -21.516 40.25 -3.26 1 90 252 GLY B C 1
ATOM 5447 O O . GLY B 1 252 ? -22.016 39.719 -2.258 1 90 252 GLY B O 1
ATOM 5448 N N . GLU B 1 253 ? -21.25 39.5 -4.344 1 88.31 253 GLU B N 1
ATOM 5449 C CA . GLU B 1 253 ? -21.438 38.062 -4.418 1 88.31 253 GLU B CA 1
ATOM 5450 C C . GLU B 1 253 ? -20.094 37.312 -4.359 1 88.31 253 GLU B C 1
ATOM 5452 O O . GLU B 1 253 ? -20.016 36.125 -4.664 1 88.31 253 GLU B O 1
ATOM 5457 N N . ASP B 1 254 ? -19.109 38.031 -4.004 1 92.81 254 ASP B N 1
ATOM 5458 C CA . ASP B 1 254 ? -17.781 37.438 -3.932 1 92.81 254 ASP B CA 1
ATOM 5459 C C . ASP B 1 254 ? -17.484 36.938 -2.523 1 92.81 254 ASP B C 1
ATOM 5461 O O . ASP B 1 254 ? -16.906 37.656 -1.702 1 92.81 254 ASP B O 1
ATOM 5465 N N . TYR B 1 255 ? -17.703 35.75 -2.301 1 94.25 255 TYR B N 1
ATOM 5466 C CA . TYR B 1 255 ? -17.578 35.156 -0.976 1 94.25 255 TYR B CA 1
ATOM 5467 C C . TYR B 1 255 ? -16.109 34.906 -0.64 1 94.25 255 TYR B C 1
ATOM 5469 O O . TYR B 1 255 ? -15.781 34.562 0.502 1 94.25 255 TYR B O 1
ATOM 5477 N N . LYS B 1 256 ? -15.219 35.062 -1.603 1 93.62 256 LYS B N 1
ATOM 5478 C CA . LYS B 1 256 ? -13.789 35.062 -1.298 1 93.62 256 LYS B CA 1
ATOM 5479 C C . LYS B 1 256 ? -13.438 36.219 -0.353 1 93.62 256 LYS B C 1
ATOM 5481 O O . LYS B 1 256 ? -12.539 36.094 0.479 1 93.62 256 LYS B O 1
ATOM 5486 N N . LYS B 1 257 ? -14.133 37.25 -0.534 1 94.31 257 LYS B N 1
ATOM 5487 C CA . LYS B 1 257 ? -13.906 38.406 0.348 1 94.31 257 LYS B CA 1
ATOM 5488 C C . LYS B 1 257 ? -14.344 38.094 1.775 1 94.31 257 LYS B C 1
ATOM 5490 O O . LYS B 1 257 ? -13.742 38.562 2.736 1 94.31 257 LYS B O 1
ATOM 5495 N N . LEU B 1 258 ? -15.477 37.344 1.863 1 95.56 258 LEU B N 1
ATOM 5496 C CA . LEU B 1 258 ? -15.906 36.906 3.186 1 95.56 258 LEU B CA 1
ATOM 5497 C C . LEU B 1 258 ? -14.859 35.969 3.818 1 95.56 258 LEU B C 1
ATOM 5499 O O . LEU B 1 258 ? -14.578 36.094 5.012 1 95.56 258 LEU B O 1
ATOM 5503 N N . GLU B 1 259 ? -14.328 35.062 3.029 1 95.12 259 GLU B N 1
ATOM 5504 C CA . GLU B 1 259 ? -13.242 34.219 3.512 1 95.12 259 GLU B CA 1
ATOM 5505 C C . GLU B 1 259 ? -12.047 35.031 3.969 1 95.12 259 GLU B C 1
ATOM 5507 O O . GLU B 1 259 ? -11.461 34.781 5.016 1 95.12 259 GLU B O 1
ATOM 5512 N N . SER B 1 260 ? -11.703 36.031 3.166 1 94 260 SER B N 1
ATOM 5513 C CA . SER B 1 260 ? -10.594 36.938 3.506 1 94 260 SER B CA 1
ATOM 5514 C C . SER B 1 260 ? -10.859 37.656 4.816 1 94 260 SER B C 1
ATOM 5516 O O . SER B 1 260 ? -9.938 37.906 5.605 1 94 260 SER B O 1
ATOM 5518 N N . PHE B 1 261 ? -12.094 38.062 4.996 1 94.94 261 PHE B N 1
ATOM 5519 C CA . PHE B 1 261 ? -12.5 38.719 6.234 1 94.94 261 PHE B CA 1
ATOM 5520 C C . PHE B 1 261 ? -12.211 37.844 7.438 1 94.94 261 PHE B C 1
ATOM 5522 O O . PHE B 1 261 ? -11.602 38.281 8.414 1 94.94 261 PHE B O 1
ATOM 5529 N N . TYR B 1 262 ? -12.633 36.625 7.375 1 96.69 262 TYR B N 1
ATOM 5530 C CA . TYR B 1 262 ? -12.391 35.656 8.438 1 96.69 262 TYR B CA 1
ATOM 5531 C C . TYR B 1 262 ? -10.898 35.438 8.648 1 96.69 262 TYR B C 1
ATOM 5533 O O . TYR B 1 262 ? -10.414 35.469 9.789 1 96.69 262 TYR B O 1
ATOM 5541 N N . ILE B 1 263 ? -10.188 35.156 7.582 1 95.75 263 ILE B N 1
ATOM 5542 C CA . ILE B 1 263 ? -8.773 34.812 7.648 1 95.75 263 ILE B CA 1
ATOM 5543 C C . ILE B 1 263 ? -7.977 35.969 8.25 1 95.75 263 ILE B C 1
ATOM 5545 O O . ILE B 1 263 ? -7.062 35.75 9.047 1 95.75 263 ILE B O 1
ATOM 5549 N N . GLN B 1 264 ? -8.336 37.188 7.828 1 92.88 264 GLN B N 1
ATOM 5550 C CA . GLN B 1 264 ? -7.652 38.375 8.375 1 92.88 264 GLN B CA 1
ATOM 5551 C C . GLN B 1 264 ? -7.797 38.406 9.898 1 92.88 264 GLN B C 1
ATOM 5553 O O . GLN B 1 264 ? -6.824 38.688 10.609 1 92.88 264 GLN B O 1
ATOM 5558 N N . ARG B 1 265 ? -8.945 38.188 10.375 1 95.38 265 ARG B N 1
ATOM 5559 C CA . ARG B 1 265 ? -9.195 38.188 11.812 1 95.38 265 ARG B CA 1
ATOM 5560 C C . ARG B 1 265 ? -8.445 37.062 12.508 1 95.38 265 ARG B C 1
ATOM 5562 O O . ARG B 1 265 ? -7.887 37.25 13.586 1 95.38 265 ARG B O 1
ATOM 5569 N N . LEU B 1 266 ? -8.477 35.906 11.875 1 96.5 266 LEU B N 1
ATOM 5570 C CA . LEU B 1 266 ? -7.738 34.75 12.406 1 96.5 266 LEU B CA 1
ATOM 5571 C C . LEU B 1 266 ? -6.254 35.062 12.531 1 96.5 266 LEU B C 1
ATOM 5573 O O . LEU B 1 266 ? -5.637 34.781 13.555 1 96.5 266 LEU B O 1
ATOM 5577 N N . LEU B 1 267 ? -5.691 35.656 11.5 1 95.25 267 LEU B N 1
ATOM 5578 C CA . LEU B 1 267 ? -4.273 35.969 11.484 1 95.25 267 LEU B CA 1
ATOM 5579 C C . LEU B 1 267 ? -3.938 37 12.57 1 95.25 267 LEU B C 1
ATOM 5581 O O . LEU B 1 267 ? -2.883 36.906 13.211 1 95.25 267 LEU B O 1
ATOM 5585 N N . ASP B 1 268 ? -4.809 37.969 12.766 1 94.31 268 ASP B N 1
ATOM 5586 C CA . ASP B 1 268 ? -4.621 38.938 13.836 1 94.31 268 ASP B CA 1
ATOM 5587 C C . ASP B 1 268 ? -4.605 38.25 15.203 1 94.31 268 ASP B C 1
ATOM 5589 O O . ASP B 1 268 ? -3.801 38.594 16.062 1 94.31 268 ASP B O 1
ATOM 5593 N N . ILE B 1 269 ? -5.48 37.312 15.375 1 96.31 269 ILE B N 1
ATOM 5594 C CA . ILE B 1 269 ? -5.559 36.594 16.625 1 96.31 269 ILE B CA 1
ATOM 5595 C C . ILE B 1 269 ? -4.254 35.812 16.859 1 96.31 269 ILE B C 1
ATOM 5597 O O . ILE B 1 269 ? -3.658 35.906 17.922 1 96.31 269 ILE B O 1
ATOM 5601 N N . ILE B 1 270 ? -3.785 35.125 15.875 1 96.19 270 ILE B N 1
ATOM 5602 C CA . ILE B 1 270 ? -2.578 34.312 15.984 1 96.19 270 ILE B CA 1
ATOM 5603 C C . ILE B 1 270 ? -1.376 35.219 16.266 1 96.19 270 ILE B C 1
ATOM 5605 O O . ILE B 1 270 ? -0.523 34.875 17.094 1 96.19 270 ILE B O 1
ATOM 5609 N N . SER B 1 271 ? -1.331 36.312 15.539 1 93 271 SER B N 1
ATOM 5610 C CA . SER B 1 271 ? -0.25 37.281 15.75 1 93 271 SER B CA 1
ATOM 5611 C C . SER B 1 271 ? -0.246 37.812 17.188 1 93 271 SER B C 1
ATOM 5613 O O . SER B 1 271 ? 0.817 38 17.781 1 93 271 SER B O 1
ATOM 5615 N N . SER B 1 272 ? -1.378 38.031 17.688 1 95.31 272 SER B N 1
ATOM 5616 C CA . SER B 1 272 ? -1.5 38.562 19.047 1 95.31 272 SER B CA 1
ATOM 5617 C C . SER B 1 272 ? -1.022 37.531 20.078 1 95.31 272 SER B C 1
ATOM 5619 O O . SER B 1 272 ? -0.689 37.906 21.219 1 95.31 272 SER B O 1
ATOM 5621 N N . LEU B 1 273 ? -0.976 36.312 19.703 1 96.31 273 LEU B N 1
ATOM 5622 C CA . LEU B 1 273 ? -0.521 35.25 20.594 1 96.31 273 LEU B CA 1
ATOM 5623 C C . LEU B 1 273 ? 0.984 35.031 20.469 1 96.31 273 LEU B C 1
ATOM 5625 O O . LEU B 1 273 ? 1.548 34.156 21.094 1 96.31 273 LEU B O 1
ATOM 5629 N N . GLY B 1 274 ? 1.617 35.812 19.609 1 94.06 274 GLY B N 1
ATOM 5630 C CA . GLY B 1 274 ? 3.059 35.75 19.438 1 94.06 274 GLY B CA 1
ATOM 5631 C C . GLY B 1 274 ? 3.498 34.594 18.547 1 94.06 274 GLY B C 1
ATOM 5632 O O . GLY B 1 274 ? 4.633 34.125 18.641 1 94.06 274 GLY B O 1
ATOM 5633 N N . LYS B 1 275 ? 2.643 34.094 17.734 1 95.81 275 LYS B N 1
ATOM 5634 C CA . LYS B 1 275 ? 2.947 33 16.828 1 95.81 275 LYS B CA 1
ATOM 5635 C C . LYS B 1 275 ? 2.979 33.469 15.383 1 95.81 275 LYS B C 1
ATOM 5637 O O . LYS B 1 275 ? 2.34 34.438 15.031 1 95.81 275 LYS B O 1
ATOM 5642 N N . GLY B 1 276 ? 3.855 32.781 14.609 1 94.75 276 GLY B N 1
ATOM 5643 C CA . GLY B 1 276 ? 3.756 32.875 13.156 1 94.75 276 GLY B CA 1
ATOM 5644 C C . GLY B 1 276 ? 2.811 31.844 12.57 1 94.75 276 GLY B C 1
ATOM 5645 O O . GLY B 1 276 ? 2.332 30.953 13.273 1 94.75 276 GLY B O 1
ATOM 5646 N N . TYR B 1 277 ? 2.482 32.062 11.266 1 95.31 277 TYR B N 1
ATOM 5647 C CA . TYR B 1 277 ? 1.513 31.141 10.695 1 95.31 277 TYR B CA 1
ATOM 5648 C C . TYR B 1 277 ? 1.917 30.734 9.289 1 95.31 277 TYR B C 1
ATOM 5650 O O . TYR B 1 277 ? 2.605 31.469 8.586 1 95.31 277 TYR B O 1
ATOM 5658 N N . ILE B 1 278 ? 1.614 29.5 8.984 1 98.06 278 ILE B N 1
ATOM 5659 C CA . ILE B 1 278 ? 1.667 28.922 7.652 1 98.06 278 ILE B CA 1
ATOM 5660 C C . ILE B 1 278 ? 0.25 28.719 7.113 1 98.06 278 ILE B C 1
ATOM 5662 O O . ILE B 1 278 ? -0.648 28.312 7.852 1 98.06 278 ILE B O 1
ATOM 5666 N N . VAL B 1 279 ? 0.003 29.094 5.852 1 98 279 VAL B N 1
ATOM 5667 C CA . VAL B 1 279 ? -1.32 28.922 5.258 1 98 279 VAL B CA 1
ATOM 5668 C C . VAL B 1 279 ? -1.196 28.25 3.898 1 98 279 VAL B C 1
ATOM 5670 O O . VAL B 1 279 ? -0.169 28.359 3.227 1 98 279 VAL B O 1
ATOM 5673 N N . TRP B 1 280 ? -2.182 27.516 3.48 1 97.88 280 TRP B N 1
ATOM 5674 C CA . TRP B 1 280 ? -2.254 26.984 2.119 1 97.88 280 TRP B CA 1
ATOM 5675 C C . TRP B 1 280 ? -2.377 28.125 1.108 1 97.88 280 TRP B C 1
ATOM 5677 O O . TRP B 1 280 ? -2.85 29.219 1.443 1 97.88 280 TRP B O 1
ATOM 5687 N N . GLN B 1 281 ? -2.086 27.922 -0.088 1 97.06 281 GLN B N 1
ATOM 5688 C CA . GLN B 1 281 ? -1.866 28.938 -1.1 1 97.06 281 GLN B CA 1
ATOM 5689 C C . GLN B 1 281 ? -3.154 29.703 -1.398 1 97.06 281 GLN B C 1
ATOM 5691 O O . GLN B 1 281 ? -3.113 30.828 -1.896 1 97.06 281 GLN B O 1
ATOM 5696 N N . GLU B 1 282 ? -4.32 29.109 -1.085 1 94.25 282 GLU B N 1
ATOM 5697 C CA . GLU B 1 282 ? -5.578 29.797 -1.378 1 94.25 282 GLU B CA 1
ATOM 5698 C C . GLU B 1 282 ? -5.637 31.156 -0.692 1 94.25 282 GLU B C 1
ATOM 5700 O O . GLU B 1 282 ? -6.219 32.094 -1.229 1 94.25 282 GLU B O 1
ATOM 5705 N N . VAL B 1 283 ? -5.125 31.156 0.476 1 94 283 VAL B N 1
ATOM 5706 C CA . VAL B 1 283 ? -5.137 32.406 1.232 1 94 283 VAL B CA 1
ATOM 5707 C C . VAL B 1 283 ? -4.43 33.5 0.437 1 94 283 VAL B C 1
ATOM 5709 O O . VAL B 1 283 ? -4.93 34.625 0.339 1 94 283 VAL B O 1
ATOM 5712 N N . PHE B 1 284 ? -3.309 33.219 -0.192 1 94.5 284 PHE B N 1
ATOM 5713 C CA . PHE B 1 284 ? -2.561 34.125 -1.052 1 94.5 284 PHE B CA 1
ATOM 5714 C C . PHE B 1 284 ? -3.312 34.406 -2.352 1 94.5 284 PHE B C 1
ATOM 5716 O O . PHE B 1 284 ? -3.459 35.531 -2.771 1 94.5 284 PHE B O 1
ATOM 5723 N N . ASP B 1 285 ? -3.791 33.312 -2.924 1 93.81 285 ASP B N 1
ATOM 5724 C CA . ASP B 1 285 ? -4.48 33.438 -4.207 1 93.81 285 ASP B CA 1
ATOM 5725 C C . ASP B 1 285 ? -5.699 34.344 -4.105 1 93.81 285 ASP B C 1
ATOM 5727 O O . ASP B 1 285 ? -6.059 35 -5.074 1 93.81 285 ASP B O 1
ATOM 5731 N N . ASN B 1 286 ? -6.277 34.375 -2.961 1 90.62 286 ASN B N 1
ATOM 5732 C CA . ASN B 1 286 ? -7.488 35.156 -2.742 1 90.62 286 ASN B CA 1
ATOM 5733 C C . ASN B 1 286 ? -7.164 36.594 -2.387 1 90.62 286 ASN B C 1
ATOM 5735 O O . ASN B 1 286 ? -8.07 37.438 -2.219 1 90.62 286 ASN B O 1
ATOM 5739 N N . GLY B 1 287 ? -5.945 36.938 -2.242 1 87.31 287 GLY B N 1
ATOM 5740 C CA . GLY B 1 287 ? -5.535 38.312 -2.039 1 87.31 287 GLY B CA 1
ATOM 5741 C C . GLY B 1 287 ? -5.633 38.75 -0.592 1 87.31 287 GLY B C 1
ATOM 5742 O O . GLY B 1 287 ? -5.758 39.938 -0.312 1 87.31 287 GLY B O 1
ATOM 5743 N N . VAL B 1 288 ? -5.727 37.75 0.287 1 86.44 288 VAL B N 1
ATOM 5744 C CA . VAL B 1 288 ? -5.742 38.094 1.705 1 86.44 288 VAL B CA 1
ATOM 5745 C C . VAL B 1 288 ? -4.453 38.844 2.076 1 86.44 288 VAL B C 1
ATOM 5747 O O . VAL B 1 288 ? -3.375 38.469 1.593 1 86.44 288 VAL B O 1
ATOM 5750 N N . LYS B 1 289 ? -4.586 39.938 2.785 1 83.75 289 LYS B N 1
ATOM 5751 C CA . LYS B 1 289 ? -3.404 40.594 3.295 1 83.75 289 LYS B CA 1
ATOM 5752 C C . LYS B 1 289 ? -2.771 39.844 4.445 1 83.75 289 LYS B C 1
ATOM 5754 O O . LYS B 1 289 ? -3.396 39.656 5.492 1 83.75 289 LYS B O 1
ATOM 5759 N N . VAL B 1 290 ? -1.578 39.375 4.191 1 86.5 290 VAL B N 1
ATOM 5760 C CA . VAL B 1 290 ? -0.908 38.562 5.207 1 86.5 290 VAL B CA 1
ATOM 5761 C C . VAL B 1 290 ? 0.364 39.25 5.672 1 86.5 290 VAL B C 1
ATOM 5763 O O . VAL B 1 290 ? 0.83 40.188 5.027 1 86.5 290 VAL B O 1
ATOM 5766 N N . ARG B 1 291 ? 0.854 38.875 6.832 1 87.81 291 ARG B N 1
ATOM 5767 C CA . ARG B 1 291 ? 2.084 39.438 7.367 1 87.81 291 ARG B CA 1
ATOM 5768 C C . ARG B 1 291 ? 3.287 39.062 6.512 1 87.81 291 ARG B C 1
ATOM 5770 O O . ARG B 1 291 ? 3.275 38.031 5.844 1 87.81 291 ARG B O 1
ATOM 5777 N N . PRO B 1 292 ? 4.219 39.875 6.605 1 86.44 292 PRO B N 1
ATOM 5778 C CA . PRO B 1 292 ? 5.406 39.625 5.789 1 86.44 292 PRO B CA 1
ATOM 5779 C C . PRO B 1 292 ? 6.098 38.312 6.137 1 86.44 292 PRO B C 1
ATOM 5781 O O . PRO B 1 292 ? 6.762 37.719 5.289 1 86.44 292 PRO B O 1
ATOM 5784 N N . ASP B 1 293 ? 5.957 37.844 7.355 1 87.06 293 ASP B N 1
ATOM 5785 C CA . ASP B 1 293 ? 6.672 36.656 7.754 1 87.06 293 ASP B CA 1
ATOM 5786 C C . ASP B 1 293 ? 5.824 35.406 7.512 1 87.06 293 ASP B C 1
ATOM 5788 O O . ASP B 1 293 ? 6.18 34.312 7.957 1 87.06 293 ASP B O 1
ATOM 5792 N N . THR B 1 294 ? 4.742 35.594 6.848 1 92.94 294 THR B N 1
ATOM 5793 C CA . THR B 1 294 ? 3.848 34.5 6.52 1 92.94 294 THR B CA 1
ATOM 5794 C C . THR B 1 294 ? 4.539 33.5 5.594 1 92.94 294 THR B C 1
ATOM 5796 O O . THR B 1 294 ? 5.305 33.906 4.711 1 92.94 294 THR B O 1
ATOM 5799 N N . ILE B 1 295 ? 4.324 32.219 5.848 1 97.56 295 ILE B N 1
ATOM 5800 C CA . ILE B 1 295 ? 4.785 31.188 4.945 1 97.56 295 ILE B CA 1
ATOM 5801 C C . ILE B 1 295 ? 3.607 30.656 4.129 1 97.56 295 ILE B C 1
ATOM 5803 O O . ILE B 1 295 ? 2.596 30.234 4.691 1 97.56 295 ILE B O 1
ATOM 5807 N N . ILE B 1 296 ? 3.727 30.781 2.811 1 98.31 296 ILE B N 1
ATOM 5808 C CA . ILE B 1 296 ? 2.703 30.266 1.906 1 98.31 296 ILE B CA 1
ATOM 5809 C C . ILE B 1 296 ? 3.064 28.844 1.473 1 98.31 296 ILE B C 1
ATOM 5811 O O . ILE B 1 296 ? 4.16 28.609 0.958 1 98.31 296 ILE B O 1
ATOM 5815 N N . HIS B 1 297 ? 2.172 27.875 1.701 1 98.69 297 HIS B N 1
ATOM 5816 C CA . HIS B 1 297 ? 2.375 26.469 1.379 1 98.69 297 HIS B CA 1
ATOM 5817 C C . HIS B 1 297 ? 1.698 26.109 0.063 1 98.69 297 HIS B C 1
ATOM 5819 O O . HIS B 1 297 ? 0.469 26.031 -0.007 1 98.69 297 HIS B O 1
ATOM 5825 N N . VAL B 1 298 ? 2.465 25.906 -0.959 1 98.62 298 VAL B N 1
ATOM 5826 C CA . VAL B 1 298 ? 1.986 25.609 -2.307 1 98.62 298 VAL B CA 1
ATOM 5827 C C . VAL B 1 298 ? 1.686 24.125 -2.432 1 98.62 298 VAL B C 1
ATOM 5829 O O . VAL B 1 298 ? 2.57 23.281 -2.238 1 98.62 298 VAL B O 1
ATOM 5832 N N . TRP B 1 299 ? 0.418 23.828 -2.752 1 98.06 299 TRP B N 1
ATOM 5833 C CA . TRP B 1 299 ? 0.052 22.422 -2.711 1 98.06 299 TRP B CA 1
ATOM 5834 C C . TRP B 1 299 ? -0.78 22.031 -3.932 1 98.06 299 TRP B C 1
ATOM 5836 O O . TRP B 1 299 ? -0.967 20.844 -4.215 1 98.06 299 TRP B O 1
ATOM 5846 N N . LYS B 1 300 ? -1.284 22.938 -4.77 1 93.44 300 LYS B N 1
ATOM 5847 C CA . LYS B 1 300 ? -2.139 22.672 -5.918 1 93.44 300 LYS B CA 1
ATOM 5848 C C . LYS B 1 300 ? -1.324 22.609 -7.207 1 93.44 300 LYS B C 1
ATOM 5850 O O . LYS B 1 300 ? -0.197 23.109 -7.258 1 93.44 300 LYS B O 1
ATOM 5855 N N . ASN B 1 301 ? -1.997 21.984 -8.18 1 86.94 301 ASN B N 1
ATOM 5856 C CA . ASN B 1 301 ? -1.38 21.969 -9.5 1 86.94 301 ASN B CA 1
ATOM 5857 C C . ASN B 1 301 ? -2.287 22.594 -10.562 1 86.94 301 ASN B C 1
ATOM 5859 O O . ASN B 1 301 ? -1.945 22.609 -11.742 1 86.94 301 ASN B O 1
ATOM 5863 N N . SER B 1 302 ? -3.461 23.031 -10.07 1 80 302 SER B N 1
ATOM 5864 C CA . SER B 1 302 ? -4.332 23.703 -11.039 1 80 302 SER B CA 1
ATOM 5865 C C . SER B 1 302 ? -3.58 24.781 -11.812 1 80 302 SER B C 1
ATOM 5867 O O . SER B 1 302 ? -3.736 24.891 -13.031 1 80 302 SER B O 1
ATOM 5869 N N . THR B 1 303 ? -2.906 25.578 -11.094 1 86.06 303 THR B N 1
ATOM 5870 C CA . THR B 1 303 ? -1.773 26.328 -11.633 1 86.06 303 THR B CA 1
ATOM 5871 C C . THR B 1 303 ? -0.472 25.547 -11.422 1 86.06 303 THR B C 1
ATOM 5873 O O . THR B 1 303 ? -0.212 25.047 -10.328 1 86.06 303 THR B O 1
ATOM 5876 N N . PRO B 1 304 ? 0.176 25.438 -12.609 1 92.94 304 PRO B N 1
ATOM 5877 C CA . PRO B 1 304 ? 1.448 24.75 -12.375 1 92.94 304 PRO B CA 1
ATOM 5878 C C . PRO B 1 304 ? 2.188 25.266 -11.148 1 92.94 304 PRO B C 1
ATOM 5880 O O . PRO B 1 304 ? 2.326 26.484 -10.977 1 92.94 304 PRO B O 1
ATOM 5883 N N . TYR B 1 305 ? 2.572 24.375 -10.25 1 97.31 305 TYR B N 1
ATOM 5884 C CA . TYR B 1 305 ? 3.125 24.797 -8.969 1 97.31 305 TYR B CA 1
ATOM 5885 C C . TYR B 1 305 ? 4.352 25.672 -9.156 1 97.31 305 TYR B C 1
ATOM 5887 O O . TYR B 1 305 ? 4.629 26.547 -8.328 1 97.31 305 TYR B O 1
ATOM 5895 N N . MET B 1 306 ? 5.062 25.547 -10.289 1 97.69 306 MET B N 1
ATOM 5896 C CA . MET B 1 306 ? 6.23 26.375 -10.562 1 97.69 306 MET B CA 1
ATOM 5897 C C . MET B 1 306 ? 5.832 27.844 -10.695 1 97.69 306 MET B C 1
ATOM 5899 O O . MET B 1 306 ? 6.535 28.734 -10.211 1 97.69 306 MET B O 1
ATOM 5903 N N . GLN B 1 307 ? 4.773 28.047 -11.398 1 97.94 307 GLN B N 1
ATOM 5904 C CA . GLN B 1 307 ? 4.266 29.406 -11.547 1 97.94 307 GLN B CA 1
ATOM 5905 C C . GLN B 1 307 ? 3.811 29.984 -10.203 1 97.94 307 GLN B C 1
ATOM 5907 O O . GLN B 1 307 ? 4.039 31.156 -9.914 1 97.94 307 GLN B O 1
ATOM 5912 N N . GLU B 1 308 ? 3.117 29.156 -9.422 1 98 308 GLU B N 1
ATOM 5913 C CA . GLU B 1 308 ? 2.666 29.594 -8.109 1 98 308 GLU B CA 1
ATOM 5914 C C . GLU B 1 308 ? 3.848 29.938 -7.203 1 98 308 GLU B C 1
ATOM 5916 O O . GLU B 1 308 ? 3.807 30.922 -6.461 1 98 308 GLU B O 1
ATOM 5921 N N . MET B 1 309 ? 4.922 29.109 -7.254 1 98.44 309 MET B N 1
ATOM 5922 C CA . MET B 1 309 ? 6.137 29.406 -6.492 1 98.44 309 MET B CA 1
ATOM 5923 C C . MET B 1 309 ? 6.719 30.75 -6.887 1 98.44 309 MET B C 1
ATOM 5925 O O . MET B 1 309 ? 7.133 31.531 -6.027 1 98.44 309 MET B O 1
ATOM 5929 N N . ALA B 1 310 ? 6.727 31.031 -8.188 1 98.38 310 ALA B N 1
ATOM 5930 C CA . ALA B 1 310 ? 7.215 32.312 -8.688 1 98.38 310 ALA B CA 1
ATOM 5931 C C . ALA B 1 310 ? 6.355 33.469 -8.172 1 98.38 310 ALA B C 1
ATOM 5933 O O . ALA B 1 310 ? 6.883 34.5 -7.723 1 98.38 310 ALA B O 1
ATOM 5934 N N . ASN B 1 311 ? 5.055 33.312 -8.219 1 97.5 311 ASN B N 1
ATOM 5935 C CA . ASN B 1 311 ? 4.129 34.375 -7.789 1 97.5 311 ASN B CA 1
ATOM 5936 C C . ASN B 1 311 ? 4.289 34.688 -6.305 1 97.5 311 ASN B C 1
ATOM 5938 O O . ASN B 1 311 ? 4.371 35.844 -5.922 1 97.5 311 ASN B O 1
ATOM 5942 N N . VAL B 1 312 ? 4.336 33.625 -5.48 1 97.62 312 VAL B N 1
ATOM 5943 C CA . VAL B 1 312 ? 4.414 33.781 -4.031 1 97.62 312 VAL B CA 1
ATOM 5944 C C . VAL B 1 312 ? 5.711 34.469 -3.646 1 97.62 312 VAL B C 1
ATOM 5946 O O . VAL B 1 312 ? 5.699 35.438 -2.873 1 97.62 312 VAL B O 1
ATOM 5949 N N . THR B 1 313 ? 6.805 34.062 -4.188 1 98.19 313 THR B N 1
ATOM 5950 C CA . THR B 1 313 ? 8.102 34.625 -3.828 1 98.19 313 THR B CA 1
ATOM 5951 C C . THR B 1 313 ? 8.258 36.031 -4.398 1 98.19 313 THR B C 1
ATOM 5953 O O . THR B 1 313 ? 8.914 36.875 -3.789 1 98.19 313 THR B O 1
ATOM 5956 N N . LYS B 1 314 ? 7.719 36.25 -5.605 1 97.75 314 LYS B N 1
ATOM 5957 C CA . LYS B 1 314 ? 7.742 37.594 -6.188 1 97.75 314 LYS B CA 1
ATOM 5958 C C . LYS B 1 314 ? 7.02 38.594 -5.293 1 97.75 314 LYS B C 1
ATOM 5960 O O . LYS B 1 314 ? 7.418 39.75 -5.207 1 97.75 314 LYS B O 1
ATOM 5965 N N . ALA B 1 315 ? 6.008 38.156 -4.645 1 96.75 315 ALA B N 1
ATOM 5966 C CA . ALA B 1 315 ? 5.234 39 -3.736 1 96.75 315 ALA B CA 1
ATOM 5967 C C . ALA B 1 315 ? 5.984 39.219 -2.428 1 96.75 315 ALA B C 1
ATOM 5969 O O . ALA B 1 315 ? 5.543 40 -1.581 1 96.75 315 ALA B O 1
ATOM 5970 N N . GLY B 1 316 ? 7.086 38.531 -2.217 1 96.5 316 GLY B N 1
ATOM 5971 C CA . GLY B 1 316 ? 7.945 38.781 -1.069 1 96.5 316 GLY B CA 1
ATOM 5972 C C . GLY B 1 316 ? 7.742 37.781 0.059 1 96.5 316 GLY B C 1
ATOM 5973 O O . GLY B 1 316 ? 8.344 37.938 1.129 1 96.5 316 GLY B O 1
ATOM 5974 N N . TYR B 1 317 ? 6.945 36.75 -0.127 1 97.5 317 TYR B N 1
ATOM 5975 C CA . TYR B 1 317 ? 6.641 35.812 0.935 1 97.5 317 TYR B CA 1
ATOM 5976 C C . TYR B 1 317 ? 7.551 34.594 0.854 1 97.5 317 TYR B C 1
ATOM 5978 O O . TYR B 1 317 ? 8.047 34.25 -0.223 1 97.5 317 TYR B O 1
ATOM 5986 N N . ARG B 1 318 ? 7.77 33.906 2.004 1 97.75 318 ARG B N 1
ATOM 5987 C CA . ARG B 1 318 ? 8.414 32.625 2.035 1 97.75 318 ARG B CA 1
ATOM 5988 C C . ARG B 1 318 ? 7.469 31.531 1.526 1 97.75 318 ARG B C 1
ATOM 5990 O O . ARG B 1 318 ? 6.258 31.594 1.747 1 97.75 318 ARG B O 1
ATOM 5997 N N . ALA B 1 319 ? 8.086 30.562 0.873 1 98.44 319 ALA B N 1
ATOM 5998 C CA . ALA B 1 319 ? 7.262 29.531 0.246 1 98.44 319 ALA B CA 1
ATOM 5999 C C . ALA B 1 319 ? 7.711 28.141 0.667 1 98.44 319 ALA B C 1
ATOM 6001 O O . ALA B 1 319 ? 8.906 27.891 0.831 1 98.44 319 ALA B O 1
ATOM 6002 N N . LEU B 1 320 ? 6.762 27.25 0.857 1 98.81 320 LEU B N 1
ATOM 6003 C CA . LEU B 1 320 ? 6.941 25.797 0.99 1 98.81 320 LEU B CA 1
ATOM 6004 C C . LEU B 1 320 ? 6.289 25.062 -0.172 1 98.81 320 LEU B C 1
ATOM 6006 O O . LEU B 1 320 ? 5.207 25.453 -0.628 1 98.81 320 LEU B O 1
ATOM 6010 N N . LEU B 1 321 ? 6.91 24.031 -0.636 1 98.81 321 LEU B N 1
ATOM 6011 C CA . LEU B 1 321 ? 6.387 23.25 -1.756 1 98.81 321 LEU B CA 1
ATOM 6012 C C . LEU B 1 321 ? 5.918 21.875 -1.294 1 98.81 321 LEU B C 1
ATOM 6014 O O . LEU B 1 321 ? 6.664 21.156 -0.631 1 98.81 321 LEU B O 1
ATOM 6018 N N . SER B 1 322 ? 4.672 21.5 -1.658 1 98.69 322 SER B N 1
ATOM 6019 C CA . SER B 1 322 ? 4.203 20.125 -1.43 1 98.69 322 SER B CA 1
ATOM 6020 C C . SER B 1 322 ? 3.484 19.578 -2.658 1 98.69 322 SER B C 1
ATOM 6022 O O . SER B 1 322 ? 3.25 18.375 -2.76 1 98.69 322 SER B O 1
ATOM 6024 N N . ALA B 1 323 ? 3.164 20.375 -3.619 1 98.25 323 ALA B N 1
ATOM 6025 C CA . ALA B 1 323 ? 2.291 20.047 -4.742 1 98.25 323 ALA B CA 1
ATOM 6026 C C . ALA B 1 323 ? 2.76 18.766 -5.43 1 98.25 323 ALA B C 1
ATOM 6028 O O . ALA B 1 323 ? 1.949 17.891 -5.742 1 98.25 323 ALA B O 1
ATOM 6029 N N . PRO B 1 324 ? 3.994 18.562 -5.691 1 97.75 324 PRO B N 1
ATOM 6030 C CA . PRO B 1 324 ? 4.434 17.359 -6.41 1 97.75 324 PRO B CA 1
ATOM 6031 C C . PRO B 1 324 ? 4.727 16.188 -5.477 1 97.75 324 PRO B C 1
ATOM 6033 O O . PRO B 1 324 ? 5.16 15.133 -5.93 1 97.75 324 PRO B O 1
ATOM 6036 N N . TRP B 1 325 ? 4.551 16.344 -4.176 1 98.25 325 TRP B N 1
ATOM 6037 C CA . TRP B 1 325 ? 5.004 15.336 -3.217 1 98.25 325 TRP B CA 1
ATOM 6038 C C . TRP B 1 325 ? 3.838 14.812 -2.387 1 98.25 325 TRP B C 1
ATOM 6040 O O . TRP B 1 325 ? 3.936 14.711 -1.161 1 98.25 325 TRP B O 1
ATOM 6050 N N . TYR B 1 326 ? 2.703 14.578 -3.055 1 97.38 326 TYR B N 1
ATOM 6051 C CA . TYR B 1 326 ? 1.605 13.82 -2.465 1 97.38 326 TYR B CA 1
ATOM 6052 C C . TYR B 1 326 ? 1.859 12.32 -2.568 1 97.38 326 TYR B C 1
ATOM 6054 O O . TYR B 1 326 ? 1.474 11.688 -3.553 1 97.38 326 TYR B O 1
ATOM 6062 N N . LEU B 1 327 ? 2.379 11.727 -1.486 1 97.5 327 LEU B N 1
ATOM 6063 C CA . LEU B 1 327 ? 2.848 10.344 -1.512 1 97.5 327 LEU B CA 1
ATOM 6064 C C . LEU B 1 327 ? 1.691 9.375 -1.293 1 97.5 327 LEU B C 1
ATOM 6066 O O . LEU B 1 327 ? 1.845 8.164 -1.485 1 97.5 327 LEU B O 1
ATOM 6070 N N . ASN B 1 328 ? 0.519 9.906 -0.915 1 96.62 328 ASN B N 1
ATOM 6071 C CA . ASN B 1 328 ? -0.679 9.07 -0.875 1 96.62 328 ASN B CA 1
ATOM 6072 C C . ASN B 1 328 ? -1.17 8.727 -2.279 1 96.62 328 ASN B C 1
ATOM 6074 O O . ASN B 1 328 ? -1.94 7.785 -2.459 1 96.62 328 ASN B O 1
ATOM 6078 N N . HIS B 1 329 ? -0.77 9.539 -3.264 1 95.69 329 HIS B N 1
ATOM 6079 C CA . HIS B 1 329 ? -1.037 9.211 -4.66 1 95.69 329 HIS B CA 1
ATOM 6080 C C . HIS B 1 329 ? -0.065 8.156 -5.172 1 95.69 329 HIS B C 1
ATOM 6082 O O . HIS B 1 329 ? 0.979 8.484 -5.738 1 95.69 329 HIS B O 1
ATOM 6088 N N . ILE B 1 330 ? -0.503 6.938 -5.145 1 95.25 330 ILE B N 1
ATOM 6089 C CA . ILE B 1 330 ? 0.383 5.824 -5.469 1 95.25 330 ILE B CA 1
ATOM 6090 C C . ILE B 1 330 ? 0.065 5.305 -6.867 1 95.25 330 ILE B C 1
ATOM 6092 O O . ILE B 1 330 ? -1.021 5.551 -7.398 1 95.25 330 ILE B O 1
ATOM 6096 N N . SER B 1 331 ? 1.004 4.648 -7.438 1 95.25 331 SER B N 1
ATOM 6097 C CA . SER B 1 331 ? 0.833 3.945 -8.703 1 95.25 331 SER B CA 1
ATOM 6098 C C . SER B 1 331 ? 1.74 2.721 -8.781 1 95.25 331 SER B C 1
ATOM 6100 O O . SER B 1 331 ? 2.656 2.568 -7.973 1 95.25 331 SER B O 1
ATOM 6102 N N . TYR B 1 332 ? 1.443 1.84 -9.672 1 95.69 332 TYR B N 1
ATOM 6103 C CA . TYR B 1 332 ? 2.277 0.673 -9.938 1 95.69 332 TYR B CA 1
ATOM 6104 C C . TYR B 1 332 ? 3.654 1.089 -10.438 1 95.69 332 TYR B C 1
ATOM 6106 O O . TYR B 1 332 ? 3.783 2.059 -11.188 1 95.69 332 TYR B O 1
ATOM 6114 N N . GLY B 1 333 ? 4.66 0.34 -10.047 1 95.5 333 GLY B N 1
ATOM 6115 C CA . GLY B 1 333 ? 6 0.602 -10.547 1 95.5 333 GLY B CA 1
ATOM 6116 C C . GLY B 1 333 ? 6.828 1.466 -9.617 1 95.5 333 GLY B C 1
ATOM 6117 O O . GLY B 1 333 ? 6.637 1.437 -8.398 1 95.5 333 GLY B O 1
ATOM 6118 N N . GLN B 1 334 ? 7.852 2.193 -10.195 1 95.19 334 GLN B N 1
ATOM 6119 C CA . GLN B 1 334 ? 8.789 3.039 -9.461 1 95.19 334 GLN B CA 1
ATOM 6120 C C . GLN B 1 334 ? 8.258 4.465 -9.336 1 95.19 334 GLN B C 1
ATOM 6122 O O . GLN B 1 334 ? 8.836 5.398 -9.891 1 95.19 334 GLN B O 1
ATOM 6127 N N . ASP B 1 335 ? 7.254 4.566 -8.492 1 92.75 335 ASP B N 1
ATOM 6128 C CA . ASP B 1 335 ? 6.562 5.852 -8.5 1 92.75 335 ASP B CA 1
ATOM 6129 C C . ASP B 1 335 ? 7.285 6.871 -7.621 1 92.75 335 ASP B C 1
ATOM 6131 O O . ASP B 1 335 ? 6.914 8.047 -7.59 1 92.75 335 ASP B O 1
ATOM 6135 N N . TRP B 1 336 ? 8.422 6.441 -6.918 1 96.81 336 TRP B N 1
ATOM 6136 C CA . TRP B 1 336 ? 9.242 7.375 -6.152 1 96.81 336 TRP B CA 1
ATOM 6137 C C . TRP B 1 336 ? 10.078 8.258 -7.074 1 96.81 336 TRP B C 1
ATOM 6139 O O . TRP B 1 336 ? 10.523 9.328 -6.676 1 96.81 336 TRP B O 1
ATOM 6149 N N . MET B 1 337 ? 10.273 7.84 -8.305 1 97.5 337 MET B N 1
ATOM 6150 C CA . MET B 1 337 ? 11.18 8.508 -9.227 1 97.5 337 MET B CA 1
ATOM 6151 C C . MET B 1 337 ? 10.68 9.906 -9.578 1 97.5 337 MET B C 1
ATOM 6153 O O . MET B 1 337 ? 11.477 10.836 -9.703 1 97.5 337 MET B O 1
ATOM 6157 N N . ALA B 1 338 ? 9.367 10.008 -9.758 1 96.25 338 ALA B N 1
ATOM 6158 C CA . ALA B 1 338 ? 8.797 11.32 -10.062 1 96.25 338 ALA B CA 1
ATOM 6159 C C . ALA B 1 338 ? 9.039 12.305 -8.914 1 96.25 338 ALA B C 1
ATOM 6161 O O . ALA B 1 338 ? 9.328 13.477 -9.148 1 96.25 338 ALA B O 1
ATOM 6162 N N . ALA B 1 339 ? 8.906 11.844 -7.711 1 97.19 339 ALA B N 1
ATOM 6163 C CA . ALA B 1 339 ? 9.156 12.688 -6.539 1 97.19 339 ALA B CA 1
ATOM 6164 C C . ALA B 1 339 ? 10.617 13.117 -6.48 1 97.19 339 ALA B C 1
ATOM 6166 O O . ALA B 1 339 ? 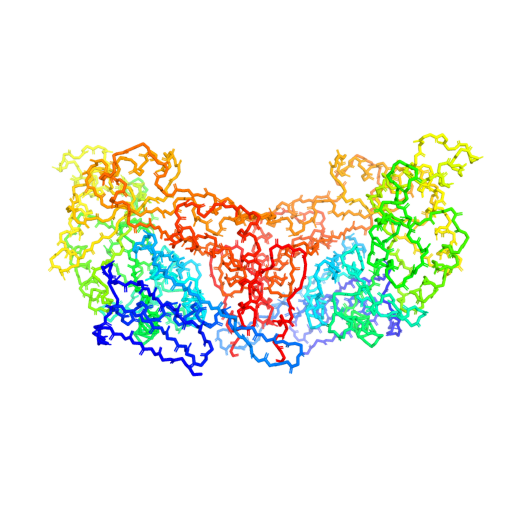10.922 14.266 -6.152 1 97.19 339 ALA B O 1
ATOM 6167 N N . TYR B 1 340 ? 11.469 12.203 -6.84 1 97.94 340 TYR B N 1
ATOM 6168 C CA . TYR B 1 340 ? 12.906 12.453 -6.773 1 97.94 340 TYR B CA 1
ATOM 6169 C C . TYR B 1 340 ? 13.328 13.469 -7.828 1 97.94 340 TYR B C 1
ATOM 6171 O O . TYR B 1 340 ? 14.266 14.242 -7.617 1 97.94 340 TYR B O 1
ATOM 6179 N N . GLN B 1 341 ? 12.672 13.523 -8.898 1 97.31 341 GLN B N 1
ATOM 6180 C CA . GLN B 1 341 ? 13.078 14.352 -10.023 1 97.31 341 GLN B CA 1
ATOM 6181 C C . GLN B 1 341 ? 12.625 15.797 -9.828 1 97.31 341 GLN B C 1
ATOM 6183 O O . GLN B 1 341 ? 13.062 16.688 -10.562 1 97.31 341 GLN B O 1
ATOM 6188 N N . VAL B 1 342 ? 11.891 16.031 -8.836 1 97.31 342 VAL B N 1
ATOM 6189 C CA . VAL B 1 342 ? 11.406 17.391 -8.57 1 97.31 342 VAL B CA 1
ATOM 6190 C C . VAL B 1 342 ? 12.578 18.281 -8.156 1 97.31 342 VAL B C 1
ATOM 6192 O O . VAL B 1 342 ? 13.438 17.859 -7.375 1 97.31 342 VAL B O 1
ATOM 6195 N N . GLU B 1 343 ? 12.633 19.469 -8.758 1 97.5 343 GLU B N 1
ATOM 6196 C CA . GLU B 1 343 ? 13.547 20.516 -8.336 1 97.5 343 GLU B CA 1
ATOM 6197 C C . GLU B 1 343 ? 12.781 21.75 -7.836 1 97.5 343 GLU B C 1
ATOM 6199 O O . GLU B 1 343 ? 12.25 22.516 -8.633 1 97.5 343 GLU B O 1
ATOM 6204 N N . PRO B 1 344 ? 12.758 21.938 -6.516 1 97.31 344 PRO B N 1
ATOM 6205 C CA . PRO B 1 344 ? 11.898 22.953 -5.902 1 97.31 344 PRO B CA 1
ATOM 6206 C C . PRO B 1 344 ? 12.18 24.359 -6.422 1 97.31 344 PRO B C 1
ATOM 6208 O O . PRO B 1 344 ? 11.281 25.203 -6.43 1 97.31 344 PRO B O 1
ATOM 6211 N N . LEU B 1 345 ? 13.383 24.625 -6.887 1 98.31 345 LEU B N 1
ATOM 6212 C CA . LEU B 1 345 ? 13.758 25.984 -7.273 1 98.31 345 LEU B CA 1
ATOM 6213 C C . LEU B 1 345 ? 13.688 26.156 -8.781 1 98.31 345 LEU B C 1
ATOM 6215 O O . LEU B 1 345 ? 14.133 27.172 -9.32 1 98.31 345 LEU B O 1
ATOM 6219 N N . LYS B 1 346 ? 13.133 25.125 -9.477 1 96.56 346 LYS B N 1
ATOM 6220 C CA . LYS B 1 346 ? 13.055 25.188 -10.93 1 96.56 346 LYS B CA 1
ATOM 6221 C C . LYS B 1 346 ? 11.844 26 -11.383 1 96.56 346 LYS B C 1
ATOM 6223 O O . LYS B 1 346 ? 10.914 25.469 -11.984 1 96.56 346 LYS B O 1
ATOM 6228 N N . PHE B 1 347 ? 11.828 27.266 -11.055 1 97.56 347 PHE B N 1
ATOM 6229 C CA . PHE B 1 347 ? 10.828 28.234 -11.523 1 97.56 347 PHE B CA 1
ATOM 6230 C C . PHE B 1 347 ? 11.492 29.531 -11.945 1 97.56 347 PHE B C 1
ATOM 6232 O O . PHE B 1 347 ? 12.648 29.781 -11.617 1 97.56 347 PHE B O 1
ATOM 6239 N N . GLU B 1 348 ? 10.773 30.297 -12.797 1 96.88 348 GLU B N 1
ATOM 6240 C CA . GLU B 1 348 ? 11.297 31.594 -13.227 1 96.88 348 GLU B CA 1
ATOM 6241 C C . GLU B 1 348 ? 11.297 32.594 -12.078 1 96.88 348 GLU B C 1
ATOM 6243 O O . GLU B 1 348 ? 10.258 32.844 -11.461 1 96.88 348 GLU B O 1
ATOM 6248 N N . GLY B 1 349 ? 12.461 33.094 -11.688 1 97.75 349 GLY B N 1
ATOM 6249 C CA . GLY B 1 349 ? 12.578 34.062 -10.609 1 97.75 349 GLY B CA 1
ATOM 6250 C C . GLY B 1 349 ? 14.016 34.438 -10.305 1 97.75 349 GLY B C 1
ATOM 6251 O O . GLY B 1 349 ? 14.945 33.75 -10.734 1 97.75 349 GLY B O 1
ATOM 6252 N N . SER B 1 350 ? 14.25 35.5 -9.586 1 98.19 350 SER B N 1
ATOM 6253 C CA . SER B 1 350 ? 15.562 35.969 -9.188 1 98.19 350 SER B CA 1
ATOM 6254 C C . SER B 1 350 ? 16.156 35.125 -8.078 1 98.19 350 SER B C 1
ATOM 6256 O O . SER B 1 350 ? 15.461 34.312 -7.469 1 98.19 350 SER B O 1
ATOM 6258 N N . PRO B 1 351 ? 17.422 35.25 -7.852 1 97.81 351 PRO B N 1
ATOM 6259 C CA . PRO B 1 351 ? 18.047 34.531 -6.723 1 97.81 351 PRO B CA 1
ATOM 6260 C C . PRO B 1 351 ? 17.391 34.875 -5.387 1 97.81 351 PRO B C 1
ATOM 6262 O O . PRO B 1 351 ? 17.281 34 -4.516 1 97.81 351 PRO B O 1
ATOM 6265 N N . GLU B 1 352 ? 16.984 36.094 -5.324 1 98 352 GLU B N 1
ATOM 6266 C CA . GLU B 1 352 ? 16.312 36.5 -4.098 1 98 352 GLU B CA 1
ATOM 6267 C C . GLU B 1 352 ? 14.992 35.75 -3.92 1 98 352 GLU B C 1
ATOM 6269 O O . GLU B 1 352 ? 14.641 35.344 -2.803 1 98 352 GLU B O 1
ATOM 6274 N N . GLN B 1 353 ? 14.297 35.562 -4.969 1 98.19 353 GLN B N 1
ATOM 6275 C CA . GLN B 1 353 ? 13.055 34.812 -4.93 1 98.19 353 GLN B CA 1
ATOM 6276 C C . GLN B 1 353 ? 13.328 33.344 -4.551 1 98.19 353 GLN B C 1
ATOM 6278 O O . GLN B 1 353 ? 12.594 32.75 -3.754 1 98.19 353 GLN B O 1
ATOM 6283 N N . LYS B 1 354 ? 14.375 32.812 -5.133 1 98.31 354 LYS B N 1
ATOM 6284 C CA . LYS B 1 354 ? 14.719 31.438 -4.84 1 98.31 354 LYS B CA 1
ATOM 6285 C C . LYS B 1 354 ? 15.086 31.25 -3.367 1 98.31 354 LYS B C 1
ATOM 6287 O O . LYS B 1 354 ? 14.789 30.219 -2.77 1 98.31 354 LYS B O 1
ATOM 6292 N N . ASP B 1 355 ? 15.68 32.312 -2.836 1 97.75 355 ASP B N 1
ATOM 6293 C CA . ASP B 1 355 ? 16.078 32.281 -1.432 1 97.75 355 ASP B CA 1
ATOM 6294 C C . ASP B 1 355 ? 14.859 32.25 -0.513 1 97.75 355 ASP B C 1
ATOM 6296 O O . ASP B 1 355 ? 14.969 31.922 0.667 1 97.75 355 ASP B O 1
ATOM 6300 N N . ARG B 1 356 ? 13.711 32.625 -1.006 1 98.12 356 ARG B N 1
ATOM 6301 C CA . ARG B 1 356 ? 12.484 32.688 -0.209 1 98.12 356 ARG B CA 1
ATOM 6302 C C . ARG B 1 356 ? 11.828 31.312 -0.127 1 98.12 356 ARG B C 1
ATOM 6304 O O . ARG B 1 356 ? 10.953 31.094 0.712 1 98.12 356 ARG B O 1
ATOM 6311 N N . VAL B 1 357 ? 12.273 30.422 -0.964 1 98.69 357 VAL B N 1
ATOM 6312 C CA . VAL B 1 357 ? 11.828 29.031 -0.824 1 98.69 357 VAL B CA 1
ATOM 6313 C C . VAL B 1 357 ? 12.57 28.375 0.334 1 98.69 357 VAL B C 1
ATOM 6315 O O . VAL B 1 357 ? 13.766 28.094 0.235 1 98.69 357 VAL B O 1
ATOM 6318 N N . ILE B 1 358 ? 11.859 28.031 1.337 1 98.56 358 ILE B N 1
ATOM 6319 C CA . ILE B 1 358 ? 12.555 27.578 2.537 1 98.56 358 ILE B CA 1
ATOM 6320 C C . ILE B 1 358 ? 12.508 26.062 2.619 1 98.56 358 ILE B C 1
ATOM 6322 O O . ILE B 1 358 ? 13.055 25.469 3.549 1 98.56 358 ILE B O 1
ATOM 6326 N N . GLY B 1 359 ? 11.844 25.375 1.688 1 98.62 359 GLY B N 1
ATOM 6327 C CA . GLY B 1 359 ? 11.82 23.922 1.623 1 98.62 359 GLY B CA 1
ATOM 6328 C C . GLY B 1 359 ? 10.5 23.359 1.122 1 98.62 359 GLY B C 1
ATOM 6329 O O . GLY B 1 359 ? 9.867 23.953 0.235 1 98.62 359 GLY B O 1
ATOM 6330 N N . GLY B 1 360 ? 10.18 22.203 1.607 1 98.75 360 GLY B N 1
ATOM 6331 C CA . GLY B 1 360 ? 8.969 21.516 1.199 1 98.75 360 GLY B CA 1
ATOM 6332 C C . GLY B 1 360 ? 8.602 20.359 2.119 1 98.75 360 GLY B C 1
ATOM 6333 O O . GLY B 1 360 ? 9.281 20.109 3.117 1 98.75 360 GLY B O 1
ATOM 6334 N N . GLU B 1 361 ? 7.461 19.781 1.781 1 98.81 361 GLU B N 1
ATOM 6335 C CA . GLU B 1 361 ? 6.957 18.703 2.613 1 98.81 361 GLU B CA 1
ATOM 6336 C C . GLU B 1 361 ? 6.398 17.562 1.758 1 98.81 361 GLU B C 1
ATOM 6338 O O . GLU B 1 361 ? 5.691 17.812 0.779 1 98.81 361 GLU B O 1
ATOM 6343 N N . ALA B 1 362 ? 6.82 16.312 2.117 1 98.75 362 ALA B N 1
ATOM 6344 C CA . ALA B 1 362 ? 6.086 15.148 1.642 1 98.75 362 ALA B CA 1
ATOM 6345 C C . ALA B 1 362 ? 4.766 14.992 2.389 1 98.75 362 ALA B C 1
ATOM 6347 O O . ALA B 1 362 ? 4.711 15.156 3.609 1 98.75 362 ALA B O 1
ATOM 6348 N N . CYS B 1 363 ? 3.727 14.742 1.628 1 98.75 363 CYS B N 1
ATOM 6349 C CA . CYS B 1 363 ? 2.42 14.68 2.273 1 98.75 363 CYS B CA 1
ATOM 6350 C C . CYS B 1 363 ? 1.839 13.273 2.191 1 98.75 363 CYS B C 1
ATOM 6352 O O . CYS B 1 363 ? 1.817 12.664 1.12 1 98.75 363 CYS B O 1
ATOM 6354 N N . MET B 1 364 ? 1.421 12.695 3.318 1 98.69 364 MET B N 1
ATOM 6355 C CA . MET B 1 364 ? 0.66 11.453 3.41 1 98.69 364 MET B CA 1
ATOM 6356 C C . MET B 1 364 ? -0.746 11.719 3.939 1 98.69 364 MET B C 1
ATOM 6358 O O . MET B 1 364 ? -0.984 11.633 5.145 1 98.69 364 MET B O 1
ATOM 6362 N N . TRP B 1 365 ? -1.662 12.008 3.057 1 98.38 365 TRP B N 1
ATOM 6363 C CA . TRP B 1 365 ? -3.064 12.18 3.42 1 98.38 365 TRP B CA 1
ATOM 6364 C C . TRP B 1 365 ? -3.723 10.836 3.709 1 98.38 365 TRP B C 1
ATOM 6366 O O . TRP B 1 365 ? -3.258 9.789 3.234 1 98.38 365 TRP B O 1
ATOM 6376 N N . GLY B 1 366 ? -4.812 10.828 4.445 1 97.94 366 GLY B N 1
ATOM 6377 C CA . GLY B 1 366 ? -5.234 9.609 5.121 1 97.94 366 GLY B CA 1
ATOM 6378 C C . GLY B 1 366 ? -6.496 9.008 4.527 1 97.94 366 GLY B C 1
ATOM 6379 O O . GLY B 1 366 ? -7.141 8.164 5.16 1 97.94 366 GLY B O 1
ATOM 6380 N N . GLU B 1 367 ? -6.934 9.406 3.268 1 97.81 367 GLU B N 1
ATOM 6381 C CA . GLU B 1 367 ? -8.18 8.867 2.719 1 97.81 367 GLU B CA 1
ATOM 6382 C C . GLU B 1 367 ? -8.148 7.348 2.654 1 97.81 367 GLU B C 1
ATOM 6384 O O . GLU B 1 367 ? -9.141 6.688 2.963 1 97.81 367 GLU B O 1
ATOM 6389 N N . TYR B 1 368 ? -6.996 6.805 2.287 1 97.75 368 TYR B N 1
ATOM 6390 C CA . TYR B 1 368 ? -6.863 5.363 2.104 1 97.75 368 TYR B CA 1
ATOM 6391 C C . TYR B 1 368 ? -5.684 4.816 2.9 1 97.75 368 TYR B C 1
ATOM 6393 O O . TYR B 1 368 ? -5.051 3.842 2.492 1 97.75 368 TYR B O 1
ATOM 6401 N N . VAL B 1 369 ? -5.328 5.531 4.008 1 97.88 369 VAL B N 1
ATOM 6402 C CA . VAL B 1 369 ? -4.145 5.172 4.785 1 97.88 369 VAL B CA 1
ATOM 6403 C C . VAL B 1 369 ? -4.488 5.164 6.273 1 97.88 369 VAL B C 1
ATOM 6405 O O . VAL B 1 369 ? -5.078 6.117 6.785 1 97.88 369 VAL B O 1
ATOM 6408 N N . ASP B 1 370 ? -4.191 4.117 6.918 1 97.19 370 ASP B N 1
ATOM 6409 C CA . ASP B 1 370 ? -4.188 4.023 8.375 1 97.19 370 ASP B CA 1
ATOM 6410 C C . ASP B 1 370 ? -2.99 3.213 8.867 1 97.19 370 ASP B C 1
ATOM 6412 O O . ASP B 1 370 ? -1.982 3.096 8.172 1 97.19 370 ASP B O 1
ATOM 6416 N N . ALA B 1 371 ? -3.051 2.73 10.07 1 96.5 371 ALA B N 1
ATOM 6417 C CA . ALA B 1 371 ? -1.887 2.082 10.672 1 96.5 371 ALA B CA 1
ATOM 6418 C C . ALA B 1 371 ? -1.52 0.808 9.914 1 96.5 371 ALA B C 1
ATOM 6420 O O . ALA B 1 371 ? -0.379 0.344 9.984 1 96.5 371 ALA B O 1
ATOM 6421 N N . THR B 1 372 ? -2.414 0.213 9.125 1 96.88 372 THR B N 1
ATOM 6422 C CA . THR B 1 372 ? -2.182 -1.064 8.461 1 96.88 372 THR B CA 1
ATOM 6423 C C . THR B 1 372 ? -1.253 -0.89 7.258 1 96.88 372 THR B C 1
ATOM 6425 O O . THR B 1 372 ? -0.579 -1.836 6.848 1 96.88 372 THR B O 1
ATOM 6428 N N . ASN B 1 373 ? -1.214 0.281 6.66 1 97.44 373 ASN B N 1
ATOM 6429 C CA . ASN B 1 373 ? -0.475 0.401 5.406 1 97.44 373 ASN B CA 1
ATOM 6430 C C . ASN B 1 373 ? 0.365 1.675 5.371 1 97.44 373 ASN B C 1
ATOM 6432 O O . ASN B 1 373 ? 1.024 1.961 4.371 1 97.44 373 ASN B O 1
ATOM 6436 N N . LEU B 1 374 ? 0.402 2.436 6.473 1 98.38 374 LEU B N 1
ATOM 6437 C CA . LEU B 1 374 ? 1.144 3.691 6.508 1 98.38 374 LEU B CA 1
ATOM 6438 C C . LEU B 1 374 ? 2.625 3.455 6.234 1 98.38 374 LEU B C 1
ATOM 6440 O O . LEU B 1 374 ? 3.193 4.051 5.316 1 98.38 374 LEU B O 1
ATOM 6444 N N . THR B 1 375 ? 3.227 2.562 6.969 1 98.31 375 THR B N 1
ATOM 6445 C CA . THR B 1 375 ? 4.676 2.412 6.945 1 98.31 375 THR B CA 1
ATOM 6446 C C . THR B 1 375 ? 5.148 1.929 5.578 1 98.31 375 THR B C 1
ATOM 6448 O O . THR B 1 375 ? 6.004 2.559 4.949 1 98.31 375 THR B O 1
ATOM 6451 N N . PRO B 1 376 ? 4.543 0.898 5.031 1 97.38 376 PRO B N 1
ATOM 6452 C CA . PRO B 1 376 ? 5.047 0.452 3.729 1 97.38 376 PRO B CA 1
ATOM 6453 C C . PRO B 1 376 ? 4.73 1.437 2.605 1 97.38 376 PRO B C 1
ATOM 6455 O O . PRO B 1 376 ? 5.48 1.522 1.626 1 97.38 376 PRO B O 1
ATOM 6458 N N . ARG B 1 377 ? 3.691 2.168 2.773 1 97.12 377 ARG B N 1
ATOM 6459 C CA . ARG B 1 377 ? 3.326 3.123 1.733 1 97.12 377 ARG B CA 1
ATOM 6460 C C . ARG B 1 377 ? 4.23 4.348 1.774 1 97.12 377 ARG B C 1
ATOM 6462 O O . ARG B 1 377 ? 4.535 4.938 0.735 1 97.12 377 ARG B O 1
ATOM 6469 N N . LEU B 1 378 ? 4.605 4.676 2.912 1 98.44 378 LEU B N 1
ATOM 6470 C CA . LEU B 1 378 ? 5.383 5.895 3.109 1 98.44 378 LEU B CA 1
ATOM 6471 C C . LEU B 1 378 ? 6.859 5.645 2.838 1 98.44 378 LEU B C 1
ATOM 6473 O O . LEU B 1 378 ? 7.531 6.477 2.223 1 98.44 378 LEU B O 1
ATOM 6477 N N . TRP B 1 379 ? 7.402 4.5 3.273 1 98.31 379 TRP B N 1
ATOM 6478 C CA . TRP B 1 379 ? 8.836 4.219 3.191 1 98.31 379 TRP B CA 1
ATOM 6479 C C . TRP B 1 379 ? 9.109 3.043 2.262 1 98.31 379 TRP B C 1
ATOM 6481 O O . TRP B 1 379 ? 8.352 2.068 2.244 1 98.31 379 TRP B O 1
ATOM 6491 N N . PRO B 1 380 ? 10.117 3.221 1.471 1 97.88 380 PRO B N 1
ATOM 6492 C CA . PRO B 1 380 ? 11.156 4.254 1.553 1 97.88 380 PRO B CA 1
ATOM 6493 C C . PRO B 1 380 ? 10.883 5.434 0.624 1 97.88 380 PRO B C 1
ATOM 6495 O O . PRO B 1 380 ? 11.766 6.266 0.405 1 97.88 380 PRO B O 1
ATOM 6498 N N . ARG B 1 381 ? 9.688 5.559 0.114 1 97.5 381 ARG B N 1
ATOM 6499 C CA . ARG B 1 381 ? 9.328 6.547 -0.896 1 97.5 381 ARG B CA 1
ATOM 6500 C C . ARG B 1 381 ? 9.648 7.961 -0.416 1 97.5 381 ARG B C 1
ATOM 6502 O O . ARG B 1 381 ? 10.148 8.781 -1.184 1 97.5 381 ARG B O 1
ATOM 6509 N N . ALA B 1 382 ? 9.336 8.219 0.8 1 98.62 382 ALA B N 1
ATOM 6510 C CA . ALA B 1 382 ? 9.531 9.562 1.33 1 98.62 382 ALA B CA 1
ATOM 6511 C C . ALA B 1 382 ? 11.016 9.922 1.37 1 98.62 382 ALA B C 1
ATOM 6513 O O . ALA B 1 382 ? 11.375 11.102 1.422 1 98.62 382 ALA B O 1
ATOM 6514 N N . GLY B 1 383 ? 11.859 8.875 1.355 1 98.5 383 GLY B N 1
ATOM 6515 C CA . GLY B 1 383 ? 13.289 9.125 1.308 1 98.5 383 GLY B CA 1
ATOM 6516 C C . GLY B 1 383 ? 13.719 9.898 0.074 1 98.5 383 GLY B C 1
ATOM 6517 O O . GLY B 1 383 ? 14.703 10.641 0.113 1 98.5 383 GLY B O 1
ATOM 6518 N N . ALA B 1 384 ? 13 9.734 -1.012 1 98.25 384 ALA B N 1
ATOM 6519 C CA . ALA B 1 384 ? 13.289 10.477 -2.238 1 98.25 384 ALA B CA 1
ATOM 6520 C C . ALA B 1 384 ? 13.133 11.977 -2.025 1 98.25 384 ALA B C 1
ATOM 6522 O O . ALA B 1 384 ? 13.961 12.766 -2.479 1 98.25 384 ALA B O 1
ATOM 6523 N N . VAL B 1 385 ? 12.094 12.336 -1.326 1 98.62 385 VAL B N 1
ATOM 6524 C CA . VAL B 1 385 ? 11.82 13.742 -1.049 1 98.62 385 VAL B CA 1
ATOM 6525 C C . VAL B 1 385 ? 12.844 14.281 -0.046 1 98.62 385 VAL B C 1
ATOM 6527 O O . VAL B 1 385 ? 13.336 15.398 -0.193 1 98.62 385 VAL B O 1
ATOM 6530 N N . ALA B 1 386 ? 13.109 13.438 0.941 1 98.69 386 ALA B N 1
ATOM 6531 C CA . ALA B 1 386 ? 14.102 13.82 1.942 1 98.69 386 ALA B CA 1
ATOM 6532 C C . ALA B 1 386 ? 15.438 14.164 1.289 1 98.69 386 ALA B C 1
ATOM 6534 O O . ALA B 1 386 ? 16.062 15.172 1.627 1 98.69 386 ALA B O 1
ATOM 6535 N N . GLU B 1 387 ? 15.867 13.328 0.409 1 97.94 387 GLU B N 1
ATOM 6536 C CA . GLU B 1 387 ? 17.141 13.562 -0.269 1 97.94 387 GLU B CA 1
ATOM 6537 C C . GLU B 1 387 ? 17.094 14.836 -1.111 1 97.94 387 GLU B C 1
ATOM 6539 O O . GLU B 1 387 ? 18.047 15.609 -1.126 1 97.94 387 GLU B O 1
ATOM 6544 N N . ARG B 1 388 ? 15.969 15.062 -1.76 1 97.62 388 ARG B N 1
ATOM 6545 C CA . ARG B 1 388 ? 15.82 16.266 -2.582 1 97.62 388 ARG B CA 1
ATOM 6546 C C . ARG B 1 388 ? 15.922 17.531 -1.736 1 97.62 388 ARG B C 1
ATOM 6548 O O . ARG B 1 388 ? 16.438 18.547 -2.197 1 97.62 388 ARG B O 1
ATOM 6555 N N . LEU B 1 389 ? 15.5 17.453 -0.567 1 98.62 389 LEU B N 1
ATOM 6556 C CA . LEU B 1 389 ? 15.445 18.625 0.291 1 98.62 389 LEU B CA 1
ATOM 6557 C C . LEU B 1 389 ? 16.734 18.781 1.088 1 98.62 389 LEU B C 1
ATOM 6559 O O . LEU B 1 389 ? 17.016 19.859 1.612 1 98.62 389 LEU B O 1
ATOM 6563 N N . TRP B 1 390 ? 17.531 17.766 1.177 1 98.44 390 TRP B N 1
ATOM 6564 C CA . TRP B 1 390 ? 18.766 17.797 1.95 1 98.44 390 TRP B CA 1
ATOM 6565 C C . TRP B 1 390 ? 19.984 17.984 1.038 1 98.44 390 TRP B C 1
ATOM 6567 O O . TRP B 1 390 ? 20.859 18.797 1.313 1 98.44 390 TRP B O 1
ATOM 6577 N N . SER B 1 391 ? 20.031 17.219 -0.047 1 97.62 391 SER B N 1
ATOM 6578 C CA . SER B 1 391 ? 21.25 17.094 -0.846 1 97.62 391 SER B CA 1
ATOM 6579 C C . SER B 1 391 ? 21.422 18.297 -1.771 1 97.62 391 SER B C 1
ATOM 6581 O O . SER B 1 391 ? 20.453 18.969 -2.107 1 97.62 391 SER B O 1
ATOM 6583 N N . ASN B 1 392 ? 22.656 18.5 -2.178 1 96.81 392 ASN B N 1
ATOM 6584 C CA . ASN B 1 392 ? 22.984 19.531 -3.148 1 96.81 392 ASN B CA 1
ATOM 6585 C C . ASN B 1 392 ? 22.172 19.375 -4.434 1 96.81 392 ASN B C 1
ATOM 6587 O O . ASN B 1 392 ? 21.828 18.266 -4.828 1 96.81 392 ASN B O 1
ATOM 6591 N N . ALA B 1 393 ? 21.938 20.516 -5.102 1 95.5 393 ALA B N 1
ATOM 6592 C CA . ALA B 1 393 ? 21.109 20.547 -6.305 1 95.5 393 ALA B CA 1
ATOM 6593 C C . ALA B 1 393 ? 21.688 19.641 -7.391 1 95.5 393 ALA B C 1
ATOM 6595 O O . ALA B 1 393 ? 20.969 19.188 -8.281 1 95.5 393 ALA B O 1
ATOM 6596 N N . THR B 1 394 ? 22.984 19.297 -7.27 1 96.06 394 THR B N 1
ATOM 6597 C CA . THR B 1 394 ? 23.656 18.547 -8.32 1 96.06 394 THR B CA 1
ATOM 6598 C C . THR B 1 394 ? 23.422 17.047 -8.156 1 96.06 394 THR B C 1
ATOM 6600 O O . THR B 1 394 ? 23.688 16.266 -9.062 1 96.06 394 THR B O 1
ATOM 6603 N N . VAL B 1 395 ? 22.984 16.594 -7.016 1 95.88 395 VAL B N 1
ATOM 6604 C CA . VAL B 1 395 ? 22.703 15.188 -6.773 1 95.88 395 VAL B CA 1
ATOM 6605 C C . VAL B 1 395 ? 21.359 14.82 -7.402 1 95.88 395 VAL B C 1
ATOM 6607 O O . VAL B 1 395 ? 20.312 14.969 -6.777 1 95.88 395 VAL B O 1
ATOM 6610 N N . ARG B 1 396 ? 21.453 14.32 -8.719 1 94.62 396 ARG B N 1
ATOM 6611 C CA . ARG B 1 396 ? 20.203 14.156 -9.461 1 94.62 396 ARG B CA 1
ATOM 6612 C C . ARG B 1 396 ? 20.188 12.82 -10.195 1 94.62 396 ARG B C 1
ATOM 6614 O O . ARG B 1 396 ? 19.188 12.469 -10.828 1 94.62 396 ARG B O 1
ATOM 6621 N N . ASP B 1 397 ? 21.203 12.086 -10.109 1 97.06 397 ASP B N 1
ATOM 6622 C CA . ASP B 1 397 ? 21.312 10.852 -10.875 1 97.06 397 ASP B CA 1
ATOM 6623 C C . ASP B 1 397 ? 20.344 9.797 -10.336 1 97.06 397 ASP B C 1
ATOM 6625 O O . ASP B 1 397 ? 20.469 9.359 -9.188 1 97.06 397 ASP B O 1
ATOM 6629 N N . LEU B 1 398 ? 19.438 9.375 -11.195 1 97.06 398 LEU B N 1
ATOM 6630 C CA . LEU B 1 398 ? 18.391 8.453 -10.789 1 97.06 398 LEU B CA 1
ATOM 6631 C C . LEU B 1 398 ? 18.953 7.078 -10.469 1 97.06 398 LEU B C 1
ATOM 6633 O O . LEU B 1 398 ? 18.469 6.395 -9.562 1 97.06 398 LEU B O 1
ATOM 6637 N N . ARG B 1 399 ? 19.859 6.523 -11.234 1 96.94 399 ARG B N 1
ATOM 6638 C CA . ARG B 1 399 ? 20.453 5.219 -10.977 1 96.94 399 ARG B CA 1
ATOM 6639 C C . ARG B 1 399 ? 21.156 5.191 -9.625 1 96.94 399 ARG B C 1
ATOM 6641 O O . ARG B 1 399 ? 21.031 4.223 -8.875 1 96.94 399 ARG B O 1
ATOM 6648 N N . ASP B 1 400 ? 21.891 6.293 -9.336 1 97.56 400 ASP B N 1
ATOM 6649 C CA . ASP B 1 400 ? 22.547 6.398 -8.039 1 97.56 400 ASP B CA 1
ATOM 6650 C C . ASP B 1 400 ? 21.531 6.477 -6.906 1 97.56 400 ASP B C 1
ATOM 6652 O O . ASP B 1 400 ? 21.734 5.887 -5.84 1 97.56 400 ASP B O 1
ATOM 6656 N N . ALA B 1 401 ? 20.516 7.27 -7.172 1 97.94 401 ALA B N 1
ATOM 6657 C CA . ALA B 1 401 ? 19.453 7.426 -6.168 1 97.94 401 ALA B CA 1
ATOM 6658 C C . ALA B 1 401 ? 18.812 6.082 -5.844 1 97.94 401 ALA B C 1
ATOM 6660 O O . ALA B 1 401 ? 18.484 5.805 -4.684 1 97.94 401 ALA B O 1
ATOM 6661 N N . TYR B 1 402 ? 18.594 5.316 -6.883 1 98.06 402 TYR B N 1
ATOM 6662 C CA . TYR B 1 402 ? 18.016 3.996 -6.664 1 98.06 402 TYR B CA 1
ATOM 6663 C C . TYR B 1 402 ? 18.891 3.158 -5.742 1 98.06 402 TYR B C 1
ATOM 6665 O O . TYR B 1 402 ? 18.391 2.502 -4.828 1 98.06 402 TYR B O 1
ATOM 6673 N N . VAL B 1 403 ? 20.172 3.127 -5.957 1 97.31 403 VAL B N 1
ATOM 6674 C CA . VAL B 1 403 ? 21.094 2.332 -5.16 1 97.31 403 VAL B CA 1
ATOM 6675 C C . VAL B 1 403 ? 21.047 2.795 -3.705 1 97.31 403 VAL B C 1
ATOM 6677 O O . VAL B 1 403 ? 20.984 1.973 -2.787 1 97.31 403 VAL B O 1
ATOM 6680 N N . ARG B 1 404 ? 21.031 4.082 -3.502 1 96.75 404 ARG B N 1
ATOM 6681 C CA . ARG B 1 404 ? 21 4.633 -2.152 1 96.75 404 ARG B CA 1
ATOM 6682 C C . ARG B 1 404 ? 19.688 4.316 -1.461 1 96.75 404 ARG B C 1
ATOM 6684 O O . ARG B 1 404 ? 19.672 3.926 -0.292 1 96.75 404 ARG B O 1
ATOM 6691 N N . LEU B 1 405 ? 18.609 4.48 -2.211 1 98.06 405 LEU B N 1
ATOM 6692 C CA . LEU B 1 405 ? 17.281 4.273 -1.63 1 98.06 405 LEU B CA 1
ATOM 6693 C C . LEU B 1 405 ? 17.047 2.801 -1.309 1 98.06 405 LEU B C 1
ATOM 6695 O O . LEU B 1 405 ? 16.438 2.473 -0.296 1 98.06 405 LEU B O 1
ATOM 6699 N N . ALA B 1 406 ? 17.5 1.928 -2.186 1 97.06 406 ALA B N 1
ATOM 6700 C CA . ALA B 1 406 ? 17.406 0.491 -1.941 1 97.06 406 ALA B CA 1
ATOM 6701 C C . ALA B 1 406 ? 18.203 0.087 -0.711 1 97.06 406 ALA B C 1
ATOM 6703 O O . ALA B 1 406 ? 17.75 -0.721 0.101 1 97.06 406 ALA B O 1
ATOM 6704 N N . GLY B 1 407 ? 19.453 0.628 -0.638 1 95.56 407 GLY B N 1
ATOM 6705 C CA . GLY B 1 407 ? 20.25 0.384 0.553 1 95.56 407 GLY B CA 1
ATOM 6706 C C . GLY B 1 407 ? 19.594 0.896 1.823 1 95.56 407 GLY B C 1
ATOM 6707 O O . GLY B 1 407 ? 19.641 0.228 2.859 1 95.56 407 GLY B O 1
ATOM 6708 N N . PHE B 1 408 ? 19.062 2.076 1.736 1 96.62 408 PHE B N 1
ATOM 6709 C CA . PHE B 1 408 ? 18.359 2.672 2.871 1 96.62 408 PHE B CA 1
ATOM 6710 C C . PHE B 1 408 ? 17.172 1.808 3.291 1 96.62 408 PHE B C 1
ATOM 6712 O O . PHE B 1 408 ? 16.938 1.619 4.484 1 96.62 408 PHE B O 1
ATOM 6719 N N . ARG B 1 409 ? 16.391 1.286 2.348 1 97.44 409 ARG B N 1
ATOM 6720 C CA . ARG B 1 409 ? 15.297 0.377 2.648 1 97.44 409 ARG B CA 1
ATOM 6721 C C . ARG B 1 409 ? 15.766 -0.793 3.504 1 97.44 409 ARG B C 1
ATOM 6723 O O . ARG B 1 409 ? 15.125 -1.142 4.496 1 97.44 409 ARG B O 1
ATOM 6730 N N . CYS B 1 410 ? 16.875 -1.397 3.121 1 96.06 410 CYS B N 1
ATOM 6731 C CA . CYS B 1 410 ? 17.406 -2.537 3.867 1 96.06 410 CYS B CA 1
ATOM 6732 C C . CYS B 1 410 ? 17.812 -2.127 5.277 1 96.06 410 CYS B C 1
ATOM 6734 O O . CYS B 1 410 ? 17.641 -2.895 6.227 1 96.06 410 CYS B O 1
ATOM 6736 N N . LYS B 1 411 ? 18.312 -0.913 5.391 1 95.44 411 LYS B N 1
ATOM 6737 C CA . LYS B 1 411 ? 18.641 -0.395 6.715 1 95.44 411 LYS B CA 1
ATOM 6738 C C . LYS B 1 411 ? 17.375 -0.245 7.566 1 95.44 411 LYS B C 1
ATOM 6740 O O . LYS B 1 411 ? 17.391 -0.557 8.758 1 95.44 411 LYS B O 1
ATOM 6745 N N . LEU B 1 412 ? 16.344 0.289 6.969 1 96.94 412 LEU B N 1
ATOM 6746 C CA . LEU B 1 412 ? 15.078 0.445 7.68 1 96.94 412 LEU B CA 1
ATOM 6747 C C . LEU B 1 412 ? 14.555 -0.902 8.172 1 96.94 412 LEU B C 1
ATOM 6749 O O . LEU B 1 412 ? 14.109 -1.021 9.312 1 96.94 412 LEU B O 1
ATOM 6753 N N . LEU B 1 413 ? 14.648 -1.887 7.312 1 96.62 413 LEU B N 1
ATOM 6754 C CA . LEU B 1 413 ? 14.211 -3.221 7.723 1 96.62 413 LEU B CA 1
ATOM 6755 C C . LEU B 1 413 ? 15.031 -3.715 8.914 1 96.62 413 LEU B C 1
ATOM 6757 O O . LEU B 1 413 ? 14.477 -4.297 9.852 1 96.62 413 LEU B O 1
ATOM 6761 N N . GLY B 1 414 ? 16.297 -3.486 8.828 1 93.88 414 GLY B N 1
ATOM 6762 C CA . GLY B 1 414 ? 17.156 -3.867 9.93 1 93.88 414 GLY B CA 1
ATOM 6763 C C . GLY B 1 414 ? 16.797 -3.193 11.242 1 93.88 414 GLY B C 1
ATOM 6764 O O . GLY B 1 414 ? 17.031 -3.744 12.312 1 93.88 414 GLY B O 1
ATOM 6765 N N . ARG B 1 415 ? 16.188 -2.045 11.109 1 95.12 415 ARG B N 1
ATOM 6766 C CA . ARG B 1 415 ? 15.781 -1.29 12.289 1 95.12 415 ARG B CA 1
ATOM 6767 C C . ARG B 1 415 ? 14.344 -1.616 12.688 1 95.12 415 ARG B C 1
ATOM 6769 O O . ARG B 1 415 ? 13.781 -0.972 13.57 1 95.12 415 ARG B O 1
ATOM 6776 N N . GLY B 1 416 ? 13.727 -2.51 11.992 1 95.31 416 GLY B N 1
ATOM 6777 C CA . GLY B 1 416 ? 12.391 -2.973 12.344 1 95.31 416 GLY B CA 1
ATOM 6778 C C . GLY B 1 416 ? 11.289 -2.23 11.609 1 95.31 416 GLY B C 1
ATOM 6779 O O . GLY B 1 416 ? 10.102 -2.43 11.898 1 95.31 416 GLY B O 1
ATOM 6780 N N . VAL B 1 417 ? 11.602 -1.373 10.688 1 96.94 417 VAL B N 1
ATOM 6781 C CA . VAL B 1 417 ? 10.625 -0.591 9.938 1 96.94 417 VAL B CA 1
ATOM 6782 C C . VAL B 1 417 ? 10.164 -1.382 8.711 1 96.94 417 VAL B C 1
ATOM 6784 O O . VAL B 1 417 ? 10.984 -1.853 7.922 1 96.94 417 VAL B O 1
ATOM 6787 N N . GLN B 1 418 ? 8.883 -1.502 8.492 1 96.31 418 GLN B N 1
ATOM 6788 C CA . GLN B 1 418 ? 8.328 -2.314 7.414 1 96.31 418 GLN B CA 1
ATOM 6789 C C . GLN B 1 418 ? 8.219 -1.513 6.121 1 96.31 418 GLN B C 1
ATOM 6791 O O . GLN B 1 418 ? 7.121 -1.279 5.621 1 96.31 418 GLN B O 1
ATOM 6796 N N . ALA B 1 419 ? 9.352 -1.217 5.559 1 97.56 419 ALA B N 1
ATOM 6797 C CA . ALA B 1 419 ? 9.422 -0.459 4.312 1 97.56 419 ALA B CA 1
ATOM 6798 C C . ALA B 1 419 ? 9.242 -1.373 3.104 1 97.56 419 ALA B C 1
ATOM 6800 O O . ALA B 1 419 ? 9.844 -2.449 3.035 1 97.56 419 ALA B O 1
ATOM 6801 N N . GLN B 1 420 ? 8.414 -0.993 2.164 1 97.44 420 GLN B N 1
ATOM 6802 C CA . GLN B 1 420 ? 8.125 -1.848 1.019 1 97.44 420 GLN B CA 1
ATOM 6803 C C . GLN B 1 420 ? 9.312 -1.915 0.064 1 97.44 420 GLN B C 1
ATOM 6805 O O . GLN B 1 420 ? 10.203 -1.063 0.112 1 97.44 420 GLN B O 1
ATOM 6810 N N . PRO B 1 421 ? 9.344 -2.9 -0.854 1 97.44 421 PRO B N 1
ATOM 6811 C CA . PRO B 1 421 ? 10.453 -2.99 -1.808 1 97.44 421 PRO B CA 1
ATOM 6812 C C . PRO B 1 421 ? 10.32 -1.995 -2.959 1 97.44 421 PRO B C 1
ATOM 6814 O O . PRO B 1 421 ? 9.211 -1.579 -3.297 1 97.44 421 PRO B O 1
ATOM 6817 N N . LEU B 1 422 ? 11.453 -1.681 -3.539 1 97.62 422 LEU B N 1
ATOM 6818 C CA . LEU B 1 422 ? 11.477 -0.815 -4.715 1 97.62 422 LEU B CA 1
ATOM 6819 C C . LEU B 1 422 ? 11.398 -1.638 -5.996 1 97.62 422 LEU B C 1
ATOM 6821 O O . LEU B 1 422 ? 10.93 -1.147 -7.023 1 97.62 422 LEU B O 1
ATOM 6825 N N . TYR B 1 423 ? 11.875 -2.777 -5.98 1 97.31 423 TYR B N 1
ATOM 6826 C CA . TYR B 1 423 ? 11.875 -3.746 -7.07 1 97.31 423 TYR B CA 1
ATOM 6827 C C . TYR B 1 423 ? 12.281 -5.125 -6.57 1 97.31 423 TYR B C 1
ATOM 6829 O O . TYR B 1 423 ? 12.359 -5.359 -5.363 1 97.31 423 TYR B O 1
ATOM 6837 N N . VAL B 1 424 ? 12.477 -6.02 -7.438 1 97.75 424 VAL B N 1
ATOM 6838 C CA . VAL B 1 424 ? 12.781 -7.414 -7.137 1 97.75 424 VAL B CA 1
ATOM 6839 C C . VAL B 1 424 ? 14.094 -7.5 -6.359 1 97.75 424 VAL B C 1
ATOM 6841 O O . VAL B 1 424 ? 15.062 -6.801 -6.68 1 97.75 424 VAL B O 1
ATOM 6844 N N . GLY B 1 425 ? 14.086 -8.273 -5.309 1 94.81 425 GLY B N 1
ATOM 6845 C CA . GLY B 1 425 ? 15.32 -8.453 -4.555 1 94.81 425 GLY B CA 1
ATOM 6846 C C . GLY B 1 425 ? 15.078 -8.922 -3.133 1 94.81 425 GLY B C 1
ATOM 6847 O O . GLY B 1 425 ? 14.047 -9.531 -2.838 1 94.81 425 GLY B O 1
ATOM 6848 N N . TYR B 1 426 ? 16.094 -8.812 -2.258 1 95.62 426 TYR B N 1
ATOM 6849 C CA . TYR B 1 426 ? 15.992 -9.172 -0.848 1 95.62 426 TYR B CA 1
ATOM 6850 C C . TYR B 1 426 ? 17.016 -8.414 -0.012 1 95.62 426 TYR B C 1
ATOM 6852 O O . TYR B 1 426 ? 17.953 -7.828 -0.552 1 95.62 426 TYR B O 1
ATOM 6860 N N . CYS B 1 427 ? 16.75 -8.219 1.188 1 93.62 427 CYS B N 1
ATOM 6861 C CA . CYS B 1 427 ? 17.672 -7.656 2.172 1 93.62 427 CYS B CA 1
ATOM 6862 C C . CYS B 1 427 ? 18.156 -8.734 3.133 1 93.62 427 CYS B C 1
ATOM 6864 O O . CYS B 1 427 ? 17.438 -9.695 3.418 1 93.62 427 CYS B O 1
ATOM 6866 N N . GLU B 1 428 ? 19.297 -8.594 3.637 1 85 428 GLU B N 1
ATOM 6867 C CA . GLU B 1 428 ? 19.891 -9.57 4.547 1 85 428 GLU B CA 1
ATOM 6868 C C . GLU B 1 428 ? 19.078 -9.688 5.832 1 85 428 GLU B C 1
ATOM 6870 O O . GLU B 1 428 ? 18.922 -10.789 6.367 1 85 428 GLU B O 1
ATOM 6875 N N . ASN B 1 429 ? 18.578 -8.508 6.301 1 81.75 429 ASN B N 1
ATOM 6876 C CA . ASN B 1 429 ? 17.812 -8.508 7.547 1 81.75 429 ASN B CA 1
ATOM 6877 C C . ASN B 1 429 ? 16.359 -8.125 7.312 1 81.75 429 ASN B C 1
ATOM 6879 O O . ASN B 1 429 ? 15.922 -7.047 7.707 1 81.75 429 ASN B O 1
ATOM 6883 N N . GLU B 1 430 ? 15.641 -8.898 6.719 1 82.06 430 GLU B N 1
ATOM 6884 C CA . GLU B 1 430 ? 14.297 -8.445 6.359 1 82.06 430 GLU B CA 1
ATOM 6885 C C . GLU B 1 430 ? 13.242 -9.148 7.207 1 82.06 430 GLU B C 1
ATOM 6887 O O . GLU B 1 430 ? 12.07 -8.758 7.195 1 82.06 430 GLU B O 1
ATOM 6892 N N . PHE B 1 431 ? 13.594 -10.281 7.918 1 72.38 431 PHE B N 1
ATOM 6893 C CA . PHE B 1 431 ? 12.586 -10.961 8.727 1 72.38 431 PHE B CA 1
ATOM 6894 C C . PHE B 1 431 ? 12.93 -10.867 10.211 1 72.38 431 PHE B C 1
ATOM 6896 O O . PHE B 1 431 ? 14.102 -10.922 10.586 1 72.38 431 PHE B O 1
ATOM 6903 N N . GLY B 1 432 ? 12.555 -9.828 10.883 1 57.25 432 GLY B N 1
ATOM 6904 C CA . GLY B 1 432 ? 12.883 -9.711 12.289 1 57.25 432 GLY B CA 1
ATOM 6905 C C . GLY B 1 432 ? 12.977 -11.055 12.992 1 57.25 432 GLY B C 1
ATOM 6906 O O . GLY B 1 432 ? 12.227 -11.977 12.68 1 57.25 432 GLY B O 1
ATOM 6907 N N . GLY B 1 433 ? 14.32 -11.68 13.172 1 42.25 433 GLY B N 1
ATOM 6908 C CA . GLY B 1 433 ? 14.555 -12.82 14.047 1 42.25 433 GLY B CA 1
ATOM 6909 C C . GLY B 1 433 ? 13.617 -12.859 15.234 1 42.25 433 GLY B C 1
ATOM 6910 O O . GLY B 1 433 ? 12.992 -11.852 15.578 1 42.25 433 GLY B O 1
#

InterPro domains:
  IPR015883 Beta-hexosaminidase, catalytic domain [PF00728] (74-392)
  IPR017853 Glycoside hydrolase superfamily [SSF51445] (74-429)
  IPR025705 Beta-hexosaminidase [PR00738] (32-52)
  IPR025705 Beta-hexosaminidase [PR00738] (68-85)
  IPR025705 Beta-hexosaminidase [PR00738] (97-118)
  IPR025705 Beta-hexosaminidase [PR00738] (152-169)
  IPR025705 Beta-hexosaminidase [PR00738] (197-215)
  IPR025705 Beta-hexosaminidase [PR00738] (219-232)
  IPR025705 Beta-hexosaminidase [PR00738] (357-373)
  IPR025705 Beta-hexosaminidase [PR00738] (374-391)
  IPR025705 Beta-hexosaminidase [PTHR22600] (15-429)
  IPR029018 Beta-hexosaminidase-like, domain 2 [G3DSA:3.30.379.10] (1-71)
  IPR029018 Beta-hexosaminidase-like, domain 2 [SSF55545] (3-73)
  IPR029019 Beta-hexosaminidase, eukaryotic type, N-terminal [PF14845] (16-52)

Secondary structure (DSSP, 8-state):
--EEEESS--TTS---TT----EEEEEETTEEEEEESSHHHHHHHHHHHHHH-EE-TTS-EE---EEEEE--SSSEEEEEEE-SSSPPPHHHHHHHHHHHHHHT--EEEEE---SS---B--SS-THHHHHHSSSTTTS-B-HHHHHHHHHHHHTTT-EEEEE---SSS-GGGGGGSTTSEEEEEETTEEEEEEEEE-TT-HHHHHHHHHHHHHHHHH--SSEEE----S--HHHHHH-HHHHHHHHHHT-TT-HHHHHHHHHHHHHHHHHHTT-EEEEEHHHHHTT----TTPEEEE---SS-HHHHHHHHHHTT-EEEE-TT-BTTS-BSS-THHHHHT--TT-SS--HHHHHTEEEEEEEE--TT-STTTHHHHHTTHHHHHHHHHHS-TT---HHHHHHHHHHHHHHHHHTT--PPPSSS---TT-S--/--EEEEEE--TTS---TT----EEEEEETTEEEEEEEEHHHHHHHHHHHHHH-EE-TTS-EE---EEEEE--SSSEEEEEEE-SSSPPPHHHHHHHHHHHHHTT--EEEEE---SS---B--SS-THHHHHHSSSTTTS-B-HHHHHHHHHHHHTTT-EEEEE---SSS-GGGGGGSTTSEEEEEETTEEEEEEEEE-TT-HHHHHHHHHHHHHHHHH--SSEEE----S--HHHHHH-HHHHHHHHHHT-TT-HHHHHHHHHHHHHHHHHHTT-EEEEEHHHHHTT----TTPEEEE---SS-HHHHHHHHHHTT-EEEE-TT-BTTS-BSS-THHHHHT--TT-SS--HHHHHTEEEEEEEE--TT-STTTHHHHHTTHHHHHHHHHHS-TT---HHHHHHHHHHHHHHHHHTT--PPPSSS---TT-S--